Protein AF-U5E401-F1 (afdb_monomer)

pLDDT: mean 85.82, std 10.51, range [38.56, 98.12]

Sequence (930 aa):
MSKPRQPKTVQLGEIGESFCTLFFNQLGWGPVPTGRHDVGTDLFVQMRGHDLTDLGLMLGVQAKHGDSFFSRPGHVDGRRGWWFTEGADHHGEYWTDHHVPHIVILISDDTTTAVWAYLDTEHIQSTGVGIKVFVPDDQRLTKDHRDQWINWVMRSRRRMTHEGARWRFNASHLPADQRARYCLLVPRIVSPHPSRGTDVAFSWPEAISVIIEGTPERWSHFTGKHPDVPSPEDAHAHNDHGWRLAAAIYSWLTGGIHEPLQTLLTAESTPPHLRSAAAVCLALALEDQSRISDAVAALTSQHSETLSNSDKGWLDIHQARLLAEIGDHAGAIEAVNSANIHLGTGPRDDVAVEALRSAAIWLLFTLTDRTDRTDQSMTDVVTALDTTASWWRRYPMSTGLSRALDRVFKQWSQDPAVQIFEADTVHNDLYSAGLIARLSGLSAEWNAAAGTLAKADLSTGRTSDERLVESIDLLRRSGRHKDLQNTVRKVKRHGPAAVLPRLVRDVTPDTMTRTSSRADLTLVSQLGPYFPPDIASTWLGELIASLQPGGSLVNKVSTDGGFPTARLHAIAGLVDFADDDHVEAIVHHIATLPAQHAEVIAPAVDRLLRVLRLTSAQRTALGGRAVEINDDNNRVQWVLAGTCGRNSTTEALFRNALLQGDISAAAEIPLSAIQLDEATAIGDRCRQKLADIETETRRGSFSGYIHDYPAWYARLVTTFEGSADLDYLLSFLRSPQVLGSRKRHALKILSEEFADLDAGTQGKIRDVAETIVDVSNGARDTADPLEGPLGGAALELLFHTYPAASSGAATALARMLSGTKLHRADAADACARVNGYENLLVTLLADHDQDVRERAITGITRRLVTDPELWSIYGPILTTAVATGGELAVAAVLRNTQTDNSVFTGILEELTQHPSISVRATAMKRLHSN

Mean predicted aligned error: 12.96 Å

Solvent-accessible surface area (backbone atoms only — not comparable to full-atom values): 49405 Å² total; per-residue (Å²): 136,84,79,90,75,81,59,70,68,60,57,35,44,54,49,24,49,52,52,52,43,53,51,37,44,77,68,56,28,49,63,43,78,63,71,95,65,89,77,75,51,59,31,39,30,39,40,43,46,100,86,56,45,77,66,89,44,56,38,31,33,32,53,46,46,33,57,74,62,64,71,40,70,46,74,57,98,90,39,52,29,22,48,46,73,45,76,50,49,67,51,54,54,49,36,53,71,38,96,44,52,30,32,41,36,45,28,34,77,85,65,82,48,42,29,38,32,68,39,36,80,88,46,51,40,80,71,90,64,14,34,36,34,72,32,36,66,84,37,52,76,55,79,83,50,52,65,56,51,52,52,48,50,54,54,76,63,54,67,79,69,68,78,66,25,53,75,72,51,59,64,84,78,46,58,78,75,48,36,58,50,36,17,54,46,40,22,69,41,40,21,76,45,86,86,74,64,80,89,66,76,66,51,44,48,30,50,36,5,32,43,54,58,47,40,54,68,57,52,59,59,44,30,77,74,27,89,88,29,64,46,66,73,58,14,60,75,41,92,53,61,58,34,25,51,33,19,22,52,46,37,30,77,80,66,72,43,49,67,56,23,55,52,46,52,71,38,84,88,44,56,69,54,58,26,51,51,27,25,54,54,40,25,52,56,28,47,75,70,54,36,46,70,60,20,40,51,50,38,61,72,67,69,55,91,87,54,53,42,54,58,51,17,52,43,23,34,48,39,12,51,49,30,38,30,71,30,41,54,67,61,14,52,53,26,31,51,50,16,49,55,28,44,69,74,37,69,89,78,38,54,48,53,47,40,38,50,24,16,35,50,44,50,52,59,70,69,47,55,78,90,77,63,47,76,63,59,52,51,52,38,55,57,44,56,71,40,73,41,50,57,58,43,46,47,36,39,54,50,14,50,52,47,39,50,49,53,51,47,38,61,72,70,60,57,83,81,72,74,90,81,66,74,64,58,39,55,24,21,17,47,20,30,15,49,31,23,52,71,34,45,28,60,71,56,18,26,49,26,35,36,50,38,25,49,55,57,63,69,68,81,76,61,52,71,67,59,47,50,52,28,50,50,35,16,28,66,36,34,35,32,69,64,36,49,54,51,50,49,48,32,47,38,54,26,63,48,82,58,52,40,73,70,39,71,81,64,45,75,84,55,50,29,42,61,18,38,66,15,51,33,42,45,36,31,76,43,26,46,35,39,55,68,71,59,45,46,54,42,49,52,54,56,58,54,35,75,44,91,85,21,73,67,44,57,29,42,72,85,49,89,61,46,73,40,41,50,40,35,18,50,47,22,39,49,93,70,56,53,73,67,55,50,51,54,50,51,52,51,64,55,64,56,58,76,92,60,28,74,83,34,26,70,25,52,43,57,29,59,76,69,53,90,74,52,74,67,56,20,46,52,33,26,53,41,23,63,70,63,73,46,96,84,42,56,38,32,56,47,32,37,54,66,24,57,84,47,77,68,50,40,51,54,45,55,53,38,25,55,72,19,35,59,76,56,50,72,62,48,63,75,92,74,59,49,69,67,30,44,27,28,33,25,53,44,25,51,53,50,50,53,50,51,56,52,33,38,76,69,78,43,85,81,91,67,98,64,66,42,50,36,53,39,42,52,39,38,76,71,36,87,84,22,38,62,60,69,58,52,49,50,56,61,48,36,86,72,53,58,46,41,65,37,24,59,23,37,44,51,51,44,71,52,44,86,81,51,55,74,70,58,46,53,54,52,45,56,36,27,52,51,42,52,59,55,52,73,76,46,82,84,72,52,50,96,91,43,58,63,37,61,18,29,46,40,41,30,44,31,72,70,35,59,87,92,33,72,65,22,52,51,29,46,52,55,15,62,74,47,55,69,54,7,33,23,34,39,20,55,46,39,36,77,44,90,92,35,63,71,55,28,58,54,33,56,70,46,93,50,69,68,27,21,38,32,9,50,30,17,52,42,45,42,39,68,78,39,64,81,51,36,86,76,48,41,68,57,50,50,51,51,38,75,62,23,10,52,47,38,46,49,32,44,64,70,62,60,80,60,80,52,80,86,50,48,69,58,36,58,58,34,52,70,42,78,34,50,63,54,16,54,51,27,48,54,50,62,76,70,88

Organism: NCBI:txid1110697

Foldseek 3Di:
DDDDDDDPQVVQQVVQLVVVCVLLVVLLWAWDAPPDDPPQFGIKIQAADPVSHGPVAIETEHGAEECVQVPAWDDDPNFTFGKDWDQDAVSLVCQAFDLHWYKYWYAYNVRPFIWIDTSYPVFWDDPPRTIIGTTTRVRTSDSVCNVVVVVVRVVVPDQDPCVVLLAPPDLVPDDPLCLLLCLQQVLSNHAHDPPPDLPDADDLSNLSSCVLLLNNVVLVVNVVPDVVRDDLVVLCVDPDVSSVLSSQLCCCSVPVDNVSLVVLLPDPPRDLSSNLSSLLSSLVSCLVVLNLVVSLVSLVSSDDPPRQLLSLLLSLLSNLLSCLFQLVLVSNLVSLVSSCVSLVPHDPSDLSSLLLQLLSLVSNQVSDFPVPDDPVSVVVNVVSCPGPSNVSLVVLVVVLVVVLVVLLVCLVVVPPPDPPDDDSSSLSSLSSSLSSCSSSSNLLSNLVSLLVNLCSQPSNVPHDLVSLLVSLVSCLSSLVQVSNLVSLCCCQFWHPLVSLLVNAASQALSSGTLSNLLNSLSSLLRRLLLYDLVRLVRLLVQLLQVLDPPGSSCSRNVNDPCNVQSSLSSNLSNQVNDDPVSLVSVLVSLLPDDQVVQPSNLVSLLSNLVRDDDDLVSLVSLLVSLVVSVDPPRSSSLSSLLSNPDDPVSVVVLVVCLLCLNVSSVVSDDPVVADLSSLLNVQVVLLVVLVVQVVCLVVVHDDDDPDLSLLSNLCSVLPHPPSHDPVSSLVSLLDLSRQLLSCQNSLQSCLVCLVVDDPVSLVSLLVSLVSNVVSPVVDPQPDDPNGGGNALSSLLSQLSSDPPPDPSNVVSLVDLCPDDLSSLLSSLQSLLVDPPCLVVLLVQCPDPDSSSVLSSLLSNLSVCLVPVVCCVPCVVVLLVSLVRTHVSSLCSNLVNLQDPDPSCLVSLVVQCPRSRPVSNVSSVVSNVVD

Radius of gyration: 38.54 Å; Cα contacts (8 Å, |Δi|>4): 1363; chains: 1; bounding box: 106×61×108 Å

Secondary structure (DSSP, 8-state):
-PPP---HHHHHHHHHHHHHHHHHHHTT-EEEE--S--SS-SEEEEEE-TT--EEEEEEEEEEEESGGGGSSEEEETTEEEEEEEES-HHHHHHHHH-SS-EEEEEE-TTSS-EEEEEESTTTEEE-SSSEEEEEETT-B--GGGHHHHHHHHHHHT-----TTHHHH--GGGS-HHHHHHHHHH-HHHHSPPGGG-S-SPPPHHHHHHHHHTT-THHHHHHHTT-TTS--TTGGGG-SSHHHHHHHHHHHHHHH---HHHHHHHH-TTS-HHHHHHHHHHHHHHHHHTT-HHHHHHHHHTT--TTS-HHHHHHHHHHHHHHHHHHT-HHHHHHHHHHHHHHHHTS-TT-HHHHHHHHHHHHHHHHHS-TTT--HHHHHHHHHHH-SHHHHHHHHHHHHHHHHHHHHHHHHHTT-----TT---HHHHHHHHHHHHHHHTT-HHHHHHHHHHHHHHHHTTS---HHHHHHHHHHHHHTT-HHHHHHHHHHHHHHS-GGGHHHHHTT--TTT--TTTHHHHHHHHHHHGGGS-HHHHHHHHHHHHHTTSTT-HHHHHTTT-TTHHHHHHHHHHHSGGG--HHHHHHHHHHHHT--GGGHHHHHHHHHHHHHH----HHHHHHHHHHHHHH--TT-HHHHHHHHHT---HHHHHHHHHHHHTT-HHHHTTS-GGG--HHHHHHHHHHHHHHHHHHHHHHHTT-----SS-HHHHHHHHHHHSTTSS-HHHHHHHHH-TTS-HHHHHHHHHHHHHHGGGS-HHHHHHHHHHHHHHHHHHTTS----BTTB---TTHHHHHHHHHSPTT-HHHHHHHHHHHTS-HHHHHHHHHHHTTSTT-HHHHHHHTT-SSHHHHHHHHHHHHHHHHH-GGGHHHHHHHHHHHHHTS-HHHHHHHHHH--S--GGGHHHHHHHTT-S-HHHHHHHHHHHTT-

InterPro domains:
  IPR016024 Armadillo-type fold [SSF48371] (590-925)
  IPR025375 Domain of unknown function DUF4365 [PF14280] (16-150)

Structure (mmCIF, N/CA/C/O backbone):
data_AF-U5E401-F1
#
_entry.id   AF-U5E401-F1
#
loop_
_atom_site.group_PDB
_atom_site.id
_atom_site.type_symbol
_atom_site.label_atom_id
_atom_site.label_alt_id
_atom_site.label_comp_id
_atom_site.label_asym_id
_atom_site.label_entity_id
_atom_site.label_seq_id
_atom_site.pdbx_PDB_ins_code
_atom_site.Cartn_x
_atom_site.Cartn_y
_atom_site.Cartn_z
_atom_site.occupancy
_atom_site.B_iso_or_equiv
_atom_site.auth_seq_id
_atom_site.auth_comp_id
_atom_site.auth_asym_id
_atom_site.auth_atom_id
_atom_site.pdbx_PDB_model_num
ATOM 1 N N . MET A 1 1 ? 62.898 33.303 -44.269 1.00 42.78 1 MET A N 1
ATOM 2 C CA . MET A 1 1 ? 61.452 33.157 -43.992 1.00 42.78 1 MET A CA 1
ATOM 3 C C . MET A 1 1 ? 60.875 32.135 -44.960 1.00 42.78 1 MET A C 1
ATOM 5 O O . MET A 1 1 ? 60.870 32.392 -46.157 1.00 42.78 1 MET A O 1
ATOM 9 N N . SER A 1 2 ? 60.474 30.963 -44.463 1.00 44.06 2 SER A N 1
ATOM 10 C CA . SER A 1 2 ? 59.729 29.972 -45.252 1.00 44.06 2 SER A CA 1
ATOM 11 C C . SER A 1 2 ? 58.301 30.486 -45.445 1.00 44.06 2 SER A C 1
ATOM 13 O O . SER A 1 2 ? 57.672 30.887 -44.466 1.00 44.06 2 SER A O 1
ATOM 15 N N . LYS A 1 3 ? 57.807 30.541 -46.688 1.00 53.44 3 LYS A N 1
ATOM 16 C CA . LYS A 1 3 ? 56.408 30.904 -46.952 1.00 53.44 3 LYS A CA 1
ATOM 17 C C . LYS A 1 3 ? 55.505 29.768 -46.444 1.00 53.44 3 LYS A C 1
ATOM 19 O O . LYS A 1 3 ? 55.828 28.608 -46.705 1.00 53.44 3 LYS A O 1
ATOM 24 N N . PRO A 1 4 ? 54.392 30.063 -45.754 1.00 50.56 4 PRO A N 1
ATOM 25 C CA . PRO A 1 4 ? 53.440 29.033 -45.356 1.00 50.56 4 PRO A CA 1
ATOM 26 C C . PRO A 1 4 ? 52.884 28.328 -46.602 1.00 50.56 4 PRO A C 1
ATOM 28 O O . PRO A 1 4 ? 52.577 28.973 -47.605 1.00 50.56 4 PRO A O 1
ATOM 31 N N . ARG A 1 5 ? 52.796 26.996 -46.546 1.00 62.72 5 ARG A N 1
ATOM 32 C CA . ARG A 1 5 ? 52.280 26.144 -47.623 1.00 62.72 5 ARG A CA 1
ATOM 33 C C . ARG A 1 5 ? 51.063 25.395 -47.097 1.00 62.72 5 ARG A C 1
ATOM 35 O O . ARG A 1 5 ? 51.191 24.620 -46.155 1.00 62.72 5 ARG A O 1
ATOM 42 N N . GLN A 1 6 ? 49.904 25.628 -47.704 1.00 67.56 6 GLN A N 1
ATOM 43 C CA . GLN A 1 6 ? 48.694 24.870 -47.403 1.00 67.56 6 GLN A CA 1
ATOM 44 C C . GLN A 1 6 ? 48.854 23.430 -47.929 1.00 67.56 6 GLN A C 1
ATOM 46 O O . GLN A 1 6 ? 49.386 23.242 -49.033 1.00 67.56 6 GLN A O 1
ATOM 51 N N . PRO A 1 7 ? 48.463 22.400 -47.158 1.00 76.50 7 PRO A N 1
ATOM 52 C CA . PRO A 1 7 ? 48.497 21.022 -47.632 1.00 76.50 7 PRO A CA 1
ATOM 53 C C . PRO A 1 7 ? 47.606 20.849 -48.868 1.00 76.50 7 PRO A C 1
ATOM 55 O O . PRO A 1 7 ? 46.486 21.354 -48.905 1.00 76.50 7 PRO A O 1
ATOM 58 N N . LYS A 1 8 ? 48.080 20.097 -49.872 1.00 73.12 8 LYS A N 1
ATOM 59 C CA . LYS A 1 8 ? 47.308 19.817 -51.101 1.00 73.12 8 LYS A CA 1
ATOM 60 C C . LYS A 1 8 ? 45.950 19.163 -50.815 1.00 73.12 8 LYS A C 1
ATOM 62 O O . LYS A 1 8 ? 45.008 19.394 -51.555 1.00 73.12 8 LYS A O 1
ATOM 67 N N . THR A 1 9 ? 45.857 18.371 -49.752 1.00 71.69 9 THR A N 1
ATOM 68 C CA . THR A 1 9 ? 44.623 17.702 -49.319 1.00 71.69 9 THR A CA 1
ATOM 69 C C . THR A 1 9 ? 43.536 18.691 -48.905 1.00 71.69 9 THR A C 1
ATOM 71 O O . THR A 1 9 ? 42.387 18.505 -49.279 1.00 71.69 9 THR A O 1
ATOM 74 N N . VAL A 1 10 ? 43.904 19.779 -48.218 1.00 72.44 10 VAL A N 1
ATOM 75 C CA . VAL A 1 10 ? 42.964 20.842 -47.824 1.00 72.44 10 VAL A CA 1
ATOM 76 C C . VAL A 1 10 ? 42.451 21.584 -49.059 1.00 72.44 10 VAL A C 1
ATOM 78 O O . VAL A 1 10 ? 41.258 21.820 -49.183 1.00 72.44 10 VAL A O 1
ATOM 81 N N . GLN A 1 11 ? 43.338 21.870 -50.019 1.00 78.88 11 GLN A N 1
ATOM 82 C CA . GLN A 1 11 ? 42.955 22.518 -51.277 1.00 78.88 11 GLN A CA 1
ATOM 83 C C . GLN A 1 11 ? 41.966 21.673 -52.098 1.00 78.88 11 GLN A C 1
ATOM 85 O O . GLN A 1 11 ? 41.074 22.232 -52.726 1.00 78.88 11 GLN A O 1
ATOM 90 N N . LEU A 1 12 ? 42.129 20.344 -52.118 1.00 79.56 12 LEU A N 1
ATOM 91 C CA . LEU A 1 12 ? 41.216 19.435 -52.821 1.00 79.56 12 LEU A CA 1
ATOM 92 C C . LEU A 1 12 ? 39.842 19.365 -52.136 1.00 79.56 12 LEU A C 1
ATOM 94 O O . LEU A 1 12 ? 38.830 19.374 -52.832 1.00 79.56 12 LEU A O 1
ATOM 98 N N . GLY A 1 13 ? 39.798 19.364 -50.798 1.00 77.69 13 GLY A N 1
ATOM 99 C CA . GLY A 1 13 ? 38.543 19.450 -50.037 1.00 77.69 13 GLY A CA 1
ATOM 100 C C . GLY A 1 13 ? 37.749 20.722 -50.358 1.00 77.69 13 GLY A C 1
ATOM 101 O O . GLY A 1 13 ? 36.592 20.640 -50.763 1.00 77.69 13 GLY A O 1
ATOM 102 N N . GLU A 1 14 ? 38.411 21.886 -50.323 1.00 82.31 14 GLU A N 1
ATOM 103 C CA . GLU A 1 14 ? 37.792 23.186 -50.643 1.00 82.31 14 GLU A CA 1
ATOM 104 C C . GLU A 1 14 ? 37.204 23.239 -52.068 1.00 82.31 14 GLU A C 1
ATOM 106 O O . GLU A 1 14 ? 36.171 23.876 -52.300 1.00 82.31 14 GLU A O 1
ATOM 111 N N . ILE A 1 15 ? 37.841 22.567 -53.038 1.00 85.00 15 ILE A N 1
ATOM 112 C CA . ILE A 1 15 ? 37.335 22.479 -54.418 1.00 85.00 15 ILE A CA 1
ATOM 113 C C . ILE A 1 15 ? 36.044 21.651 -54.467 1.00 85.00 15 ILE A C 1
ATOM 115 O O . ILE A 1 15 ? 35.072 22.082 -55.092 1.00 85.00 15 ILE A O 1
ATOM 119 N N . GLY A 1 16 ? 36.010 20.499 -53.789 1.00 87.06 16 GLY A N 1
ATOM 120 C CA . GLY A 1 16 ? 34.820 19.644 -53.717 1.00 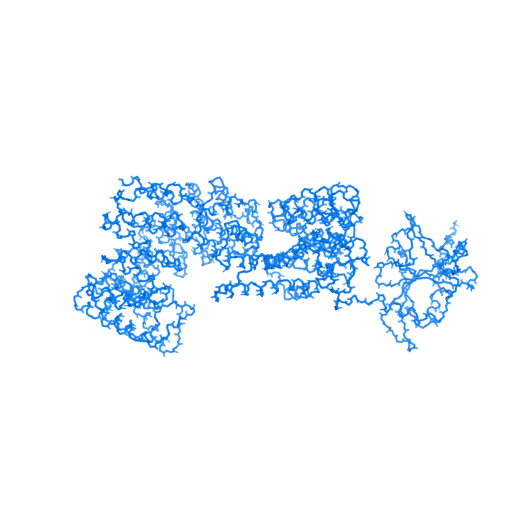87.06 16 GLY A CA 1
ATOM 121 C C . GLY A 1 16 ? 33.620 20.347 -53.075 1.00 87.06 16 GLY A C 1
ATOM 122 O O . GLY A 1 16 ? 32.515 20.322 -53.627 1.00 87.06 16 GLY A O 1
ATOM 123 N N . GLU A 1 17 ? 33.849 21.045 -51.961 1.00 88.31 17 GLU A N 1
ATOM 124 C CA . GLU A 1 17 ? 32.841 21.865 -51.277 1.00 88.31 17 GLU A CA 1
ATOM 125 C C . GLU A 1 17 ? 32.304 22.993 -52.164 1.00 88.31 17 GLU A C 1
ATOM 127 O O . GLU A 1 17 ? 31.088 23.193 -52.276 1.00 88.31 17 GLU A O 1
ATOM 132 N N . SER A 1 18 ? 33.203 23.715 -52.839 1.00 89.50 18 SER A N 1
ATOM 133 C CA . SER A 1 18 ? 32.842 24.818 -53.735 1.00 89.50 18 SER A CA 1
ATOM 134 C C . SER A 1 18 ? 32.007 24.334 -54.923 1.00 89.50 18 SER A C 1
ATOM 136 O O . SER A 1 18 ? 31.024 24.980 -55.297 1.00 89.50 18 SER A O 1
ATOM 138 N N . PHE A 1 19 ? 32.359 23.175 -55.489 1.00 92.94 19 PHE A N 1
ATOM 139 C CA . PHE A 1 19 ? 31.615 22.546 -56.579 1.00 92.94 19 PHE A CA 1
ATOM 140 C C . PHE A 1 19 ? 30.187 22.182 -56.150 1.00 92.94 19 PHE A C 1
ATOM 142 O O . PHE A 1 19 ? 29.221 22.575 -56.810 1.00 92.94 19 PHE A O 1
ATOM 149 N N . CYS A 1 20 ? 30.036 21.498 -55.011 1.00 92.88 20 CYS A N 1
ATOM 150 C CA . CYS A 1 20 ? 28.722 21.124 -54.483 1.00 92.88 20 CYS A CA 1
ATOM 151 C C . CYS A 1 20 ? 27.882 22.360 -54.136 1.00 92.88 20 CYS A C 1
ATOM 153 O O . CYS A 1 20 ? 26.703 22.430 -54.486 1.00 92.88 20 CYS A O 1
ATOM 155 N N . THR A 1 21 ? 28.497 23.376 -53.526 1.00 93.44 21 THR A N 1
ATOM 156 C CA . THR A 1 21 ? 27.846 24.657 -53.214 1.00 93.44 21 THR A CA 1
ATOM 157 C C . THR A 1 21 ? 27.286 25.319 -54.471 1.00 93.44 21 THR A C 1
ATOM 159 O O . THR A 1 21 ? 26.133 25.756 -54.483 1.00 93.44 21 THR A O 1
ATOM 162 N N . LEU A 1 22 ? 28.063 25.378 -55.557 1.00 93.50 22 LEU A N 1
ATOM 163 C CA . LEU A 1 22 ? 27.590 25.919 -56.830 1.00 93.50 22 LEU A CA 1
ATOM 164 C C . LEU A 1 22 ? 26.426 25.093 -57.394 1.00 93.50 22 LEU A C 1
ATOM 166 O O . LEU A 1 22 ? 25.414 25.669 -57.798 1.00 93.50 22 LEU A O 1
ATOM 170 N N . PHE A 1 23 ? 26.546 23.764 -57.389 1.00 94.75 23 PHE A N 1
ATOM 171 C CA . PHE A 1 23 ? 25.507 22.864 -57.890 1.00 94.75 23 PHE A CA 1
ATOM 172 C C . PHE A 1 23 ? 24.172 23.054 -57.154 1.00 94.75 23 PHE A C 1
ATOM 174 O O . PHE A 1 23 ? 23.142 23.284 -57.793 1.00 94.75 23 PHE A O 1
ATOM 181 N N . PHE A 1 24 ? 24.174 23.035 -55.817 1.00 94.88 24 PHE A N 1
ATOM 182 C CA . PHE A 1 24 ? 22.942 23.185 -55.035 1.00 94.88 24 PHE A CA 1
ATOM 183 C C . PHE A 1 24 ? 22.342 24.591 -55.139 1.00 94.88 24 PHE A C 1
ATOM 185 O O . PHE A 1 24 ? 21.120 24.719 -55.239 1.00 94.88 24 PHE A O 1
ATOM 192 N N . ASN A 1 25 ? 23.169 25.638 -55.241 1.00 92.25 25 ASN A N 1
ATOM 193 C CA . ASN A 1 25 ? 22.683 26.984 -55.565 1.00 92.25 25 ASN A CA 1
ATOM 194 C C . ASN A 1 25 ? 21.983 27.021 -56.935 1.00 92.25 25 ASN A C 1
ATOM 196 O O . ASN A 1 25 ? 20.906 27.600 -57.073 1.00 92.25 25 ASN A O 1
ATOM 200 N N . GLN A 1 26 ? 22.545 26.359 -57.953 1.00 91.94 26 GLN A N 1
ATOM 201 C CA . GLN A 1 26 ? 21.931 26.255 -59.283 1.00 91.94 26 GLN A CA 1
ATOM 202 C C . GLN A 1 26 ? 20.656 25.395 -59.308 1.00 91.94 26 GLN A C 1
ATOM 204 O O . GLN A 1 26 ? 19.870 25.504 -60.257 1.00 91.94 26 GLN A O 1
ATOM 209 N N . LEU A 1 27 ? 20.458 24.537 -58.304 1.00 90.12 27 LEU A N 1
ATOM 210 C CA . LEU A 1 27 ? 19.221 23.787 -58.067 1.00 90.12 27 LEU A CA 1
ATOM 211 C C . LEU A 1 27 ? 18.143 24.642 -57.367 1.00 90.12 27 LEU A C 1
ATOM 213 O O . LEU A 1 27 ? 16.992 24.223 -57.263 1.00 90.12 27 LEU A O 1
ATOM 217 N N . GLY A 1 28 ? 18.499 25.851 -56.918 1.00 88.25 28 GLY A N 1
ATOM 218 C CA . GLY A 1 28 ? 17.631 26.748 -56.155 1.00 88.25 28 GLY A CA 1
ATOM 219 C C . GLY A 1 28 ? 17.598 26.446 -54.654 1.00 88.25 28 GLY A C 1
ATOM 220 O O . GLY A 1 28 ? 16.752 26.992 -53.945 1.00 88.25 28 GLY A O 1
ATOM 221 N N . TRP A 1 29 ? 18.485 25.581 -54.160 1.00 94.06 29 TRP A N 1
ATOM 222 C CA . TRP A 1 29 ? 18.588 25.199 -52.750 1.00 94.06 29 TRP A CA 1
ATOM 223 C C . TRP A 1 29 ? 19.605 26.070 -52.006 1.00 94.06 29 TRP A C 1
ATOM 225 O O . TRP A 1 29 ? 20.409 26.759 -52.630 1.00 94.06 29 TRP A O 1
ATOM 235 N N . GLY A 1 30 ? 19.526 26.090 -50.673 1.00 91.94 30 GLY A N 1
ATOM 236 C CA . GLY A 1 30 ? 20.362 26.917 -49.799 1.00 91.94 30 GLY A CA 1
ATOM 237 C C . GLY A 1 30 ? 21.496 26.122 -49.141 1.00 91.94 30 GLY A C 1
ATOM 238 O O . GLY A 1 30 ? 21.269 25.563 -48.071 1.00 91.94 30 GLY A O 1
ATOM 239 N N . PRO A 1 31 ? 22.694 26.038 -49.739 1.00 91.94 31 PRO A N 1
ATOM 240 C CA . PRO A 1 31 ? 23.856 25.402 -49.122 1.00 91.94 31 PRO A CA 1
ATOM 241 C C . PRO A 1 31 ? 24.398 26.223 -47.933 1.00 91.94 31 PRO A C 1
ATOM 243 O O . PRO A 1 31 ? 24.516 27.445 -48.010 1.00 91.94 31 PRO A O 1
ATOM 246 N N . VAL A 1 32 ? 24.744 25.539 -46.843 1.00 88.19 32 VAL A N 1
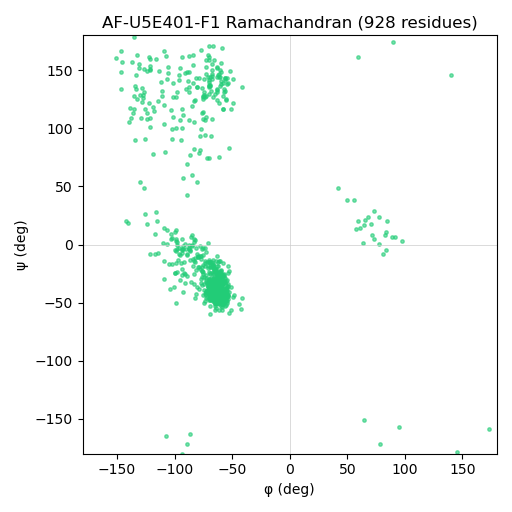ATOM 247 C CA . VAL A 1 32 ? 25.240 26.059 -45.564 1.00 88.19 32 VAL A CA 1
ATOM 248 C C . VAL A 1 32 ? 26.529 25.299 -45.203 1.00 88.19 32 VAL A C 1
ATOM 250 O O . VAL A 1 32 ? 26.459 24.110 -44.881 1.00 88.19 32 VAL A O 1
ATOM 253 N N . PRO A 1 33 ? 27.708 25.942 -45.271 1.00 81.56 33 PRO A N 1
ATOM 254 C CA . PRO A 1 33 ? 28.976 25.303 -44.917 1.00 81.56 33 PRO A CA 1
ATOM 255 C C . PRO A 1 33 ? 29.074 25.050 -43.405 1.00 81.56 33 PRO A C 1
ATOM 257 O O . PRO A 1 33 ? 28.651 25.886 -42.604 1.00 81.56 33 PRO A O 1
ATOM 260 N N . THR A 1 34 ? 29.651 23.912 -43.012 1.00 73.31 34 THR A N 1
ATOM 261 C CA . THR A 1 34 ? 29.756 23.469 -41.604 1.00 73.31 34 THR A CA 1
ATOM 262 C C . THR A 1 34 ? 30.952 24.072 -40.853 1.00 73.31 34 THR A C 1
ATOM 264 O O . THR A 1 34 ? 30.937 24.148 -39.624 1.00 73.31 34 THR A O 1
ATOM 267 N N . GLY A 1 35 ? 31.956 24.598 -41.567 1.00 66.88 35 GLY A N 1
ATOM 268 C CA . GLY A 1 35 ? 33.127 25.270 -40.991 1.00 66.88 35 GLY A CA 1
ATOM 269 C C . GLY A 1 35 ? 34.342 24.347 -40.804 1.00 66.88 35 GLY A C 1
ATOM 270 O O . GLY A 1 35 ? 34.485 23.352 -41.493 1.00 66.88 35 GLY A O 1
ATOM 271 N N . ARG A 1 36 ? 35.269 24.695 -39.891 1.00 55.16 36 ARG A N 1
ATOM 272 C CA . ARG A 1 36 ? 36.572 23.998 -39.706 1.00 55.16 36 ARG A CA 1
ATOM 273 C C . ARG A 1 36 ? 36.534 22.760 -38.793 1.00 55.16 36 ARG A C 1
ATOM 275 O O . ARG A 1 36 ? 37.593 22.261 -38.415 1.00 55.16 36 ARG A O 1
ATOM 282 N N . HIS A 1 37 ? 35.354 22.310 -38.383 1.00 51.59 37 HIS A N 1
ATOM 283 C CA . HIS A 1 37 ? 35.202 21.154 -37.503 1.00 51.59 37 HIS A CA 1
ATOM 284 C C . HIS A 1 37 ? 34.782 19.946 -38.342 1.00 51.59 37 HIS A C 1
ATOM 286 O O . HIS A 1 37 ? 33.618 19.823 -38.707 1.00 51.59 37 HIS A O 1
ATOM 292 N N . ASP A 1 38 ? 35.753 19.095 -38.676 1.00 55.06 38 ASP A N 1
ATOM 293 C CA . ASP A 1 38 ? 35.543 17.885 -39.473 1.00 55.06 38 ASP A CA 1
ATOM 294 C C . ASP A 1 38 ? 34.924 16.786 -38.599 1.00 55.06 38 ASP A C 1
ATOM 296 O O . ASP A 1 38 ? 35.605 16.152 -37.793 1.00 55.06 38 ASP A O 1
ATOM 300 N N . VAL A 1 39 ? 33.606 16.631 -38.713 1.00 62.94 39 VAL A N 1
ATOM 301 C CA . VAL A 1 39 ? 32.824 15.527 -38.126 1.00 62.94 39 VAL A CA 1
ATOM 302 C C . VAL A 1 39 ? 32.192 14.657 -39.219 1.00 62.94 39 VAL A C 1
ATOM 304 O O . VAL A 1 39 ? 31.215 13.961 -38.965 1.00 62.94 39 VAL A O 1
ATOM 307 N N . GLY A 1 40 ? 32.724 14.721 -40.448 1.00 71.50 40 GLY A N 1
ATOM 308 C CA . GLY A 1 40 ? 32.218 13.950 -41.583 1.00 71.50 40 GLY A CA 1
ATOM 309 C C . GLY A 1 40 ? 31.035 14.571 -42.337 1.00 71.50 40 GLY A C 1
ATOM 310 O O . GLY A 1 40 ? 30.351 13.841 -43.040 1.00 71.50 40 GLY A O 1
ATOM 311 N N . THR A 1 41 ? 30.771 15.880 -42.235 1.00 86.38 41 THR A N 1
ATOM 312 C CA . THR A 1 41 ? 29.805 16.569 -43.118 1.00 86.38 41 THR A CA 1
ATOM 313 C C . THR A 1 41 ? 30.372 17.890 -43.605 1.00 86.38 41 THR A C 1
ATOM 315 O O . THR A 1 41 ? 30.571 18.814 -42.815 1.00 86.38 41 THR A O 1
ATOM 318 N N . ASP A 1 42 ? 30.568 18.004 -44.917 1.00 86.44 42 ASP A N 1
ATOM 319 C CA . ASP A 1 42 ? 31.172 19.189 -45.532 1.00 86.44 42 ASP A CA 1
ATOM 320 C C . ASP A 1 42 ? 30.133 20.308 -45.761 1.00 86.44 42 ASP A C 1
ATOM 322 O O . ASP A 1 42 ? 30.424 21.501 -45.644 1.00 86.44 42 ASP A O 1
ATOM 326 N N . LEU A 1 43 ? 28.882 19.940 -46.069 1.00 89.12 43 LEU A N 1
ATOM 327 C CA . LEU A 1 43 ? 27.823 20.898 -46.394 1.00 89.12 43 LEU A CA 1
ATOM 328 C C . LEU A 1 43 ? 26.445 20.421 -45.914 1.00 89.12 43 LEU A C 1
ATOM 330 O O . LEU A 1 43 ? 26.037 19.296 -46.196 1.00 89.12 43 LEU A O 1
ATOM 334 N N . PHE A 1 44 ? 25.677 21.309 -45.279 1.00 92.25 44 PHE A N 1
ATOM 335 C CA . PHE A 1 44 ? 24.229 21.137 -45.129 1.00 92.25 44 PHE A CA 1
ATOM 336 C C . PHE A 1 44 ? 23.491 21.910 -46.218 1.00 92.25 44 PHE A C 1
ATOM 338 O O . PHE A 1 44 ? 23.873 23.018 -46.566 1.00 92.25 44 PHE A O 1
ATOM 345 N N . VAL A 1 45 ? 22.409 21.364 -46.762 1.00 93.12 45 VAL A N 1
ATOM 346 C CA . VAL A 1 45 ? 21.655 21.983 -47.857 1.00 93.12 45 VAL A CA 1
ATOM 347 C C . VAL A 1 45 ? 20.187 22.112 -47.475 1.00 93.12 45 VAL A C 1
ATOM 349 O O . VAL A 1 45 ? 19.496 21.112 -47.298 1.00 93.12 45 VAL A O 1
ATOM 352 N N . GLN A 1 46 ? 19.698 23.348 -47.380 1.00 91.69 46 GLN A N 1
ATOM 353 C CA . GLN A 1 46 ? 18.284 23.672 -47.191 1.00 91.69 46 GLN A CA 1
ATOM 354 C C . GLN A 1 46 ? 17.526 23.469 -48.505 1.00 91.69 46 GLN A C 1
ATOM 356 O O . GLN A 1 46 ? 17.759 24.174 -49.495 1.00 91.69 46 GLN A O 1
ATOM 361 N N . MET A 1 47 ? 16.625 22.491 -48.532 1.00 87.38 47 MET A N 1
ATOM 362 C CA . MET A 1 47 ? 15.925 22.096 -49.752 1.00 87.38 47 MET A CA 1
ATOM 363 C C . MET A 1 47 ? 14.705 22.990 -49.990 1.00 87.38 47 MET A C 1
ATOM 365 O O . MET A 1 47 ? 13.947 23.295 -49.069 1.00 87.38 47 MET A O 1
ATOM 369 N N . ARG A 1 48 ? 14.487 23.378 -51.250 1.00 84.00 48 ARG A N 1
ATOM 370 C CA . ARG A 1 48 ? 13.382 24.260 -51.658 1.00 84.00 48 ARG A CA 1
ATOM 371 C C . ARG A 1 48 ? 12.495 23.637 -52.734 1.00 84.00 48 ARG A C 1
ATOM 373 O O . ARG A 1 48 ? 12.982 22.874 -53.582 1.00 84.00 48 ARG A O 1
ATOM 380 N N . GLY A 1 49 ? 11.213 23.997 -52.725 1.00 72.50 49 GLY A N 1
ATOM 381 C CA . GLY A 1 49 ? 10.208 23.641 -53.733 1.00 72.50 49 GLY A CA 1
ATOM 382 C C . GLY A 1 49 ? 10.428 24.350 -55.073 1.00 72.50 49 GLY A C 1
ATOM 383 O O . GLY A 1 49 ? 11.305 25.209 -55.198 1.00 72.50 49 GLY A O 1
ATOM 384 N N . HIS A 1 50 ? 9.685 23.966 -56.118 1.00 77.38 50 HIS A N 1
ATOM 385 C CA . HIS A 1 50 ? 9.844 24.532 -57.473 1.00 77.38 50 HIS A CA 1
ATOM 386 C C . HIS A 1 50 ? 9.668 26.057 -57.536 1.00 77.38 50 HIS A C 1
ATOM 388 O O . HIS A 1 50 ? 10.264 26.703 -58.392 1.00 77.38 50 HIS A O 1
ATOM 394 N N . ASP A 1 51 ? 8.905 26.613 -56.604 1.00 74.69 51 ASP A N 1
ATOM 395 C CA . ASP A 1 51 ? 8.654 28.037 -56.376 1.00 74.69 51 ASP A CA 1
ATOM 396 C C . ASP A 1 51 ? 9.711 28.721 -55.487 1.00 74.69 51 ASP A C 1
ATOM 398 O O . ASP A 1 51 ? 9.561 29.888 -55.141 1.00 74.69 51 ASP A O 1
ATOM 402 N N . LEU A 1 52 ? 10.784 28.006 -55.135 1.00 77.50 52 LEU A N 1
ATOM 403 C CA . LEU A 1 52 ? 11.825 28.419 -54.190 1.00 77.50 52 LEU A CA 1
ATOM 404 C C . LEU A 1 52 ? 11.325 28.594 -52.746 1.00 77.50 52 LEU A C 1
ATOM 406 O O . LEU A 1 52 ? 12.042 29.168 -51.927 1.00 77.50 52 LEU A O 1
ATOM 410 N N . THR A 1 53 ? 10.152 28.054 -52.403 1.00 65.31 53 THR A N 1
ATOM 411 C CA . THR A 1 53 ? 9.684 27.997 -51.014 1.00 65.31 53 THR A CA 1
ATOM 412 C C . THR A 1 53 ? 10.552 27.035 -50.212 1.00 65.31 53 THR A C 1
ATOM 414 O O . THR A 1 53 ? 10.824 25.913 -50.647 1.00 65.31 53 THR A O 1
ATOM 417 N N . ASP A 1 54 ? 11.002 27.474 -49.039 1.00 76.00 54 ASP A N 1
ATOM 418 C CA . ASP A 1 54 ? 11.708 26.617 -48.089 1.00 76.00 54 ASP A CA 1
ATOM 419 C C . ASP A 1 54 ? 10.780 25.488 -47.611 1.00 76.00 54 ASP A C 1
ATOM 421 O O . ASP A 1 54 ? 9.674 25.741 -47.132 1.00 76.00 54 ASP A O 1
ATOM 425 N N . LEU A 1 55 ? 11.217 24.236 -47.771 1.00 73.88 55 LEU A N 1
ATOM 426 C CA . LEU A 1 55 ? 10.434 23.057 -47.389 1.00 73.88 55 LEU A CA 1
ATOM 427 C C . LEU A 1 55 ? 10.642 22.652 -45.919 1.00 73.88 55 LEU A C 1
ATOM 429 O O . LEU A 1 55 ? 10.036 21.684 -45.459 1.00 73.88 55 LEU A O 1
ATOM 433 N N . GLY A 1 56 ? 11.532 23.330 -45.187 1.00 73.38 56 GLY A N 1
ATOM 434 C CA . GLY A 1 56 ? 11.958 22.938 -43.843 1.00 73.38 56 GLY A CA 1
ATOM 435 C C . GLY A 1 56 ? 12.725 21.610 -43.817 1.00 73.38 56 GLY A C 1
ATOM 436 O O . GLY A 1 56 ? 12.765 20.936 -42.781 1.00 73.38 56 GLY A O 1
ATOM 437 N N . LEU A 1 57 ? 13.285 21.197 -44.961 1.00 82.69 57 LEU A N 1
ATOM 438 C CA . LEU A 1 57 ? 14.066 19.972 -45.139 1.00 82.69 57 LEU A CA 1
ATOM 439 C C . LEU A 1 57 ? 15.550 20.315 -45.288 1.00 82.69 57 LEU A C 1
ATOM 441 O O . LEU A 1 57 ? 15.906 21.288 -45.954 1.00 82.69 57 LEU A O 1
ATOM 445 N N . MET A 1 58 ? 16.408 19.478 -44.709 1.00 90.62 58 MET A N 1
ATOM 446 C CA . MET A 1 58 ? 17.857 19.574 -44.857 1.00 90.62 58 MET A CA 1
ATOM 447 C C . MET A 1 58 ? 18.417 18.278 -45.442 1.00 90.62 58 MET A C 1
ATOM 449 O O . MET A 1 58 ? 17.878 17.199 -45.193 1.00 90.62 58 MET A O 1
ATOM 453 N N . LEU A 1 59 ? 19.511 18.404 -46.185 1.00 92.25 59 LEU A N 1
ATOM 454 C CA . LEU A 1 59 ? 20.317 17.308 -46.715 1.00 92.25 59 LEU A CA 1
ATOM 455 C C . LEU A 1 59 ? 21.777 17.534 -46.310 1.00 92.25 59 LEU A C 1
ATOM 457 O O . LEU A 1 59 ? 22.306 18.621 -46.531 1.00 92.25 59 LEU A O 1
ATOM 461 N N . GLY A 1 60 ? 22.419 16.534 -45.718 1.00 92.56 60 GLY A N 1
ATOM 462 C CA . GLY A 1 60 ? 23.849 16.551 -45.440 1.00 92.56 60 GLY A CA 1
ATOM 463 C C . GLY A 1 60 ? 24.627 16.007 -46.635 1.00 92.56 60 GLY A C 1
ATOM 464 O O . GLY A 1 60 ? 24.189 15.069 -47.304 1.00 92.56 60 GLY A O 1
ATOM 465 N N . VAL A 1 61 ? 25.770 16.608 -46.937 1.00 93.25 61 VAL A N 1
ATOM 466 C CA . VAL A 1 61 ? 26.575 16.269 -48.110 1.00 93.25 61 VAL A CA 1
ATOM 467 C C . VAL A 1 61 ? 28.031 16.123 -47.699 1.00 93.25 61 VAL A C 1
ATOM 469 O O . VAL A 1 61 ? 28.623 17.055 -47.154 1.00 93.25 61 VAL A O 1
ATOM 472 N N . GLN A 1 62 ? 28.605 14.966 -48.024 1.00 92.31 62 GLN A N 1
ATOM 473 C CA . GLN A 1 62 ? 30.043 14.728 -47.994 1.00 92.31 62 GLN A CA 1
ATOM 474 C C . GLN A 1 62 ? 30.585 14.770 -49.428 1.00 92.31 62 GLN A C 1
ATOM 476 O O . GLN A 1 62 ? 30.243 13.927 -50.260 1.00 92.31 62 GLN A O 1
ATOM 481 N N . ALA A 1 63 ? 31.439 15.741 -49.728 1.00 91.50 63 ALA A N 1
ATOM 482 C CA . ALA A 1 63 ? 32.079 15.927 -51.019 1.00 91.50 63 ALA A CA 1
ATOM 483 C C . ALA A 1 63 ? 33.505 15.357 -51.005 1.00 91.50 63 ALA A C 1
ATOM 485 O O . ALA A 1 63 ? 34.345 15.709 -50.178 1.00 91.50 63 ALA A O 1
ATOM 486 N N . LYS A 1 64 ? 33.819 14.484 -51.961 1.00 91.62 64 LYS A N 1
ATOM 487 C CA . LYS A 1 64 ? 35.153 13.896 -52.120 1.00 91.62 64 LYS A CA 1
ATOM 488 C C . LYS A 1 64 ? 35.666 14.177 -53.531 1.00 91.62 64 LYS A C 1
ATOM 490 O O . LYS A 1 64 ? 35.173 13.615 -54.506 1.00 91.62 64 LYS A O 1
ATOM 495 N N . HIS A 1 65 ? 36.650 15.069 -53.634 1.00 91.44 65 HIS A N 1
ATOM 496 C CA . HIS A 1 65 ? 37.250 15.487 -54.902 1.00 91.44 65 HIS A CA 1
ATOM 497 C C . HIS A 1 65 ? 38.604 14.802 -55.143 1.00 91.44 65 HIS A C 1
ATOM 499 O O . HIS A 1 65 ? 39.507 14.893 -54.305 1.00 91.44 65 HIS A O 1
ATOM 505 N N . GLY A 1 66 ? 38.756 14.166 -56.305 1.00 89.94 66 GLY A N 1
ATOM 506 C CA . GLY A 1 66 ? 40.007 13.599 -56.809 1.00 89.94 66 GLY A CA 1
ATOM 507 C C . GLY A 1 66 ? 39.833 12.250 -57.513 1.00 89.94 66 GLY A C 1
ATOM 508 O O . GLY A 1 66 ? 39.040 11.406 -57.089 1.00 89.94 66 GLY A O 1
ATOM 509 N N . ASP A 1 67 ? 40.642 11.993 -58.545 1.00 88.12 67 ASP A N 1
ATOM 510 C CA . ASP A 1 67 ? 40.557 10.757 -59.346 1.00 88.12 67 ASP A CA 1
ATOM 511 C C . ASP A 1 67 ? 40.846 9.479 -58.531 1.00 88.12 67 ASP A C 1
ATOM 513 O O . ASP A 1 67 ? 40.443 8.374 -58.903 1.00 88.12 67 ASP A O 1
ATOM 517 N N . SER A 1 68 ? 41.492 9.611 -57.366 1.00 88.62 68 SER A N 1
ATOM 518 C CA . SER A 1 68 ? 41.728 8.503 -56.436 1.00 88.62 68 SER A CA 1
ATOM 519 C C . SER A 1 68 ? 40.435 7.835 -55.954 1.00 88.62 68 SER A C 1
ATOM 521 O O . SER A 1 68 ? 40.439 6.620 -55.738 1.00 88.62 68 SER A O 1
ATOM 523 N N . PHE A 1 69 ? 39.323 8.570 -55.843 1.00 89.75 69 PHE A N 1
ATOM 524 C CA . PHE A 1 69 ? 38.024 8.010 -55.447 1.00 89.75 69 PHE A CA 1
ATOM 525 C C . PHE A 1 69 ? 37.385 7.138 -56.543 1.00 89.75 69 PHE A C 1
ATOM 527 O O . PHE A 1 69 ? 36.515 6.322 -56.249 1.00 89.75 69 PHE A O 1
ATOM 534 N N . PHE A 1 70 ? 37.882 7.222 -57.781 1.00 90.44 70 PHE A N 1
ATOM 535 C CA . PHE A 1 70 ? 37.443 6.417 -58.926 1.00 90.44 70 PHE A CA 1
ATOM 536 C C . PHE A 1 70 ? 38.370 5.217 -59.203 1.00 90.44 70 PHE A C 1
ATOM 538 O O . PHE A 1 70 ? 38.183 4.475 -60.168 1.00 90.44 70 PHE A O 1
ATOM 545 N N . SER A 1 71 ? 39.370 4.980 -58.347 1.00 88.81 71 SER A N 1
ATOM 546 C CA . SER A 1 71 ? 40.382 3.928 -58.542 1.00 88.81 71 SER A CA 1
ATOM 547 C C . SER A 1 71 ? 39.902 2.504 -58.224 1.00 88.81 71 SER A C 1
ATOM 549 O O . SER A 1 71 ? 40.580 1.535 -58.567 1.00 88.81 71 SER A O 1
ATOM 551 N N . ARG A 1 72 ? 38.736 2.354 -57.578 1.00 89.62 72 ARG A N 1
ATOM 552 C CA . ARG A 1 72 ? 38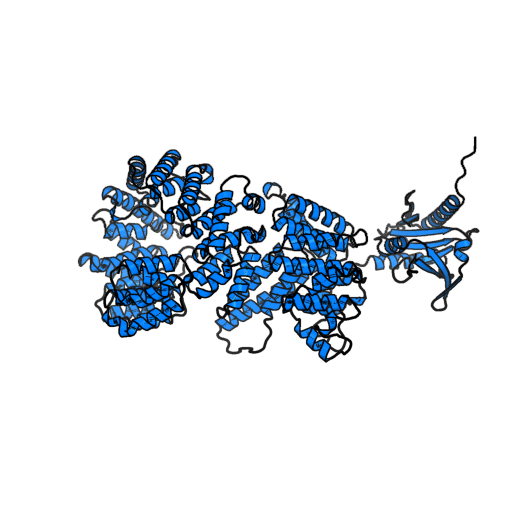.184 1.064 -57.124 1.00 89.62 72 ARG A CA 1
ATOM 553 C C . ARG A 1 72 ? 36.831 0.761 -57.779 1.00 89.62 72 ARG A C 1
ATOM 555 O O . ARG A 1 72 ? 35.800 0.944 -57.132 1.00 89.62 72 ARG A O 1
ATOM 562 N N . PRO A 1 73 ? 36.797 0.315 -59.046 1.00 91.44 73 PRO A N 1
ATOM 563 C CA . PRO A 1 73 ? 35.547 -0.037 -59.710 1.00 91.44 73 PRO A CA 1
ATOM 564 C C . PRO A 1 73 ? 34.900 -1.283 -59.085 1.00 91.44 73 PRO A C 1
ATOM 566 O O . PRO A 1 73 ? 35.587 -2.182 -58.596 1.00 91.44 73 PRO A O 1
ATOM 569 N N . GLY A 1 74 ? 33.573 -1.358 -59.130 1.00 89.88 74 GLY A N 1
ATOM 570 C CA . GLY A 1 74 ? 32.782 -2.466 -58.596 1.00 89.88 74 GLY A CA 1
ATOM 571 C C . GLY A 1 74 ? 31.521 -2.738 -59.413 1.00 89.88 74 GLY A C 1
ATOM 572 O O . GLY A 1 74 ? 31.130 -1.928 -60.255 1.00 89.88 74 GLY A O 1
ATOM 573 N N . HIS A 1 75 ? 30.903 -3.894 -59.167 1.00 90.75 75 HIS A N 1
ATOM 574 C CA . HIS A 1 75 ? 29.581 -4.235 -59.687 1.00 90.75 75 HIS A CA 1
ATOM 575 C C . HIS A 1 75 ? 28.699 -4.740 -58.542 1.00 90.75 75 HIS A C 1
ATOM 577 O O . HIS A 1 75 ? 29.111 -5.644 -57.814 1.00 90.75 75 HIS A O 1
ATOM 583 N N . VAL A 1 76 ? 27.503 -4.173 -58.403 1.00 86.31 76 VAL A N 1
ATOM 584 C CA . VAL A 1 76 ? 26.487 -4.569 -57.414 1.00 86.31 76 VAL A CA 1
ATOM 585 C C . VAL A 1 76 ? 25.145 -4.619 -58.138 1.00 86.31 76 VAL A C 1
ATOM 587 O O . VAL A 1 76 ? 24.813 -3.684 -58.862 1.00 86.31 76 VAL A O 1
ATOM 590 N N . ASP A 1 77 ? 24.418 -5.731 -58.022 1.00 82.94 77 ASP A N 1
ATOM 591 C CA . ASP A 1 77 ? 23.097 -5.940 -58.641 1.00 82.94 77 ASP A CA 1
ATOM 592 C C . ASP A 1 77 ? 23.025 -5.592 -60.142 1.00 82.94 77 ASP A C 1
ATOM 594 O O . ASP A 1 77 ? 22.058 -5.021 -60.641 1.00 82.94 77 ASP A O 1
ATOM 598 N N . GLY A 1 78 ? 24.092 -5.914 -60.882 1.00 86.12 78 GLY A N 1
ATOM 599 C CA . GLY A 1 78 ? 24.199 -5.645 -62.321 1.00 86.12 78 GLY A CA 1
ATOM 600 C C . GLY A 1 78 ? 24.526 -4.192 -62.691 1.00 86.12 78 GLY A C 1
ATOM 601 O O . GLY A 1 78 ? 24.664 -3.895 -63.878 1.00 86.12 78 GLY A O 1
ATOM 602 N N . ARG A 1 79 ? 24.700 -3.296 -61.712 1.00 91.62 79 ARG A N 1
ATOM 603 C CA . ARG A 1 79 ? 25.100 -1.895 -61.915 1.00 91.62 79 ARG A CA 1
ATOM 604 C C . ARG A 1 79 ? 26.602 -1.726 -61.747 1.00 91.62 79 ARG A C 1
ATOM 606 O O . ARG A 1 79 ? 27.227 -2.397 -60.927 1.00 91.62 79 ARG A O 1
ATOM 613 N N . ARG A 1 80 ? 27.174 -0.815 -62.531 1.00 94.75 80 ARG A N 1
ATOM 614 C CA . ARG A 1 80 ? 28.589 -0.433 -62.492 1.00 94.75 80 ARG A CA 1
ATOM 615 C C . ARG A 1 80 ? 28.784 0.801 -61.621 1.00 94.75 80 ARG A C 1
ATOM 617 O O . ARG A 1 80 ? 27.870 1.601 -61.465 1.00 94.75 80 ARG A O 1
ATOM 624 N N . GLY A 1 81 ? 29.965 0.940 -61.032 1.00 94.19 81 GLY A N 1
ATOM 625 C CA . GLY A 1 81 ? 30.271 2.067 -60.154 1.00 94.19 81 GLY A CA 1
ATOM 626 C C . GLY A 1 81 ? 31.619 1.926 -59.466 1.00 94.19 81 GLY A C 1
ATOM 627 O O . GLY A 1 81 ? 32.475 1.153 -59.910 1.00 94.19 81 GLY A O 1
ATOM 628 N N . TRP A 1 82 ? 31.786 2.643 -58.359 1.00 96.50 82 TRP A N 1
ATOM 629 C CA . TRP A 1 82 ? 33.014 2.686 -57.567 1.00 96.50 82 TRP A CA 1
ATOM 630 C C . TRP A 1 82 ? 32.741 2.465 -56.082 1.00 96.50 82 TRP A C 1
ATOM 632 O O . TRP A 1 82 ? 31.672 2.794 -55.579 1.00 96.50 82 TRP A O 1
ATOM 642 N N . TRP A 1 83 ? 33.716 1.914 -55.367 1.00 94.06 83 TRP A N 1
ATOM 643 C CA . TRP A 1 83 ? 33.648 1.759 -53.917 1.00 94.06 83 TRP A CA 1
ATOM 644 C C . TRP A 1 83 ? 34.281 2.958 -53.213 1.00 94.06 83 TRP A C 1
ATOM 646 O O . TRP A 1 83 ? 35.504 3.114 -53.224 1.00 94.06 83 TRP A O 1
ATOM 656 N N . PHE A 1 84 ? 33.449 3.758 -52.550 1.00 92.75 84 PHE A N 1
ATOM 657 C CA . PHE A 1 84 ? 33.896 4.723 -51.552 1.00 92.75 84 PHE A CA 1
ATOM 658 C C . PHE A 1 84 ? 34.235 3.979 -50.256 1.00 92.75 84 PHE A C 1
ATOM 660 O O . PHE A 1 84 ? 33.481 3.100 -49.843 1.00 92.75 84 PHE A O 1
ATOM 667 N N . THR A 1 85 ? 35.367 4.297 -49.625 1.00 88.19 85 THR A N 1
ATOM 668 C CA . THR A 1 85 ? 35.790 3.682 -48.357 1.00 88.19 85 THR A CA 1
ATOM 669 C C . THR A 1 85 ? 36.285 4.743 -47.388 1.00 88.19 85 THR A C 1
ATOM 671 O O . THR A 1 85 ? 37.086 5.583 -47.798 1.00 88.19 85 THR A O 1
ATOM 674 N N . GLU A 1 86 ? 35.886 4.648 -46.123 1.00 81.88 86 GLU A N 1
ATOM 675 C CA . GLU A 1 86 ? 36.307 5.550 -45.045 1.00 81.88 86 GLU A CA 1
ATOM 676 C C . GLU A 1 86 ? 36.834 4.727 -43.863 1.00 81.88 86 GLU A C 1
ATOM 678 O O . GLU A 1 86 ? 36.245 3.710 -43.503 1.00 81.88 86 GLU A O 1
ATOM 683 N N . GLY A 1 87 ? 37.970 5.133 -43.289 1.00 69.12 87 GLY A N 1
ATOM 684 C CA . GLY A 1 87 ? 38.721 4.323 -42.312 1.00 69.12 87 GLY A CA 1
ATOM 685 C C . GLY A 1 87 ? 38.216 4.405 -40.868 1.00 69.12 87 GLY A C 1
ATOM 686 O O . GLY A 1 87 ? 38.834 3.839 -39.974 1.00 69.12 87 GLY A O 1
ATOM 687 N N . ALA A 1 88 ? 37.137 5.146 -40.627 1.00 66.12 88 ALA A N 1
ATOM 688 C CA . ALA A 1 88 ? 36.586 5.410 -39.307 1.00 66.12 88 ALA A CA 1
ATOM 689 C C . ALA A 1 88 ? 35.131 4.924 -39.236 1.00 66.12 88 ALA A C 1
ATOM 691 O O . ALA A 1 88 ? 34.250 5.539 -39.834 1.00 66.12 88 ALA A O 1
ATOM 692 N N . ASP A 1 89 ? 34.870 3.842 -38.493 1.00 61.19 89 ASP A N 1
ATOM 693 C CA . ASP A 1 89 ? 33.514 3.279 -38.343 1.00 61.19 89 ASP A CA 1
ATOM 694 C C . ASP A 1 89 ? 32.516 4.288 -37.736 1.00 61.19 89 ASP A C 1
ATOM 696 O O . ASP A 1 89 ? 31.360 4.334 -38.156 1.00 61.19 89 ASP A O 1
ATOM 700 N N . HIS A 1 90 ? 32.975 5.179 -36.846 1.00 63.75 90 HIS A N 1
ATOM 701 C CA . HIS A 1 90 ? 32.127 6.199 -36.213 1.00 63.75 90 HIS A CA 1
ATOM 702 C C . HIS A 1 90 ? 31.536 7.223 -37.198 1.00 63.75 90 HIS A C 1
ATOM 704 O O . HIS A 1 90 ? 30.505 7.817 -36.898 1.00 63.75 90 HIS A O 1
ATOM 710 N N . HIS A 1 91 ? 32.135 7.432 -38.381 1.00 70.62 91 HIS A N 1
ATOM 711 C CA . HIS A 1 91 ? 31.523 8.269 -39.424 1.00 70.62 91 HIS A CA 1
ATOM 712 C C . HIS A 1 91 ? 30.306 7.584 -40.063 1.00 70.62 91 HIS A C 1
ATOM 714 O O . HIS A 1 91 ? 29.338 8.254 -40.410 1.00 70.62 91 HIS A O 1
ATOM 720 N N . GLY A 1 92 ? 30.326 6.251 -40.180 1.00 69.75 92 GLY A N 1
ATOM 721 C CA . GLY A 1 92 ? 29.181 5.476 -40.656 1.00 69.75 92 GLY A CA 1
ATOM 722 C C . GLY A 1 92 ? 27.989 5.591 -39.712 1.00 69.75 92 GLY A C 1
ATOM 723 O O . GLY A 1 92 ? 26.906 5.953 -40.160 1.00 69.75 92 GLY A O 1
ATOM 724 N N . GLU A 1 93 ? 28.221 5.364 -38.415 1.00 70.00 93 GLU A N 1
ATOM 725 C CA . GLU A 1 93 ? 27.213 5.540 -37.356 1.00 70.00 93 GLU A CA 1
ATOM 726 C C . GLU A 1 93 ? 26.701 6.982 -37.305 1.00 70.00 93 GLU A C 1
ATOM 728 O O . GLU A 1 93 ? 25.495 7.218 -37.270 1.00 70.00 93 GLU A O 1
ATOM 733 N N . TYR A 1 94 ? 27.615 7.958 -37.387 1.00 78.19 94 TYR A N 1
ATOM 734 C CA . TYR A 1 94 ? 27.253 9.368 -37.454 1.00 78.19 94 TYR A CA 1
ATOM 735 C C . TYR A 1 94 ? 26.273 9.634 -38.599 1.00 78.19 94 TYR A C 1
ATOM 737 O O . TYR A 1 94 ? 25.226 10.222 -38.353 1.00 78.19 94 TYR A O 1
ATOM 745 N N . TRP A 1 95 ? 26.548 9.175 -39.825 1.00 83.88 95 TRP A N 1
ATOM 746 C CA . TRP A 1 95 ? 25.660 9.418 -40.966 1.00 83.88 95 TRP A CA 1
ATOM 747 C C . TRP A 1 95 ? 24.313 8.708 -40.867 1.00 83.88 95 TRP A C 1
ATOM 749 O O . TRP A 1 95 ? 23.304 9.318 -41.231 1.00 83.88 95 TRP A O 1
ATOM 759 N N . THR A 1 96 ? 24.282 7.463 -40.381 1.00 73.50 96 THR A N 1
ATOM 760 C CA . THR A 1 96 ? 23.038 6.689 -40.254 1.00 73.50 96 THR A CA 1
ATOM 761 C C . THR A 1 96 ? 22.133 7.203 -39.142 1.00 73.50 96 THR A C 1
ATOM 763 O O . THR A 1 96 ? 20.912 7.167 -39.297 1.00 73.50 96 THR A O 1
ATOM 766 N N . ASP A 1 97 ? 22.716 7.719 -38.060 1.00 65.44 97 ASP A N 1
ATOM 767 C CA . ASP A 1 97 ? 21.974 8.165 -36.877 1.00 65.44 97 ASP A CA 1
ATOM 768 C C . ASP A 1 97 ? 21.670 9.672 -36.905 1.00 65.44 97 ASP A C 1
ATOM 770 O O . ASP A 1 97 ? 20.907 10.186 -36.077 1.00 65.44 97 ASP A O 1
ATOM 774 N N . HIS A 1 98 ? 22.240 10.414 -37.861 1.00 75.88 98 HIS A N 1
ATOM 775 C CA . HIS A 1 98 ? 22.024 11.849 -37.952 1.00 75.88 98 HIS A CA 1
ATOM 776 C C . HIS A 1 98 ? 20.588 12.200 -38.365 1.00 75.88 98 HIS A C 1
ATOM 778 O O . HIS A 1 98 ? 20.026 11.688 -39.329 1.00 75.88 98 HIS A O 1
ATOM 784 N N . HIS A 1 99 ? 20.019 13.207 -37.698 1.00 70.38 99 HIS A N 1
ATOM 785 C CA . HIS A 1 99 ? 18.679 13.745 -37.978 1.00 70.38 99 HIS A CA 1
ATOM 786 C C . HIS A 1 99 ? 18.505 14.360 -39.382 1.00 70.38 99 HIS A C 1
ATOM 788 O O . HIS A 1 99 ? 17.382 14.631 -39.816 1.00 70.38 99 HIS A O 1
ATOM 794 N N . VAL A 1 100 ? 19.616 14.625 -40.065 1.00 84.50 100 VAL A N 1
ATOM 795 C CA . VAL A 1 100 ? 19.664 15.075 -41.456 1.00 84.50 100 VAL A CA 1
ATOM 796 C C . VAL A 1 100 ? 20.203 13.916 -42.286 1.00 84.50 100 VAL A C 1
ATOM 798 O O . VAL A 1 100 ? 21.331 13.510 -42.021 1.00 84.50 100 VAL A O 1
ATOM 801 N N . PRO A 1 101 ? 19.454 13.408 -43.276 1.00 88.44 101 PRO A N 1
ATOM 802 C CA . PRO A 1 101 ? 19.937 12.358 -44.166 1.00 88.44 101 PRO A CA 1
ATOM 803 C C . PRO A 1 101 ? 21.160 12.816 -44.962 1.00 88.44 101 PRO A C 1
ATOM 805 O O . PRO A 1 101 ? 21.214 13.976 -45.380 1.00 88.44 101 PRO A O 1
ATOM 808 N N . HIS A 1 102 ? 22.107 11.909 -45.207 1.00 92.19 102 HIS A N 1
ATOM 809 C CA . HIS A 1 102 ? 23.371 12.228 -45.868 1.00 92.19 102 HIS A CA 1
ATOM 810 C C . HIS A 1 102 ? 23.523 11.566 -47.241 1.00 92.19 102 HIS A C 1
ATOM 812 O O . HIS A 1 102 ? 23.042 10.459 -47.487 1.00 92.19 102 HIS A O 1
ATOM 818 N N . ILE A 1 103 ? 24.246 12.239 -48.132 1.00 94.88 103 ILE A N 1
ATOM 819 C CA . ILE A 1 103 ? 24.766 11.662 -49.374 1.00 94.88 103 ILE A CA 1
ATOM 820 C C . ILE A 1 103 ? 26.273 11.886 -49.471 1.00 94.88 103 ILE A C 1
ATOM 822 O O . ILE A 1 103 ? 26.798 12.887 -48.979 1.00 94.88 103 ILE A O 1
ATOM 826 N N . VAL A 1 104 ? 26.955 10.976 -50.160 1.00 94.81 104 VAL A N 1
ATOM 827 C CA . VAL A 1 104 ? 28.335 11.179 -50.613 1.00 94.81 104 VAL A CA 1
ATOM 828 C C . VAL A 1 104 ? 28.332 11.554 -52.089 1.00 94.81 104 VAL A C 1
ATOM 830 O O . VAL A 1 104 ? 27.575 10.978 -52.873 1.00 94.81 104 VAL A O 1
ATOM 833 N N . ILE A 1 105 ? 29.179 12.508 -52.473 1.00 95.81 105 ILE A N 1
ATOM 834 C CA . ILE A 1 105 ? 29.405 12.921 -53.860 1.00 95.81 105 ILE A CA 1
ATOM 835 C C . ILE A 1 105 ? 30.889 12.743 -54.183 1.00 95.81 105 ILE A C 1
ATOM 837 O O . ILE A 1 105 ? 31.746 13.347 -53.536 1.00 95.81 105 ILE A O 1
ATOM 841 N N . LEU A 1 106 ? 31.193 11.938 -55.201 1.00 95.19 106 LEU A N 1
ATOM 842 C CA . LEU A 1 106 ? 32.544 11.771 -55.741 1.00 95.19 106 LEU A CA 1
ATOM 843 C C . LEU A 1 106 ? 32.710 12.658 -56.975 1.00 95.19 106 LEU A C 1
ATOM 845 O O . LEU A 1 106 ? 31.855 12.623 -57.861 1.00 95.19 106 LEU A O 1
ATOM 849 N N . ILE A 1 107 ? 33.799 13.425 -57.045 1.00 95.00 107 ILE A N 1
ATOM 850 C CA . ILE A 1 107 ? 34.065 14.411 -58.107 1.00 95.00 107 ILE A CA 1
ATOM 851 C C . ILE A 1 107 ? 35.457 14.150 -58.703 1.00 95.00 107 ILE A C 1
ATOM 853 O O . ILE A 1 107 ? 36.431 14.073 -57.952 1.00 95.00 107 ILE A O 1
ATOM 857 N N . SER A 1 108 ? 35.558 13.994 -60.027 1.00 91.75 108 SER A N 1
ATOM 858 C CA . SER A 1 108 ? 36.838 13.820 -60.740 1.00 91.75 108 SER A CA 1
ATOM 859 C C . SER A 1 108 ? 37.672 15.105 -60.754 1.00 91.75 108 SER A C 1
ATOM 861 O O . SER A 1 108 ? 37.124 16.199 -60.616 1.00 91.75 108 SER A O 1
ATOM 863 N N . ASP A 1 109 ? 38.989 14.997 -60.967 1.00 88.50 109 ASP A N 1
ATOM 864 C CA . ASP A 1 109 ? 39.905 16.155 -60.948 1.00 88.50 109 ASP A CA 1
ATOM 865 C C . ASP A 1 109 ? 39.601 17.188 -62.047 1.00 88.50 109 ASP A C 1
ATOM 867 O O . ASP A 1 109 ? 39.836 18.385 -61.881 1.00 88.50 109 ASP A O 1
ATOM 871 N N . ASP A 1 110 ? 39.065 16.736 -63.181 1.00 87.00 110 ASP A N 1
ATOM 872 C CA . ASP A 1 110 ? 38.611 17.598 -64.276 1.00 87.00 110 ASP A CA 1
ATOM 873 C C . ASP A 1 110 ? 37.178 18.124 -64.078 1.00 87.00 110 ASP A C 1
ATOM 875 O O . ASP A 1 110 ? 36.677 18.890 -64.904 1.00 87.00 110 ASP A O 1
ATOM 879 N N . THR A 1 111 ? 36.512 17.726 -62.988 1.00 84.38 111 THR A N 1
ATOM 880 C CA . THR A 1 111 ? 35.119 18.037 -62.630 1.00 84.38 111 THR A CA 1
ATOM 881 C C . THR A 1 111 ? 34.070 17.612 -63.668 1.00 84.38 111 THR A C 1
ATOM 883 O O . THR A 1 111 ? 32.911 18.025 -63.585 1.00 84.38 111 THR A O 1
ATOM 886 N N . THR A 1 112 ? 34.436 16.772 -64.645 1.00 86.31 112 THR A N 1
ATOM 887 C CA . THR A 1 112 ? 33.509 16.299 -65.690 1.00 86.31 112 THR A CA 1
ATOM 888 C C . THR A 1 112 ? 32.638 15.137 -65.223 1.00 86.31 112 THR A C 1
ATOM 890 O O . THR A 1 112 ? 31.555 14.913 -65.772 1.00 86.31 112 THR A O 1
ATOM 893 N N . THR A 1 113 ? 33.085 14.414 -64.195 1.00 90.31 113 THR A N 1
ATOM 894 C CA . THR A 1 113 ? 32.362 13.302 -63.585 1.00 90.31 113 THR A CA 1
ATOM 895 C C . THR A 1 113 ? 32.067 13.631 -62.130 1.00 90.31 113 THR A C 1
ATOM 897 O O . THR A 1 113 ? 32.971 13.729 -61.306 1.00 90.31 113 THR A O 1
ATOM 900 N N . ALA A 1 114 ? 30.782 13.768 -61.811 1.00 94.38 114 ALA A N 1
ATOM 901 C CA . ALA A 1 114 ? 30.289 13.859 -60.445 1.00 94.38 114 ALA A CA 1
ATOM 902 C C . ALA A 1 114 ? 29.174 12.827 -60.260 1.00 94.38 114 ALA A C 1
ATOM 904 O O . ALA A 1 114 ? 28.197 12.844 -61.013 1.00 94.38 114 ALA A O 1
ATOM 905 N N . VAL A 1 115 ? 29.327 11.919 -59.299 1.00 95.88 115 VAL A N 1
ATOM 906 C CA . VAL A 1 115 ? 28.363 10.844 -59.006 1.00 95.88 115 VAL A CA 1
ATOM 907 C C . VAL A 1 115 ? 28.059 10.788 -57.517 1.00 95.88 115 VAL A C 1
ATOM 909 O O . VAL A 1 115 ? 28.873 11.238 -56.711 1.00 95.88 115 VAL A O 1
ATOM 912 N N . TRP A 1 116 ? 26.894 10.263 -57.142 1.00 96.06 116 TRP A N 1
ATOM 913 C CA . TRP A 1 116 ? 26.430 10.298 -55.756 1.00 96.06 116 TRP A CA 1
ATOM 914 C C . TRP A 1 116 ? 25.806 8.979 -55.279 1.00 96.06 116 TRP A C 1
ATOM 916 O O . TRP A 1 116 ? 25.338 8.166 -56.077 1.00 96.06 116 TRP A O 1
ATOM 926 N N . ALA A 1 117 ? 25.795 8.774 -53.960 1.00 94.56 117 ALA A N 1
ATOM 927 C CA . ALA A 1 117 ? 25.100 7.668 -53.297 1.00 94.56 117 ALA A CA 1
ATOM 928 C C . ALA A 1 117 ? 24.549 8.088 -51.928 1.00 94.56 117 ALA A C 1
ATOM 930 O O . ALA A 1 117 ? 25.041 9.041 -51.319 1.00 94.56 117 ALA A O 1
ATOM 931 N N . TYR A 1 118 ? 23.532 7.370 -51.449 1.00 93.12 118 TYR A N 1
ATOM 932 C CA . TYR A 1 118 ? 22.987 7.552 -50.105 1.00 93.12 118 TYR A CA 1
ATOM 933 C C . TYR A 1 118 ? 23.958 7.040 -49.039 1.00 93.12 118 TYR A C 1
ATOM 935 O O . TYR A 1 118 ? 24.644 6.036 -49.236 1.00 93.12 118 TYR A O 1
ATOM 943 N N . LEU A 1 119 ? 23.994 7.737 -47.906 1.00 90.25 119 LEU A N 1
ATOM 944 C CA . LEU A 1 119 ? 24.681 7.315 -46.691 1.00 90.25 119 LEU A CA 1
ATOM 945 C C . LEU A 1 119 ? 23.616 6.923 -45.658 1.00 90.25 119 LEU A C 1
ATOM 947 O O . LEU A 1 119 ? 23.252 7.715 -44.794 1.00 90.25 119 LEU A O 1
ATOM 951 N N . ASP A 1 120 ? 23.071 5.715 -45.808 1.00 81.56 120 ASP A N 1
ATOM 952 C CA . ASP A 1 120 ? 22.067 5.120 -44.920 1.00 81.56 120 ASP A CA 1
ATOM 953 C C . ASP A 1 120 ? 22.408 3.652 -44.595 1.00 81.56 120 ASP A C 1
ATOM 955 O O . ASP A 1 120 ? 23.401 3.101 -45.079 1.00 81.56 120 ASP A O 1
ATOM 959 N N . THR A 1 121 ? 21.582 3.015 -43.762 1.00 76.38 121 THR A N 1
ATOM 960 C CA . THR A 1 121 ? 21.797 1.641 -43.284 1.00 76.38 121 THR A CA 1
ATOM 961 C C . THR A 1 121 ? 21.700 0.571 -44.375 1.00 76.38 121 THR A C 1
ATOM 963 O O . THR A 1 121 ? 22.185 -0.538 -44.163 1.00 76.38 121 THR A O 1
ATOM 966 N N . GLU A 1 122 ? 21.105 0.868 -45.535 1.00 79.31 122 GLU A N 1
ATOM 967 C CA . GLU A 1 122 ? 21.012 -0.075 -46.659 1.00 79.31 122 GLU A CA 1
ATOM 968 C C . GLU A 1 122 ? 22.265 -0.030 -47.545 1.00 79.31 122 GLU A C 1
ATOM 970 O O . GLU A 1 122 ? 22.675 -1.049 -48.107 1.00 79.31 122 GLU A O 1
ATOM 975 N N . HIS A 1 123 ? 22.890 1.144 -47.666 1.00 86.69 123 HIS A N 1
ATOM 976 C CA . HIS A 1 123 ? 24.004 1.372 -48.591 1.00 86.69 123 HIS A CA 1
ATOM 977 C C . HIS A 1 123 ? 25.382 1.326 -47.914 1.00 86.69 123 HIS A C 1
ATOM 979 O O . HIS A 1 123 ? 26.382 1.031 -48.581 1.00 86.69 123 HIS A O 1
ATOM 985 N N . ILE A 1 124 ? 25.453 1.593 -46.607 1.00 87.12 124 ILE A N 1
ATOM 986 C CA . ILE A 1 124 ? 26.690 1.522 -45.826 1.00 87.12 124 ILE A CA 1
ATOM 987 C C . ILE A 1 124 ? 26.971 0.077 -45.405 1.00 87.12 124 ILE A C 1
ATOM 989 O O . ILE A 1 124 ? 26.167 -0.573 -44.744 1.00 87.12 124 ILE A O 1
ATOM 993 N N . GLN A 1 125 ? 28.161 -0.419 -45.750 1.00 87.06 125 GLN A N 1
ATOM 994 C CA . GLN A 1 125 ? 28.644 -1.736 -45.337 1.00 87.06 125 GLN A CA 1
ATOM 995 C C . GLN A 1 125 ? 29.860 -1.582 -44.422 1.00 87.06 125 GLN A C 1
ATOM 997 O O . GLN A 1 125 ? 30.873 -1.011 -44.833 1.00 87.06 125 GLN A O 1
ATOM 1002 N N . SER A 1 126 ? 29.795 -2.134 -43.206 1.00 79.06 126 SER A N 1
ATOM 1003 C CA . SER A 1 126 ? 30.974 -2.214 -42.335 1.00 79.06 126 SER A CA 1
ATOM 1004 C C . SER A 1 126 ? 32.010 -3.183 -42.913 1.00 79.06 126 SER A C 1
ATOM 1006 O O . SER A 1 126 ? 31.681 -4.223 -43.492 1.00 79.06 126 SER A O 1
ATOM 1008 N N . THR A 1 127 ? 33.283 -2.832 -42.758 1.00 80.31 127 THR A N 1
ATOM 1009 C CA . THR A 1 127 ? 34.443 -3.660 -43.116 1.00 80.31 127 THR A CA 1
ATOM 1010 C C . THR A 1 127 ? 35.197 -4.176 -41.884 1.00 80.31 127 THR A C 1
ATOM 1012 O O . THR A 1 127 ? 36.202 -4.867 -42.037 1.00 80.31 127 THR A O 1
ATOM 1015 N N . GLY A 1 128 ? 34.714 -3.857 -40.674 1.00 70.31 128 GLY A N 1
ATOM 1016 C CA . GLY A 1 128 ? 35.340 -4.181 -39.385 1.00 70.31 128 GLY A CA 1
ATOM 1017 C C . GLY A 1 128 ? 36.475 -3.242 -38.949 1.00 70.31 128 GLY A C 1
ATOM 1018 O O . GLY A 1 128 ? 36.967 -3.378 -37.834 1.00 70.31 128 GLY A O 1
ATOM 1019 N N . VAL A 1 129 ? 36.909 -2.325 -39.819 1.00 72.75 129 VAL A N 1
ATOM 1020 C CA . VAL A 1 129 ? 37.945 -1.300 -39.560 1.00 72.75 129 VAL A CA 1
ATOM 1021 C C . VAL A 1 129 ? 37.582 0.050 -40.202 1.00 72.75 129 VAL A C 1
ATOM 1023 O O . VAL A 1 129 ? 38.458 0.864 -40.485 1.00 72.75 129 VAL A O 1
ATOM 1026 N N . GLY A 1 130 ? 36.311 0.255 -40.538 1.00 82.69 130 GLY A N 1
ATOM 1027 C CA . GLY A 1 130 ? 35.829 1.335 -41.395 1.00 82.69 130 GLY A CA 1
ATOM 1028 C C . GLY A 1 130 ? 34.646 0.891 -42.254 1.00 82.69 130 GLY A C 1
ATOM 1029 O O . GLY A 1 130 ? 34.229 -0.273 -42.236 1.00 82.69 130 GLY A O 1
ATOM 1030 N N . ILE A 1 131 ? 34.150 1.788 -43.098 1.00 88.12 131 ILE A N 1
ATOM 1031 C CA . ILE A 1 131 ? 32.976 1.533 -43.936 1.00 88.12 131 ILE A CA 1
ATOM 1032 C C . ILE A 1 131 ? 33.303 1.548 -45.425 1.00 88.12 131 ILE A C 1
ATOM 1034 O O . ILE A 1 131 ? 34.287 2.143 -45.874 1.00 88.12 131 ILE A O 1
ATOM 1038 N N . LYS A 1 132 ? 32.428 0.926 -46.214 1.00 91.75 132 LYS A N 1
ATOM 1039 C CA . LYS A 1 132 ? 32.401 1.066 -47.669 1.00 91.75 132 LYS A CA 1
ATOM 1040 C C . LYS A 1 132 ? 30.982 1.307 -48.183 1.00 91.75 132 LYS A C 1
ATOM 1042 O O . LYS A 1 132 ? 30.025 0.751 -47.651 1.00 91.75 132 LYS A O 1
ATOM 1047 N N . VAL A 1 133 ? 30.874 2.096 -49.247 1.00 93.88 133 VAL A N 1
ATOM 1048 C CA . VAL A 1 133 ? 29.617 2.443 -49.928 1.00 93.88 133 VAL A CA 1
ATOM 1049 C C . VAL A 1 133 ? 29.820 2.288 -51.430 1.00 93.88 133 VAL A C 1
ATOM 1051 O O . VAL A 1 133 ? 30.832 2.735 -51.975 1.00 93.88 133 VAL A O 1
ATOM 1054 N N . PHE A 1 134 ? 28.875 1.640 -52.107 1.00 95.81 134 PHE A N 1
ATOM 1055 C CA . PHE A 1 134 ? 28.894 1.543 -53.564 1.00 95.81 134 PHE A CA 1
ATOM 1056 C C . PHE A 1 134 ? 28.277 2.801 -54.181 1.00 95.81 134 PHE A C 1
ATOM 1058 O O . PHE A 1 134 ? 27.130 3.130 -53.888 1.00 95.81 134 PHE A O 1
ATOM 1065 N N . VAL A 1 135 ? 29.027 3.483 -55.047 1.00 95.69 135 VAL A N 1
ATOM 1066 C CA . VAL A 1 135 ? 28.611 4.698 -55.758 1.00 95.69 135 VAL A CA 1
ATOM 1067 C C . VAL A 1 135 ? 28.409 4.371 -57.242 1.00 95.69 135 VAL A C 1
ATOM 1069 O O . VAL A 1 135 ? 29.399 4.193 -57.958 1.00 95.69 135 VAL A O 1
ATOM 1072 N N . PRO A 1 136 ? 27.156 4.244 -57.717 1.00 94.44 136 PRO A N 1
ATOM 1073 C CA . PRO A 1 136 ? 26.861 3.852 -59.095 1.00 94.44 136 PRO A CA 1
ATOM 1074 C C . PRO A 1 136 ? 27.275 4.907 -60.135 1.00 94.44 136 PRO A C 1
ATOM 1076 O O . PRO A 1 136 ? 27.173 6.108 -59.887 1.00 94.44 136 PRO A O 1
ATOM 1079 N N . ASP A 1 137 ? 27.695 4.472 -61.325 1.00 93.38 137 ASP A N 1
ATOM 1080 C CA . ASP A 1 137 ? 28.117 5.369 -62.415 1.00 93.38 137 ASP A CA 1
ATOM 1081 C C . ASP A 1 137 ? 26.955 6.059 -63.155 1.00 93.38 137 ASP A C 1
ATOM 1083 O O . ASP A 1 137 ? 27.139 7.104 -63.792 1.00 93.38 137 ASP A O 1
ATOM 1087 N N . ASP A 1 138 ? 25.754 5.499 -63.028 1.00 90.00 138 ASP A N 1
ATOM 1088 C CA . ASP A 1 138 ? 24.493 6.019 -63.550 1.00 90.00 138 ASP A CA 1
ATOM 1089 C C . ASP A 1 138 ? 23.858 7.086 -62.636 1.00 90.00 138 ASP A C 1
ATOM 1091 O O . ASP A 1 138 ? 23.019 7.859 -63.099 1.00 90.00 138 ASP A O 1
ATOM 1095 N N . GLN A 1 139 ? 24.303 7.213 -61.379 1.00 93.00 139 GLN A N 1
ATOM 1096 C CA . GLN A 1 139 ? 23.866 8.252 -60.432 1.00 93.00 139 GLN A CA 1
ATOM 1097 C C . GLN A 1 139 ? 24.659 9.548 -60.617 1.00 93.00 139 GLN A C 1
ATOM 1099 O O . GLN A 1 139 ? 25.358 10.017 -59.717 1.00 93.00 139 GLN A O 1
ATOM 1104 N N . ARG A 1 140 ? 24.586 10.132 -61.815 1.00 93.62 140 ARG A N 1
ATOM 1105 C CA . ARG A 1 140 ? 25.282 11.389 -62.120 1.00 93.62 140 ARG A CA 1
ATOM 1106 C C . ARG A 1 140 ? 24.650 12.563 -61.383 1.00 93.62 140 ARG A C 1
ATOM 1108 O O . ARG A 1 140 ? 23.432 12.690 -61.323 1.00 93.62 140 ARG A O 1
ATOM 1115 N N . LEU A 1 141 ? 25.474 13.472 -60.875 1.00 92.69 141 LEU A N 1
ATOM 1116 C CA . LEU A 1 141 ? 25.014 14.675 -60.192 1.00 92.69 141 LEU A CA 1
ATOM 1117 C C . LEU A 1 141 ? 24.333 15.627 -61.191 1.00 92.69 141 LEU A C 1
ATOM 1119 O O . LEU A 1 141 ? 24.975 16.422 -61.875 1.00 92.69 141 LEU A O 1
ATOM 1123 N N . THR A 1 142 ? 23.011 15.515 -61.296 1.00 90.56 142 THR A N 1
ATOM 1124 C CA . THR A 1 142 ? 22.165 16.278 -62.221 1.00 90.56 142 THR A CA 1
ATOM 1125 C C . THR A 1 142 ? 20.950 16.850 -61.497 1.00 90.56 142 THR A C 1
ATOM 1127 O O . THR A 1 142 ? 20.591 16.413 -60.402 1.00 90.56 142 THR A O 1
ATOM 1130 N N . LYS A 1 143 ? 20.290 17.841 -62.108 1.00 86.75 143 LYS A N 1
ATOM 1131 C CA . LYS A 1 143 ? 19.101 18.478 -61.519 1.00 86.75 143 LYS A CA 1
ATOM 1132 C C . LYS A 1 143 ? 17.875 17.554 -61.479 1.00 86.75 143 LYS A C 1
ATOM 1134 O O . LYS A 1 143 ? 16.943 17.840 -60.733 1.00 86.75 143 LYS A O 1
ATOM 1139 N N . ASP A 1 144 ? 17.892 16.449 -62.224 1.00 87.69 144 ASP A N 1
ATOM 1140 C CA . ASP A 1 144 ? 16.757 15.529 -62.366 1.00 87.69 144 ASP A CA 1
ATOM 1141 C C . ASP A 1 144 ? 16.483 14.725 -61.081 1.00 87.69 144 ASP A C 1
ATOM 1143 O O . ASP A 1 144 ? 15.361 14.283 -60.845 1.00 87.69 144 ASP A O 1
ATOM 1147 N N . HIS A 1 145 ? 17.471 14.608 -60.185 1.00 88.31 145 HIS A N 1
ATOM 1148 C CA . HIS A 1 145 ? 17.324 13.920 -58.893 1.00 88.31 145 HIS A CA 1
ATOM 1149 C C . HIS A 1 145 ? 16.601 14.743 -57.818 1.00 88.31 145 HIS A C 1
ATOM 1151 O O . HIS A 1 145 ? 16.390 14.257 -56.706 1.00 88.31 145 HIS A O 1
ATOM 1157 N N . ARG A 1 146 ? 16.196 15.982 -58.122 1.00 87.75 146 ARG A N 1
ATOM 1158 C CA . ARG A 1 146 ? 15.579 16.905 -57.160 1.00 87.75 146 ARG A CA 1
ATOM 1159 C C . ARG A 1 146 ? 14.408 16.280 -56.399 1.00 87.75 146 ARG A C 1
ATOM 1161 O O . ARG A 1 146 ? 14.421 16.247 -55.169 1.00 87.75 146 ARG A O 1
ATOM 1168 N N . ASP A 1 147 ? 13.409 15.783 -57.125 1.00 82.19 147 ASP A N 1
ATOM 1169 C CA . ASP A 1 147 ? 12.194 15.225 -56.522 1.00 82.19 147 ASP A CA 1
ATOM 1170 C C . ASP A 1 147 ? 12.483 13.912 -55.801 1.00 82.19 147 ASP A C 1
ATOM 1172 O O . ASP A 1 147 ? 11.877 13.611 -54.773 1.00 82.19 147 ASP A O 1
ATOM 1176 N N . GLN A 1 148 ? 13.443 13.136 -56.307 1.00 87.50 148 GLN A N 1
ATOM 1177 C CA . GLN A 1 148 ? 13.902 11.909 -55.670 1.00 87.50 148 GLN A CA 1
ATOM 1178 C C . GLN A 1 148 ? 14.510 12.201 -54.293 1.00 87.50 148 GLN A C 1
ATOM 1180 O O . GLN A 1 148 ? 14.125 11.560 -53.315 1.00 87.50 148 GLN A O 1
ATOM 1185 N N . TRP A 1 149 ? 15.411 13.180 -54.193 1.00 89.75 149 TRP A N 1
ATOM 1186 C CA . TRP A 1 149 ? 16.010 13.576 -52.920 1.00 89.75 149 TRP A CA 1
ATOM 1187 C C . TRP A 1 149 ? 14.981 14.176 -51.965 1.00 89.75 149 TRP A C 1
ATOM 1189 O O . TRP A 1 149 ? 14.963 13.781 -50.804 1.00 89.75 149 TRP A O 1
ATOM 1199 N N . ILE A 1 150 ? 14.083 15.059 -52.427 1.00 81.25 150 ILE A N 1
ATOM 1200 C CA . ILE A 1 150 ? 13.014 15.612 -51.572 1.00 81.25 150 ILE A CA 1
ATOM 1201 C C . ILE A 1 150 ? 12.142 14.480 -51.017 1.00 81.25 150 ILE A C 1
ATOM 1203 O O . ILE A 1 150 ? 11.916 14.407 -49.812 1.00 81.25 150 ILE A O 1
ATOM 1207 N N . ASN A 1 151 ? 11.685 13.561 -51.871 1.00 76.81 151 ASN A N 1
ATOM 1208 C CA . ASN A 1 151 ? 10.847 12.442 -51.442 1.00 76.81 151 ASN A CA 1
ATOM 1209 C C . ASN A 1 151 ? 11.574 11.494 -50.485 1.00 76.81 151 ASN A C 1
ATOM 1211 O O . ASN A 1 151 ? 10.958 11.009 -49.536 1.00 76.81 151 ASN A O 1
ATOM 1215 N N . TRP A 1 152 ? 12.858 11.229 -50.718 1.00 83.50 152 TRP A N 1
ATOM 1216 C CA . TRP A 1 152 ? 13.674 10.411 -49.825 1.00 83.50 152 TRP A CA 1
ATOM 1217 C C . TRP A 1 152 ? 13.856 11.084 -48.458 1.00 83.50 152 TRP A C 1
ATOM 1219 O O . TRP A 1 152 ? 13.516 10.466 -47.452 1.00 83.50 152 TRP A O 1
ATOM 1229 N N . VAL A 1 153 ? 14.242 12.366 -48.413 1.00 81.44 153 VAL A N 1
ATOM 1230 C CA . VAL A 1 153 ? 14.381 13.133 -47.159 1.00 81.44 153 VAL A CA 1
ATOM 1231 C C . VAL A 1 153 ? 13.044 13.256 -46.416 1.00 81.44 153 VAL A C 1
ATOM 1233 O O . VAL A 1 153 ? 12.989 13.162 -45.194 1.00 81.44 153 VAL A O 1
ATOM 1236 N N . MET A 1 154 ? 11.921 13.416 -47.120 1.00 70.12 154 MET A N 1
ATOM 1237 C CA . MET A 1 154 ? 10.602 13.394 -46.475 1.00 70.12 154 MET A CA 1
ATOM 1238 C C . MET A 1 154 ? 10.250 12.019 -45.893 1.00 70.12 154 MET A C 1
ATOM 1240 O O . MET A 1 154 ? 9.595 11.949 -44.854 1.00 70.12 154 MET A O 1
ATOM 1244 N N . ARG A 1 155 ? 10.639 10.923 -46.559 1.00 66.88 155 ARG A N 1
ATOM 1245 C CA . ARG A 1 155 ? 10.388 9.552 -46.084 1.00 66.88 155 ARG A CA 1
ATOM 1246 C C . ARG A 1 155 ? 11.248 9.201 -44.881 1.00 66.88 155 ARG A C 1
ATOM 1248 O O . ARG A 1 155 ? 10.710 8.621 -43.947 1.00 66.88 155 ARG A O 1
ATOM 1255 N N . SER A 1 156 ? 12.521 9.584 -44.878 1.00 65.44 156 SER A N 1
ATOM 1256 C CA . SER A 1 156 ? 13.407 9.381 -43.728 1.00 65.44 156 SER A CA 1
ATOM 1257 C C . SER A 1 156 ? 12.977 10.194 -42.501 1.00 65.44 156 SER A C 1
ATOM 1259 O O . SER A 1 156 ? 13.282 9.807 -41.382 1.00 65.44 156 SER A O 1
ATOM 1261 N N . ARG A 1 157 ? 12.188 11.266 -42.685 1.00 58.84 157 ARG A N 1
ATOM 1262 C CA . ARG A 1 157 ? 11.523 12.012 -41.598 1.00 58.84 157 ARG A CA 1
ATOM 1263 C C . ARG A 1 157 ? 10.147 11.479 -41.188 1.00 58.84 157 ARG A C 1
ATOM 1265 O O . ARG A 1 157 ? 9.527 12.058 -40.292 1.00 58.84 157 ARG A O 1
ATOM 1272 N N . ARG A 1 158 ? 9.598 10.443 -41.838 1.00 50.28 158 ARG A N 1
ATOM 1273 C CA . ARG A 1 158 ? 8.298 9.898 -41.420 1.00 50.28 158 ARG A CA 1
ATOM 1274 C C . ARG A 1 158 ? 8.456 9.241 -40.054 1.00 50.28 158 ARG A C 1
ATOM 1276 O O . ARG A 1 158 ? 8.989 8.140 -39.963 1.00 50.28 158 ARG A O 1
ATOM 1283 N N . ARG A 1 159 ? 7.905 9.899 -39.029 1.00 52.34 159 ARG A N 1
ATOM 1284 C CA . ARG A 1 159 ? 7.623 9.302 -37.719 1.00 52.34 159 ARG A CA 1
ATOM 1285 C C . ARG A 1 159 ? 7.058 7.896 -37.906 1.00 52.34 159 ARG A C 1
ATOM 1287 O O . ARG A 1 159 ? 6.157 7.708 -38.735 1.00 52.34 159 ARG A O 1
ATOM 1294 N N . MET A 1 160 ? 7.542 6.930 -37.125 1.00 54.25 160 MET A N 1
ATOM 1295 C CA . MET A 1 160 ? 6.875 5.635 -37.015 1.00 54.25 160 MET A CA 1
ATOM 1296 C C . MET A 1 160 ? 5.398 5.882 -36.690 1.00 54.25 160 MET A C 1
ATOM 1298 O O . MET A 1 160 ? 5.055 6.457 -35.661 1.00 54.25 160 MET A O 1
ATOM 1302 N N . THR A 1 161 ? 4.503 5.482 -37.591 1.00 57.88 161 THR A N 1
ATOM 1303 C CA . THR A 1 161 ? 3.069 5.535 -37.309 1.00 57.88 161 THR A CA 1
ATOM 1304 C C . THR A 1 161 ? 2.750 4.386 -36.362 1.00 57.88 161 THR A C 1
ATOM 1306 O O . THR A 1 161 ? 2.794 3.215 -36.732 1.00 57.88 161 THR A O 1
ATOM 1309 N N . HIS A 1 162 ? 2.480 4.720 -35.101 1.00 68.56 162 HIS A N 1
ATOM 1310 C CA . HIS A 1 162 ? 2.173 3.742 -34.053 1.00 68.56 162 HIS A CA 1
ATOM 1311 C C . HIS A 1 162 ? 0.770 3.126 -34.195 1.00 68.56 162 HIS A C 1
ATOM 1313 O O . HIS A 1 162 ? 0.462 2.091 -33.597 1.00 68.56 162 HIS A O 1
ATOM 1319 N N . GLU A 1 163 ? -0.085 3.729 -35.020 1.00 67.81 163 GLU A N 1
ATOM 1320 C CA . GLU A 1 163 ? -1.402 3.206 -35.372 1.00 67.81 163 GLU A CA 1
ATOM 1321 C C . GLU A 1 163 ? -1.284 1.850 -36.086 1.00 67.81 163 GLU A C 1
ATOM 1323 O O . GLU A 1 163 ? -0.627 1.702 -37.115 1.00 67.81 163 GLU A O 1
ATOM 1328 N N . GLY A 1 164 ? -1.917 0.820 -35.520 1.00 76.12 164 GLY A N 1
ATOM 1329 C CA . GLY A 1 164 ? -1.836 -0.546 -36.047 1.00 76.12 164 GLY A CA 1
ATOM 1330 C C . GLY A 1 164 ? -0.497 -1.258 -35.800 1.00 76.12 164 GLY A C 1
ATOM 1331 O O . GLY A 1 164 ? -0.339 -2.402 -36.238 1.00 76.12 164 GLY A O 1
ATOM 1332 N N . ALA A 1 165 ? 0.443 -0.649 -35.062 1.00 81.19 165 ALA A N 1
ATOM 1333 C CA . ALA A 1 165 ? 1.753 -1.242 -34.776 1.00 81.19 165 ALA A CA 1
ATOM 1334 C C . ALA A 1 165 ? 1.651 -2.596 -34.053 1.00 81.19 165 ALA A C 1
ATOM 1336 O O . ALA A 1 165 ? 2.422 -3.494 -34.361 1.00 81.19 165 ALA A O 1
ATOM 1337 N N . ARG A 1 166 ? 0.630 -2.808 -33.204 1.00 83.62 166 ARG A N 1
ATOM 1338 C CA . ARG A 1 166 ? 0.363 -4.111 -32.548 1.00 83.62 166 ARG A CA 1
ATOM 1339 C C . ARG A 1 166 ? 0.246 -5.283 -33.539 1.00 83.62 166 ARG A C 1
ATOM 1341 O O . ARG A 1 166 ? 0.454 -6.423 -33.142 1.00 83.62 166 ARG A O 1
ATOM 1348 N N . TRP A 1 167 ? -0.110 -5.024 -34.800 1.00 81.69 167 TRP A N 1
ATOM 1349 C CA . TRP A 1 167 ? -0.184 -6.055 -35.839 1.00 81.69 167 TRP A CA 1
ATOM 1350 C C . TRP A 1 167 ? 0.992 -6.017 -36.823 1.00 81.69 167 TRP A C 1
ATOM 1352 O O . TRP A 1 167 ? 1.445 -7.065 -37.277 1.00 81.69 167 TRP A O 1
ATOM 1362 N N . ARG A 1 168 ? 1.459 -4.818 -37.198 1.00 79.94 168 ARG A N 1
ATOM 1363 C CA . ARG A 1 168 ? 2.426 -4.619 -38.296 1.00 79.94 168 ARG A CA 1
ATOM 1364 C C . ARG A 1 168 ? 3.887 -4.561 -37.855 1.00 79.94 168 ARG A C 1
ATOM 1366 O O . ARG A 1 168 ? 4.76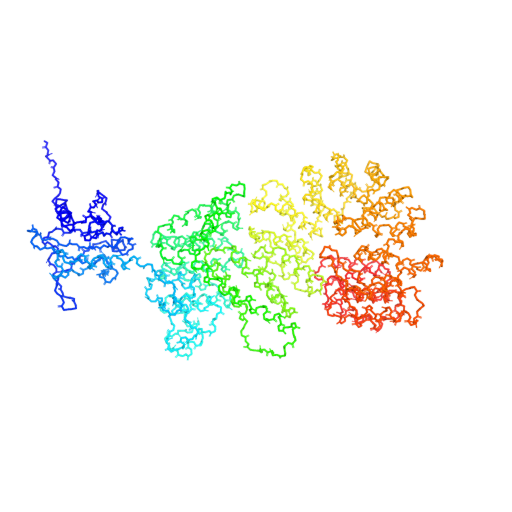4 -4.648 -38.709 1.00 79.94 168 ARG A O 1
ATOM 1373 N N . PHE A 1 169 ? 4.149 -4.365 -36.567 1.00 83.19 169 PHE A N 1
ATOM 1374 C CA . PHE A 1 169 ? 5.506 -4.229 -36.059 1.00 83.19 169 PHE A CA 1
ATOM 1375 C C . PHE A 1 169 ? 6.285 -5.547 -36.175 1.00 83.19 169 PHE A C 1
ATOM 1377 O O . PHE A 1 169 ? 5.724 -6.634 -36.023 1.00 83.19 169 PHE A O 1
ATOM 1384 N N . ASN A 1 170 ? 7.583 -5.434 -36.455 1.00 81.56 170 ASN A N 1
ATOM 1385 C CA . ASN A 1 170 ? 8.518 -6.550 -36.460 1.00 81.56 170 ASN A CA 1
ATOM 1386 C C . ASN A 1 170 ? 9.832 -6.108 -35.803 1.00 81.56 170 ASN A C 1
ATOM 1388 O O . ASN A 1 170 ? 10.512 -5.216 -36.311 1.00 81.56 170 ASN A O 1
ATOM 1392 N N . ALA A 1 171 ? 10.192 -6.753 -34.692 1.00 82.88 171 ALA A N 1
ATOM 1393 C CA . ALA A 1 171 ? 11.397 -6.434 -33.931 1.00 82.88 171 ALA A CA 1
ATOM 1394 C C . ALA A 1 171 ? 12.697 -6.681 -34.718 1.00 82.88 171 ALA A C 1
ATOM 1396 O O . ALA A 1 171 ? 13.720 -6.078 -34.399 1.00 82.88 171 ALA A O 1
ATOM 1397 N N . SER A 1 172 ? 12.676 -7.510 -35.769 1.00 78.62 172 SER A N 1
ATOM 1398 C CA . SER A 1 172 ? 13.854 -7.733 -36.616 1.00 78.62 172 SER A CA 1
ATOM 1399 C C . SER A 1 172 ? 14.275 -6.488 -37.401 1.00 78.62 172 SER A C 1
ATOM 1401 O O . SER A 1 172 ? 15.430 -6.406 -37.810 1.00 78.62 172 SER A O 1
ATOM 1403 N N . HIS A 1 173 ? 13.365 -5.526 -37.602 1.00 79.44 173 HIS A N 1
ATOM 1404 C CA . HIS A 1 173 ? 13.665 -4.250 -38.260 1.00 79.44 173 HIS A CA 1
ATOM 1405 C C . HIS A 1 173 ? 14.347 -3.240 -37.328 1.00 79.44 173 HIS A C 1
ATOM 1407 O O . HIS A 1 173 ? 14.828 -2.215 -37.801 1.00 79.44 173 HIS A O 1
ATOM 1413 N N . LEU A 1 174 ? 14.390 -3.507 -36.019 1.00 80.06 174 LEU A N 1
ATOM 1414 C CA . LEU A 1 174 ? 15.140 -2.675 -35.087 1.00 80.06 174 LEU A CA 1
ATOM 1415 C C . LEU A 1 174 ? 16.640 -3.000 -35.151 1.00 80.06 174 LEU A C 1
ATOM 1417 O O . LEU A 1 174 ? 17.001 -4.191 -35.219 1.00 80.06 174 LEU A O 1
ATOM 1421 N N . PRO A 1 175 ? 17.505 -1.980 -35.009 1.00 81.06 175 PRO A N 1
ATOM 1422 C CA . PRO A 1 175 ? 18.905 -2.159 -34.643 1.00 81.06 175 PRO A CA 1
ATOM 1423 C C . PRO A 1 175 ? 19.058 -3.077 -33.424 1.00 81.06 175 PRO A C 1
ATOM 1425 O O . PRO A 1 175 ? 18.225 -3.073 -32.513 1.00 81.06 175 PRO A O 1
ATOM 1428 N N . ALA A 1 176 ? 20.098 -3.916 -33.420 1.00 80.06 176 ALA A N 1
ATOM 1429 C CA . ALA A 1 176 ? 20.270 -4.965 -32.411 1.00 80.06 176 ALA A CA 1
ATOM 1430 C C . ALA A 1 176 ? 20.340 -4.407 -30.977 1.00 80.06 176 ALA A C 1
ATOM 1432 O O . ALA A 1 176 ? 19.738 -4.973 -30.065 1.00 80.06 176 ALA A O 1
ATOM 1433 N N . ASP A 1 177 ? 20.993 -3.260 -30.810 1.00 80.06 177 ASP A N 1
ATOM 1434 C CA . ASP A 1 177 ? 21.161 -2.528 -29.555 1.00 80.06 177 ASP A CA 1
ATOM 1435 C C . ASP A 1 177 ? 19.856 -1.925 -29.004 1.00 80.06 177 ASP A C 1
ATOM 1437 O O . ASP A 1 177 ? 19.772 -1.626 -27.815 1.00 80.06 177 ASP A O 1
ATOM 1441 N N . GLN A 1 178 ? 18.810 -1.791 -29.825 1.00 86.50 178 GLN A N 1
ATOM 1442 C CA . GLN A 1 178 ? 17.498 -1.286 -29.400 1.00 86.50 178 GLN A CA 1
ATOM 1443 C C . GLN A 1 178 ? 16.544 -2.399 -28.954 1.00 86.50 178 GLN A C 1
ATOM 1445 O O . GLN A 1 178 ? 15.638 -2.162 -28.149 1.00 86.50 178 GLN A O 1
ATOM 1450 N N . ARG A 1 179 ? 16.731 -3.628 -29.453 1.00 91.81 179 ARG A N 1
ATOM 1451 C CA . ARG A 1 179 ? 15.771 -4.736 -29.275 1.00 91.81 179 ARG A CA 1
ATOM 1452 C C . ARG A 1 179 ? 15.481 -5.040 -27.808 1.00 91.81 179 ARG A C 1
ATOM 1454 O O . ARG A 1 179 ? 14.321 -5.257 -27.468 1.00 91.81 179 ARG A O 1
ATOM 1461 N N . ALA A 1 180 ? 16.504 -4.993 -26.951 1.00 94.75 180 ALA A N 1
ATOM 1462 C CA . ALA A 1 180 ? 16.362 -5.260 -25.522 1.00 94.75 180 ALA A CA 1
ATOM 1463 C C . ALA A 1 180 ? 15.485 -4.211 -24.812 1.00 94.75 180 ALA A C 1
ATOM 1465 O O . ALA A 1 180 ? 14.585 -4.566 -24.050 1.00 94.75 180 ALA A O 1
ATOM 1466 N N . ARG A 1 181 ? 15.679 -2.917 -25.112 1.00 94.31 181 ARG A N 1
ATOM 1467 C CA . ARG A 1 181 ? 14.816 -1.843 -24.588 1.00 94.31 181 ARG A CA 1
ATOM 1468 C C . ARG A 1 181 ? 13.386 -1.998 -25.097 1.00 94.31 181 ARG A C 1
ATOM 1470 O O . ARG A 1 181 ? 12.446 -1.914 -24.314 1.00 94.31 181 ARG A O 1
ATOM 1477 N N . TYR A 1 182 ? 13.202 -2.290 -26.383 1.00 94.12 182 TYR A N 1
ATOM 1478 C CA . TYR A 1 182 ? 11.862 -2.455 -26.949 1.00 94.12 182 TYR A CA 1
ATOM 1479 C C . TYR A 1 182 ? 11.093 -3.619 -26.323 1.00 94.12 182 TYR A C 1
ATOM 1481 O O . TYR A 1 182 ? 9.930 -3.444 -25.953 1.00 94.12 182 TYR A O 1
ATOM 1489 N N . CYS A 1 183 ? 11.720 -4.787 -26.159 1.00 95.62 183 CYS A N 1
ATOM 1490 C CA . CYS A 1 183 ? 11.017 -5.949 -25.624 1.00 95.62 183 CYS A CA 1
ATOM 1491 C C . CYS A 1 183 ? 10.656 -5.823 -24.136 1.00 95.62 183 CYS A C 1
ATOM 1493 O O . CYS A 1 183 ? 9.701 -6.468 -23.701 1.00 95.62 183 CYS A O 1
ATOM 1495 N N . LEU A 1 184 ? 11.385 -4.992 -23.378 1.00 97.12 184 LEU A N 1
ATOM 1496 C CA . LEU A 1 184 ? 11.160 -4.744 -21.950 1.00 97.12 184 LEU A CA 1
ATOM 1497 C C . LEU A 1 184 ? 10.237 -3.543 -21.680 1.00 97.12 184 LEU A C 1
ATOM 1499 O O . LEU A 1 184 ? 9.384 -3.614 -20.798 1.00 97.12 184 LEU A O 1
ATOM 1503 N N . LEU A 1 185 ? 10.386 -2.447 -22.431 1.00 95.69 185 LEU A N 1
ATOM 1504 C CA . LEU A 1 185 ? 9.697 -1.175 -22.158 1.00 95.69 185 LEU A CA 1
ATOM 1505 C C . LEU A 1 185 ? 8.403 -1.003 -22.960 1.00 95.69 185 LEU A C 1
ATOM 1507 O O . LEU A 1 185 ? 7.453 -0.382 -22.485 1.00 95.69 185 LEU A O 1
ATOM 1511 N N . VAL A 1 186 ? 8.334 -1.572 -24.166 1.00 93.94 186 VAL A N 1
ATOM 1512 C CA . VAL A 1 186 ? 7.149 -1.513 -25.039 1.00 93.94 186 VAL A CA 1
ATOM 1513 C C . VAL A 1 186 ? 6.759 -2.908 -25.549 1.00 93.94 186 VAL A C 1
ATOM 1515 O O . VAL A 1 186 ? 6.551 -3.103 -26.753 1.00 93.94 186 VAL A O 1
ATOM 1518 N N . PRO A 1 187 ? 6.571 -3.892 -24.644 1.00 94.31 187 PRO A N 1
ATOM 1519 C CA . PRO A 1 187 ? 6.307 -5.281 -25.022 1.00 94.31 187 PRO A CA 1
ATOM 1520 C C . PRO A 1 187 ? 5.037 -5.430 -25.863 1.00 94.31 187 PRO A C 1
ATOM 1522 O O . PRO A 1 187 ? 4.933 -6.361 -26.649 1.00 94.31 187 PRO A O 1
ATOM 1525 N N . ARG A 1 188 ? 4.102 -4.473 -25.796 1.00 91.31 188 ARG A N 1
ATOM 1526 C CA . ARG A 1 188 ? 2.885 -4.463 -26.615 1.00 91.31 188 ARG A CA 1
ATOM 1527 C C . ARG A 1 188 ? 3.157 -4.531 -28.121 1.00 91.31 188 ARG A C 1
ATOM 1529 O O . ARG A 1 188 ? 2.360 -5.115 -28.841 1.00 91.31 188 ARG A O 1
ATOM 1536 N N . ILE A 1 189 ? 4.189 -3.895 -28.656 1.00 90.31 189 ILE A N 1
ATOM 1537 C CA . ILE A 1 189 ? 4.407 -3.941 -30.117 1.00 90.31 189 ILE A CA 1
ATOM 1538 C C . ILE A 1 189 ? 5.328 -5.084 -30.530 1.00 90.31 189 ILE A C 1
ATOM 1540 O O . ILE A 1 189 ? 5.222 -5.555 -31.655 1.00 90.31 189 ILE A O 1
ATOM 1544 N N . VAL A 1 190 ? 6.178 -5.551 -29.614 1.00 92.62 190 VAL A N 1
ATOM 1545 C CA . VAL A 1 190 ? 7.095 -6.671 -29.844 1.00 92.62 190 VAL A CA 1
ATOM 1546 C C . VAL A 1 190 ? 6.374 -8.004 -29.679 1.00 92.62 190 VAL A C 1
ATOM 1548 O O . VAL A 1 190 ? 6.556 -8.895 -30.496 1.00 92.62 190 VAL A O 1
ATOM 1551 N N . SER A 1 191 ? 5.532 -8.135 -28.652 1.00 90.50 191 SER A N 1
ATOM 1552 C CA . SER A 1 191 ? 4.798 -9.360 -28.376 1.00 90.50 191 SER A CA 1
ATOM 1553 C C . SER A 1 191 ? 3.842 -9.688 -29.533 1.00 90.50 191 SER A C 1
ATOM 1555 O O . SER A 1 191 ? 3.056 -8.844 -29.984 1.00 90.50 191 SER A O 1
ATOM 1557 N N . PRO A 1 192 ? 3.868 -10.934 -30.003 1.00 85.94 192 PRO A N 1
ATOM 1558 C CA . PRO A 1 192 ? 3.070 -11.404 -31.118 1.00 85.94 192 PRO A CA 1
ATOM 1559 C C . PRO A 1 192 ? 1.596 -11.470 -30.729 1.00 85.94 192 PRO A C 1
ATOM 1561 O O . PRO A 1 192 ? 1.199 -12.067 -29.717 1.00 85.94 192 PRO A O 1
ATOM 1564 N N . HIS A 1 193 ? 0.764 -10.863 -31.578 1.00 84.94 193 HIS A N 1
ATOM 1565 C CA . HIS A 1 193 ? -0.665 -10.738 -31.332 1.00 84.94 193 HIS A CA 1
ATOM 1566 C C . HIS A 1 193 ? -1.326 -12.116 -31.117 1.00 84.94 193 HIS A C 1
ATOM 1568 O O . HIS A 1 193 ? -1.107 -13.015 -31.931 1.00 84.94 193 HIS A O 1
ATOM 1574 N N . PRO A 1 194 ? -2.190 -12.292 -30.094 1.00 78.75 194 PRO A N 1
ATOM 1575 C CA . PRO A 1 194 ? -2.823 -13.583 -29.797 1.00 78.75 194 PRO A CA 1
ATOM 1576 C C . PRO A 1 194 ? -3.561 -14.211 -30.989 1.00 78.75 194 PRO A C 1
ATOM 1578 O O . PRO A 1 194 ? -3.546 -15.423 -31.168 1.00 78.75 194 PRO A O 1
ATOM 1581 N N . SER A 1 195 ? -4.166 -13.384 -31.846 1.00 81.19 195 SER A N 1
ATOM 1582 C CA . SER A 1 195 ? -4.890 -13.836 -33.046 1.00 81.19 195 SER A CA 1
ATOM 1583 C C . SER A 1 195 ? -4.019 -14.055 -34.291 1.00 81.19 195 SER A C 1
ATOM 1585 O O . SER A 1 195 ? -4.563 -14.413 -35.330 1.00 81.19 195 SER A O 1
ATOM 1587 N N . ARG A 1 196 ? -2.697 -13.827 -34.238 1.00 75.88 196 ARG A N 1
ATOM 1588 C CA . ARG A 1 196 ? -1.788 -14.047 -35.385 1.00 75.88 196 ARG A CA 1
ATOM 1589 C C . ARG A 1 196 ? -1.497 -15.540 -35.630 1.00 75.88 196 ARG A C 1
ATOM 1591 O O . ARG A 1 196 ? -0.835 -15.876 -36.604 1.00 75.88 196 ARG A O 1
ATOM 1598 N N . GLY A 1 197 ? -2.020 -16.424 -34.777 1.00 70.94 197 GLY A N 1
ATOM 1599 C CA . GLY A 1 197 ? -1.740 -17.857 -34.811 1.00 70.94 197 GLY A CA 1
ATOM 1600 C C . GLY A 1 197 ? -0.383 -18.189 -34.189 1.00 70.94 197 GLY A C 1
ATOM 1601 O O . GLY A 1 197 ? 0.259 -17.340 -33.572 1.00 70.94 197 GLY A O 1
ATOM 1602 N N . THR A 1 198 ? 0.046 -19.443 -34.329 1.00 79.38 198 THR A N 1
ATOM 1603 C CA . THR A 1 198 ? 1.321 -19.941 -33.780 1.00 79.38 198 THR A CA 1
ATOM 1604 C C . THR A 1 198 ? 2.182 -20.594 -34.859 1.00 79.38 198 THR A C 1
ATOM 1606 O O . THR A 1 198 ? 2.936 -21.511 -34.558 1.00 79.38 198 THR A O 1
ATOM 1609 N N . ASP A 1 199 ? 2.008 -20.196 -36.119 1.00 78.62 199 ASP A N 1
ATOM 1610 C CA . ASP A 1 199 ? 2.632 -20.857 -37.277 1.00 78.62 199 ASP A CA 1
ATOM 1611 C C . ASP A 1 199 ? 4.039 -20.327 -37.580 1.00 78.62 199 ASP A C 1
ATOM 1613 O O . ASP A 1 199 ? 4.786 -20.943 -38.331 1.00 78.62 199 ASP A O 1
ATOM 1617 N N . VAL A 1 200 ? 4.413 -19.194 -36.983 1.00 81.38 200 VAL A N 1
ATOM 1618 C CA . VAL A 1 200 ? 5.739 -18.578 -37.102 1.00 81.38 200 VAL A CA 1
ATOM 1619 C C . VAL A 1 200 ? 6.452 -18.701 -35.758 1.00 81.38 200 VAL A C 1
ATOM 1621 O O . VAL A 1 200 ? 5.849 -18.403 -34.727 1.00 81.38 200 VAL A O 1
ATOM 1624 N N . ALA A 1 201 ? 7.710 -19.147 -35.770 1.00 83.94 201 ALA A N 1
ATOM 1625 C CA . ALA A 1 201 ? 8.551 -19.250 -34.579 1.00 83.94 201 ALA A CA 1
ATOM 1626 C C . ALA A 1 201 ? 8.773 -17.878 -33.917 1.00 83.94 201 ALA A C 1
ATOM 1628 O O . ALA A 1 201 ? 8.861 -16.864 -34.610 1.00 83.94 201 ALA A O 1
ATOM 1629 N N . PHE A 1 202 ? 8.889 -17.851 -32.586 1.00 84.94 202 PHE A N 1
ATOM 1630 C CA . PHE A 1 202 ? 9.262 -16.632 -31.862 1.00 84.94 202 PHE A CA 1
ATOM 1631 C C . PHE A 1 202 ? 10.764 -16.399 -31.879 1.00 84.94 202 PHE A C 1
ATOM 1633 O O . PHE A 1 202 ? 11.562 -17.321 -31.746 1.00 84.94 202 PHE A O 1
ATOM 1640 N N . SER A 1 203 ? 11.124 -15.128 -31.975 1.00 91.94 203 SER A N 1
ATOM 1641 C CA . SER A 1 203 ? 12.453 -14.594 -31.706 1.00 91.94 203 SER A CA 1
ATOM 1642 C C . SER A 1 203 ? 12.657 -14.326 -30.206 1.00 91.94 203 SER A C 1
ATOM 1644 O O . SER A 1 203 ? 11.694 -14.216 -29.443 1.00 91.94 203 SER A O 1
ATOM 1646 N N . TRP A 1 204 ? 13.909 -14.170 -29.761 1.00 94.06 204 TRP A N 1
ATOM 1647 C CA . TRP A 1 204 ? 14.193 -13.870 -28.351 1.00 94.06 204 TRP A CA 1
ATOM 1648 C C . TRP A 1 204 ? 13.530 -12.571 -27.833 1.00 94.06 204 TRP A C 1
ATOM 1650 O O . TRP A 1 204 ? 13.086 -12.581 -26.682 1.00 94.06 204 TRP A O 1
ATOM 1660 N N . PRO A 1 205 ? 13.366 -11.473 -28.617 1.00 95.94 205 PRO A N 1
ATOM 1661 C CA . PRO A 1 205 ? 12.630 -10.298 -28.143 1.00 95.94 205 PRO A CA 1
ATOM 1662 C C . PRO A 1 205 ? 11.148 -10.607 -27.900 1.00 95.94 205 PRO A C 1
ATOM 1664 O O . PRO A 1 205 ? 10.574 -10.142 -26.918 1.00 95.94 205 PRO A O 1
ATOM 1667 N N . GLU A 1 206 ? 10.529 -11.418 -28.764 1.00 94.00 206 GLU A N 1
ATOM 1668 C CA . GLU A 1 206 ? 9.135 -11.852 -28.608 1.00 94.00 206 GLU A CA 1
ATOM 1669 C C . GLU A 1 206 ? 8.962 -12.734 -27.369 1.00 94.00 206 GLU A C 1
ATOM 1671 O O . GLU A 1 206 ? 7.994 -12.551 -26.629 1.00 94.00 206 GLU A O 1
ATOM 1676 N N . ALA A 1 207 ? 9.920 -13.628 -27.097 1.00 95.00 207 ALA A N 1
ATOM 1677 C CA . ALA A 1 207 ? 9.931 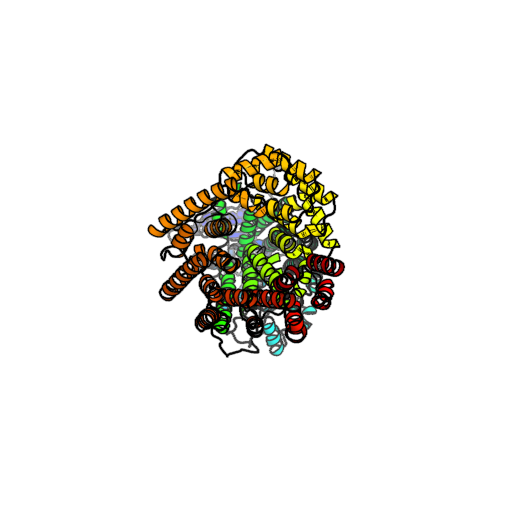-14.438 -25.882 1.00 95.00 207 ALA A CA 1
ATOM 1678 C C . ALA A 1 207 ? 9.982 -13.566 -24.617 1.00 95.00 207 ALA A C 1
ATOM 1680 O O . ALA A 1 207 ? 9.151 -13.745 -23.727 1.00 95.00 207 ALA A O 1
ATOM 1681 N N . ILE A 1 208 ? 10.874 -12.565 -24.566 1.00 96.88 208 ILE A N 1
ATOM 1682 C CA . ILE A 1 208 ? 10.925 -11.609 -23.447 1.00 96.88 208 ILE A CA 1
ATOM 1683 C C . ILE A 1 208 ? 9.589 -10.879 -23.304 1.00 96.88 208 ILE A C 1
ATOM 1685 O O . ILE A 1 208 ? 9.014 -10.859 -22.218 1.00 96.88 208 ILE A O 1
ATOM 1689 N N . SER A 1 209 ? 9.049 -10.313 -24.384 1.00 95.62 209 SER A N 1
ATOM 1690 C CA . SER A 1 209 ? 7.812 -9.529 -24.301 1.00 95.62 209 SER A CA 1
ATOM 1691 C C . SER A 1 209 ? 6.596 -10.341 -23.864 1.00 95.62 209 SER A C 1
ATOM 1693 O O . SER A 1 209 ? 5.745 -9.804 -23.163 1.00 95.62 209 SER A O 1
ATOM 1695 N N . VAL A 1 210 ? 6.521 -11.625 -24.211 1.00 93.50 210 VAL A N 1
ATOM 1696 C CA . VAL A 1 210 ? 5.469 -12.537 -23.734 1.00 93.50 210 VAL A CA 1
ATOM 1697 C C . VAL A 1 210 ? 5.549 -12.769 -22.220 1.00 93.50 210 VAL A C 1
ATOM 1699 O O . VAL A 1 210 ? 4.506 -12.829 -21.560 1.00 93.50 210 VAL A O 1
ATOM 1702 N N . ILE A 1 211 ? 6.764 -12.843 -21.662 1.00 94.94 211 ILE A N 1
ATOM 1703 C CA . ILE A 1 211 ? 6.985 -12.926 -20.210 1.00 94.94 211 ILE A CA 1
ATOM 1704 C C . ILE A 1 211 ? 6.571 -11.609 -19.543 1.00 94.94 211 ILE A C 1
ATOM 1706 O O . ILE A 1 211 ? 5.827 -11.630 -18.565 1.00 94.94 211 ILE A O 1
ATOM 1710 N N . ILE A 1 212 ? 6.989 -10.460 -20.091 1.00 95.94 212 ILE A N 1
ATOM 1711 C CA . ILE A 1 212 ? 6.637 -9.140 -19.541 1.00 95.94 212 ILE A CA 1
ATOM 1712 C C . ILE A 1 212 ? 5.126 -8.866 -19.630 1.00 95.94 212 ILE A C 1
ATOM 1714 O O . ILE A 1 212 ? 4.568 -8.228 -18.738 1.00 95.94 212 ILE A O 1
ATOM 1718 N N . GLU A 1 213 ? 4.433 -9.375 -20.656 1.00 92.31 213 GLU A N 1
ATOM 1719 C CA . GLU A 1 213 ? 2.961 -9.346 -20.769 1.00 92.31 213 GLU A CA 1
ATOM 1720 C C . GLU A 1 213 ? 2.247 -10.296 -19.784 1.00 92.31 213 GLU A C 1
ATOM 1722 O O . GLU A 1 213 ? 1.020 -10.358 -19.783 1.00 92.31 213 GLU A O 1
ATOM 1727 N N . GLY A 1 214 ? 2.980 -11.022 -18.931 1.00 90.31 214 GLY A N 1
ATOM 1728 C CA . GLY A 1 214 ? 2.402 -11.915 -17.926 1.00 90.31 214 GLY A CA 1
ATOM 1729 C C . GLY A 1 214 ? 1.808 -13.192 -18.522 1.00 90.31 214 GLY A C 1
ATOM 1730 O O . GLY A 1 214 ? 0.857 -13.733 -17.968 1.00 90.31 214 GLY A O 1
ATOM 1731 N N . THR A 1 215 ? 2.333 -13.664 -19.658 1.00 89.88 215 THR A N 1
ATOM 1732 C CA . THR A 1 215 ? 1.876 -14.908 -20.315 1.00 89.88 215 THR A CA 1
ATOM 1733 C C . THR A 1 215 ? 3.022 -15.893 -20.597 1.00 89.88 215 THR A C 1
ATOM 1735 O O . THR A 1 215 ? 3.161 -16.370 -21.728 1.00 89.88 215 THR A O 1
ATOM 1738 N N . PRO A 1 216 ? 3.895 -16.193 -19.611 1.00 89.94 216 PRO A N 1
ATOM 1739 C CA . PRO A 1 216 ? 5.083 -17.031 -19.811 1.00 89.94 216 PRO A CA 1
ATOM 1740 C C . PRO A 1 216 ? 4.765 -18.426 -20.377 1.00 89.94 216 PRO A C 1
ATOM 1742 O O . PRO A 1 216 ? 5.564 -18.975 -21.135 1.00 89.94 216 PRO A O 1
ATOM 1745 N N . GLU A 1 217 ? 3.578 -18.973 -20.103 1.00 87.81 217 GLU A N 1
ATOM 1746 C CA . GLU A 1 217 ? 3.094 -20.252 -20.636 1.00 87.81 217 GLU A CA 1
ATOM 1747 C C . GLU A 1 217 ? 3.023 -20.289 -22.171 1.00 87.81 217 GLU A C 1
ATOM 1749 O O . GLU A 1 217 ? 3.149 -21.357 -22.782 1.00 87.81 217 GLU A O 1
ATOM 1754 N N . ARG A 1 218 ? 2.880 -19.126 -22.825 1.00 88.12 218 ARG A N 1
ATOM 1755 C CA . ARG A 1 218 ? 2.927 -19.048 -24.288 1.00 88.12 218 ARG A CA 1
ATOM 1756 C C . ARG A 1 218 ? 4.307 -19.426 -24.818 1.00 88.12 218 ARG A C 1
ATOM 1758 O O . ARG A 1 218 ? 4.354 -20.015 -25.889 1.00 88.12 218 ARG A O 1
ATOM 1765 N N . TRP A 1 219 ? 5.408 -19.163 -24.109 1.00 91.12 219 TRP A N 1
ATOM 1766 C CA . TRP A 1 219 ? 6.733 -19.603 -24.568 1.00 91.12 219 TRP A CA 1
ATOM 1767 C C . TRP A 1 219 ? 6.776 -21.132 -24.672 1.00 91.12 219 TRP A C 1
ATOM 1769 O O . TRP A 1 219 ? 7.043 -21.663 -25.751 1.00 91.12 219 TRP A O 1
ATOM 1779 N N . SER A 1 220 ? 6.378 -21.845 -23.615 1.00 87.00 220 SER A N 1
ATOM 1780 C CA . SER A 1 220 ? 6.336 -23.314 -23.611 1.00 87.00 220 SER A CA 1
ATOM 1781 C C . SER A 1 220 ? 5.465 -23.887 -24.736 1.00 87.00 220 SER A C 1
ATOM 1783 O O . SER A 1 220 ? 5.836 -24.876 -25.370 1.00 87.00 220 SER A O 1
ATOM 1785 N N . HIS A 1 221 ? 4.332 -23.245 -25.039 1.00 86.50 221 HIS A N 1
ATOM 1786 C CA . HIS A 1 221 ? 3.472 -23.643 -26.160 1.00 86.50 221 HIS A CA 1
ATOM 1787 C C . HIS A 1 221 ? 4.160 -23.509 -27.528 1.00 86.50 221 HIS A C 1
ATOM 1789 O O . HIS A 1 221 ? 3.943 -24.344 -28.406 1.00 86.50 221 HIS A O 1
ATOM 1795 N N . PHE A 1 222 ? 4.995 -22.484 -27.724 1.00 88.12 222 PHE A N 1
ATOM 1796 C CA . PHE A 1 222 ? 5.757 -22.303 -28.965 1.00 88.12 222 PHE A CA 1
ATOM 1797 C C . PHE A 1 222 ? 6.932 -23.276 -29.075 1.00 88.12 222 PHE A C 1
ATOM 1799 O O . PHE A 1 222 ? 7.124 -23.836 -30.153 1.00 88.12 222 PHE A O 1
ATOM 1806 N N . THR A 1 223 ? 7.644 -23.552 -27.977 1.00 87.88 223 THR A N 1
ATOM 1807 C CA . THR A 1 223 ? 8.695 -24.587 -27.925 1.00 87.88 223 THR A CA 1
ATOM 1808 C C . THR A 1 223 ? 8.160 -25.948 -28.382 1.00 87.88 223 THR A C 1
ATOM 1810 O O . THR A 1 223 ? 8.803 -26.643 -29.160 1.00 87.88 223 THR A O 1
ATOM 1813 N N . GLY A 1 224 ? 6.941 -26.320 -27.970 1.00 84.31 224 GLY A N 1
ATOM 1814 C CA . GLY A 1 224 ? 6.315 -27.578 -28.395 1.00 84.31 224 GLY A CA 1
ATOM 1815 C C . GLY A 1 224 ? 5.947 -27.652 -29.886 1.00 84.31 224 GLY A C 1
ATOM 1816 O O . GLY A 1 224 ? 5.665 -28.741 -30.384 1.00 84.31 224 GLY A O 1
ATOM 1817 N N . LYS A 1 225 ? 5.926 -26.518 -30.601 1.00 86.38 225 LYS A N 1
ATOM 1818 C CA . LYS A 1 225 ? 5.536 -26.430 -32.021 1.00 86.38 225 LYS A CA 1
ATOM 1819 C C . LYS A 1 225 ? 6.693 -26.137 -32.972 1.00 86.38 225 LYS A C 1
ATOM 1821 O O . LYS A 1 225 ? 6.627 -26.555 -34.124 1.00 86.38 225 LYS A O 1
ATOM 1826 N N . HIS A 1 226 ? 7.716 -25.423 -32.511 1.00 87.88 226 HIS A N 1
ATOM 1827 C CA . HIS A 1 226 ? 8.831 -24.949 -33.329 1.00 87.88 226 HIS A CA 1
ATOM 1828 C C . HIS A 1 226 ? 10.158 -25.435 -32.742 1.00 87.88 226 HIS A C 1
ATOM 1830 O O . HIS A 1 226 ? 10.536 -24.953 -31.677 1.00 87.88 226 HIS A O 1
ATOM 1836 N N . PRO A 1 227 ? 10.894 -26.329 -33.430 1.00 84.25 227 PRO A N 1
ATOM 1837 C CA . PRO A 1 227 ? 12.185 -26.837 -32.953 1.00 84.25 227 PRO A CA 1
ATOM 1838 C C . PRO A 1 227 ? 13.240 -25.743 -32.745 1.00 84.25 227 PRO A C 1
ATOM 1840 O O . PRO A 1 227 ? 14.125 -25.892 -31.910 1.00 84.25 227 PRO A O 1
ATOM 1843 N N . ASP A 1 228 ? 13.132 -24.647 -33.501 1.00 85.75 228 ASP A N 1
ATOM 1844 C CA . ASP A 1 228 ? 14.065 -23.516 -33.457 1.00 85.75 228 ASP A CA 1
ATOM 1845 C C . ASP A 1 228 ? 13.827 -22.583 -32.254 1.00 85.75 228 ASP A C 1
ATOM 1847 O O . ASP A 1 228 ? 14.633 -21.689 -31.997 1.00 85.75 228 ASP A O 1
ATOM 1851 N N . VAL A 1 229 ? 12.724 -22.766 -31.515 1.00 92.62 229 VAL A N 1
ATOM 1852 C CA . VAL A 1 229 ? 12.432 -22.018 -30.287 1.00 92.62 229 VAL A CA 1
ATOM 1853 C C . VAL A 1 229 ? 12.907 -22.855 -29.099 1.00 92.62 229 VAL A C 1
ATOM 1855 O O . VAL A 1 229 ? 12.245 -23.841 -28.762 1.00 92.62 229 VAL A O 1
ATOM 1858 N N . PRO A 1 230 ? 14.015 -22.487 -28.428 1.00 94.94 230 PRO A N 1
ATOM 1859 C CA . PRO A 1 230 ? 14.502 -23.257 -27.291 1.00 94.94 230 PRO A CA 1
ATOM 1860 C C . PRO A 1 230 ? 13.481 -23.241 -26.149 1.00 94.94 230 PRO A C 1
ATOM 1862 O O . PRO A 1 230 ? 12.692 -22.299 -26.004 1.00 94.94 230 PRO A O 1
ATOM 1865 N N . SER A 1 231 ? 13.495 -24.285 -25.321 1.00 94.00 231 SER A N 1
ATOM 1866 C CA . SER A 1 231 ? 12.776 -24.257 -24.047 1.00 94.00 231 SER A CA 1
ATOM 1867 C C . SER A 1 231 ? 13.407 -23.217 -23.107 1.00 94.00 231 SER A C 1
ATOM 1869 O O . SER A 1 231 ? 14.582 -22.881 -23.281 1.00 94.00 231 SER A O 1
ATOM 1871 N N . PRO A 1 232 ? 12.684 -22.713 -22.087 1.00 92.81 232 PRO A N 1
ATOM 1872 C CA . PRO A 1 232 ? 13.287 -21.833 -21.085 1.00 92.81 232 PRO A CA 1
ATOM 1873 C C . PRO A 1 232 ? 14.531 -22.432 -20.407 1.00 92.81 232 PRO A C 1
ATOM 1875 O O . PRO A 1 232 ? 15.434 -21.692 -20.032 1.00 92.81 232 PRO A O 1
ATOM 1878 N N . GLU A 1 233 ? 14.596 -23.760 -20.272 1.00 92.69 233 GLU A N 1
ATOM 1879 C CA . GLU A 1 233 ? 15.740 -24.469 -19.693 1.00 92.69 233 GLU A CA 1
ATOM 1880 C C . GLU A 1 233 ? 16.930 -24.513 -20.667 1.00 92.69 233 GLU A C 1
ATOM 1882 O O . GLU A 1 233 ? 18.028 -24.077 -20.320 1.00 92.69 233 GLU A O 1
ATOM 1887 N N . ASP A 1 234 ? 16.701 -24.930 -21.917 1.00 94.69 234 ASP A N 1
ATOM 1888 C CA . ASP A 1 234 ? 17.749 -25.012 -22.949 1.00 94.69 234 ASP A CA 1
ATOM 1889 C C . ASP A 1 234 ? 18.298 -23.629 -23.337 1.00 94.69 234 ASP A C 1
ATOM 1891 O O . ASP A 1 234 ? 19.466 -23.477 -23.711 1.00 94.69 234 ASP A O 1
ATOM 1895 N N . ALA A 1 235 ? 17.460 -22.595 -23.228 1.00 95.94 235 ALA A N 1
ATOM 1896 C CA . ALA A 1 235 ? 17.802 -21.227 -23.587 1.00 95.94 235 ALA A CA 1
ATOM 1897 C C . ALA A 1 235 ? 18.955 -20.648 -22.741 1.00 95.94 235 ALA A C 1
ATOM 1899 O O . ALA A 1 235 ? 19.691 -19.794 -23.241 1.00 95.94 235 ALA A O 1
ATOM 1900 N N . HIS A 1 236 ? 19.194 -21.153 -21.521 1.00 94.69 236 HIS A N 1
ATOM 1901 C CA . HIS A 1 236 ? 20.336 -20.749 -20.678 1.00 94.69 236 HIS A CA 1
ATOM 1902 C C . HIS A 1 236 ? 21.697 -21.034 -21.328 1.00 94.69 236 HIS A C 1
ATOM 1904 O O . HIS A 1 236 ? 22.646 -20.272 -21.137 1.00 94.69 236 HIS A O 1
ATOM 1910 N N . ALA A 1 237 ? 21.795 -22.099 -22.128 1.00 94.50 237 ALA A N 1
ATOM 1911 C CA . ALA A 1 237 ? 23.026 -22.517 -22.803 1.00 94.50 237 ALA A CA 1
ATOM 1912 C C . ALA A 1 237 ? 23.058 -22.155 -24.301 1.00 94.50 237 ALA A C 1
ATOM 1914 O O . ALA A 1 237 ? 24.005 -22.508 -25.005 1.00 94.50 237 ALA A O 1
ATOM 1915 N N . HIS A 1 238 ? 22.046 -21.442 -24.802 1.00 95.56 238 HIS A N 1
ATOM 1916 C CA . HIS A 1 238 ? 21.887 -21.158 -26.228 1.00 95.56 238 HIS A CA 1
ATOM 1917 C C . HIS A 1 238 ? 23.039 -20.308 -26.799 1.00 95.56 238 HIS A C 1
ATOM 1919 O O . HIS A 1 238 ? 23.651 -19.523 -26.084 1.00 95.56 238 HIS A O 1
ATOM 1925 N N . ASN A 1 239 ? 23.363 -20.427 -28.090 1.00 93.50 239 ASN A N 1
ATOM 1926 C CA . ASN A 1 239 ? 24.496 -19.694 -28.686 1.00 93.50 239 ASN A CA 1
ATOM 1927 C C . ASN A 1 239 ? 24.257 -18.180 -28.814 1.00 93.50 239 ASN A C 1
ATOM 1929 O O . ASN A 1 239 ? 25.196 -17.399 -28.725 1.00 93.50 239 ASN A O 1
ATOM 1933 N N . ASP A 1 240 ? 23.006 -17.775 -29.017 1.00 93.69 240 ASP A N 1
ATOM 1934 C CA . ASP A 1 240 ? 22.584 -16.371 -29.017 1.00 93.69 240 ASP A CA 1
ATOM 1935 C C . ASP A 1 240 ? 22.296 -15.899 -27.581 1.00 93.69 240 ASP A C 1
ATOM 1937 O O . ASP A 1 240 ? 21.405 -16.428 -26.906 1.00 93.69 240 ASP A O 1
ATOM 1941 N N . HIS A 1 241 ? 23.046 -14.890 -27.124 1.00 95.25 241 HIS A N 1
ATOM 1942 C CA . HIS A 1 241 ? 22.914 -14.282 -25.797 1.00 95.25 241 HIS A CA 1
ATOM 1943 C C . HIS A 1 241 ? 21.538 -13.659 -25.535 1.00 95.25 241 HIS A C 1
ATOM 1945 O O . HIS A 1 241 ? 21.151 -13.551 -24.372 1.00 95.25 241 HIS A O 1
ATOM 1951 N N . GLY A 1 242 ? 20.776 -13.289 -26.569 1.00 95.88 242 GLY A N 1
ATOM 1952 C CA . GLY A 1 242 ? 19.401 -12.810 -26.418 1.00 95.88 242 GLY A CA 1
ATOM 1953 C C . GLY A 1 242 ? 18.470 -13.879 -25.836 1.00 95.88 242 GLY A C 1
ATOM 1954 O O . GLY A 1 242 ? 17.663 -13.585 -24.954 1.00 95.88 242 GLY A O 1
ATOM 1955 N N . TRP A 1 243 ? 18.640 -15.142 -26.241 1.00 96.94 243 TRP A N 1
ATOM 1956 C CA . TRP A 1 243 ? 17.905 -16.271 -25.655 1.00 96.94 243 TRP A CA 1
ATOM 1957 C C . TRP A 1 243 ? 18.334 -16.557 -24.216 1.00 96.94 243 TRP A C 1
ATOM 1959 O O . TRP A 1 243 ? 17.481 -16.835 -23.375 1.00 96.94 243 TRP A O 1
ATOM 1969 N N . ARG A 1 244 ? 19.626 -16.401 -23.898 1.00 97.62 244 ARG A N 1
ATOM 1970 C CA . ARG A 1 244 ? 20.107 -16.508 -22.511 1.00 97.62 244 ARG A CA 1
ATOM 1971 C C . ARG A 1 244 ? 19.498 -15.426 -21.620 1.00 97.62 244 ARG A C 1
ATOM 1973 O O . ARG A 1 244 ? 19.104 -15.714 -20.495 1.00 97.62 244 ARG A O 1
ATOM 1980 N N . LEU A 1 245 ? 19.378 -14.194 -22.127 1.00 97.88 245 LEU A N 1
ATOM 1981 C CA . LEU A 1 245 ? 18.694 -13.106 -21.424 1.00 97.88 245 LEU A CA 1
ATOM 1982 C C . LEU A 1 245 ? 17.212 -13.435 -21.195 1.00 97.88 245 LEU A C 1
ATOM 1984 O O . LEU A 1 245 ? 16.721 -13.254 -20.082 1.00 97.88 245 LEU A O 1
ATOM 1988 N N . ALA A 1 246 ? 16.516 -13.964 -22.206 1.00 97.56 246 ALA A N 1
ATOM 1989 C CA . ALA A 1 246 ? 15.127 -14.403 -22.064 1.00 97.56 246 ALA A CA 1
ATOM 1990 C C . ALA A 1 246 ? 14.970 -15.484 -20.980 1.00 97.56 246 ALA A C 1
ATOM 1992 O O . ALA A 1 246 ? 14.081 -15.381 -20.134 1.00 97.56 246 ALA A O 1
ATOM 1993 N N . ALA A 1 247 ? 15.869 -16.473 -20.957 1.00 97.38 247 ALA A N 1
ATOM 1994 C CA . ALA A 1 247 ? 15.891 -17.535 -19.952 1.00 97.38 247 ALA A CA 1
ATOM 1995 C C . ALA A 1 247 ? 16.142 -16.989 -18.539 1.00 97.38 247 ALA A C 1
ATOM 1997 O O . ALA A 1 247 ? 15.452 -17.359 -17.591 1.00 97.38 247 ALA A O 1
ATOM 1998 N N . ALA A 1 248 ? 17.086 -16.054 -18.401 1.00 97.88 248 ALA A N 1
ATOM 1999 C CA . ALA A 1 248 ? 17.401 -15.409 -17.132 1.00 97.88 248 ALA A CA 1
ATOM 2000 C C . ALA A 1 248 ? 16.222 -14.586 -16.583 1.00 97.88 248 ALA A C 1
ATOM 2002 O O . ALA A 1 248 ? 15.910 -14.670 -15.395 1.00 97.88 248 ALA A O 1
ATOM 2003 N N . ILE A 1 249 ? 15.528 -13.835 -17.446 1.00 97.56 249 ILE A N 1
ATOM 2004 C CA . ILE A 1 249 ? 14.324 -13.075 -17.074 1.00 97.56 249 ILE A CA 1
ATOM 2005 C C . ILE A 1 249 ? 13.182 -14.020 -16.680 1.00 97.56 249 ILE A C 1
ATOM 2007 O O . ILE A 1 249 ? 12.491 -13.757 -15.698 1.00 97.56 249 ILE A O 1
ATOM 2011 N N . TYR A 1 250 ? 12.999 -15.127 -17.405 1.00 96.69 250 TYR A N 1
ATOM 2012 C CA . TYR A 1 250 ? 12.018 -16.154 -17.053 1.00 96.69 250 TYR A CA 1
ATOM 2013 C C . TYR A 1 250 ? 12.300 -16.734 -15.663 1.00 96.69 250 TYR A C 1
ATOM 2015 O O . TYR A 1 250 ? 11.432 -16.679 -14.796 1.00 96.69 250 TYR A O 1
ATOM 2023 N N . SER A 1 251 ? 13.530 -17.197 -15.410 1.00 96.19 251 SER A N 1
ATOM 2024 C CA . SER A 1 251 ? 13.945 -17.732 -14.106 1.00 96.19 251 SER A CA 1
ATOM 2025 C C . SER A 1 251 ? 13.713 -16.746 -12.958 1.00 96.19 251 SER A C 1
ATOM 2027 O O . SER A 1 251 ? 13.267 -17.161 -11.885 1.00 96.19 251 SER A O 1
ATOM 2029 N N . TRP A 1 252 ? 13.939 -15.451 -13.189 1.00 95.19 252 TRP A N 1
ATOM 2030 C CA . TRP A 1 252 ? 13.676 -14.417 -12.192 1.00 95.19 252 TRP A CA 1
ATOM 2031 C C . TRP A 1 252 ? 12.177 -14.225 -11.944 1.00 95.19 252 TRP A C 1
ATOM 2033 O O . TRP A 1 252 ? 11.738 -14.308 -10.799 1.00 95.19 252 TRP A O 1
ATOM 2043 N N . LEU A 1 253 ? 11.380 -14.003 -12.991 1.00 93.56 253 LEU A N 1
ATOM 2044 C CA . LEU A 1 253 ? 9.972 -13.621 -12.839 1.00 93.56 253 LEU A CA 1
ATOM 2045 C C . LEU A 1 253 ? 9.056 -14.792 -12.464 1.00 93.56 253 LEU A C 1
ATOM 2047 O O . LEU A 1 253 ? 8.056 -14.575 -11.786 1.00 93.56 253 LEU A O 1
ATOM 2051 N N . THR A 1 254 ? 9.379 -16.024 -12.872 1.00 90.38 254 THR A N 1
ATOM 2052 C CA . THR A 1 254 ? 8.564 -17.208 -12.545 1.00 90.38 254 THR A CA 1
ATOM 2053 C C . THR A 1 254 ? 9.118 -18.017 -11.376 1.00 90.38 254 THR A C 1
ATOM 2055 O O . THR A 1 254 ? 8.366 -18.755 -10.748 1.00 90.38 254 THR A O 1
ATOM 2058 N N . GLY A 1 255 ? 10.427 -17.933 -11.111 1.00 86.81 255 GLY A N 1
ATOM 2059 C CA . GLY A 1 255 ? 11.112 -18.757 -10.108 1.00 86.81 255 GLY A CA 1
ATOM 2060 C C . GLY A 1 255 ? 11.828 -17.980 -9.002 1.00 86.81 255 GLY A C 1
ATOM 2061 O O . GLY A 1 255 ? 12.302 -18.603 -8.057 1.00 86.81 255 GLY A O 1
ATOM 2062 N N . GLY A 1 256 ? 11.940 -16.651 -9.098 1.00 90.06 256 GLY A N 1
ATOM 2063 C CA . GLY A 1 256 ? 12.706 -15.828 -8.151 1.00 90.06 256 GLY A CA 1
ATOM 2064 C C . GLY A 1 256 ? 14.233 -15.975 -8.259 1.00 90.06 256 GLY A C 1
ATOM 2065 O O . GLY A 1 256 ? 14.958 -15.435 -7.424 1.00 90.06 256 GLY A O 1
ATOM 2066 N N . ILE A 1 257 ? 14.734 -16.685 -9.275 1.00 94.62 257 ILE A N 1
ATOM 2067 C CA . ILE A 1 257 ? 16.156 -17.020 -9.460 1.00 94.62 257 ILE A CA 1
ATOM 2068 C C . ILE A 1 257 ? 16.804 -15.965 -10.367 1.00 94.62 257 ILE A C 1
ATOM 2070 O O . ILE A 1 257 ? 16.439 -15.842 -11.535 1.00 94.62 257 ILE A O 1
ATOM 2074 N N . HIS A 1 258 ? 17.771 -15.207 -9.848 1.00 95.38 258 HIS A N 1
ATOM 2075 C CA . HIS A 1 258 ? 18.357 -14.031 -10.519 1.00 95.38 258 HIS A CA 1
ATOM 2076 C C . HIS A 1 258 ? 19.854 -14.187 -10.842 1.00 95.38 258 HIS A C 1
ATOM 2078 O O . HIS A 1 258 ? 20.422 -13.382 -11.581 1.00 95.38 258 HIS A O 1
ATOM 2084 N N . GLU A 1 259 ? 20.494 -15.250 -10.362 1.00 95.94 259 GLU A N 1
ATOM 2085 C CA . GLU A 1 259 ? 21.891 -15.613 -10.613 1.00 95.94 259 GLU A CA 1
ATOM 2086 C C . GLU A 1 259 ? 22.239 -15.703 -12.117 1.00 95.94 259 GLU A C 1
ATOM 2088 O O . GLU A 1 259 ? 23.328 -15.260 -12.509 1.00 95.94 259 GLU A O 1
ATOM 2093 N N . PRO A 1 260 ? 21.340 -16.178 -13.012 1.00 96.44 260 PRO A N 1
ATOM 2094 C CA . PRO A 1 260 ? 21.587 -16.127 -14.453 1.00 96.44 260 PRO A CA 1
ATOM 2095 C C . PRO A 1 260 ? 21.753 -14.699 -15.004 1.00 96.44 260 PRO A C 1
ATOM 2097 O O . PRO A 1 260 ? 22.572 -14.483 -15.899 1.00 96.44 260 PRO A O 1
ATOM 2100 N N . LEU A 1 261 ? 21.052 -13.700 -14.447 1.00 96.94 261 LEU A N 1
ATOM 2101 C CA . LEU A 1 261 ? 21.219 -12.291 -14.842 1.00 96.94 261 LEU A CA 1
ATOM 2102 C C . LEU A 1 261 ? 22.616 -11.781 -14.462 1.00 96.94 261 LEU A C 1
ATOM 2104 O O . LEU A 1 261 ? 23.270 -11.107 -15.258 1.00 96.94 261 LEU A O 1
ATOM 2108 N N . GLN A 1 262 ? 23.110 -12.159 -13.278 1.00 95.38 262 GLN A N 1
ATOM 2109 C CA . GLN A 1 262 ? 24.463 -11.817 -12.826 1.00 95.38 262 GLN A CA 1
ATOM 2110 C C . GLN A 1 262 ? 25.548 -12.484 -13.686 1.00 95.38 262 GLN A C 1
ATOM 2112 O O . GLN A 1 262 ? 26.586 -11.881 -13.963 1.00 95.38 262 GLN A O 1
ATOM 2117 N N . THR A 1 263 ? 25.298 -13.707 -14.155 1.00 95.00 263 THR A N 1
ATOM 2118 C CA . THR A 1 263 ? 26.213 -14.427 -15.055 1.00 95.00 263 THR A CA 1
ATOM 2119 C C . THR A 1 263 ? 26.340 -13.719 -16.407 1.00 95.00 263 THR A C 1
ATOM 2121 O O . THR A 1 263 ? 27.443 -13.563 -16.928 1.00 95.00 263 THR A O 1
ATOM 2124 N N . LEU A 1 264 ? 25.228 -13.229 -16.965 1.00 94.69 264 LEU A N 1
ATOM 2125 C CA . LEU A 1 264 ? 25.245 -12.460 -18.215 1.00 94.69 264 LEU A CA 1
ATOM 2126 C C . LEU A 1 264 ? 25.982 -11.128 -18.077 1.00 94.69 264 LEU A C 1
ATOM 2128 O O . LEU A 1 264 ? 26.671 -10.720 -19.013 1.00 94.69 264 LEU A O 1
ATOM 2132 N N . LEU A 1 265 ? 25.848 -10.486 -16.917 1.00 91.38 265 LEU A N 1
ATOM 2133 C CA . LEU A 1 265 ? 26.468 -9.205 -16.592 1.00 91.38 265 LEU A CA 1
ATOM 2134 C C . LEU A 1 265 ? 28.003 -9.282 -16.523 1.00 91.38 265 LEU A C 1
ATOM 2136 O O . LEU A 1 265 ? 28.680 -8.340 -16.926 1.00 91.38 265 LEU A O 1
ATOM 2140 N N . THR A 1 266 ? 28.560 -10.393 -16.037 1.00 89.38 266 THR A N 1
ATOM 2141 C CA . THR A 1 266 ? 30.017 -10.563 -15.868 1.00 89.38 266 THR A CA 1
ATOM 2142 C C . THR A 1 266 ? 30.709 -11.206 -17.070 1.00 89.38 266 THR A C 1
ATOM 2144 O O . THR A 1 266 ? 31.931 -11.129 -17.191 1.00 89.38 266 THR A O 1
ATOM 2147 N N . ALA A 1 267 ? 29.958 -11.822 -17.984 1.00 90.25 267 ALA A N 1
ATOM 2148 C CA . ALA A 1 267 ? 30.522 -12.468 -19.160 1.00 90.25 267 ALA A CA 1
ATOM 2149 C C . ALA A 1 267 ? 30.944 -11.444 -20.231 1.00 90.25 267 ALA A C 1
ATOM 2151 O O . ALA A 1 267 ? 30.099 -10.834 -20.887 1.00 90.25 267 ALA A O 1
ATOM 2152 N N . GLU A 1 268 ? 32.253 -11.333 -20.493 1.00 83.88 268 GLU A N 1
ATOM 2153 C CA . GLU A 1 268 ? 32.813 -10.440 -21.529 1.00 83.88 268 GLU A CA 1
ATOM 2154 C C . GLU A 1 268 ? 32.222 -10.692 -22.926 1.00 83.88 268 GLU A C 1
ATOM 2156 O O . GLU A 1 268 ? 32.059 -9.763 -23.713 1.00 83.88 268 GLU A O 1
ATOM 2161 N N . SER A 1 269 ? 31.845 -11.944 -23.218 1.00 89.81 269 SER A N 1
ATOM 2162 C CA . SER A 1 269 ? 31.216 -12.332 -24.489 1.00 89.81 269 SER A CA 1
ATOM 2163 C C . SER A 1 269 ? 29.812 -11.753 -24.707 1.00 89.81 269 SER A C 1
ATOM 2165 O O . SER A 1 269 ? 29.342 -11.738 -25.843 1.00 89.81 269 SER A O 1
ATOM 2167 N N . THR A 1 270 ? 29.120 -11.317 -23.648 1.00 93.06 270 THR A N 1
ATOM 2168 C CA . THR A 1 270 ? 27.757 -10.783 -23.747 1.00 93.06 270 THR A CA 1
ATOM 2169 C C . THR A 1 270 ? 27.795 -9.375 -24.341 1.00 93.06 270 THR A C 1
ATOM 2171 O O . THR A 1 270 ? 28.502 -8.531 -23.796 1.00 93.06 270 THR A O 1
ATOM 2174 N N . PRO A 1 271 ? 27.022 -9.062 -25.396 1.00 91.88 271 PRO A N 1
ATOM 2175 C CA . PRO A 1 271 ? 26.961 -7.716 -25.966 1.00 91.88 271 PRO A CA 1
ATOM 2176 C C . PRO A 1 271 ? 26.604 -6.624 -24.935 1.00 91.88 271 PRO A C 1
ATOM 2178 O O . PRO A 1 271 ? 25.739 -6.866 -24.087 1.00 91.88 271 PRO A O 1
ATOM 2181 N N . PRO A 1 272 ? 27.184 -5.405 -25.018 1.00 90.56 272 PRO A N 1
ATOM 2182 C CA . PRO A 1 272 ? 26.971 -4.351 -24.021 1.00 90.56 272 PRO A CA 1
ATOM 2183 C C . PRO A 1 272 ? 25.498 -4.007 -23.750 1.00 90.56 272 PRO A C 1
ATOM 2185 O O . PRO A 1 272 ? 25.097 -3.951 -22.594 1.00 90.56 272 PRO A O 1
ATOM 2188 N N . HIS A 1 273 ? 24.669 -3.876 -24.791 1.00 89.00 273 HIS A N 1
ATOM 2189 C CA . HIS A 1 273 ? 23.236 -3.573 -24.652 1.00 89.00 273 HIS A CA 1
ATOM 2190 C C . HIS A 1 273 ? 22.449 -4.676 -23.913 1.00 89.00 273 HIS A C 1
ATOM 2192 O O . HIS A 1 273 ? 21.520 -4.386 -23.159 1.00 89.00 273 HIS A O 1
ATOM 2198 N N . LEU A 1 274 ? 22.832 -5.952 -24.076 1.00 95.38 274 LEU A N 1
ATOM 2199 C CA . LEU A 1 274 ? 22.229 -7.059 -23.323 1.00 95.38 274 LEU A CA 1
ATOM 2200 C C . LEU A 1 274 ? 22.707 -7.077 -21.869 1.00 95.38 274 LEU A C 1
ATOM 2202 O O . LEU A 1 274 ? 21.915 -7.398 -20.984 1.00 95.38 274 LEU A O 1
ATOM 2206 N N . ARG A 1 275 ? 23.963 -6.685 -21.600 1.00 95.06 275 ARG A N 1
ATOM 2207 C CA . ARG A 1 275 ? 24.446 -6.501 -20.222 1.00 95.06 275 ARG A CA 1
ATOM 2208 C C . ARG A 1 275 ? 23.709 -5.367 -19.515 1.00 95.06 275 ARG A C 1
ATOM 2210 O O . ARG A 1 275 ? 23.356 -5.539 -18.355 1.00 95.06 275 ARG A O 1
ATOM 2217 N N . SER A 1 276 ? 23.398 -4.265 -20.204 1.00 94.81 276 SER A N 1
ATOM 2218 C CA . SER A 1 276 ? 22.566 -3.182 -19.655 1.00 94.81 276 SER A CA 1
ATOM 2219 C C . SER A 1 276 ? 21.166 -3.669 -19.283 1.00 94.81 276 SER A C 1
ATOM 2221 O O . SER A 1 276 ? 20.708 -3.431 -18.167 1.00 94.81 276 SER A O 1
ATOM 2223 N N . ALA A 1 277 ? 20.510 -4.421 -20.172 1.00 96.94 277 ALA A N 1
ATOM 2224 C CA . ALA A 1 277 ? 19.201 -5.008 -19.887 1.00 96.94 277 ALA A CA 1
ATOM 2225 C C . ALA A 1 277 ? 19.247 -6.008 -18.715 1.00 96.94 277 ALA A C 1
ATOM 2227 O O . ALA A 1 277 ? 18.377 -5.975 -17.841 1.00 96.94 277 ALA A O 1
ATOM 2228 N N . ALA A 1 278 ? 20.282 -6.856 -18.659 1.00 97.56 278 ALA A N 1
ATOM 2229 C CA . ALA A 1 278 ? 20.510 -7.771 -17.543 1.00 97.56 278 ALA A CA 1
ATOM 2230 C C . ALA A 1 278 ? 20.758 -7.016 -16.227 1.00 97.56 278 ALA A C 1
ATOM 2232 O O . ALA A 1 278 ? 20.197 -7.403 -15.206 1.00 97.56 278 ALA A O 1
ATOM 2233 N N . ALA A 1 279 ? 21.530 -5.922 -16.251 1.00 97.75 279 ALA A N 1
ATOM 2234 C CA . ALA A 1 279 ? 21.803 -5.076 -15.090 1.00 97.75 279 ALA A CA 1
ATOM 2235 C C . ALA A 1 279 ? 20.528 -4.441 -14.535 1.00 97.75 279 ALA A C 1
ATOM 2237 O O . ALA A 1 279 ? 20.305 -4.478 -13.329 1.00 97.75 279 ALA A O 1
ATOM 2238 N N . VAL A 1 280 ? 19.665 -3.913 -15.409 1.00 98.12 280 VAL A N 1
ATOM 2239 C CA . VAL A 1 280 ? 18.375 -3.341 -15.006 1.00 98.12 280 VAL A CA 1
ATOM 2240 C C . VAL A 1 280 ? 17.479 -4.407 -14.378 1.00 98.12 280 VAL A C 1
ATOM 2242 O O . VAL A 1 280 ? 16.949 -4.187 -13.290 1.00 98.12 280 VAL A O 1
ATOM 2245 N N . CYS A 1 281 ? 17.340 -5.579 -15.006 1.00 98.12 281 CYS A N 1
ATOM 2246 C CA . CYS A 1 281 ? 16.536 -6.673 -14.449 1.00 98.12 281 CYS A CA 1
ATOM 2247 C C . CYS A 1 281 ? 17.105 -7.172 -13.110 1.00 98.12 281 CYS A C 1
ATOM 2249 O O . CYS A 1 281 ? 16.359 -7.354 -12.150 1.00 98.12 281 CYS A O 1
ATOM 2251 N N . LEU A 1 282 ? 18.428 -7.330 -13.015 1.00 98.06 282 LEU A N 1
ATOM 2252 C CA . LEU A 1 282 ? 19.114 -7.729 -11.788 1.00 98.06 282 LEU A CA 1
ATOM 2253 C C . LEU A 1 282 ? 18.924 -6.690 -10.678 1.00 98.06 282 LEU A C 1
ATOM 2255 O O . LEU A 1 282 ? 18.656 -7.059 -9.539 1.00 98.06 282 LEU A O 1
ATOM 2259 N N . ALA A 1 283 ? 19.008 -5.400 -11.000 1.00 98.12 283 ALA A N 1
ATOM 2260 C CA . ALA A 1 283 ? 18.782 -4.327 -10.043 1.00 98.12 283 ALA A CA 1
ATOM 2261 C C . ALA A 1 283 ? 17.352 -4.360 -9.478 1.00 98.12 283 ALA A C 1
ATOM 2263 O O . ALA A 1 283 ? 17.173 -4.176 -8.276 1.00 98.12 283 ALA A O 1
ATOM 2264 N N . LEU A 1 284 ? 16.344 -4.657 -10.308 1.00 96.94 284 LEU A N 1
ATOM 2265 C CA . LEU A 1 284 ? 14.965 -4.865 -9.846 1.00 96.94 284 LEU A CA 1
ATOM 2266 C C . LEU A 1 284 ? 14.827 -6.112 -8.958 1.00 96.94 284 LEU A C 1
ATOM 2268 O O . LEU A 1 284 ? 14.128 -6.057 -7.948 1.00 96.94 284 LEU A O 1
ATOM 2272 N N . ALA A 1 285 ? 15.503 -7.211 -9.303 1.00 96.25 285 ALA A N 1
ATOM 2273 C CA . ALA A 1 285 ? 15.509 -8.437 -8.502 1.00 96.25 285 ALA A CA 1
ATOM 2274 C C . ALA A 1 285 ? 16.167 -8.234 -7.124 1.00 96.25 285 ALA A C 1
ATOM 2276 O O . ALA A 1 285 ? 15.662 -8.705 -6.108 1.00 96.25 285 ALA A O 1
ATOM 2277 N N . LEU A 1 286 ? 17.277 -7.495 -7.076 1.00 95.75 286 LEU A N 1
ATOM 2278 C CA . LEU A 1 286 ? 17.975 -7.143 -5.838 1.00 95.75 286 LEU A CA 1
ATOM 2279 C C . LEU A 1 286 ? 17.166 -6.144 -4.997 1.00 95.75 286 LEU A C 1
ATOM 2281 O O . LEU A 1 286 ? 17.116 -6.272 -3.775 1.00 95.75 286 LEU A O 1
ATOM 2285 N N . GLU A 1 287 ? 16.478 -5.192 -5.636 1.00 93.94 287 GLU A N 1
ATOM 2286 C CA . GLU A 1 287 ? 15.516 -4.290 -4.986 1.00 93.94 287 GLU A CA 1
ATOM 2287 C C . GLU A 1 287 ? 14.357 -5.073 -4.341 1.00 93.94 287 GLU A C 1
ATOM 2289 O O . GLU A 1 287 ? 13.957 -4.747 -3.223 1.00 93.94 287 GLU A O 1
ATOM 2294 N N . ASP A 1 288 ? 13.859 -6.140 -4.984 1.00 90.69 288 ASP A N 1
ATOM 2295 C CA . ASP A 1 288 ? 12.839 -7.035 -4.408 1.00 90.69 288 ASP A CA 1
ATOM 2296 C C . ASP A 1 288 ? 13.315 -7.722 -3.116 1.00 90.69 288 ASP A C 1
ATOM 2298 O O . ASP A 1 288 ? 12.496 -8.026 -2.252 1.00 90.69 288 ASP A O 1
ATOM 2302 N N . GLN A 1 289 ? 14.628 -7.919 -2.967 1.00 90.25 289 GLN A N 1
ATOM 2303 C CA . GLN A 1 289 ? 15.280 -8.526 -1.799 1.00 90.25 289 GLN A CA 1
ATOM 2304 C C . GLN A 1 289 ? 15.857 -7.485 -0.823 1.00 90.25 289 GLN A C 1
ATOM 2306 O O . GLN A 1 289 ? 16.657 -7.834 0.044 1.00 90.25 289 GLN A O 1
ATOM 2311 N N . SER A 1 290 ? 15.512 -6.201 -0.976 1.00 90.81 290 SER A N 1
ATOM 2312 C CA . SER A 1 290 ? 16.051 -5.089 -0.173 1.00 90.81 290 SER A CA 1
ATOM 2313 C C . SER A 1 290 ? 17.582 -4.919 -0.239 1.00 90.81 290 SER A C 1
ATOM 2315 O O . SER A 1 290 ? 18.171 -4.237 0.600 1.00 90.81 290 SER A O 1
ATOM 2317 N N . ARG A 1 291 ? 18.245 -5.459 -1.270 1.00 93.75 291 ARG A N 1
ATOM 2318 C CA . ARG A 1 291 ? 19.698 -5.353 -1.512 1.00 93.75 291 ARG A CA 1
ATOM 2319 C C . ARG A 1 291 ? 20.032 -4.161 -2.413 1.00 93.75 291 ARG A C 1
ATOM 2321 O O . ARG A 1 291 ? 20.618 -4.303 -3.485 1.00 93.75 291 ARG A O 1
ATOM 2328 N N . ILE A 1 292 ? 19.631 -2.962 -1.989 1.00 93.81 292 ILE A N 1
ATOM 2329 C CA . ILE A 1 292 ? 19.666 -1.760 -2.843 1.00 93.81 292 ILE A CA 1
ATOM 2330 C C . ILE A 1 292 ? 21.098 -1.329 -3.188 1.00 93.81 292 ILE A C 1
ATOM 2332 O O . ILE A 1 292 ? 21.364 -0.966 -4.331 1.00 93.81 292 ILE A O 1
ATOM 2336 N N . SER A 1 293 ? 22.041 -1.423 -2.248 1.00 92.94 293 SER A N 1
ATOM 2337 C CA . SER A 1 293 ? 23.449 -1.091 -2.511 1.00 92.94 293 SER A CA 1
ATOM 2338 C C . SER A 1 293 ? 24.075 -2.004 -3.571 1.00 92.94 293 SER A C 1
ATOM 2340 O O . SER A 1 293 ? 24.802 -1.529 -4.442 1.00 92.94 293 SER A O 1
ATOM 2342 N N . ASP A 1 294 ? 23.737 -3.296 -3.552 1.00 95.50 294 ASP A N 1
ATOM 2343 C CA . ASP A 1 294 ? 24.196 -4.258 -4.561 1.00 95.50 294 ASP A CA 1
ATOM 2344 C C . ASP A 1 294 ? 23.573 -3.956 -5.931 1.00 95.50 294 ASP A C 1
ATOM 2346 O O . ASP A 1 294 ? 24.241 -4.070 -6.959 1.00 95.50 294 ASP A O 1
ATOM 2350 N N . ALA A 1 295 ? 22.308 -3.520 -5.951 1.00 97.38 295 ALA A N 1
ATOM 2351 C CA . ALA A 1 295 ? 21.626 -3.088 -7.166 1.00 97.38 295 ALA A CA 1
ATOM 2352 C C . ALA A 1 295 ? 22.297 -1.851 -7.789 1.00 97.38 295 ALA A C 1
ATOM 2354 O O . ALA A 1 295 ? 22.526 -1.823 -8.999 1.00 97.38 295 ALA A O 1
ATOM 2355 N N . VAL A 1 296 ? 22.674 -0.860 -6.970 1.00 97.00 296 VAL A N 1
ATOM 2356 C CA . VAL A 1 296 ? 23.449 0.310 -7.421 1.00 97.00 296 VAL A CA 1
ATOM 2357 C C . VAL A 1 296 ? 24.796 -0.134 -7.992 1.00 97.00 296 VAL A C 1
ATOM 2359 O O . VAL A 1 296 ? 25.136 0.250 -9.108 1.00 97.00 296 VAL A O 1
ATOM 2362 N N . ALA A 1 297 ? 25.534 -0.999 -7.288 1.00 95.50 297 ALA A N 1
ATOM 2363 C CA . ALA A 1 297 ? 26.828 -1.496 -7.756 1.00 95.50 297 ALA A CA 1
ATOM 2364 C C . ALA A 1 297 ? 26.727 -2.250 -9.097 1.00 95.50 297 ALA A C 1
ATOM 2366 O O . ALA A 1 297 ? 27.567 -2.055 -9.982 1.00 95.50 297 ALA A O 1
ATOM 2367 N N . ALA A 1 298 ? 25.681 -3.065 -9.276 1.00 95.88 298 ALA A N 1
ATOM 2368 C CA . ALA A 1 298 ? 25.426 -3.781 -10.522 1.00 95.88 298 ALA A CA 1
ATOM 2369 C C . ALA A 1 298 ? 25.237 -2.820 -11.708 1.00 95.88 298 ALA A C 1
ATOM 2371 O O . ALA A 1 298 ? 25.840 -3.038 -12.758 1.00 95.88 298 ALA A O 1
ATOM 2372 N N . LEU A 1 299 ? 24.480 -1.732 -11.533 1.00 96.88 299 LEU A N 1
ATOM 2373 C CA . LEU A 1 299 ? 24.268 -0.715 -12.572 1.00 96.88 299 LEU A CA 1
ATOM 2374 C C . LEU A 1 299 ? 25.543 0.085 -12.861 1.00 96.88 299 LEU A C 1
ATOM 2376 O O . LEU A 1 299 ? 25.941 0.216 -14.020 1.00 96.88 299 LEU A O 1
ATOM 2380 N N . THR A 1 300 ? 26.226 0.565 -11.817 1.00 93.88 300 THR A N 1
ATOM 2381 C CA . THR A 1 300 ? 27.452 1.364 -11.956 1.00 93.88 300 THR A CA 1
ATOM 2382 C C . THR A 1 300 ? 28.526 0.602 -12.732 1.00 93.88 300 THR A C 1
ATOM 2384 O O . THR A 1 300 ? 29.172 1.177 -13.605 1.00 93.88 300 THR A O 1
ATOM 2387 N N . SER A 1 301 ? 28.662 -0.708 -12.491 1.00 91.31 301 SER A N 1
ATOM 2388 C CA . SER A 1 301 ? 29.664 -1.559 -13.151 1.00 91.31 301 SER A CA 1
ATOM 2389 C C . SER A 1 301 ? 29.522 -1.665 -14.675 1.00 91.31 301 SER A C 1
ATOM 2391 O O . SER A 1 301 ? 30.476 -2.061 -15.341 1.00 91.31 301 SER A O 1
ATOM 2393 N N . GLN A 1 302 ? 28.352 -1.334 -15.232 1.00 92.62 302 GLN A N 1
ATOM 2394 C CA . GLN A 1 302 ? 28.074 -1.461 -16.667 1.00 92.62 302 GLN A CA 1
ATOM 2395 C C . GLN A 1 302 ? 28.240 -0.156 -17.449 1.00 92.62 302 GLN A C 1
ATOM 2397 O O . GLN A 1 302 ? 28.069 -0.151 -18.671 1.00 92.62 302 GLN A O 1
ATOM 2402 N N . HIS A 1 303 ? 28.608 0.940 -16.785 1.00 86.19 303 HIS A N 1
ATOM 2403 C CA . HIS A 1 303 ? 28.940 2.176 -17.480 1.00 86.19 303 HIS A CA 1
ATOM 2404 C C . HIS A 1 303 ? 30.218 1.997 -18.306 1.00 86.19 303 HIS A C 1
ATOM 2406 O O . HIS A 1 303 ? 31.258 1.564 -17.814 1.00 86.19 303 HIS A O 1
ATOM 2412 N N . SER A 1 304 ? 30.138 2.336 -19.591 1.00 79.19 304 SER A N 1
ATOM 2413 C CA . SER A 1 304 ? 31.259 2.276 -20.528 1.00 79.19 304 SER A CA 1
ATOM 2414 C C . SER A 1 304 ? 31.133 3.392 -21.555 1.00 79.19 304 SER A C 1
ATOM 2416 O O . SER A 1 304 ? 30.024 3.747 -21.956 1.00 79.19 304 SER A O 1
ATOM 2418 N N . GLU A 1 305 ? 32.260 3.911 -22.041 1.00 70.31 305 GLU A N 1
ATOM 2419 C CA . GLU A 1 305 ? 32.276 4.897 -23.128 1.00 70.31 305 GLU A CA 1
ATOM 2420 C C . GLU A 1 305 ? 31.594 4.361 -24.396 1.00 70.31 305 GLU A C 1
ATOM 2422 O O . GLU A 1 305 ? 30.889 5.113 -25.065 1.00 70.31 305 GLU A O 1
ATOM 2427 N N . THR A 1 306 ? 31.705 3.050 -24.647 1.00 72.75 306 THR A N 1
ATOM 2428 C CA . THR A 1 306 ? 31.172 2.343 -25.830 1.00 72.75 306 THR A CA 1
ATOM 2429 C C . THR A 1 306 ? 29.657 2.106 -25.822 1.00 72.75 306 THR A C 1
ATOM 2431 O O . THR A 1 306 ? 29.104 1.662 -26.824 1.00 72.75 306 THR A O 1
ATOM 2434 N N . LEU A 1 307 ? 28.966 2.369 -24.706 1.00 80.56 307 LEU A N 1
ATOM 2435 C CA . LEU A 1 307 ? 27.512 2.216 -24.627 1.00 80.56 307 LEU A CA 1
ATOM 2436 C C . LEU A 1 307 ? 26.786 3.330 -25.398 1.00 80.56 307 LEU A C 1
ATOM 2438 O O . LEU A 1 307 ? 27.199 4.495 -25.357 1.00 80.56 307 LEU A O 1
ATOM 2442 N N . SER A 1 308 ? 25.632 2.992 -25.982 1.00 82.25 308 SER A N 1
ATOM 2443 C CA . SER A 1 308 ? 24.717 3.985 -26.550 1.00 82.25 308 SER A CA 1
ATOM 2444 C C . SER A 1 308 ? 24.245 4.969 -25.471 1.00 82.25 308 SER A C 1
ATOM 2446 O O . SER A 1 308 ? 24.076 4.603 -24.304 1.00 82.25 308 SER A O 1
ATOM 2448 N N . ASN A 1 309 ? 23.973 6.222 -25.848 1.00 81.44 309 ASN A N 1
ATOM 2449 C CA . ASN A 1 309 ? 23.431 7.203 -24.899 1.00 81.44 309 ASN A CA 1
ATOM 2450 C C . ASN A 1 309 ? 22.063 6.766 -24.349 1.00 81.44 309 ASN A C 1
ATOM 2452 O O . ASN A 1 309 ? 21.747 7.025 -23.194 1.00 81.44 309 ASN A O 1
ATOM 2456 N N . SER A 1 310 ? 21.269 6.036 -25.133 1.00 85.25 310 SER A N 1
ATOM 2457 C CA . SER A 1 310 ? 19.987 5.505 -24.658 1.00 85.25 310 SER A CA 1
ATOM 2458 C C . SER A 1 310 ? 20.167 4.481 -23.530 1.00 85.25 310 SER A C 1
ATOM 2460 O O . SER A 1 310 ? 19.422 4.523 -22.554 1.00 85.25 310 SER A O 1
ATOM 2462 N N . ASP A 1 311 ? 21.171 3.601 -23.622 1.00 90.06 311 ASP A N 1
ATOM 2463 C CA . ASP A 1 311 ? 21.484 2.629 -22.563 1.00 90.06 311 ASP A CA 1
ATOM 2464 C C . ASP A 1 311 ? 22.118 3.281 -21.335 1.00 90.06 311 ASP A C 1
ATOM 2466 O O . ASP A 1 311 ? 21.744 2.934 -20.216 1.00 90.06 311 ASP A O 1
ATOM 2470 N N . LYS A 1 312 ? 23.026 4.253 -21.521 1.00 90.12 312 LYS A N 1
ATOM 2471 C CA . LYS A 1 312 ? 23.584 5.043 -20.405 1.00 90.12 312 LYS A CA 1
ATOM 2472 C C . LYS A 1 312 ? 22.465 5.729 -19.629 1.00 90.12 312 LYS A C 1
ATOM 2474 O O . LYS A 1 312 ? 22.354 5.555 -18.423 1.00 90.12 312 LYS A O 1
ATOM 2479 N N . GLY A 1 313 ? 21.566 6.407 -20.343 1.00 89.44 313 GLY A N 1
ATOM 2480 C CA . GLY A 1 313 ? 20.406 7.053 -19.741 1.00 89.44 313 GLY A CA 1
ATOM 2481 C C . GLY A 1 313 ? 19.467 6.079 -19.024 1.00 89.44 313 GLY A C 1
ATOM 2482 O O . GLY A 1 313 ? 18.904 6.422 -17.987 1.00 89.44 313 GLY A O 1
ATOM 2483 N N . TRP A 1 314 ? 19.315 4.854 -19.534 1.00 95.56 314 TRP A N 1
ATOM 2484 C CA . TRP A 1 314 ? 18.518 3.824 -18.871 1.00 95.56 314 TRP A CA 1
ATOM 2485 C C . TRP A 1 314 ? 19.143 3.364 -17.546 1.00 95.56 314 TRP A C 1
ATOM 2487 O O . TRP A 1 314 ? 18.441 3.303 -16.535 1.00 95.56 314 TRP A O 1
ATOM 2497 N N . LEU A 1 315 ? 20.454 3.098 -17.530 1.00 97.00 315 LEU A N 1
ATOM 2498 C CA . LEU A 1 315 ? 21.192 2.756 -16.308 1.00 97.00 315 LEU A CA 1
ATOM 2499 C C . LEU A 1 315 ? 21.137 3.902 -15.286 1.00 97.00 315 LEU A C 1
ATOM 2501 O O . LEU A 1 315 ? 20.795 3.663 -14.126 1.00 97.00 315 LEU A O 1
ATOM 2505 N N . ASP A 1 316 ? 21.377 5.137 -15.736 1.00 95.62 316 ASP A N 1
ATOM 2506 C CA . ASP A 1 316 ? 21.365 6.348 -14.910 1.00 95.62 316 ASP A CA 1
ATOM 2507 C C . ASP A 1 316 ? 20.015 6.567 -14.206 1.00 95.62 316 ASP A C 1
ATOM 2509 O O . ASP A 1 316 ? 19.986 6.891 -13.019 1.00 95.62 316 ASP A O 1
ATOM 2513 N N . ILE A 1 317 ? 18.880 6.348 -14.888 1.00 96.56 317 ILE A N 1
ATOM 2514 C CA . ILE A 1 317 ? 17.543 6.466 -14.271 1.00 96.56 317 ILE A CA 1
ATOM 2515 C C . ILE A 1 317 ? 17.386 5.487 -13.108 1.00 96.56 317 ILE A C 1
ATOM 2517 O O . ILE A 1 317 ? 16.885 5.852 -12.040 1.00 96.56 317 ILE A O 1
ATOM 2521 N N . HIS A 1 318 ? 17.778 4.229 -13.314 1.00 97.88 318 HIS A N 1
ATOM 2522 C CA . HIS A 1 318 ? 17.659 3.209 -12.278 1.00 97.88 318 HIS A CA 1
ATOM 2523 C C . HIS A 1 318 ? 18.623 3.474 -11.120 1.00 97.88 318 HIS A C 1
ATOM 2525 O O . HIS A 1 318 ? 18.224 3.334 -9.963 1.00 97.88 318 HIS A O 1
ATOM 2531 N N . GLN A 1 319 ? 19.843 3.927 -11.410 1.00 97.38 319 GLN A N 1
ATOM 2532 C CA . GLN A 1 319 ? 20.804 4.333 -10.390 1.00 97.38 319 GLN A CA 1
ATOM 2533 C C . GLN A 1 319 ? 20.264 5.512 -9.574 1.00 97.38 319 GLN A C 1
ATOM 2535 O O . GLN A 1 319 ? 20.216 5.429 -8.348 1.00 97.38 319 GLN A O 1
ATOM 2540 N N . ALA A 1 320 ? 19.762 6.558 -10.236 1.00 95.81 320 ALA A N 1
ATOM 2541 C CA . ALA A 1 320 ? 19.163 7.720 -9.589 1.00 95.81 320 ALA A CA 1
ATOM 2542 C C . ALA A 1 320 ? 18.006 7.327 -8.661 1.00 95.81 320 ALA A C 1
ATOM 2544 O O . ALA A 1 320 ? 17.925 7.793 -7.522 1.00 95.81 320 ALA A O 1
ATOM 2545 N N . ARG A 1 321 ? 17.126 6.427 -9.119 1.00 95.19 321 ARG A N 1
ATOM 2546 C CA . ARG A 1 321 ? 16.016 5.924 -8.303 1.00 95.19 321 ARG A CA 1
ATOM 2547 C C . ARG A 1 321 ? 16.519 5.197 -7.057 1.00 95.19 321 ARG A C 1
ATOM 2549 O O . ARG A 1 321 ? 16.039 5.484 -5.967 1.00 95.19 321 ARG A O 1
ATOM 2556 N N . LEU A 1 322 ? 17.457 4.264 -7.203 1.00 95.69 322 LEU A N 1
ATOM 2557 C CA . LEU A 1 322 ? 17.946 3.452 -6.085 1.00 95.69 322 LEU A CA 1
ATOM 2558 C C . LEU A 1 322 ? 18.735 4.289 -5.066 1.00 95.69 322 LEU A C 1
ATOM 2560 O O . LEU A 1 322 ? 18.545 4.105 -3.865 1.00 95.69 322 LEU A O 1
ATOM 2564 N N . LEU A 1 323 ? 19.534 5.258 -5.527 1.00 94.38 323 LEU A N 1
ATOM 2565 C CA . LEU A 1 323 ? 20.197 6.246 -4.666 1.00 94.38 323 LEU A CA 1
ATOM 2566 C C . LEU A 1 323 ? 19.168 7.063 -3.869 1.00 94.38 323 LEU A C 1
ATOM 2568 O O . LEU A 1 323 ? 19.302 7.230 -2.655 1.00 94.38 323 LEU A O 1
ATOM 2572 N N . ALA A 1 324 ? 18.074 7.476 -4.517 1.00 91.44 324 ALA A N 1
ATOM 2573 C CA . ALA A 1 324 ? 16.977 8.158 -3.839 1.00 91.44 324 ALA A CA 1
ATOM 2574 C C . ALA A 1 324 ? 16.275 7.277 -2.792 1.00 91.44 324 ALA A C 1
ATOM 2576 O O . ALA A 1 324 ? 15.820 7.798 -1.774 1.00 91.44 324 ALA A O 1
ATOM 2577 N N . GLU A 1 325 ? 16.166 5.963 -3.015 1.00 91.19 325 GLU A N 1
ATOM 2578 C CA . GLU A 1 325 ? 15.545 5.037 -2.058 1.00 91.19 325 GLU A CA 1
ATOM 2579 C C . GLU A 1 325 ? 16.386 4.823 -0.788 1.00 91.19 325 GLU A C 1
ATOM 2581 O O . GLU A 1 325 ? 15.809 4.617 0.284 1.00 91.19 325 GLU A O 1
ATOM 2586 N N . ILE A 1 326 ? 17.719 4.926 -0.874 1.00 90.44 326 ILE A N 1
ATOM 2587 C CA . ILE A 1 326 ? 18.626 4.839 0.288 1.00 90.44 326 ILE A CA 1
ATOM 2588 C C . ILE A 1 326 ? 18.916 6.191 0.954 1.00 90.44 326 ILE A C 1
ATOM 2590 O O . ILE A 1 326 ? 19.564 6.217 1.998 1.00 90.44 326 ILE A O 1
ATOM 2594 N N . GLY A 1 327 ? 18.414 7.296 0.396 1.00 87.44 327 GLY A N 1
ATOM 2595 C CA . GLY A 1 327 ? 18.595 8.644 0.941 1.00 87.44 327 GLY A CA 1
ATOM 2596 C C . GLY A 1 327 ? 19.810 9.409 0.408 1.00 87.44 327 GLY A C 1
ATOM 2597 O O . GLY A 1 327 ? 20.069 10.513 0.885 1.00 87.44 327 GLY A O 1
ATOM 2598 N N . ASP A 1 328 ? 20.533 8.882 -0.588 1.00 90.38 328 ASP A N 1
ATOM 2599 C CA . ASP A 1 328 ? 21.592 9.625 -1.284 1.00 90.38 328 ASP A CA 1
ATOM 2600 C C . ASP A 1 328 ? 20.976 10.585 -2.311 1.00 90.38 328 ASP A C 1
ATOM 2602 O O . ASP A 1 328 ? 20.888 10.323 -3.513 1.00 90.38 328 ASP A O 1
ATOM 2606 N N . HIS A 1 329 ? 20.482 11.709 -1.798 1.00 87.38 329 HIS A N 1
ATOM 2607 C CA . HIS A 1 329 ? 19.769 12.697 -2.595 1.00 87.38 329 HIS A CA 1
ATOM 2608 C C . HIS A 1 329 ? 20.667 13.399 -3.621 1.00 87.38 329 HIS A C 1
ATOM 2610 O O . HIS A 1 329 ? 20.237 13.664 -4.743 1.00 87.38 329 HIS A O 1
ATOM 2616 N N . ALA A 1 330 ? 21.918 13.681 -3.248 1.00 88.56 330 ALA A N 1
ATOM 2617 C CA . ALA A 1 330 ? 22.871 14.352 -4.124 1.00 88.56 330 ALA A CA 1
ATOM 2618 C C . ALA A 1 330 ? 23.269 13.445 -5.296 1.00 88.56 330 ALA A C 1
ATOM 2620 O O . ALA A 1 330 ? 23.162 13.870 -6.448 1.00 88.56 330 ALA A O 1
ATOM 2621 N N . GLY A 1 331 ? 23.620 12.184 -5.013 1.00 92.00 331 GLY A N 1
ATOM 2622 C CA . GLY A 1 331 ? 23.919 11.198 -6.050 1.00 92.00 331 GLY A CA 1
ATOM 2623 C C . GLY A 1 331 ? 22.715 10.917 -6.952 1.00 92.00 331 GLY A C 1
ATOM 2624 O O . GLY A 1 331 ? 22.866 10.780 -8.166 1.00 92.00 331 GLY A O 1
ATOM 2625 N N . ALA A 1 332 ? 21.496 10.911 -6.398 1.00 93.12 332 ALA A N 1
ATOM 2626 C CA . ALA A 1 332 ? 20.277 10.767 -7.192 1.00 93.12 332 ALA A CA 1
ATOM 2627 C C . ALA A 1 332 ? 20.062 11.929 -8.181 1.00 93.12 332 ALA A C 1
ATOM 2629 O O . ALA A 1 332 ? 19.700 11.693 -9.336 1.00 93.12 332 ALA A O 1
ATOM 2630 N N . ILE A 1 333 ? 20.298 13.176 -7.753 1.00 88.69 333 ILE A N 1
ATOM 2631 C CA . ILE A 1 333 ? 20.198 14.361 -8.622 1.00 88.69 333 ILE A CA 1
ATOM 2632 C C . ILE A 1 333 ? 21.285 14.343 -9.707 1.00 88.69 333 ILE A C 1
ATOM 2634 O O . ILE A 1 333 ? 21.013 14.674 -10.862 1.00 88.69 333 ILE A O 1
ATOM 2638 N N . GLU A 1 334 ? 22.511 13.952 -9.368 1.00 89.06 334 GLU A N 1
ATOM 2639 C CA . GLU A 1 334 ? 23.597 13.837 -10.346 1.00 89.06 334 GLU A CA 1
ATOM 2640 C C . GLU A 1 334 ? 23.264 12.803 -11.431 1.00 89.06 334 GLU A C 1
ATOM 2642 O O . GLU A 1 334 ? 23.299 13.120 -12.624 1.00 89.06 334 GLU A O 1
ATOM 2647 N N . ALA A 1 335 ? 22.831 11.607 -11.024 1.00 93.00 335 ALA A N 1
ATOM 2648 C CA . ALA A 1 335 ? 22.460 10.539 -11.945 1.00 93.00 335 ALA A CA 1
ATOM 2649 C C . ALA A 1 335 ? 21.248 10.912 -12.823 1.00 93.00 335 ALA A C 1
ATOM 2651 O O . ALA A 1 335 ? 21.269 10.664 -14.028 1.00 93.00 335 ALA A O 1
ATOM 2652 N N . VAL A 1 336 ? 20.212 11.582 -12.291 1.00 90.75 336 VAL A N 1
ATOM 2653 C CA . VAL A 1 336 ? 19.063 11.994 -13.126 1.00 90.75 336 VAL A CA 1
ATOM 2654 C C . VAL A 1 336 ? 19.435 13.091 -14.133 1.00 90.75 336 VAL A C 1
ATOM 2656 O O . VAL A 1 336 ? 18.909 13.115 -15.247 1.00 90.75 336 VAL A O 1
ATOM 2659 N N . ASN A 1 337 ? 20.371 13.980 -13.788 1.00 81.81 337 ASN A N 1
ATOM 2660 C CA . ASN A 1 337 ? 20.893 14.974 -14.726 1.00 81.81 337 ASN A CA 1
ATOM 2661 C C . ASN A 1 337 ? 21.722 14.316 -15.837 1.00 81.81 337 ASN A C 1
ATOM 2663 O O . ASN A 1 337 ? 21.540 14.664 -17.006 1.00 81.81 337 ASN A O 1
ATOM 2667 N N . SER A 1 338 ? 22.557 13.329 -15.494 1.00 84.12 338 SER A N 1
ATOM 2668 C CA . SER A 1 338 ? 23.264 12.489 -16.471 1.00 84.12 338 SER A CA 1
ATOM 2669 C C . SER A 1 338 ? 22.280 11.796 -17.420 1.00 84.12 338 SER A C 1
ATOM 2671 O O . SER A 1 338 ? 22.395 11.934 -18.642 1.00 84.12 338 SER A O 1
ATOM 2673 N N . ALA A 1 339 ? 21.224 11.177 -16.876 1.00 87.12 339 ALA A N 1
ATOM 2674 C CA . ALA A 1 339 ? 20.172 10.556 -17.676 1.00 87.12 339 ALA A CA 1
ATOM 2675 C C . ALA A 1 339 ? 19.522 11.542 -18.655 1.00 87.12 339 ALA A C 1
ATOM 2677 O O . ALA A 1 339 ? 19.347 11.221 -19.830 1.00 87.12 339 ALA A O 1
ATOM 2678 N N . ASN A 1 340 ? 19.180 12.752 -18.199 1.00 78.62 340 ASN A N 1
ATOM 2679 C CA . ASN A 1 340 ? 18.570 13.777 -19.048 1.00 78.62 340 ASN A CA 1
ATOM 2680 C C . ASN A 1 340 ? 19.488 14.202 -20.204 1.00 78.62 340 ASN A C 1
ATOM 2682 O O . ASN A 1 340 ? 19.007 14.380 -21.326 1.00 78.62 340 ASN A O 1
ATOM 2686 N N . ILE A 1 341 ? 20.796 14.326 -19.960 1.00 75.69 341 ILE A N 1
ATOM 2687 C CA . ILE A 1 341 ? 21.784 14.636 -21.004 1.00 75.69 341 ILE A CA 1
ATOM 2688 C C . ILE A 1 341 ? 21.843 13.492 -22.020 1.00 75.69 341 ILE A C 1
ATOM 2690 O O . ILE A 1 341 ? 21.648 13.713 -23.218 1.00 75.69 341 ILE A O 1
ATOM 2694 N N . HIS A 1 342 ? 22.048 12.263 -21.546 1.00 80.88 342 HIS A N 1
ATOM 2695 C CA . HIS A 1 342 ? 22.146 11.083 -22.397 1.00 80.88 342 HIS A CA 1
ATOM 2696 C C . HIS A 1 342 ? 20.880 10.886 -23.243 1.00 80.88 342 HIS A C 1
ATOM 2698 O O . HIS A 1 342 ? 20.944 10.830 -24.474 1.00 80.88 342 HIS A O 1
ATOM 2704 N N . LEU A 1 343 ? 19.706 10.893 -22.614 1.00 79.25 343 LEU A N 1
ATOM 2705 C CA . LEU A 1 343 ? 18.434 10.694 -23.304 1.00 79.25 343 LEU A CA 1
ATOM 2706 C C . LEU A 1 343 ? 18.064 11.874 -24.198 1.00 79.25 343 LEU A C 1
ATOM 2708 O O . LEU A 1 343 ? 17.413 11.656 -25.215 1.00 79.25 343 LEU A O 1
ATOM 2712 N N . GLY A 1 344 ? 18.469 13.105 -23.875 1.00 63.41 344 GLY A N 1
ATOM 2713 C CA . GLY A 1 344 ? 18.233 14.288 -24.709 1.00 63.41 344 GLY A CA 1
ATOM 2714 C C . GLY A 1 344 ? 18.924 14.220 -26.075 1.00 63.41 344 GLY A C 1
ATOM 2715 O O . GLY A 1 344 ? 18.413 14.774 -27.048 1.00 63.41 344 GLY A O 1
ATOM 2716 N N . THR A 1 345 ? 20.034 13.483 -26.159 1.00 63.88 345 THR A N 1
ATOM 2717 C CA . THR A 1 345 ? 20.781 13.242 -27.408 1.00 63.88 345 THR A CA 1
ATOM 2718 C C . THR A 1 345 ? 20.311 12.010 -28.191 1.00 63.88 345 THR A C 1
ATOM 2720 O O . THR A 1 345 ? 20.732 11.823 -29.327 1.00 63.88 345 THR A O 1
ATOM 2723 N N . GLY A 1 346 ? 19.432 11.181 -27.613 1.00 62.91 346 GLY A N 1
ATOM 2724 C CA . GLY A 1 346 ? 18.900 9.977 -28.259 1.00 62.91 346 GLY A CA 1
ATOM 2725 C C . GLY A 1 346 ? 17.813 10.243 -29.321 1.00 62.91 346 GLY A C 1
ATOM 2726 O O . GLY A 1 346 ? 17.252 11.348 -29.381 1.00 62.91 346 GLY A O 1
ATOM 2727 N N . PRO A 1 347 ? 17.453 9.227 -30.135 1.00 64.69 347 PRO A N 1
ATOM 2728 C CA . PRO A 1 347 ? 16.465 9.355 -31.209 1.00 64.69 347 PRO A CA 1
ATOM 2729 C C . PRO A 1 347 ? 15.112 9.871 -30.698 1.00 64.69 347 PRO A C 1
ATOM 2731 O O . PRO A 1 347 ? 14.589 9.393 -29.693 1.00 64.69 347 PRO A O 1
ATOM 2734 N N . ARG A 1 348 ? 14.530 10.878 -31.367 1.00 59.94 348 ARG A N 1
ATOM 2735 C CA . ARG A 1 348 ? 13.271 11.506 -30.916 1.00 59.94 348 ARG A CA 1
ATOM 2736 C C . ARG A 1 348 ? 12.018 10.671 -31.168 1.00 59.94 348 ARG A C 1
ATOM 2738 O O . ARG A 1 348 ? 11.053 10.885 -30.451 1.00 59.94 348 ARG A O 1
ATOM 2745 N N . ASP A 1 349 ? 12.056 9.758 -32.133 1.00 69.88 349 ASP A N 1
ATOM 2746 C CA . ASP A 1 349 ? 10.915 8.911 -32.510 1.00 69.88 349 ASP A CA 1
ATOM 2747 C C . ASP A 1 349 ? 11.005 7.494 -31.896 1.00 69.88 349 ASP A C 1
ATOM 2749 O O . ASP A 1 349 ? 10.264 6.588 -32.284 1.00 69.88 349 ASP A O 1
ATOM 2753 N N . ASP A 1 350 ? 11.931 7.278 -30.953 1.00 81.81 350 ASP A N 1
ATOM 2754 C CA . ASP A 1 350 ? 12.072 6.016 -30.228 1.00 81.81 350 ASP A CA 1
ATOM 2755 C C . ASP A 1 350 ? 11.168 6.008 -28.984 1.00 81.81 350 ASP A C 1
ATOM 2757 O O . ASP A 1 350 ? 11.458 6.641 -27.967 1.00 81.81 350 ASP A O 1
ATOM 2761 N N . VAL A 1 351 ? 10.084 5.231 -29.052 1.00 88.06 351 VAL A N 1
ATOM 2762 C CA . VAL A 1 351 ? 9.096 5.083 -27.967 1.00 88.06 351 VAL A CA 1
ATOM 2763 C C . VAL A 1 351 ? 9.677 4.517 -26.671 1.00 88.06 351 VAL A C 1
ATOM 2765 O O . VAL A 1 351 ? 9.145 4.789 -25.593 1.00 88.06 351 VAL A O 1
ATOM 2768 N N . ALA A 1 352 ? 10.754 3.731 -26.747 1.00 90.88 352 ALA A N 1
ATOM 2769 C CA . ALA A 1 352 ? 11.435 3.227 -25.563 1.00 90.88 352 ALA A CA 1
ATOM 2770 C C . ALA A 1 352 ? 12.209 4.366 -24.875 1.00 90.88 352 ALA A C 1
ATOM 2772 O O . ALA A 1 352 ? 12.137 4.509 -23.657 1.00 90.88 352 ALA A O 1
ATOM 2773 N N . VAL A 1 353 ? 12.872 5.232 -25.652 1.00 88.62 353 VAL A N 1
ATOM 2774 C CA . VAL A 1 353 ? 13.566 6.431 -25.142 1.00 88.62 353 VAL A CA 1
ATOM 2775 C C . VAL A 1 353 ? 12.575 7.467 -24.608 1.00 88.62 353 VAL A C 1
ATOM 2777 O O . VAL A 1 353 ? 12.846 8.087 -23.580 1.00 88.62 353 VAL A O 1
ATOM 2780 N N . GLU A 1 354 ? 11.409 7.636 -25.240 1.00 86.69 354 GLU A N 1
ATOM 2781 C CA . GLU A 1 354 ? 10.328 8.482 -24.711 1.00 86.69 354 GLU A CA 1
ATOM 2782 C C . GLU A 1 354 ? 9.912 8.047 -23.300 1.00 86.69 354 GLU A C 1
ATOM 2784 O O . GLU A 1 354 ? 9.850 8.887 -22.404 1.00 86.69 354 GLU A O 1
ATOM 2789 N N . ALA A 1 355 ? 9.697 6.742 -23.080 1.00 91.62 355 ALA A N 1
ATOM 2790 C CA . ALA A 1 355 ? 9.336 6.206 -21.766 1.00 91.62 355 ALA A CA 1
ATOM 2791 C C . ALA A 1 355 ? 10.400 6.506 -20.695 1.00 91.62 355 ALA A C 1
ATOM 2793 O O . ALA A 1 355 ? 10.059 6.858 -19.563 1.00 91.62 355 ALA A O 1
ATOM 2794 N N . LEU A 1 356 ? 11.683 6.408 -21.061 1.00 93.88 356 LEU A N 1
ATOM 2795 C CA . LEU A 1 356 ? 12.807 6.726 -20.178 1.00 93.88 356 LEU A CA 1
ATOM 2796 C C . LEU A 1 356 ? 12.882 8.228 -19.868 1.00 93.88 356 LEU A C 1
ATOM 2798 O O . LEU A 1 356 ? 13.041 8.610 -18.711 1.00 93.88 356 LEU A O 1
ATOM 2802 N N . ARG A 1 357 ? 12.686 9.103 -20.863 1.00 88.00 357 ARG A N 1
ATOM 2803 C CA . ARG A 1 357 ? 12.627 10.561 -20.639 1.00 88.00 357 ARG A CA 1
ATOM 2804 C C . ARG A 1 357 ? 11.499 10.935 -19.678 1.00 88.00 357 ARG A C 1
ATOM 2806 O O . ARG A 1 357 ? 11.720 11.735 -18.770 1.00 88.00 357 ARG A O 1
ATOM 2813 N N . SER A 1 358 ? 10.320 10.321 -19.828 1.00 89.44 358 SER A N 1
ATOM 2814 C CA . SER A 1 358 ? 9.210 10.492 -18.883 1.00 89.44 358 SER A CA 1
ATOM 2815 C C . SER A 1 358 ? 9.629 10.142 -17.451 1.00 89.44 358 SER A C 1
ATOM 2817 O O . SER A 1 358 ? 9.284 10.861 -16.513 1.00 89.44 358 SER A O 1
ATOM 2819 N N . ALA A 1 359 ? 10.385 9.054 -17.278 1.00 93.19 359 ALA A N 1
ATOM 2820 C CA . ALA A 1 359 ? 10.870 8.611 -15.975 1.00 93.19 359 ALA A CA 1
ATOM 2821 C C . ALA A 1 359 ? 11.884 9.579 -15.360 1.00 93.19 359 ALA A C 1
ATOM 2823 O O . ALA A 1 359 ? 11.754 9.912 -14.182 1.00 93.19 359 ALA A O 1
ATOM 2824 N N . ALA A 1 360 ? 12.841 10.074 -16.148 1.00 90.62 360 ALA A N 1
ATOM 2825 C CA . ALA A 1 360 ? 13.837 11.039 -15.685 1.00 90.62 360 ALA A CA 1
ATOM 2826 C C . ALA A 1 360 ? 13.190 12.363 -15.234 1.00 90.62 360 ALA A C 1
ATOM 2828 O O . ALA A 1 360 ? 13.487 12.858 -14.146 1.00 90.62 360 ALA A O 1
ATOM 2829 N N . ILE A 1 361 ? 12.244 12.895 -16.019 1.00 87.31 361 ILE A N 1
ATOM 2830 C CA . ILE A 1 361 ? 11.513 14.130 -15.685 1.00 87.31 361 ILE A CA 1
ATOM 2831 C C . ILE A 1 361 ? 10.670 13.940 -14.420 1.00 87.31 361 ILE A C 1
ATOM 2833 O O . ILE A 1 361 ? 10.699 14.782 -13.520 1.00 87.31 361 ILE A O 1
ATOM 2837 N N . TRP A 1 362 ? 9.954 12.815 -14.315 1.00 88.69 362 TRP A N 1
ATOM 2838 C CA . TRP A 1 362 ? 9.188 12.493 -13.112 1.00 88.69 362 TRP A CA 1
ATOM 2839 C C . TRP A 1 362 ? 10.086 12.372 -11.877 1.00 88.69 362 TRP A C 1
ATOM 2841 O O . TRP A 1 362 ? 9.767 12.925 -10.823 1.00 88.69 362 TRP A O 1
ATOM 2851 N N . LEU A 1 363 ? 11.210 11.661 -11.994 1.00 89.50 363 LEU A N 1
ATOM 2852 C CA . LEU A 1 363 ? 12.136 11.458 -10.886 1.00 89.50 363 LEU A CA 1
ATOM 2853 C C . LEU A 1 363 ? 12.705 12.793 -10.401 1.00 89.50 363 LEU A C 1
ATOM 2855 O O . LEU A 1 363 ? 12.621 13.069 -9.204 1.00 89.50 363 LEU A O 1
ATOM 2859 N N . LEU A 1 364 ? 13.175 13.650 -11.314 1.00 87.00 364 LEU A N 1
ATOM 2860 C CA . LEU A 1 364 ? 13.658 14.990 -10.979 1.00 87.00 364 LEU A CA 1
ATOM 2861 C C . LEU A 1 364 ? 12.586 15.795 -10.232 1.00 87.00 364 LEU A C 1
ATOM 2863 O O . LEU A 1 364 ? 12.857 16.298 -9.146 1.00 87.00 364 LEU A O 1
ATOM 2867 N N . PHE A 1 365 ? 11.348 15.817 -10.737 1.00 85.19 365 PHE A N 1
ATOM 2868 C CA . PHE A 1 365 ? 10.232 16.483 -10.059 1.00 85.19 365 PHE A CA 1
ATOM 2869 C C . PHE A 1 365 ? 9.983 15.942 -8.646 1.00 85.19 365 PHE A C 1
ATOM 2871 O O . PHE A 1 365 ? 9.679 16.709 -7.733 1.00 85.19 365 PHE A O 1
ATOM 2878 N N . THR A 1 366 ? 10.094 14.624 -8.440 1.00 85.12 366 THR A N 1
ATOM 2879 C CA . THR A 1 366 ? 9.916 14.032 -7.106 1.00 85.12 366 THR A CA 1
ATOM 2880 C C . THR A 1 366 ? 11.067 14.312 -6.149 1.00 85.12 366 THR A C 1
ATOM 2882 O O . THR A 1 366 ? 10.814 14.368 -4.945 1.00 85.12 366 THR A O 1
ATOM 2885 N N . LEU A 1 367 ? 12.285 14.491 -6.668 1.00 84.50 367 LEU A N 1
ATOM 2886 C CA . LEU A 1 367 ? 13.467 14.849 -5.889 1.00 84.50 367 LEU A CA 1
ATOM 2887 C C . LEU A 1 367 ? 13.463 16.338 -5.516 1.00 84.50 367 LEU A C 1
ATOM 2889 O O . LEU A 1 367 ? 13.891 16.682 -4.423 1.00 84.50 367 LEU A O 1
ATOM 2893 N N . THR A 1 368 ? 12.919 17.218 -6.356 1.00 82.25 368 THR A N 1
ATOM 2894 C CA . THR A 1 368 ? 12.785 18.641 -6.020 1.00 82.25 368 THR A CA 1
ATOM 2895 C C . THR A 1 368 ? 11.858 18.850 -4.818 1.00 82.25 368 THR A C 1
ATOM 2897 O O . THR A 1 368 ? 10.748 18.290 -4.768 1.00 82.25 368 THR A O 1
ATOM 2900 N N . ASP A 1 369 ? 12.298 19.684 -3.867 1.00 75.25 369 ASP A N 1
ATOM 2901 C CA . ASP A 1 369 ? 11.514 20.055 -2.688 1.00 75.25 369 ASP A CA 1
ATOM 2902 C C . ASP A 1 369 ? 10.164 20.648 -3.113 1.00 75.25 369 ASP A C 1
ATOM 2904 O O . ASP A 1 369 ? 10.043 21.347 -4.120 1.00 75.25 369 ASP A O 1
ATOM 2908 N N . ARG A 1 370 ? 9.112 20.350 -2.352 1.00 71.50 370 ARG A N 1
ATOM 2909 C CA . ARG A 1 370 ? 7.749 20.798 -2.647 1.00 71.50 370 ARG A CA 1
ATOM 2910 C C . ARG A 1 370 ? 7.632 22.317 -2.689 1.00 71.50 370 ARG A C 1
ATOM 2912 O O . ARG A 1 370 ? 6.777 22.798 -3.425 1.00 71.50 370 ARG A O 1
ATOM 2919 N N . THR A 1 371 ? 8.441 23.040 -1.916 1.00 73.12 371 THR A N 1
ATOM 2920 C CA . THR A 1 371 ? 8.468 24.513 -1.911 1.00 73.12 371 THR A CA 1
ATOM 2921 C C . THR A 1 371 ? 9.044 25.100 -3.193 1.00 73.12 371 THR A C 1
ATOM 2923 O O . THR A 1 371 ? 8.678 26.212 -3.561 1.00 73.12 371 THR A O 1
ATOM 2926 N N . ASP A 1 372 ? 9.889 24.338 -3.888 1.00 71.94 372 ASP A N 1
ATOM 2927 C CA . ASP A 1 372 ? 10.614 24.782 -5.081 1.00 71.94 372 ASP A CA 1
ATOM 2928 C C . ASP A 1 372 ? 9.920 24.341 -6.381 1.00 71.94 372 ASP A C 1
ATOM 2930 O O . ASP A 1 372 ? 10.339 24.698 -7.485 1.00 71.94 372 ASP A O 1
ATOM 2934 N N . ARG A 1 373 ? 8.829 23.569 -6.276 1.00 80.38 373 ARG A N 1
ATOM 2935 C CA . ARG A 1 373 ? 8.013 23.152 -7.423 1.00 80.38 373 ARG A CA 1
ATOM 2936 C C . ARG A 1 373 ? 7.173 24.318 -7.931 1.00 80.38 373 ARG A C 1
ATOM 2938 O O . ARG A 1 373 ? 6.416 24.933 -7.186 1.00 80.38 373 ARG A O 1
ATOM 2945 N N . THR A 1 374 ? 7.262 24.567 -9.232 1.00 78.38 374 THR A N 1
ATOM 2946 C CA . THR A 1 374 ? 6.519 25.621 -9.938 1.00 78.38 374 THR A CA 1
ATOM 2947 C C . THR A 1 374 ? 5.402 25.039 -10.806 1.00 78.38 374 THR A C 1
ATOM 2949 O O . THR A 1 374 ? 5.448 23.865 -11.186 1.00 78.38 374 THR A O 1
ATOM 2952 N N . ASP A 1 375 ? 4.432 25.864 -11.207 1.00 74.62 375 ASP A N 1
ATOM 2953 C CA . ASP A 1 375 ? 3.401 25.468 -12.183 1.00 74.62 375 ASP A CA 1
ATOM 2954 C C . ASP A 1 375 ? 4.012 24.991 -13.514 1.00 74.62 375 ASP A C 1
ATOM 2956 O O . ASP A 1 375 ? 3.500 24.068 -14.155 1.00 74.62 375 ASP A O 1
ATOM 2960 N N . GLN A 1 376 ? 5.158 25.565 -13.901 1.00 69.50 376 GLN A N 1
ATOM 2961 C CA . GLN A 1 376 ? 5.913 25.121 -15.071 1.00 69.50 376 GLN A CA 1
ATOM 2962 C C . GLN A 1 376 ? 6.450 23.699 -14.879 1.00 69.50 376 GLN A C 1
ATOM 2964 O O . GLN A 1 376 ? 6.232 22.855 -15.741 1.00 69.50 376 GLN A O 1
ATOM 2969 N N . SER A 1 377 ? 7.049 23.394 -13.720 1.00 70.19 377 SER A N 1
ATOM 2970 C CA . SER A 1 377 ? 7.541 22.039 -13.427 1.00 70.19 377 SER A CA 1
ATOM 2971 C C . SER A 1 377 ? 6.425 20.984 -13.461 1.00 70.19 377 SER A C 1
ATOM 2973 O O . SER A 1 377 ? 6.641 19.864 -13.917 1.00 70.19 377 SER A O 1
ATOM 2975 N N . MET A 1 378 ? 5.203 21.349 -13.051 1.00 77.06 378 MET A N 1
ATOM 2976 C CA . MET A 1 378 ? 4.033 20.476 -13.171 1.00 77.06 378 MET A CA 1
ATOM 2977 C C . MET A 1 378 ? 3.618 20.280 -14.635 1.00 77.06 378 MET A C 1
ATOM 2979 O O . MET A 1 378 ? 3.324 19.160 -15.050 1.00 77.06 378 MET A O 1
ATOM 2983 N N . THR A 1 379 ? 3.612 21.356 -15.426 1.00 69.44 379 THR A N 1
ATOM 2984 C CA . THR A 1 379 ? 3.292 21.314 -16.863 1.00 69.44 379 THR A CA 1
ATOM 2985 C C . THR A 1 379 ? 4.271 20.421 -17.625 1.00 69.44 379 THR A C 1
ATOM 2987 O O . THR A 1 379 ? 3.848 19.595 -18.439 1.00 69.44 379 THR A O 1
ATOM 2990 N N . ASP A 1 380 ? 5.563 20.533 -17.316 1.00 71.44 380 ASP A N 1
ATOM 2991 C CA . ASP A 1 380 ? 6.624 19.731 -17.927 1.00 71.44 380 ASP A CA 1
ATOM 2992 C C . ASP A 1 380 ? 6.434 18.241 -17.617 1.00 71.44 380 ASP A C 1
ATOM 2994 O O . ASP A 1 380 ? 6.503 17.405 -18.517 1.00 71.44 380 ASP A O 1
ATOM 2998 N N . VAL A 1 381 ? 6.103 17.902 -16.366 1.00 81.12 381 VAL A N 1
ATOM 2999 C CA . VAL A 1 381 ? 5.812 16.523 -15.949 1.00 81.12 381 VAL A CA 1
ATOM 3000 C C . VAL A 1 381 ? 4.575 15.961 -16.642 1.00 81.12 381 VAL A C 1
ATOM 3002 O O . VAL A 1 381 ? 4.615 14.842 -17.153 1.00 81.12 381 VAL A O 1
ATOM 3005 N N . VAL A 1 382 ? 3.472 16.715 -16.675 1.00 76.69 382 VAL A N 1
ATOM 3006 C CA . VAL A 1 382 ? 2.229 16.268 -17.324 1.00 76.69 382 VAL A CA 1
ATOM 3007 C C . VAL A 1 382 ? 2.465 16.013 -18.811 1.00 76.69 382 VAL A C 1
ATOM 3009 O O . VAL A 1 382 ? 2.056 14.972 -19.319 1.00 76.69 382 VAL A O 1
ATOM 3012 N N . THR A 1 383 ? 3.184 16.916 -19.481 1.00 74.38 383 THR A N 1
ATOM 3013 C CA . THR A 1 383 ? 3.546 16.772 -20.897 1.00 74.38 383 THR A CA 1
ATOM 3014 C C . THR A 1 383 ? 4.454 15.563 -21.114 1.00 74.38 383 THR A C 1
ATOM 3016 O O . THR A 1 383 ? 4.232 14.775 -22.029 1.00 74.38 383 THR A O 1
ATOM 3019 N N . ALA A 1 384 ? 5.452 15.371 -20.250 1.00 77.06 384 ALA A N 1
ATOM 3020 C CA . ALA A 1 384 ? 6.389 14.260 -20.352 1.00 77.06 384 ALA A CA 1
ATOM 3021 C C . ALA A 1 384 ? 5.740 12.890 -20.120 1.00 77.06 384 ALA A C 1
ATOM 3023 O O . ALA A 1 384 ? 6.229 11.900 -20.655 1.00 77.06 384 ALA A O 1
ATOM 3024 N N . LEU A 1 385 ? 4.668 12.799 -19.328 1.00 83.81 385 LEU A N 1
ATOM 3025 C CA . LEU A 1 385 ? 3.952 11.543 -19.070 1.00 83.81 385 LEU A CA 1
ATOM 3026 C C . LEU A 1 385 ? 2.940 11.171 -20.167 1.00 83.81 385 LEU A C 1
ATOM 3028 O O . LEU A 1 385 ? 2.433 10.039 -20.164 1.00 83.81 385 LEU A O 1
ATOM 3032 N N . ASP A 1 386 ? 2.637 12.092 -21.083 1.00 84.12 386 ASP A N 1
ATOM 3033 C CA . ASP A 1 386 ? 1.681 11.896 -22.172 1.00 84.12 386 ASP A CA 1
ATOM 3034 C C . ASP A 1 386 ? 2.359 11.311 -23.421 1.00 84.12 386 ASP A C 1
ATOM 3036 O O . ASP A 1 386 ? 2.548 11.972 -24.439 1.00 84.12 386 ASP A O 1
ATOM 3040 N N . THR A 1 387 ? 2.782 10.049 -23.314 1.00 85.19 387 THR A N 1
ATOM 3041 C CA . THR A 1 387 ? 3.537 9.344 -24.361 1.00 85.19 387 THR A CA 1
ATOM 3042 C C . THR A 1 387 ? 2.838 8.077 -24.839 1.00 85.19 387 THR A C 1
ATOM 3044 O O . THR A 1 387 ? 2.035 7.464 -24.125 1.00 85.19 387 THR A O 1
ATOM 3047 N N . THR A 1 388 ? 3.212 7.614 -26.035 1.00 88.44 388 THR A N 1
ATOM 3048 C CA . THR A 1 388 ? 2.699 6.368 -26.624 1.00 88.44 388 THR A CA 1
ATOM 3049 C C . THR A 1 388 ? 2.911 5.169 -25.690 1.00 88.44 388 THR A C 1
ATOM 3051 O O . THR A 1 388 ? 1.991 4.376 -25.467 1.00 88.44 388 THR A O 1
ATOM 3054 N N . ALA A 1 389 ? 4.098 5.058 -25.083 1.00 87.81 389 ALA A N 1
ATOM 3055 C CA . ALA A 1 389 ? 4.417 3.997 -24.128 1.00 87.81 389 ALA A CA 1
ATOM 3056 C C . ALA A 1 389 ? 3.517 4.047 -22.876 1.00 87.81 389 ALA A C 1
ATOM 3058 O O . ALA A 1 389 ? 3.031 3.010 -22.415 1.00 87.81 389 ALA A O 1
ATOM 3059 N N . SER A 1 390 ? 3.230 5.250 -22.364 1.00 86.50 390 SER A N 1
ATOM 3060 C CA . SER A 1 390 ? 2.311 5.469 -21.239 1.00 86.50 390 SER A CA 1
ATOM 3061 C C . SER A 1 390 ? 0.888 5.003 -21.574 1.00 86.50 390 SER A C 1
ATOM 3063 O O . SER A 1 390 ? 0.281 4.242 -20.813 1.00 86.50 390 SER A O 1
ATOM 3065 N N . TRP A 1 391 ? 0.370 5.361 -22.753 1.00 88.81 391 TRP A N 1
ATOM 3066 C CA . TRP A 1 391 ? -0.957 4.928 -23.207 1.00 88.81 391 TRP A CA 1
ATOM 3067 C C . TRP A 1 391 ? -1.051 3.411 -23.387 1.00 88.81 391 TRP A C 1
ATOM 3069 O O . TRP A 1 391 ? -2.034 2.793 -22.975 1.00 88.81 391 TRP A O 1
ATOM 3079 N N . TRP A 1 392 ? -0.020 2.785 -23.957 1.00 90.31 392 TRP A N 1
ATOM 3080 C CA . TRP A 1 392 ? 0.023 1.333 -24.118 1.00 90.31 392 TRP A CA 1
ATOM 3081 C C . TRP A 1 392 ? 0.087 0.586 -22.791 1.00 90.31 392 TRP A C 1
ATOM 3083 O O . TRP A 1 392 ? -0.578 -0.441 -22.665 1.00 90.31 392 TRP A O 1
ATOM 3093 N N . ARG A 1 393 ? 0.809 1.109 -21.794 1.00 89.88 393 ARG A N 1
ATOM 3094 C CA . ARG A 1 393 ? 0.843 0.545 -20.436 1.00 89.88 393 ARG A CA 1
ATOM 3095 C C . ARG A 1 393 ? -0.500 0.671 -19.709 1.00 89.88 393 ARG A C 1
ATOM 3097 O O . ARG A 1 393 ? -0.856 -0.210 -18.930 1.00 89.88 393 ARG A O 1
ATOM 3104 N N . ARG A 1 394 ? -1.288 1.721 -19.973 1.00 87.56 394 ARG A N 1
ATOM 3105 C CA . ARG A 1 394 ? -2.638 1.871 -19.388 1.00 87.56 394 ARG A CA 1
ATOM 3106 C C . ARG A 1 394 ? -3.623 0.798 -19.864 1.00 87.56 394 ARG A C 1
ATOM 3108 O O . ARG A 1 394 ? -4.585 0.512 -19.154 1.00 87.56 394 ARG A O 1
ATOM 3115 N N . TYR A 1 395 ? -3.388 0.173 -21.019 1.00 87.69 395 TYR A N 1
ATOM 3116 C CA . TYR A 1 395 ? -4.256 -0.882 -21.551 1.00 87.69 395 TYR A CA 1
ATOM 3117 C C . TYR A 1 395 ? -4.349 -2.130 -20.645 1.00 87.69 395 TYR A C 1
ATOM 3119 O O . TYR A 1 395 ? -5.471 -2.471 -20.257 1.00 87.69 395 TYR A O 1
ATOM 3127 N N . PRO A 1 396 ? -3.241 -2.810 -20.268 1.00 87.31 396 PRO A N 1
ATOM 3128 C CA . PRO A 1 396 ? -3.314 -3.927 -19.328 1.00 87.31 396 PRO A CA 1
ATOM 3129 C C . PRO A 1 396 ? -3.868 -3.481 -17.968 1.00 87.31 396 PRO A C 1
ATOM 3131 O O . PRO A 1 396 ? -4.732 -4.160 -17.430 1.00 87.31 396 PRO A O 1
ATOM 3134 N N . MET A 1 397 ? -3.528 -2.285 -17.467 1.00 89.06 397 MET A N 1
ATOM 3135 C CA . MET A 1 397 ? -4.118 -1.773 -16.220 1.00 89.06 397 MET A CA 1
ATOM 3136 C C . MET A 1 397 ? -5.654 -1.666 -16.282 1.00 89.06 397 MET A C 1
ATOM 3138 O O . MET A 1 397 ? -6.346 -2.122 -15.372 1.00 89.06 397 MET A O 1
ATOM 3142 N N . SER A 1 398 ? -6.200 -1.095 -17.361 1.00 89.62 398 SER A N 1
ATOM 3143 C CA . SER A 1 398 ? -7.651 -0.979 -17.560 1.00 89.62 398 SER A CA 1
ATOM 3144 C C . SER A 1 398 ? -8.322 -2.342 -17.738 1.00 89.62 398 SER A C 1
ATOM 3146 O O . SER A 1 398 ? -9.425 -2.551 -17.233 1.00 89.62 398 SER A O 1
ATOM 3148 N N . THR A 1 399 ? -7.674 -3.262 -18.454 1.00 88.69 399 THR A N 1
ATOM 3149 C CA . THR A 1 399 ? -8.204 -4.612 -18.697 1.00 88.69 399 THR A CA 1
ATOM 3150 C C . THR A 1 399 ? -8.241 -5.413 -17.397 1.00 88.69 399 THR A C 1
ATOM 3152 O O . THR A 1 399 ? -9.284 -5.969 -17.049 1.00 88.69 399 THR A O 1
ATOM 3155 N N . GLY A 1 400 ? -7.152 -5.376 -16.626 1.00 88.50 400 GLY A N 1
ATOM 3156 C CA . GLY A 1 400 ? -7.053 -6.015 -15.320 1.00 88.50 400 GLY A CA 1
ATOM 3157 C C . GLY A 1 400 ? -8.082 -5.472 -14.331 1.00 88.50 400 GLY A C 1
ATOM 3158 O O . GLY A 1 400 ? -8.732 -6.252 -13.640 1.00 88.50 400 GLY A O 1
ATOM 3159 N N . LEU A 1 401 ? -8.319 -4.153 -14.311 1.00 90.00 401 LEU A N 1
ATOM 3160 C CA . LEU A 1 401 ? -9.358 -3.552 -13.468 1.00 90.00 401 LEU A CA 1
ATOM 3161 C C . LEU A 1 401 ? -10.772 -3.993 -13.875 1.00 90.00 401 LEU A C 1
ATOM 3163 O O . LEU A 1 401 ? -11.577 -4.316 -13.003 1.00 90.00 401 LEU A O 1
ATOM 3167 N N . SER A 1 402 ? -11.070 -4.038 -15.178 1.00 89.44 402 SER A N 1
ATOM 3168 C CA . SER A 1 402 ? -12.361 -4.534 -15.672 1.00 89.44 402 SER A CA 1
ATOM 3169 C C . SER A 1 402 ? -12.588 -5.984 -15.243 1.00 89.44 402 SER A C 1
ATOM 3171 O O . SER A 1 402 ? -13.631 -6.308 -14.686 1.00 89.44 402 SER A O 1
ATOM 3173 N N . ARG A 1 403 ? -11.576 -6.844 -15.410 1.00 88.06 403 ARG A N 1
ATOM 3174 C CA . ARG A 1 403 ? -11.641 -8.252 -14.997 1.00 88.06 403 ARG A CA 1
ATOM 3175 C C . ARG A 1 403 ? -11.736 -8.415 -13.476 1.00 88.06 403 ARG A C 1
ATOM 3177 O O . ARG A 1 403 ? -12.416 -9.322 -13.001 1.00 88.06 403 ARG A O 1
ATOM 3184 N N . ALA A 1 404 ? -11.084 -7.546 -12.699 1.00 87.69 404 ALA A N 1
ATOM 3185 C CA . ALA A 1 404 ? -11.201 -7.533 -11.241 1.00 87.69 404 ALA A CA 1
ATOM 3186 C C . ALA A 1 404 ? -12.627 -7.172 -10.803 1.00 87.69 404 ALA A C 1
ATOM 3188 O O . ALA A 1 404 ? -13.182 -7.823 -9.917 1.00 87.69 404 ALA A O 1
ATOM 3189 N N . LEU A 1 405 ? -13.238 -6.175 -11.452 1.00 87.81 405 LEU A N 1
ATOM 3190 C CA . LEU A 1 405 ? -14.635 -5.815 -11.227 1.00 87.81 405 LEU A CA 1
ATOM 3191 C C . LEU A 1 405 ? -15.570 -6.974 -11.589 1.00 87.81 405 LEU A C 1
ATOM 3193 O O . LEU A 1 405 ? -16.435 -7.312 -10.784 1.00 87.81 405 LEU A O 1
ATOM 3197 N N . ASP A 1 406 ? -15.355 -7.628 -12.733 1.00 87.12 406 ASP A N 1
ATOM 3198 C CA . ASP A 1 406 ? -16.136 -8.800 -13.143 1.00 87.12 406 ASP A CA 1
ATOM 3199 C C . ASP A 1 406 ? -16.015 -9.940 -12.124 1.00 87.12 406 ASP A C 1
ATOM 3201 O O . ASP A 1 406 ? -17.011 -10.573 -11.779 1.00 87.12 406 ASP A O 1
ATOM 3205 N N . ARG A 1 407 ? -14.810 -10.183 -11.591 1.00 84.00 407 ARG A N 1
ATOM 3206 C CA . ARG A 1 407 ? -14.564 -11.188 -10.545 1.00 84.00 407 ARG A CA 1
ATOM 3207 C C . ARG A 1 407 ? -15.352 -10.880 -9.273 1.00 84.00 407 ARG A C 1
ATOM 3209 O O . ARG A 1 407 ? -16.028 -11.763 -8.747 1.00 84.00 407 ARG A O 1
ATOM 3216 N N . VAL A 1 408 ? -15.286 -9.637 -8.794 1.00 83.81 408 VAL A N 1
ATOM 3217 C CA . VAL A 1 408 ? -16.036 -9.190 -7.609 1.00 83.81 408 VAL A CA 1
ATOM 3218 C C . VAL A 1 408 ? -17.543 -9.275 -7.859 1.00 83.81 408 VAL A C 1
ATOM 3220 O O . VAL A 1 408 ? -18.277 -9.753 -6.994 1.00 83.81 408 VAL A O 1
ATOM 3223 N N . PHE A 1 409 ? -18.011 -8.872 -9.042 1.00 85.12 409 PHE A N 1
ATOM 3224 C CA . PHE A 1 409 ? -19.423 -8.936 -9.405 1.00 85.12 409 PHE A CA 1
ATOM 3225 C C . PHE A 1 409 ? -19.931 -10.376 -9.478 1.00 85.12 409 PHE A C 1
ATOM 3227 O O . PHE A 1 409 ? -20.966 -10.656 -8.887 1.00 85.12 409 PHE A O 1
ATOM 3234 N N . LYS A 1 410 ? -19.191 -11.297 -10.112 1.00 83.31 410 LYS A N 1
ATOM 3235 C CA . LYS A 1 410 ? -19.524 -12.733 -10.153 1.00 83.31 410 LYS A CA 1
ATOM 3236 C C . LYS A 1 410 ? -19.611 -13.343 -8.756 1.00 83.31 410 LYS A C 1
ATOM 3238 O O . LYS A 1 410 ? -20.517 -14.120 -8.470 1.00 83.31 410 LYS A O 1
ATOM 3243 N N . GLN A 1 411 ? -18.691 -12.974 -7.863 1.00 79.12 411 GLN A N 1
ATOM 3244 C CA . GLN A 1 411 ? -18.740 -13.422 -6.472 1.00 79.12 411 GLN A CA 1
ATOM 3245 C C . GLN A 1 411 ? -19.971 -12.870 -5.745 1.00 79.12 411 GLN A C 1
ATOM 3247 O O . GLN A 1 411 ? -20.646 -13.608 -5.028 1.00 79.12 411 GLN A O 1
ATOM 3252 N N . TRP A 1 412 ? -20.265 -11.584 -5.929 1.00 81.88 412 TRP A N 1
ATOM 3253 C CA . TRP A 1 412 ? -21.427 -10.934 -5.331 1.00 81.88 412 TRP A CA 1
ATOM 3254 C C . TRP A 1 412 ? -22.753 -11.491 -5.873 1.00 81.88 412 TRP A C 1
ATOM 3256 O O . TRP A 1 412 ? -23.672 -11.729 -5.091 1.00 81.88 412 TRP A O 1
ATOM 3266 N N . SER A 1 413 ? -22.842 -11.757 -7.179 1.00 84.31 413 SER A N 1
ATOM 3267 C CA . SER A 1 413 ? -24.019 -12.337 -7.837 1.00 84.31 413 SER A CA 1
ATOM 3268 C C . SER A 1 413 ? -24.167 -13.842 -7.603 1.00 84.31 413 SER A C 1
ATOM 3270 O O . SER A 1 413 ? -25.165 -14.418 -8.033 1.00 84.31 413 SER A O 1
ATOM 3272 N N . GLN A 1 414 ? -23.203 -14.466 -6.913 1.00 80.25 414 GLN A N 1
ATOM 3273 C CA . GLN A 1 414 ? -23.140 -15.908 -6.671 1.00 80.25 414 GLN A CA 1
ATOM 3274 C C . GLN A 1 414 ? -23.181 -16.720 -7.973 1.00 80.25 414 GLN A C 1
ATOM 3276 O O . GLN A 1 414 ? -23.808 -17.778 -8.031 1.00 80.25 414 GLN A O 1
ATOM 3281 N N . ASP A 1 415 ? -22.519 -16.218 -9.020 1.00 77.94 415 ASP A N 1
ATOM 3282 C CA . ASP A 1 415 ? -22.428 -16.902 -10.307 1.00 77.94 415 ASP A CA 1
ATOM 3283 C C . ASP A 1 415 ? -21.791 -18.297 -10.114 1.00 77.94 415 ASP A C 1
ATOM 3285 O O . ASP A 1 415 ? -20.637 -18.393 -9.677 1.00 77.94 415 ASP A O 1
ATOM 3289 N N . PRO A 1 416 ? -22.519 -19.394 -10.405 1.00 64.25 416 PRO A N 1
ATOM 3290 C CA . PRO A 1 416 ? -22.018 -20.752 -10.223 1.00 64.25 416 PRO A CA 1
ATOM 3291 C C . PRO A 1 416 ? -20.967 -21.150 -11.269 1.00 64.25 416 PRO A C 1
ATOM 3293 O O . PRO A 1 416 ? -20.387 -22.232 -11.151 1.00 64.25 416 PRO A O 1
ATOM 3296 N N . ALA A 1 417 ? -20.710 -20.319 -12.288 1.00 65.31 417 ALA A N 1
ATOM 3297 C CA . ALA A 1 417 ? -19.677 -20.547 -13.291 1.00 65.31 417 ALA A CA 1
ATOM 3298 C C . ALA A 1 417 ? -18.268 -20.377 -12.690 1.00 65.31 417 ALA A C 1
ATOM 3300 O O . ALA A 1 417 ? -17.561 -19.398 -12.933 1.00 65.31 417 ALA A O 1
ATOM 3301 N N . VAL A 1 418 ? -17.832 -21.359 -11.900 1.00 52.88 418 VAL A N 1
ATOM 3302 C CA . VAL A 1 418 ? -16.438 -21.469 -11.468 1.00 52.88 418 VAL A CA 1
ATOM 3303 C C . VAL A 1 418 ? -15.614 -21.938 -12.668 1.00 52.88 418 VAL A C 1
ATOM 3305 O O . VAL A 1 418 ? -15.683 -23.099 -13.070 1.00 52.88 418 VAL A O 1
ATOM 3308 N N . GLN A 1 419 ? -14.822 -21.046 -13.260 1.00 52.25 419 GLN A N 1
ATOM 3309 C CA . GLN A 1 419 ? -13.793 -21.439 -14.224 1.00 52.25 419 GLN A CA 1
ATOM 3310 C C . GLN A 1 419 ? -12.595 -22.002 -13.445 1.00 52.25 419 GLN A C 1
ATOM 3312 O O . GLN A 1 419 ? -11.741 -21.262 -12.974 1.00 52.25 419 GLN A O 1
ATOM 3317 N N . ILE A 1 420 ? -12.566 -23.325 -13.259 1.00 38.75 420 ILE A N 1
ATOM 3318 C CA . ILE A 1 420 ? -11.615 -24.037 -12.376 1.00 38.75 420 ILE A CA 1
ATOM 3319 C C . ILE A 1 420 ? -10.176 -24.107 -12.946 1.00 38.75 420 ILE A C 1
ATOM 3321 O O . ILE A 1 420 ? -9.270 -24.565 -12.263 1.00 38.75 420 ILE A O 1
ATOM 3325 N N . PHE A 1 421 ? -9.910 -23.608 -14.158 1.00 38.56 421 PHE A N 1
ATOM 3326 C CA . PHE A 1 421 ? -8.607 -23.789 -14.825 1.00 38.56 421 PHE A CA 1
ATOM 3327 C C . PHE A 1 421 ? -8.114 -22.573 -15.625 1.00 38.56 421 PHE A C 1
ATOM 3329 O O . PHE A 1 421 ? -7.285 -22.723 -16.520 1.00 38.56 421 PHE A O 1
ATOM 3336 N N . GLU A 1 422 ? -8.627 -21.373 -15.353 1.00 48.69 422 GLU A N 1
ATOM 3337 C CA . GLU A 1 422 ? -8.170 -20.170 -16.056 1.00 48.69 422 GLU A CA 1
ATOM 3338 C C . GLU A 1 422 ? -7.001 -19.520 -15.303 1.00 48.69 422 GLU A C 1
ATOM 3340 O O . GLU A 1 422 ? -7.051 -19.380 -14.080 1.00 48.69 422 GLU A O 1
ATOM 3345 N N . ALA A 1 423 ? -5.942 -19.140 -16.029 1.00 59.72 423 ALA A N 1
ATOM 3346 C CA . ALA A 1 423 ? -4.846 -18.342 -15.482 1.00 59.72 423 ALA A CA 1
ATOM 3347 C C . ALA A 1 423 ? -5.398 -17.083 -14.787 1.00 59.72 423 ALA A C 1
ATOM 3349 O O . ALA A 1 423 ? -6.431 -16.548 -15.200 1.00 59.72 423 ALA A O 1
ATOM 3350 N N . ASP A 1 424 ? -4.715 -16.586 -13.750 1.00 76.38 424 ASP A N 1
ATOM 3351 C CA . ASP A 1 424 ? -5.127 -15.363 -13.052 1.00 76.38 424 ASP A CA 1
ATOM 3352 C C . ASP A 1 424 ? -4.863 -14.124 -13.926 1.00 76.38 424 ASP A C 1
ATOM 3354 O O . ASP A 1 424 ? -3.931 -13.351 -13.719 1.00 76.38 424 ASP A O 1
ATOM 3358 N N . THR A 1 425 ? -5.706 -13.935 -14.940 1.00 82.25 425 THR A N 1
ATOM 3359 C CA . THR A 1 425 ? -5.574 -12.872 -15.942 1.00 82.25 425 THR A CA 1
ATOM 3360 C C . THR A 1 425 ? -5.678 -11.473 -15.334 1.00 82.25 425 THR A C 1
ATOM 3362 O O . THR A 1 425 ? -5.084 -10.541 -15.867 1.00 82.25 425 THR A O 1
ATOM 3365 N N . VAL A 1 426 ? -6.372 -11.319 -14.196 1.00 84.56 426 VAL A N 1
ATOM 3366 C CA . VAL A 1 426 ? -6.390 -10.067 -13.418 1.00 84.56 426 VAL A CA 1
ATOM 3367 C C . VAL A 1 426 ? -5.004 -9.774 -12.862 1.00 84.56 426 VAL A C 1
ATOM 3369 O O . VAL A 1 426 ? -4.507 -8.657 -13.023 1.00 84.56 426 VAL A O 1
ATOM 3372 N N . HIS A 1 427 ? -4.391 -10.771 -12.214 1.00 87.50 427 HIS A N 1
ATOM 3373 C CA . HIS A 1 427 ? -3.048 -10.629 -11.673 1.00 87.50 427 HIS A CA 1
ATOM 3374 C C . HIS A 1 427 ? -2.050 -10.314 -12.781 1.00 87.50 427 HIS A C 1
ATOM 3376 O O . HIS A 1 427 ? -1.335 -9.322 -12.681 1.00 87.50 427 HIS A O 1
ATOM 3382 N N . ASN A 1 428 ? -2.057 -11.100 -13.859 1.00 89.50 428 ASN A N 1
ATOM 3383 C CA . ASN A 1 428 ? -1.087 -10.981 -14.946 1.00 89.50 428 ASN A CA 1
ATOM 3384 C C . ASN A 1 428 ? -1.134 -9.598 -15.612 1.00 89.50 428 ASN A C 1
ATOM 3386 O O . ASN A 1 428 ? -0.088 -8.983 -15.811 1.00 89.50 428 ASN A O 1
ATOM 3390 N N . ASP A 1 429 ? -2.328 -9.063 -15.883 1.00 91.12 429 ASP A N 1
ATOM 3391 C CA . ASP A 1 429 ? -2.494 -7.735 -16.481 1.00 91.12 429 ASP A CA 1
ATOM 3392 C C . ASP A 1 429 ? -1.953 -6.612 -15.573 1.00 91.12 429 ASP A C 1
ATOM 3394 O O . ASP A 1 429 ? -1.201 -5.738 -16.016 1.00 91.12 429 ASP A O 1
ATOM 3398 N N . LEU A 1 430 ? -2.337 -6.611 -14.290 1.00 92.69 430 LEU A N 1
ATOM 3399 C CA . LEU A 1 430 ? -1.922 -5.568 -13.344 1.00 92.69 430 LEU A CA 1
ATOM 3400 C C . LEU A 1 430 ? -0.433 -5.690 -12.992 1.00 92.69 430 LEU A C 1
ATOM 3402 O O . LEU A 1 430 ? 0.257 -4.673 -12.877 1.00 92.69 430 LEU A O 1
ATOM 3406 N N . TYR A 1 431 ? 0.069 -6.921 -12.875 1.00 92.62 431 TYR A N 1
ATOM 3407 C CA . TYR A 1 431 ? 1.485 -7.219 -12.693 1.00 92.62 431 TYR A CA 1
ATOM 3408 C C . TYR A 1 431 ? 2.301 -6.743 -13.895 1.00 92.62 431 TYR A C 1
ATOM 3410 O O . TYR A 1 431 ? 3.274 -6.017 -13.707 1.00 92.62 431 TYR A O 1
ATOM 3418 N N . SER A 1 432 ? 1.866 -7.047 -15.123 1.00 94.50 432 SER A N 1
ATOM 3419 C CA . SER A 1 432 ? 2.511 -6.590 -16.360 1.00 94.50 432 SER A CA 1
ATOM 3420 C C . SER A 1 432 ? 2.574 -5.063 -16.437 1.00 94.50 432 SER A C 1
ATOM 3422 O O . SER A 1 432 ? 3.643 -4.493 -16.668 1.00 94.50 432 SER A O 1
ATOM 3424 N N . ALA A 1 433 ? 1.461 -4.374 -16.158 1.00 94.75 433 ALA A N 1
ATOM 3425 C CA . ALA A 1 433 ? 1.433 -2.913 -16.119 1.00 94.75 433 ALA A CA 1
ATOM 3426 C C . ALA A 1 433 ? 2.450 -2.347 -15.109 1.00 94.75 433 ALA A C 1
ATOM 3428 O O . ALA A 1 433 ? 3.168 -1.391 -15.416 1.00 94.75 433 ALA A O 1
ATOM 3429 N N . GLY A 1 434 ? 2.542 -2.959 -13.923 1.00 95.12 434 GLY A N 1
ATOM 3430 C CA . GLY A 1 434 ? 3.520 -2.597 -12.900 1.00 95.12 434 GLY A CA 1
ATOM 3431 C C . GLY A 1 434 ? 4.960 -2.884 -13.319 1.00 95.12 434 GLY A C 1
ATOM 3432 O O . GLY A 1 434 ? 5.819 -2.020 -13.153 1.00 95.12 434 GLY A O 1
ATOM 3433 N N . LEU A 1 435 ? 5.229 -4.053 -13.898 1.00 95.62 435 LEU A N 1
ATOM 3434 C CA . LEU A 1 435 ? 6.558 -4.475 -14.335 1.00 95.62 435 LEU A CA 1
ATOM 3435 C C . LEU A 1 435 ? 7.103 -3.568 -15.446 1.00 95.62 435 LEU A C 1
ATOM 3437 O O . LEU A 1 435 ? 8.238 -3.107 -15.346 1.00 95.62 435 LEU A O 1
ATOM 3441 N N . ILE A 1 436 ? 6.280 -3.218 -16.439 1.00 96.31 436 ILE A N 1
ATOM 3442 C CA . ILE A 1 436 ? 6.650 -2.267 -17.501 1.00 96.31 436 ILE A CA 1
ATOM 3443 C C . ILE A 1 436 ? 7.004 -0.897 -16.902 1.00 96.31 436 ILE A C 1
ATOM 3445 O O . ILE A 1 436 ? 7.998 -0.283 -17.295 1.00 96.31 436 ILE A O 1
ATOM 3449 N N . ALA A 1 437 ? 6.228 -0.414 -15.921 1.00 95.56 437 ALA A N 1
ATOM 3450 C CA . ALA A 1 437 ? 6.550 0.830 -15.220 1.00 95.56 437 ALA A CA 1
ATOM 3451 C C . ALA A 1 437 ? 7.887 0.738 -14.464 1.00 95.56 437 ALA A C 1
ATOM 3453 O O . ALA A 1 437 ? 8.694 1.663 -14.562 1.00 95.56 437 ALA A O 1
ATOM 3454 N N . ARG A 1 438 ? 8.155 -0.377 -13.764 1.00 94.94 438 ARG A N 1
ATOM 3455 C CA . ARG A 1 438 ? 9.427 -0.600 -13.050 1.00 94.94 438 ARG A CA 1
ATOM 3456 C C . ARG A 1 438 ? 10.625 -0.615 -13.988 1.00 94.94 438 ARG A C 1
ATOM 3458 O O . ARG A 1 438 ? 11.614 0.048 -13.681 1.00 94.94 438 ARG A O 1
ATOM 3465 N N . LEU A 1 439 ? 10.524 -1.346 -15.101 1.00 97.00 439 LEU A N 1
ATOM 3466 C CA . LEU A 1 439 ? 11.563 -1.450 -16.131 1.00 97.00 439 LEU A CA 1
ATOM 3467 C C . LEU A 1 439 ? 11.838 -0.102 -16.804 1.00 97.00 439 LEU A C 1
ATOM 3469 O O . LEU A 1 439 ? 12.967 0.164 -17.194 1.00 97.00 439 LEU A O 1
ATOM 3473 N N . SER A 1 440 ? 10.822 0.761 -16.902 1.00 95.25 440 SER A N 1
ATOM 3474 C CA . SER A 1 440 ? 10.969 2.123 -17.434 1.00 95.25 440 SER A CA 1
ATOM 3475 C C . SER A 1 440 ? 11.540 3.118 -16.418 1.00 95.25 440 SER A C 1
ATOM 3477 O O . SER A 1 440 ? 11.819 4.252 -16.784 1.00 95.25 440 SER A O 1
ATOM 3479 N N . GLY A 1 441 ? 11.649 2.753 -15.136 1.00 94.62 441 GLY A N 1
ATOM 3480 C CA . GLY A 1 441 ? 12.035 3.681 -14.070 1.00 94.62 441 GLY A CA 1
ATOM 3481 C C . GLY A 1 441 ? 10.899 4.547 -13.502 1.00 94.62 441 GLY A C 1
ATOM 3482 O O . GLY A 1 441 ? 11.154 5.435 -12.692 1.00 94.62 441 GLY A O 1
ATOM 3483 N N . LEU A 1 442 ? 9.638 4.297 -13.873 1.00 92.88 442 LEU A N 1
ATOM 3484 C CA . LEU A 1 442 ? 8.470 5.085 -13.453 1.00 92.88 442 LEU A CA 1
ATOM 3485 C C . LEU A 1 442 ? 7.891 4.592 -12.114 1.00 92.88 442 LEU A C 1
ATOM 3487 O O . LEU A 1 442 ? 6.844 3.938 -12.070 1.00 92.88 442 LEU A O 1
ATOM 3491 N N . SER A 1 443 ? 8.542 4.941 -11.000 1.00 90.00 443 SER A N 1
ATOM 3492 C CA . SER A 1 443 ? 8.171 4.456 -9.657 1.00 90.00 443 SER A CA 1
ATOM 3493 C C . SER A 1 443 ? 6.726 4.758 -9.261 1.00 90.00 443 SER A C 1
ATOM 3495 O O . SER A 1 443 ? 6.069 3.916 -8.660 1.00 90.00 443 SER A O 1
ATOM 3497 N N . ALA A 1 444 ? 6.195 5.940 -9.592 1.00 89.00 444 ALA A N 1
ATOM 3498 C CA . ALA A 1 444 ? 4.828 6.306 -9.206 1.00 89.00 444 ALA A CA 1
ATOM 3499 C C . ALA A 1 444 ? 3.760 5.454 -9.910 1.00 89.00 444 ALA A C 1
ATOM 3501 O O . ALA A 1 444 ? 2.760 5.072 -9.299 1.00 89.00 444 ALA A O 1
ATOM 3502 N N . GLU A 1 445 ? 4.003 5.120 -11.175 1.00 92.00 445 GLU A N 1
ATOM 3503 C CA . GLU A 1 445 ? 3.125 4.277 -11.986 1.00 92.00 445 GLU A CA 1
ATOM 3504 C C . GLU A 1 445 ? 3.199 2.820 -11.521 1.00 92.00 445 GLU A C 1
ATOM 3506 O O . GLU A 1 445 ? 2.163 2.171 -11.364 1.00 92.00 445 GLU A O 1
ATOM 3511 N N . TRP A 1 446 ? 4.400 2.335 -11.180 1.00 94.38 446 TRP A N 1
ATOM 3512 C CA . TRP A 1 446 ? 4.556 1.049 -10.501 1.00 94.38 446 TRP A CA 1
ATOM 3513 C C . TRP A 1 446 ? 3.794 1.029 -9.172 1.00 94.38 446 TRP A C 1
ATOM 3515 O O . TRP A 1 446 ? 2.983 0.131 -8.957 1.00 94.38 446 TRP A O 1
ATOM 3525 N N . ASN A 1 447 ? 3.956 2.047 -8.321 1.00 93.44 447 ASN A N 1
ATOM 3526 C CA . ASN A 1 447 ? 3.260 2.143 -7.035 1.00 93.44 447 ASN A CA 1
ATOM 3527 C C . ASN A 1 447 ? 1.729 2.120 -7.194 1.00 93.44 447 ASN A C 1
ATOM 3529 O O . ASN A 1 447 ? 1.000 1.661 -6.310 1.00 93.44 447 ASN A O 1
ATOM 3533 N N . ALA A 1 448 ? 1.199 2.673 -8.289 1.00 92.31 448 ALA A N 1
ATOM 3534 C CA . ALA A 1 448 ? -0.226 2.638 -8.627 1.00 92.31 448 ALA A CA 1
ATOM 3535 C C . ALA A 1 448 ? -0.693 1.261 -9.098 1.00 92.31 448 ALA A C 1
ATOM 3537 O O . ALA A 1 448 ? -1.694 0.756 -8.577 1.00 92.31 448 ALA A O 1
ATOM 3538 N N . ALA A 1 449 ? 0.034 0.640 -10.023 1.00 93.81 449 ALA A N 1
ATOM 3539 C CA . ALA A 1 449 ? -0.282 -0.696 -10.514 1.00 93.81 449 ALA A CA 1
ATOM 3540 C C . ALA A 1 449 ? -0.165 -1.750 -9.400 1.00 93.81 449 ALA A C 1
ATOM 3542 O O . ALA A 1 449 ? -1.121 -2.481 -9.159 1.00 93.81 449 ALA A O 1
ATOM 3543 N N . ALA A 1 450 ? 0.935 -1.746 -8.642 1.00 94.19 450 ALA A N 1
ATOM 3544 C CA . ALA A 1 450 ? 1.184 -2.637 -7.507 1.00 94.19 450 ALA A CA 1
ATOM 3545 C C . ALA A 1 450 ? 0.108 -2.513 -6.417 1.00 94.19 450 ALA A C 1
ATOM 3547 O O . ALA A 1 450 ? -0.457 -3.510 -5.974 1.00 94.19 450 ALA A O 1
ATOM 3548 N N . GLY A 1 451 ? -0.248 -1.282 -6.032 1.00 94.62 451 GLY A N 1
ATOM 3549 C CA . GLY A 1 451 ? -1.324 -1.057 -5.068 1.00 94.62 451 GLY A CA 1
ATOM 3550 C C . GLY A 1 451 ? -2.692 -1.523 -5.577 1.00 94.62 451 GLY A C 1
ATOM 3551 O O . GLY A 1 451 ? -3.511 -2.015 -4.804 1.00 94.62 451 GLY A O 1
ATOM 3552 N N . THR A 1 452 ? -2.956 -1.383 -6.877 1.00 93.56 452 THR A N 1
ATOM 3553 C CA . THR A 1 452 ? -4.202 -1.864 -7.498 1.00 93.56 452 THR A CA 1
ATOM 3554 C C . THR A 1 452 ? -4.241 -3.386 -7.557 1.00 93.56 452 THR A C 1
ATOM 3556 O O . THR A 1 452 ? -5.275 -3.963 -7.230 1.00 93.56 452 THR A O 1
ATOM 3559 N N . LEU A 1 453 ? -3.116 -4.021 -7.889 1.00 92.81 453 LEU A N 1
ATOM 3560 C CA . LEU A 1 453 ? -2.967 -5.470 -7.883 1.00 92.81 453 LEU A CA 1
ATOM 3561 C C . LEU A 1 453 ? -3.251 -6.054 -6.498 1.00 92.81 453 LEU A C 1
ATOM 3563 O O . LEU A 1 453 ? -4.155 -6.872 -6.355 1.00 92.81 453 LEU A O 1
ATOM 3567 N N . ALA A 1 454 ? -2.574 -5.542 -5.467 1.00 93.69 454 ALA A N 1
ATOM 3568 C CA . ALA A 1 454 ? -2.800 -5.986 -4.096 1.00 93.69 454 ALA A CA 1
ATOM 3569 C C . ALA A 1 454 ? -4.269 -5.825 -3.671 1.00 93.69 454 ALA A C 1
ATOM 3571 O O . ALA A 1 454 ? -4.847 -6.716 -3.056 1.00 93.69 454 ALA A O 1
ATOM 3572 N N . LYS A 1 455 ? -4.922 -4.712 -4.034 1.00 91.75 455 LYS A N 1
ATOM 3573 C CA . LYS A 1 455 ? -6.353 -4.523 -3.747 1.00 91.75 455 LYS A CA 1
ATOM 3574 C C . LYS A 1 455 ? -7.234 -5.531 -4.481 1.00 91.75 455 LYS A C 1
ATOM 3576 O O . LYS A 1 455 ? -8.176 -6.034 -3.873 1.00 91.75 455 LYS A O 1
ATOM 3581 N N . ALA A 1 456 ? -6.955 -5.828 -5.750 1.00 89.06 456 ALA A N 1
ATOM 3582 C CA . ALA A 1 456 ? -7.705 -6.830 -6.506 1.00 89.06 456 ALA A CA 1
ATOM 3583 C C . ALA A 1 456 ? -7.595 -8.217 -5.848 1.00 89.06 456 ALA A C 1
ATOM 3585 O O . ALA A 1 456 ? -8.613 -8.887 -5.659 1.00 89.06 456 ALA A O 1
ATOM 3586 N N . ASP A 1 457 ? -6.393 -8.588 -5.404 1.00 86.81 457 ASP A N 1
ATOM 3587 C CA . ASP A 1 457 ? -6.123 -9.857 -4.721 1.00 86.81 457 ASP A CA 1
ATOM 3588 C C . ASP A 1 457 ? -6.826 -9.964 -3.360 1.00 86.81 457 ASP A C 1
ATOM 3590 O O . ASP A 1 457 ? -7.390 -11.008 -3.019 1.00 86.81 457 ASP A O 1
ATOM 3594 N N . LEU A 1 458 ? -6.855 -8.867 -2.598 1.00 87.88 458 LEU A N 1
ATOM 3595 C CA . LEU A 1 458 ? -7.464 -8.798 -1.265 1.00 87.88 458 LEU A CA 1
ATOM 3596 C C . LEU A 1 458 ? -8.999 -8.671 -1.289 1.00 87.88 458 LEU A C 1
ATOM 3598 O O . LEU A 1 458 ? -9.658 -8.948 -0.284 1.00 87.88 458 LEU A O 1
ATOM 3602 N N . SER A 1 459 ? -9.593 -8.246 -2.410 1.00 83.50 459 SER A N 1
ATOM 3603 C CA . SER A 1 459 ? -11.028 -7.919 -2.482 1.00 83.50 459 SER A CA 1
ATOM 3604 C C . SER A 1 459 ? -11.954 -9.138 -2.510 1.00 83.50 459 SER A C 1
ATOM 3606 O O . SER A 1 459 ? -13.140 -9.001 -2.225 1.00 83.50 459 SER A O 1
ATOM 3608 N N . THR A 1 460 ? -11.443 -10.331 -2.822 1.00 69.75 460 THR A N 1
ATOM 3609 C CA . THR A 1 460 ? -12.279 -11.527 -3.052 1.00 69.75 460 THR A CA 1
ATOM 3610 C C . THR A 1 460 ? -12.480 -12.407 -1.812 1.00 69.75 460 THR A C 1
ATOM 3612 O O . THR A 1 460 ? -13.225 -13.386 -1.850 1.00 69.75 460 THR A O 1
ATOM 3615 N N . GLY A 1 461 ? -11.851 -12.081 -0.676 1.00 60.22 461 GLY A N 1
ATOM 3616 C CA . GLY A 1 461 ? -12.074 -12.748 0.618 1.00 60.22 461 GLY A CA 1
ATOM 3617 C C . GLY A 1 461 ? -11.699 -14.239 0.700 1.00 60.22 461 GLY A C 1
ATOM 3618 O O . GLY A 1 461 ? -11.891 -14.836 1.754 1.00 60.22 461 GLY A O 1
ATOM 3619 N N . ARG A 1 462 ? -11.173 -14.842 -0.377 1.00 61.81 462 ARG A N 1
ATOM 3620 C CA . ARG A 1 462 ? -10.725 -16.249 -0.475 1.00 61.81 462 ARG A CA 1
ATOM 3621 C C . ARG A 1 462 ? -9.217 -16.366 -0.728 1.00 61.81 462 ARG A C 1
ATOM 3623 O O . ARG A 1 462 ? -8.754 -17.298 -1.377 1.00 61.81 462 ARG A O 1
ATOM 3630 N N . THR A 1 463 ? -8.456 -15.384 -0.269 1.00 72.62 463 THR A N 1
ATOM 3631 C CA . THR A 1 463 ? -7.014 -15.298 -0.496 1.00 72.62 463 THR A CA 1
ATOM 3632 C C . THR A 1 463 ? -6.286 -16.297 0.409 1.00 72.62 463 THR A C 1
ATOM 3634 O O . THR A 1 463 ? -6.510 -16.290 1.616 1.00 72.62 463 THR A O 1
ATOM 3637 N N . SER A 1 464 ? -5.428 -17.153 -0.155 1.00 86.44 464 SER A N 1
ATOM 3638 C CA . SER A 1 464 ? -4.518 -18.015 0.621 1.00 86.44 464 SER A CA 1
ATOM 3639 C C . SER A 1 464 ? -3.572 -17.180 1.489 1.00 86.44 464 SER A C 1
ATOM 3641 O O . SER A 1 464 ? -3.249 -16.053 1.108 1.00 86.44 464 SER A O 1
ATOM 3643 N N . ASP A 1 465 ? -3.041 -17.751 2.569 1.00 89.12 465 ASP A N 1
ATOM 3644 C CA . ASP A 1 465 ? -2.090 -17.072 3.459 1.00 89.12 465 ASP A CA 1
ATOM 3645 C C . ASP A 1 465 ? -0.855 -16.532 2.714 1.00 89.12 465 ASP A C 1
ATOM 3647 O O . ASP A 1 465 ? -0.441 -15.401 2.967 1.00 89.12 465 ASP A O 1
ATOM 3651 N N . GLU A 1 466 ? -0.304 -17.281 1.750 1.00 89.81 466 GLU A N 1
ATOM 3652 C CA . GLU A 1 466 ? 0.818 -16.835 0.904 1.00 89.81 466 GLU A CA 1
ATOM 3653 C C . GLU A 1 466 ? 0.455 -15.562 0.140 1.00 89.81 466 GLU A C 1
ATOM 3655 O O . GLU A 1 466 ? 1.092 -14.522 0.300 1.00 89.81 466 GLU A O 1
ATOM 3660 N N . ARG A 1 467 ? -0.635 -15.616 -0.629 1.00 87.88 467 ARG A N 1
ATOM 3661 C CA . ARG A 1 467 ? -1.115 -14.478 -1.414 1.00 87.88 467 ARG A CA 1
ATOM 3662 C C . ARG A 1 467 ? -1.511 -13.273 -0.556 1.00 87.88 467 ARG A C 1
ATOM 3664 O O . ARG A 1 467 ? -1.360 -12.131 -0.996 1.00 87.88 467 ARG A O 1
ATOM 3671 N N . LEU A 1 468 ? -2.004 -13.501 0.662 1.00 91.50 468 LEU A N 1
ATOM 3672 C CA . LEU A 1 468 ? -2.293 -12.445 1.632 1.00 91.50 468 LEU A CA 1
ATOM 3673 C C . LEU A 1 468 ? -0.999 -11.743 2.061 1.00 91.50 468 LEU A C 1
ATOM 3675 O O . LEU A 1 468 ? -0.942 -10.513 2.036 1.00 91.50 468 LEU A O 1
ATOM 3679 N N . VAL A 1 469 ? 0.039 -12.512 2.403 1.00 93.94 469 VAL A N 1
ATOM 3680 C CA . VAL A 1 469 ? 1.365 -11.988 2.764 1.00 93.94 469 VAL A CA 1
ATOM 3681 C C . VAL A 1 469 ? 1.982 -11.209 1.600 1.00 93.94 469 VAL A C 1
ATOM 3683 O O . VAL A 1 469 ? 2.375 -10.059 1.791 1.00 93.94 469 VAL A O 1
ATOM 3686 N N . GLU A 1 470 ? 1.978 -11.775 0.392 1.00 92.19 470 GLU A N 1
ATOM 3687 C CA . GLU A 1 470 ? 2.487 -11.124 -0.825 1.00 92.19 470 GLU A CA 1
ATOM 3688 C C . GLU A 1 470 ? 1.764 -9.807 -1.128 1.00 92.19 470 GLU A C 1
ATOM 3690 O O . GLU A 1 470 ? 2.400 -8.797 -1.414 1.00 92.19 470 GLU A O 1
ATOM 3695 N N . SER A 1 471 ? 0.431 -9.784 -1.027 1.00 94.06 471 SER A N 1
ATOM 3696 C CA . SER A 1 471 ? -0.361 -8.580 -1.316 1.00 94.06 471 SER A CA 1
ATOM 3697 C C . SER A 1 471 ? -0.116 -7.476 -0.286 1.00 94.06 471 SER A C 1
ATOM 3699 O O . SER A 1 471 ? -0.062 -6.296 -0.635 1.00 94.06 471 SER A O 1
ATOM 3701 N N . ILE A 1 472 ? 0.047 -7.839 0.990 1.00 95.44 472 ILE A N 1
ATOM 3702 C CA . ILE A 1 472 ? 0.371 -6.883 2.055 1.00 95.44 472 ILE A CA 1
ATOM 3703 C C . ILE A 1 472 ? 1.793 -6.336 1.871 1.00 95.44 472 ILE A C 1
ATOM 3705 O O . ILE A 1 472 ? 1.982 -5.120 1.968 1.00 95.44 472 ILE A O 1
ATOM 3709 N N . ASP A 1 473 ? 2.774 -7.185 1.553 1.00 95.12 473 ASP A N 1
ATOM 3710 C CA . ASP A 1 473 ? 4.133 -6.731 1.236 1.00 95.12 473 ASP A CA 1
ATOM 3711 C C . ASP A 1 473 ? 4.155 -5.850 -0.026 1.00 95.12 473 ASP A C 1
ATOM 3713 O O . ASP A 1 473 ? 4.821 -4.816 -0.058 1.00 95.12 473 ASP A O 1
ATOM 3717 N N . LEU A 1 474 ? 3.325 -6.149 -1.028 1.00 94.88 474 LEU A N 1
ATOM 3718 C CA . LEU A 1 474 ? 3.185 -5.312 -2.217 1.00 94.88 474 LEU A CA 1
ATOM 3719 C C . LEU A 1 474 ? 2.612 -3.922 -1.887 1.00 94.88 474 LEU A C 1
ATOM 3721 O O . LEU A 1 474 ? 3.105 -2.916 -2.409 1.00 94.88 474 LEU A O 1
ATOM 3725 N N . LEU A 1 475 ? 1.621 -3.819 -0.988 1.00 96.69 475 LEU A N 1
ATOM 3726 C CA . LEU A 1 475 ? 1.142 -2.525 -0.466 1.00 96.69 475 LEU A CA 1
ATOM 3727 C C . LEU A 1 475 ? 2.243 -1.775 0.296 1.00 96.69 475 LEU A C 1
ATOM 3729 O O . LEU A 1 475 ? 2.328 -0.547 0.198 1.00 96.69 475 LEU A O 1
ATOM 3733 N N . ARG A 1 476 ? 3.083 -2.500 1.042 1.00 96.00 476 ARG A N 1
ATOM 3734 C CA . ARG A 1 476 ? 4.207 -1.932 1.790 1.00 96.00 476 ARG A CA 1
ATOM 3735 C C . ARG A 1 476 ? 5.257 -1.340 0.855 1.00 96.00 476 ARG A C 1
ATOM 3737 O O . ARG A 1 476 ? 5.537 -0.143 0.925 1.00 96.00 476 ARG A O 1
ATOM 3744 N N . ARG A 1 477 ? 5.770 -2.148 -0.071 1.00 93.31 477 ARG A N 1
ATOM 3745 C CA . ARG A 1 477 ? 6.818 -1.773 -1.032 1.00 93.31 477 ARG A CA 1
ATOM 3746 C C . ARG A 1 477 ? 6.383 -0.656 -1.980 1.00 93.31 477 ARG A C 1
ATOM 3748 O O . ARG A 1 477 ? 7.197 0.184 -2.336 1.00 93.31 477 ARG A O 1
ATOM 3755 N N . SER A 1 478 ? 5.094 -0.595 -2.321 1.00 94.56 478 SER A N 1
ATOM 3756 C CA . SER A 1 478 ? 4.519 0.484 -3.140 1.00 94.56 478 SER A CA 1
ATOM 3757 C C . SER A 1 478 ? 4.165 1.768 -2.367 1.00 94.56 478 SER A C 1
ATOM 3759 O O . SER A 1 478 ? 3.578 2.694 -2.937 1.00 94.56 478 SER A O 1
ATOM 3761 N N . GLY A 1 479 ? 4.462 1.841 -1.063 1.00 93.62 479 GLY A N 1
ATOM 3762 C CA . GLY A 1 479 ? 4.211 3.024 -0.228 1.00 93.62 479 GLY A CA 1
ATOM 3763 C C . GLY A 1 479 ? 2.728 3.301 0.071 1.00 93.62 479 GLY A C 1
ATOM 3764 O O . GLY A 1 479 ? 2.357 4.408 0.489 1.00 93.62 479 GLY A O 1
ATOM 3765 N N . ARG A 1 480 ? 1.836 2.316 -0.114 1.00 95.38 480 ARG A N 1
ATOM 3766 C CA . ARG A 1 480 ? 0.371 2.439 0.042 1.00 95.38 480 ARG A CA 1
ATOM 3767 C C . ARG A 1 480 ? -0.071 2.349 1.506 1.00 95.38 480 ARG A C 1
ATOM 3769 O O . ARG A 1 480 ? -0.954 1.577 1.866 1.00 95.38 480 ARG A O 1
ATOM 3776 N N . HIS A 1 481 ? 0.513 3.184 2.364 1.00 94.75 481 HIS A N 1
ATOM 3777 C CA . HIS A 1 481 ? 0.368 3.108 3.824 1.00 94.75 481 HIS A CA 1
ATOM 3778 C C . HIS A 1 481 ? -1.085 3.140 4.343 1.00 94.75 481 HIS A C 1
ATOM 3780 O O . HIS A 1 481 ? -1.383 2.467 5.324 1.00 94.75 481 HIS A O 1
ATOM 3786 N N . LYS A 1 482 ? -2.012 3.874 3.705 1.00 95.00 482 LYS A N 1
ATOM 3787 C CA . LYS A 1 482 ? -3.434 3.891 4.114 1.00 95.00 482 LYS A CA 1
ATOM 3788 C C . LYS A 1 482 ? -4.140 2.563 3.819 1.00 95.00 482 LYS A C 1
ATOM 3790 O O . LYS A 1 482 ? -4.819 2.021 4.688 1.00 95.00 482 LYS A O 1
ATOM 3795 N N . ASP A 1 483 ? -3.943 2.030 2.615 1.00 95.81 483 ASP A N 1
ATOM 3796 C CA . ASP A 1 483 ? -4.502 0.736 2.207 1.00 95.81 483 ASP A CA 1
ATOM 3797 C C . ASP A 1 483 ? -3.887 -0.399 3.044 1.00 95.81 483 ASP A C 1
ATOM 3799 O O . ASP A 1 483 ? -4.595 -1.288 3.525 1.00 95.81 483 ASP A O 1
ATOM 3803 N N . LEU A 1 484 ? -2.578 -0.311 3.308 1.00 96.81 484 LEU A N 1
ATOM 3804 C CA . LEU A 1 484 ? -1.849 -1.207 4.201 1.00 96.81 484 LEU A CA 1
ATOM 3805 C C . LEU A 1 484 ? -2.411 -1.167 5.624 1.00 96.81 484 LEU A C 1
ATOM 3807 O O . LEU A 1 484 ? -2.710 -2.213 6.193 1.00 96.81 484 LEU A O 1
ATOM 3811 N N . GLN A 1 485 ? -2.612 0.031 6.184 1.00 96.00 485 GLN A N 1
ATOM 3812 C CA . GLN A 1 485 ? -3.172 0.209 7.523 1.00 96.00 485 GLN A CA 1
ATOM 3813 C C . GLN A 1 485 ? -4.543 -0.459 7.648 1.00 96.00 485 GLN A C 1
ATOM 3815 O O . GLN A 1 485 ? -4.789 -1.164 8.626 1.00 96.00 485 GLN A O 1
ATOM 3820 N N . ASN A 1 486 ? -5.428 -0.261 6.669 1.00 94.25 486 ASN A N 1
ATOM 3821 C CA . ASN A 1 486 ? -6.761 -0.862 6.672 1.00 94.25 486 ASN A CA 1
ATOM 3822 C C . ASN A 1 486 ? -6.694 -2.392 6.586 1.00 94.25 486 ASN A C 1
ATOM 3824 O O . ASN A 1 486 ? -7.368 -3.082 7.352 1.00 94.25 486 ASN A O 1
ATOM 3828 N N . THR A 1 487 ? -5.842 -2.914 5.702 1.00 93.75 487 THR A N 1
ATOM 3829 C CA . THR A 1 487 ? -5.670 -4.359 5.497 1.00 93.75 487 THR A CA 1
ATOM 3830 C C . THR A 1 487 ? -5.103 -5.029 6.744 1.00 93.75 487 THR A C 1
ATOM 3832 O O . THR A 1 487 ? -5.695 -5.968 7.271 1.00 93.75 487 THR A O 1
ATOM 3835 N N . VAL A 1 488 ? -4.006 -4.499 7.282 1.00 95.19 488 VAL A N 1
ATOM 3836 C CA . VAL A 1 488 ? -3.340 -5.040 8.472 1.00 95.19 488 VAL A CA 1
ATOM 3837 C C . VAL A 1 488 ? -4.238 -4.940 9.698 1.00 95.19 488 VAL A C 1
ATOM 3839 O O . VAL A 1 488 ? -4.313 -5.893 10.466 1.00 95.19 488 VAL A O 1
ATOM 3842 N N . ARG A 1 489 ? -4.984 -3.839 9.874 1.00 93.31 489 ARG A N 1
ATOM 3843 C CA . ARG A 1 489 ? -5.982 -3.740 10.951 1.00 93.31 489 ARG A CA 1
ATOM 3844 C C . ARG A 1 489 ? -7.051 -4.812 10.827 1.00 93.31 489 ARG A C 1
ATOM 3846 O O . ARG A 1 489 ? -7.399 -5.397 11.845 1.00 93.31 489 ARG A O 1
ATOM 3853 N N . LYS A 1 490 ? -7.552 -5.078 9.619 1.00 89.75 490 LYS A N 1
ATOM 3854 C CA . LYS A 1 490 ? -8.550 -6.127 9.382 1.00 89.75 490 LYS A CA 1
ATOM 3855 C C . LYS A 1 490 ? -7.995 -7.511 9.735 1.00 89.75 490 LYS A C 1
ATOM 3857 O O . LYS A 1 490 ? -8.621 -8.214 10.523 1.00 89.75 490 LYS A O 1
ATOM 3862 N N . VAL A 1 491 ? -6.810 -7.868 9.232 1.00 91.38 491 VAL A N 1
ATOM 3863 C CA . VAL A 1 491 ? -6.170 -9.169 9.518 1.00 91.38 491 VAL A CA 1
ATOM 3864 C C . VAL A 1 491 ? -5.825 -9.303 11.002 1.00 91.38 491 VAL A C 1
ATOM 3866 O O . VAL A 1 491 ? -6.145 -10.310 11.619 1.00 91.38 491 VAL A O 1
ATOM 3869 N N . LYS A 1 492 ? -5.255 -8.265 11.625 1.00 92.50 492 LYS A N 1
ATOM 3870 C CA . LYS A 1 492 ? -4.958 -8.245 13.065 1.00 92.50 492 LYS A CA 1
ATOM 3871 C C . LYS A 1 492 ? -6.209 -8.437 13.916 1.00 92.50 492 LYS A C 1
ATOM 3873 O O . LYS A 1 492 ? -6.196 -9.200 14.877 1.00 92.50 492 LYS A O 1
ATOM 3878 N N . ARG A 1 493 ? -7.295 -7.749 13.565 1.00 88.94 493 ARG A N 1
ATOM 3879 C CA . ARG A 1 493 ? -8.559 -7.803 14.303 1.00 88.94 493 ARG A CA 1
ATOM 3880 C C . ARG A 1 493 ? -9.263 -9.145 14.167 1.00 88.94 493 ARG A C 1
ATOM 3882 O O . ARG A 1 493 ? -9.736 -9.666 15.173 1.00 88.94 493 ARG A O 1
ATOM 3889 N N . HIS A 1 494 ? -9.326 -9.694 12.958 1.00 84.25 494 HIS A N 1
ATOM 3890 C CA . HIS A 1 494 ? -10.218 -10.816 12.654 1.00 84.25 494 HIS A CA 1
ATOM 3891 C C . HIS A 1 494 ? -9.511 -12.125 12.290 1.00 84.25 494 HIS A C 1
ATOM 3893 O O . HIS A 1 494 ? -10.179 -13.149 12.192 1.00 84.25 494 HIS A O 1
ATOM 3899 N N . GLY A 1 495 ? -8.189 -12.106 12.139 1.00 84.31 495 GLY A N 1
ATOM 3900 C CA . GLY A 1 495 ? -7.376 -13.256 11.771 1.00 84.31 495 GLY A CA 1
ATOM 3901 C C . GLY A 1 495 ? -7.198 -13.416 10.252 1.00 84.31 495 GLY A C 1
ATOM 3902 O O . GLY A 1 495 ? -7.795 -12.665 9.472 1.00 84.31 495 GLY A O 1
ATOM 3903 N N . PRO A 1 496 ? -6.369 -14.386 9.829 1.00 86.88 496 PRO A N 1
ATOM 3904 C CA . PRO A 1 496 ? -5.603 -15.303 10.685 1.00 86.88 496 PRO A CA 1
ATOM 3905 C C . PRO A 1 496 ? -4.407 -14.608 11.363 1.00 86.88 496 PRO A C 1
ATOM 3907 O O . PRO A 1 496 ? -3.575 -14.006 10.694 1.00 86.88 496 PRO A O 1
ATOM 3910 N N . ALA A 1 497 ? -4.274 -14.692 12.693 1.00 87.75 497 ALA A N 1
ATOM 3911 C CA . ALA A 1 497 ? -3.175 -14.025 13.414 1.00 87.75 497 ALA A CA 1
ATOM 3912 C C . ALA A 1 497 ? -1.785 -14.618 13.091 1.00 87.75 497 ALA A C 1
ATOM 3914 O O . ALA A 1 497 ? -0.770 -13.927 13.197 1.00 87.75 497 ALA A O 1
ATOM 3915 N N . ALA A 1 498 ? -1.739 -15.881 12.652 1.00 87.88 498 ALA A N 1
ATOM 3916 C CA . ALA A 1 498 ? -0.512 -16.612 12.332 1.00 87.88 498 ALA A CA 1
ATOM 3917 C C . ALA A 1 498 ? 0.286 -16.021 11.153 1.00 87.88 498 ALA A C 1
ATOM 3919 O O . ALA A 1 498 ? 1.493 -16.238 11.066 1.00 87.88 498 ALA A O 1
ATOM 3920 N N . VAL A 1 499 ? -0.350 -15.247 10.265 1.00 92.00 499 VAL A N 1
ATOM 3921 C CA . VAL A 1 499 ? 0.350 -14.614 9.131 1.00 92.00 499 VAL A CA 1
ATOM 3922 C C . VAL A 1 499 ? 1.102 -13.347 9.539 1.00 92.00 499 VAL A C 1
ATOM 3924 O O . VAL A 1 499 ? 2.015 -12.923 8.837 1.00 92.00 499 VAL A O 1
ATOM 3927 N N . LEU A 1 500 ? 0.758 -12.737 10.678 1.00 94.56 500 LEU A N 1
ATOM 3928 C CA . LEU A 1 500 ? 1.283 -11.429 11.079 1.00 94.56 500 LEU A CA 1
ATOM 3929 C C . LEU A 1 500 ? 2.797 -11.426 11.356 1.00 94.56 500 LEU A C 1
ATOM 3931 O O . LEU A 1 500 ? 3.453 -10.497 10.889 1.00 94.56 500 LEU A O 1
ATOM 3935 N N . PRO A 1 501 ? 3.396 -12.447 12.008 1.00 94.75 501 PRO A N 1
ATOM 3936 C CA . PRO A 1 501 ? 4.852 -12.529 12.145 1.00 94.75 501 PRO A CA 1
ATOM 3937 C C . PRO A 1 501 ? 5.591 -12.608 10.800 1.00 94.75 501 PRO A C 1
ATOM 3939 O O . PRO A 1 501 ? 6.669 -12.035 10.661 1.00 94.75 501 PRO A O 1
ATOM 3942 N N . ARG A 1 502 ? 5.003 -13.265 9.782 1.00 94.81 502 ARG A N 1
ATOM 3943 C CA . ARG A 1 502 ? 5.599 -13.367 8.433 1.00 94.81 502 ARG A CA 1
ATOM 3944 C C . ARG A 1 502 ? 5.740 -11.991 7.770 1.00 94.81 502 ARG A C 1
ATOM 3946 O O . ARG A 1 502 ? 6.671 -11.795 7.005 1.00 94.81 502 ARG A O 1
ATOM 3953 N N . LEU A 1 503 ? 4.844 -11.049 8.081 1.00 94.56 503 LEU A N 1
ATOM 3954 C CA . LEU A 1 503 ? 4.831 -9.699 7.503 1.00 94.56 503 LEU A CA 1
ATOM 3955 C C . LEU A 1 503 ? 5.917 -8.774 8.058 1.00 94.56 503 LEU A C 1
ATOM 3957 O O . LEU A 1 503 ? 6.269 -7.795 7.407 1.00 94.56 5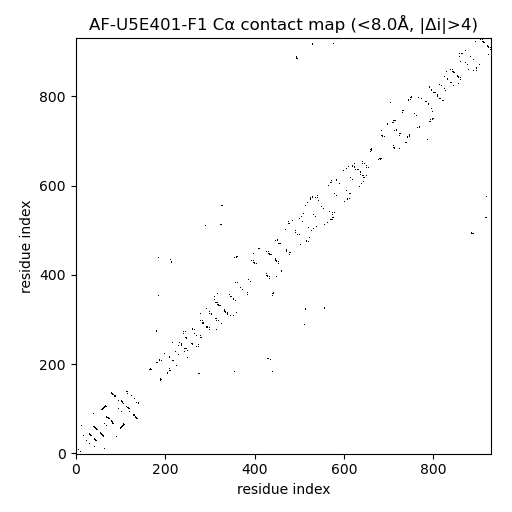03 LEU A O 1
ATOM 3961 N N . VAL A 1 504 ? 6.384 -9.032 9.280 1.00 94.75 504 VAL A N 1
ATOM 3962 C CA . VAL A 1 504 ? 7.291 -8.127 10.006 1.00 94.75 504 VAL A CA 1
ATOM 3963 C C . VAL A 1 504 ? 8.711 -8.666 10.123 1.00 94.75 504 VAL A C 1
ATOM 3965 O O . VAL A 1 504 ? 9.617 -7.901 10.434 1.00 94.75 504 VAL A O 1
ATOM 3968 N N . ARG A 1 505 ? 8.917 -9.963 9.849 1.00 92.38 505 ARG A N 1
ATOM 3969 C CA . ARG A 1 505 ? 10.209 -10.648 10.002 1.00 92.38 505 ARG A CA 1
ATOM 3970 C C . ARG A 1 505 ? 11.347 -9.968 9.242 1.00 92.38 505 ARG A C 1
ATOM 3972 O O . ARG A 1 505 ? 12.442 -9.878 9.770 1.00 92.38 505 ARG A O 1
ATOM 3979 N N . ASP A 1 506 ? 11.074 -9.485 8.036 1.00 88.69 506 ASP A N 1
ATOM 3980 C CA . ASP A 1 506 ? 12.106 -8.947 7.144 1.00 88.69 506 ASP A CA 1
ATOM 3981 C C . ASP A 1 506 ? 12.042 -7.403 7.062 1.00 88.69 506 ASP A C 1
ATOM 3983 O O . ASP A 1 506 ? 12.658 -6.788 6.196 1.00 88.69 506 ASP A O 1
ATOM 3987 N N . VAL A 1 507 ? 11.287 -6.760 7.966 1.00 93.50 507 VAL A N 1
ATOM 3988 C CA . VAL A 1 507 ? 11.113 -5.300 8.017 1.00 93.50 507 VAL A CA 1
ATOM 3989 C C . VAL A 1 507 ? 12.047 -4.719 9.076 1.00 93.50 507 VAL A C 1
ATOM 3991 O O . VAL A 1 507 ? 11.738 -4.738 10.265 1.00 93.50 507 VAL A O 1
ATOM 3994 N N . THR A 1 508 ? 13.179 -4.161 8.652 1.00 93.81 508 THR A N 1
ATOM 3995 C CA . THR A 1 508 ? 14.188 -3.523 9.523 1.00 93.81 508 THR A CA 1
ATOM 3996 C C . THR A 1 508 ? 14.434 -2.059 9.124 1.00 93.81 508 THR A C 1
ATOM 3998 O O . THR A 1 508 ? 14.131 -1.689 7.982 1.00 93.81 508 THR A O 1
ATOM 4001 N N . PRO A 1 509 ? 15.019 -1.216 10.002 1.00 91.94 509 PRO A N 1
ATOM 4002 C CA . PRO A 1 509 ? 15.390 0.158 9.643 1.00 91.94 509 PRO A CA 1
ATOM 4003 C C . PRO A 1 509 ? 16.279 0.251 8.390 1.00 91.94 509 PRO A C 1
ATOM 4005 O O . PRO A 1 509 ? 16.105 1.152 7.566 1.00 91.94 509 PRO A O 1
ATOM 4008 N N . ASP A 1 510 ? 17.179 -0.718 8.199 1.00 89.62 510 ASP A N 1
ATOM 4009 C CA . ASP A 1 510 ? 18.093 -0.763 7.053 1.00 89.62 510 ASP A CA 1
ATOM 4010 C C . ASP A 1 510 ? 17.355 -1.024 5.735 1.00 89.62 510 ASP A C 1
ATOM 4012 O O . ASP A 1 510 ? 17.606 -0.350 4.732 1.00 89.62 510 ASP A O 1
ATOM 4016 N N . THR A 1 511 ? 16.391 -1.950 5.756 1.00 90.44 511 THR A N 1
ATOM 4017 C CA . THR A 1 511 ? 15.569 -2.311 4.585 1.00 90.44 511 THR A CA 1
ATOM 4018 C C . THR A 1 511 ? 14.524 -1.255 4.215 1.00 90.44 511 THR A C 1
ATOM 4020 O O . THR A 1 511 ? 13.984 -1.294 3.108 1.00 90.44 511 THR A O 1
ATOM 4023 N N . MET A 1 512 ? 14.226 -0.313 5.120 1.00 91.31 512 MET A N 1
ATOM 4024 C CA . MET A 1 512 ? 13.264 0.762 4.875 1.00 91.31 512 MET A CA 1
ATOM 4025 C C . MET A 1 512 ? 13.751 1.655 3.738 1.00 91.31 512 MET A C 1
ATOM 4027 O O . MET A 1 512 ? 14.886 2.105 3.754 1.00 91.31 512 MET A O 1
ATOM 4031 N N . THR A 1 513 ? 12.894 1.983 2.782 1.00 90.88 513 THR A N 1
ATOM 4032 C CA . THR A 1 513 ? 13.231 2.866 1.654 1.00 90.88 513 THR A CA 1
ATOM 4033 C C . THR A 1 513 ? 12.522 4.207 1.781 1.00 90.88 513 THR A C 1
ATOM 4035 O O . THR A 1 513 ? 11.568 4.343 2.555 1.00 90.88 513 THR A O 1
ATOM 4038 N N . ARG A 1 514 ? 12.934 5.212 1.003 1.00 89.00 514 ARG A N 1
ATOM 4039 C CA . ARG A 1 514 ? 12.208 6.489 0.924 1.00 89.00 514 ARG A CA 1
ATOM 4040 C C . ARG A 1 514 ? 10.732 6.263 0.564 1.00 89.00 514 ARG A C 1
ATOM 4042 O O . ARG A 1 514 ? 9.855 6.841 1.209 1.00 89.00 514 ARG A O 1
ATOM 4049 N N . THR A 1 515 ? 10.446 5.388 -0.402 1.00 89.69 515 THR A N 1
ATOM 4050 C CA . THR A 1 515 ? 9.085 5.053 -0.855 1.00 89.69 515 THR A CA 1
ATOM 4051 C C . THR A 1 515 ? 8.295 4.234 0.174 1.00 89.69 515 THR A C 1
ATOM 4053 O O . THR A 1 515 ? 7.115 4.520 0.398 1.00 89.69 515 THR A O 1
ATOM 4056 N N . SER A 1 516 ? 8.913 3.244 0.826 1.00 92.19 516 SER A N 1
ATOM 4057 C CA . SER A 1 516 ? 8.232 2.373 1.799 1.00 92.19 516 SER A CA 1
ATOM 4058 C C . SER A 1 516 ? 8.141 2.965 3.208 1.00 92.19 516 SER A C 1
ATOM 4060 O O . SER A 1 516 ? 7.321 2.501 3.992 1.00 92.19 516 SER A O 1
ATOM 4062 N N . SER A 1 517 ? 8.894 4.019 3.530 1.00 92.19 517 SER A N 1
ATOM 4063 C CA . SER A 1 517 ? 9.016 4.605 4.876 1.00 92.19 517 SER A CA 1
ATOM 4064 C C . SER A 1 517 ? 7.703 4.735 5.661 1.00 92.19 517 SER A C 1
ATOM 4066 O O . SER A 1 517 ? 7.562 4.181 6.752 1.00 92.19 517 SER A O 1
ATOM 4068 N N . ARG A 1 518 ? 6.682 5.399 5.102 1.00 92.31 518 ARG A N 1
ATOM 4069 C CA . ARG A 1 518 ? 5.365 5.536 5.760 1.00 92.31 518 ARG A CA 1
ATOM 4070 C C . ARG A 1 518 ? 4.665 4.203 5.976 1.00 92.31 518 ARG A C 1
ATOM 4072 O O . ARG A 1 518 ? 3.925 4.050 6.949 1.00 92.31 518 ARG A O 1
ATOM 4079 N N . ALA A 1 519 ? 4.828 3.277 5.041 1.00 95.12 519 ALA A N 1
ATOM 4080 C CA . ALA A 1 519 ? 4.241 1.952 5.118 1.00 95.12 519 ALA A CA 1
ATOM 4081 C C . ALA A 1 519 ? 4.959 1.079 6.158 1.00 95.12 519 ALA A C 1
ATOM 4083 O O . ALA A 1 519 ? 4.281 0.453 6.972 1.00 95.12 519 ALA A O 1
ATOM 4084 N N . ASP A 1 520 ? 6.290 1.118 6.212 1.00 95.75 520 ASP A N 1
ATOM 4085 C CA . ASP A 1 520 ? 7.093 0.401 7.207 1.00 95.75 520 ASP A CA 1
ATOM 4086 C C . ASP A 1 520 ? 6.781 0.910 8.623 1.00 95.75 520 ASP A C 1
ATOM 4088 O O . ASP A 1 520 ? 6.409 0.124 9.494 1.00 95.75 520 ASP A O 1
ATOM 4092 N N . LEU A 1 521 ? 6.757 2.232 8.841 1.00 95.94 521 LEU A N 1
ATOM 4093 C CA . LEU A 1 521 ? 6.344 2.821 10.127 1.00 95.94 521 LEU A CA 1
ATOM 4094 C C . LEU A 1 521 ? 4.890 2.489 10.494 1.00 95.94 521 LEU A C 1
ATOM 4096 O O . LEU A 1 521 ? 4.552 2.338 11.671 1.00 95.94 521 LEU A O 1
ATOM 4100 N N . THR A 1 522 ? 4.013 2.352 9.495 1.00 96.19 522 THR A N 1
ATOM 4101 C CA . THR A 1 522 ? 2.636 1.893 9.716 1.00 96.19 522 THR A CA 1
ATOM 4102 C C . THR A 1 522 ? 2.619 0.444 10.200 1.00 96.19 522 THR A C 1
ATOM 4104 O O . THR A 1 522 ? 1.888 0.151 11.148 1.00 96.19 522 THR A O 1
ATOM 4107 N N . LEU A 1 523 ? 3.424 -0.448 9.612 1.00 96.75 523 LEU A N 1
ATOM 4108 C CA . LEU A 1 523 ? 3.555 -1.830 10.083 1.00 96.75 523 LEU A CA 1
ATOM 4109 C C . LEU A 1 523 ? 4.108 -1.887 11.499 1.00 96.75 523 LEU A C 1
ATOM 4111 O O . LEU A 1 523 ? 3.474 -2.512 12.343 1.00 96.75 523 LEU A O 1
ATOM 4115 N N . VAL A 1 524 ? 5.195 -1.172 11.790 1.00 97.38 524 VAL A N 1
ATOM 4116 C CA . VAL A 1 524 ? 5.762 -1.087 13.146 1.00 97.38 524 VAL A CA 1
ATOM 4117 C C . VAL A 1 524 ? 4.699 -0.609 14.145 1.00 97.38 524 VAL A C 1
ATOM 4119 O O . VAL A 1 524 ? 4.468 -1.230 15.180 1.00 97.38 524 VAL A O 1
ATOM 4122 N N . SER A 1 525 ? 3.944 0.436 13.796 1.00 96.00 525 SER A N 1
ATOM 4123 C CA . SER A 1 525 ? 2.885 0.973 14.655 1.00 96.00 525 SER A CA 1
ATOM 4124 C C . SER A 1 525 ? 1.701 0.022 14.883 1.00 96.00 525 SER A C 1
ATOM 4126 O O . SER A 1 525 ? 1.055 0.079 15.936 1.00 96.00 525 SER A O 1
ATOM 4128 N N . GLN A 1 526 ? 1.321 -0.777 13.881 1.00 95.44 526 GLN A N 1
ATOM 4129 C CA . GLN A 1 526 ? 0.157 -1.667 13.976 1.00 95.44 526 GLN A CA 1
ATOM 4130 C C . GLN A 1 526 ? 0.523 -3.061 14.499 1.00 95.44 526 GLN A C 1
ATOM 4132 O O . GLN A 1 526 ? -0.291 -3.665 15.199 1.00 95.44 526 GLN A O 1
ATOM 4137 N N . LEU A 1 527 ? 1.714 -3.561 14.179 1.00 96.44 527 LEU A N 1
ATOM 4138 C CA . LEU A 1 527 ? 2.155 -4.934 14.420 1.00 96.44 527 LEU A CA 1
ATOM 4139 C C . LEU A 1 527 ? 3.348 -5.044 15.367 1.00 96.44 527 LEU A C 1
ATOM 4141 O O . LEU A 1 527 ? 3.843 -6.150 15.522 1.00 96.44 527 LEU A O 1
ATOM 4145 N N . GLY A 1 528 ? 3.775 -3.969 16.035 1.00 95.88 528 GLY A N 1
ATOM 4146 C CA . GLY A 1 528 ? 4.892 -3.998 16.988 1.00 95.88 528 GLY A CA 1
ATOM 4147 C C . GLY A 1 528 ? 4.925 -5.224 17.920 1.00 95.88 528 GLY A C 1
ATOM 4148 O O . GLY A 1 528 ? 5.951 -5.894 17.957 1.00 95.88 528 GLY A O 1
ATOM 4149 N N . PRO A 1 529 ? 3.806 -5.649 18.545 1.00 94.94 529 PRO A N 1
ATOM 4150 C CA . PRO A 1 529 ? 3.769 -6.863 19.371 1.00 94.94 529 PRO A CA 1
ATOM 4151 C C . PRO A 1 529 ? 4.093 -8.199 18.678 1.00 94.94 529 PRO A C 1
ATOM 4153 O O . PRO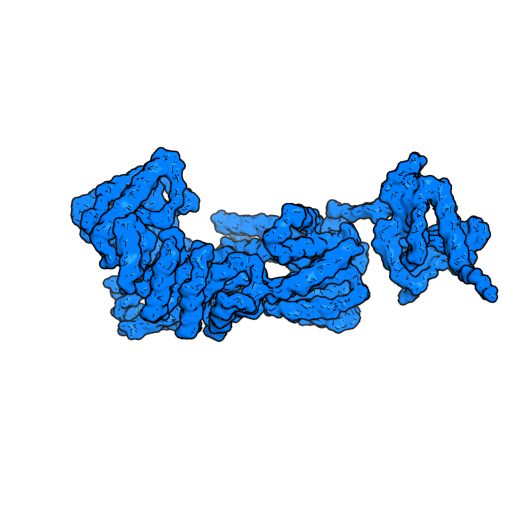 A 1 529 ? 4.272 -9.207 19.359 1.00 94.94 529 PRO A O 1
ATOM 4156 N N . TYR A 1 530 ? 4.104 -8.237 17.346 1.00 96.38 530 TYR A N 1
ATOM 4157 C CA . TYR A 1 530 ? 4.406 -9.415 16.525 1.00 96.38 530 TYR A CA 1
ATOM 4158 C C . TYR A 1 530 ? 5.852 -9.431 16.017 1.00 96.38 530 TYR A C 1
ATOM 4160 O O . TYR A 1 530 ? 6.245 -10.407 15.377 1.00 96.38 530 TYR A O 1
ATOM 4168 N N . PHE A 1 531 ? 6.630 -8.371 16.257 1.00 96.62 531 PHE A N 1
ATOM 4169 C CA . PHE A 1 531 ? 8.030 -8.331 15.847 1.00 96.62 531 PHE A CA 1
ATOM 4170 C C . PHE A 1 531 ? 8.878 -9.318 16.665 1.00 96.62 531 PHE A C 1
ATOM 4172 O O . PHE A 1 531 ? 8.654 -9.471 17.872 1.00 96.62 531 PHE A O 1
ATOM 4179 N N . PRO A 1 532 ? 9.885 -9.957 16.039 1.00 94.75 532 PRO A N 1
ATOM 4180 C CA . PRO A 1 532 ? 10.979 -10.585 16.771 1.00 94.75 532 PRO A CA 1
ATOM 4181 C C . PRO A 1 532 ? 11.658 -9.570 17.715 1.00 94.75 532 PRO A C 1
ATOM 4183 O O . PRO A 1 532 ? 11.840 -8.417 17.309 1.00 94.75 532 PRO A O 1
ATOM 4186 N N . PRO A 1 533 ? 12.018 -9.946 18.960 1.00 93.62 533 PRO A N 1
ATOM 4187 C CA . PRO A 1 533 ? 12.543 -8.998 19.947 1.00 93.62 533 PRO A CA 1
ATOM 4188 C C . PRO A 1 533 ? 13.801 -8.246 19.508 1.00 93.62 533 PRO A C 1
ATOM 4190 O O . PRO A 1 533 ? 13.917 -7.053 19.760 1.00 93.62 533 PRO A O 1
ATOM 4193 N N . ASP A 1 534 ? 14.715 -8.924 18.820 1.00 94.31 534 ASP A N 1
ATOM 4194 C CA . ASP A 1 534 ? 15.938 -8.345 18.264 1.00 94.31 534 ASP A CA 1
ATOM 4195 C C . ASP A 1 534 ? 15.628 -7.234 17.251 1.00 94.31 534 ASP A C 1
ATOM 4197 O O . ASP A 1 534 ? 16.132 -6.118 17.378 1.00 94.31 534 ASP A O 1
ATOM 4201 N N . ILE A 1 535 ? 14.716 -7.497 16.312 1.00 95.88 535 ILE A N 1
ATOM 4202 C CA . ILE A 1 535 ? 14.301 -6.522 15.294 1.00 95.88 535 ILE A CA 1
ATOM 4203 C C . ILE A 1 535 ? 13.531 -5.355 15.929 1.00 95.88 535 ILE A C 1
ATOM 4205 O O . ILE A 1 535 ? 13.730 -4.198 15.548 1.00 95.88 535 ILE A O 1
ATOM 4209 N N . ALA A 1 536 ? 12.667 -5.634 16.910 1.00 95.94 536 ALA A N 1
ATOM 4210 C CA . ALA A 1 536 ? 11.929 -4.612 17.650 1.00 95.94 536 ALA A CA 1
ATOM 4211 C C . ALA A 1 536 ? 12.870 -3.653 18.397 1.00 95.94 536 ALA A C 1
ATOM 4213 O O . ALA A 1 536 ? 12.681 -2.436 18.321 1.00 95.94 536 ALA A O 1
ATOM 4214 N N . SER A 1 537 ? 13.901 -4.180 19.064 1.00 94.56 537 SER A N 1
ATOM 4215 C CA . SER A 1 537 ? 14.917 -3.374 19.747 1.00 94.56 537 SER A CA 1
ATOM 4216 C C . SER A 1 537 ? 15.720 -2.510 18.771 1.00 94.56 537 SER A C 1
ATOM 4218 O O . SER A 1 537 ? 15.916 -1.325 19.043 1.00 94.56 537 SER A O 1
ATOM 4220 N N . THR A 1 538 ? 16.120 -3.045 17.610 1.00 95.06 538 THR A N 1
ATOM 4221 C CA . THR A 1 538 ? 16.797 -2.254 16.565 1.00 95.06 538 THR A CA 1
ATOM 4222 C C . THR A 1 538 ? 15.918 -1.105 16.069 1.00 95.06 538 THR A C 1
ATOM 4224 O O . THR A 1 538 ? 16.381 0.033 15.988 1.00 95.06 538 THR A O 1
ATOM 4227 N N . TRP A 1 539 ? 14.634 -1.362 15.791 1.00 95.81 539 TRP A N 1
ATOM 4228 C CA . TRP A 1 539 ? 13.694 -0.301 15.419 1.00 95.81 539 TRP A CA 1
ATOM 4229 C C . TRP A 1 539 ? 13.546 0.756 16.506 1.00 95.81 539 TRP A C 1
ATOM 4231 O O . TRP A 1 539 ? 13.573 1.947 16.200 1.00 95.81 539 TRP A O 1
ATOM 4241 N N . LEU A 1 540 ? 13.359 0.342 17.759 1.00 95.06 540 LEU A N 1
ATOM 4242 C CA . LEU A 1 540 ? 13.137 1.267 18.863 1.00 95.06 540 LEU A CA 1
ATOM 4243 C C . LEU A 1 540 ? 14.334 2.214 19.047 1.00 95.06 540 LEU A C 1
ATOM 4245 O O . LEU A 1 540 ? 14.131 3.426 19.147 1.00 95.06 540 LEU A O 1
ATOM 4249 N N . GLY A 1 541 ? 15.558 1.676 18.997 1.00 93.12 541 GLY A N 1
ATOM 4250 C CA . GLY A 1 541 ? 16.793 2.458 19.073 1.00 93.12 541 GLY A CA 1
ATOM 4251 C C . GLY A 1 541 ? 16.908 3.498 17.955 1.00 93.12 541 GLY A C 1
ATOM 4252 O O . GLY A 1 541 ? 17.085 4.684 18.235 1.00 93.12 541 GLY A O 1
ATOM 4253 N N . GLU A 1 542 ? 16.724 3.092 16.694 1.00 93.44 542 GLU A N 1
ATOM 4254 C CA . GLU A 1 542 ? 16.784 4.001 15.536 1.00 93.44 542 GLU A CA 1
ATOM 4255 C C . GLU A 1 542 ? 15.674 5.070 15.570 1.00 93.44 542 GLU A C 1
ATOM 4257 O O . GLU A 1 542 ? 15.911 6.250 15.289 1.00 93.44 542 GLU A O 1
ATOM 4262 N N . LEU A 1 543 ? 14.449 4.695 15.962 1.00 94.00 543 LEU A N 1
ATOM 4263 C CA . LEU A 1 543 ? 13.331 5.636 16.073 1.00 94.00 543 LEU A CA 1
ATOM 4264 C C . LEU A 1 543 ? 13.583 6.689 17.156 1.00 94.00 543 LEU A C 1
ATOM 4266 O O . LEU A 1 543 ? 13.312 7.868 16.910 1.00 94.00 543 LEU A O 1
ATOM 4270 N N . ILE A 1 544 ? 14.123 6.294 18.311 1.00 92.12 544 ILE A N 1
ATOM 4271 C CA . ILE A 1 544 ? 14.463 7.215 19.404 1.00 92.12 544 ILE A CA 1
ATOM 4272 C C . ILE A 1 544 ? 15.651 8.099 19.026 1.00 92.12 544 ILE A C 1
ATOM 4274 O O . ILE A 1 544 ? 15.573 9.314 19.208 1.00 92.12 544 ILE A O 1
ATOM 4278 N N . ALA A 1 545 ? 16.701 7.540 18.416 1.00 89.94 545 ALA A N 1
ATOM 4279 C CA . ALA A 1 545 ? 17.834 8.318 17.913 1.00 89.94 545 ALA A CA 1
ATOM 4280 C C . ALA A 1 545 ? 17.381 9.391 16.909 1.00 89.94 545 ALA A C 1
ATOM 4282 O O . ALA A 1 545 ? 17.848 10.530 16.945 1.00 89.94 545 ALA A O 1
ATOM 4283 N N . SER A 1 546 ? 16.397 9.066 16.064 1.00 89.69 546 SER A N 1
ATOM 4284 C CA . SER A 1 546 ? 15.848 10.005 15.084 1.00 89.69 546 SER A CA 1
ATOM 4285 C C . SER A 1 546 ? 15.026 11.153 15.692 1.00 89.69 546 SER A C 1
ATOM 4287 O O . SER A 1 546 ? 14.727 12.114 14.980 1.00 89.69 546 SER A O 1
ATOM 4289 N N . LEU A 1 547 ? 14.639 11.098 16.977 1.00 86.62 547 LEU A N 1
ATOM 4290 C CA . LEU A 1 547 ? 13.948 12.208 17.657 1.00 86.62 547 LEU A CA 1
ATOM 4291 C C . LEU A 1 547 ? 14.815 13.475 17.712 1.00 86.62 547 LEU A C 1
ATOM 4293 O O . LEU A 1 547 ? 14.263 14.575 17.770 1.00 86.62 547 LEU A O 1
ATOM 4297 N N . GLN A 1 548 ? 16.140 13.318 17.651 1.00 80.50 548 GLN A N 1
ATOM 4298 C CA . GLN A 1 548 ? 17.101 14.412 17.542 1.00 80.50 548 GLN A CA 1
ATOM 4299 C C . GLN A 1 548 ? 17.351 14.799 16.069 1.00 80.50 548 GLN A C 1
ATOM 4301 O O . GLN A 1 548 ? 17.290 13.940 15.182 1.00 80.50 548 GLN A O 1
ATOM 4306 N N . PRO A 1 549 ? 17.649 16.079 15.769 1.00 73.94 549 PRO A N 1
ATOM 4307 C CA . PRO A 1 549 ? 17.998 16.504 14.414 1.00 73.94 549 PRO A CA 1
ATOM 4308 C C . PRO A 1 549 ? 19.215 15.743 13.858 1.00 73.94 549 PRO A C 1
ATOM 4310 O O . PRO A 1 549 ? 20.202 15.553 14.562 1.00 73.94 549 PRO A O 1
ATOM 4313 N N . GLY A 1 550 ? 19.165 15.354 12.578 1.00 70.88 550 GLY A N 1
ATOM 4314 C CA . GLY A 1 550 ? 20.310 14.777 11.855 1.00 70.88 550 GLY A CA 1
ATOM 4315 C C . GLY A 1 550 ? 20.482 13.254 11.937 1.00 70.88 550 GLY A C 1
ATOM 4316 O O . GLY A 1 550 ? 21.480 12.743 11.431 1.00 70.88 550 GLY A O 1
ATOM 4317 N N . GLY A 1 551 ? 19.533 12.519 12.530 1.00 73.81 551 GLY A N 1
ATOM 4318 C CA . GLY A 1 551 ? 19.564 11.051 12.550 1.00 73.81 551 GLY A CA 1
ATOM 4319 C C . GLY A 1 551 ? 19.530 10.409 11.151 1.00 73.81 551 GLY A C 1
ATOM 4320 O O . GLY A 1 551 ? 18.920 10.946 10.224 1.00 73.81 551 GLY A O 1
ATOM 4321 N N . SER A 1 552 ? 20.138 9.226 11.018 1.00 74.62 552 SER A N 1
ATOM 4322 C CA . SER A 1 552 ? 20.176 8.383 9.802 1.00 74.62 552 SER A CA 1
ATOM 4323 C C . SER A 1 552 ? 18.805 8.275 9.116 1.00 74.62 552 SER A C 1
ATOM 4325 O O . SER A 1 552 ? 18.667 8.586 7.931 1.00 74.62 552 SER A O 1
ATOM 4327 N N . LEU A 1 553 ? 17.772 7.919 9.887 1.00 82.38 553 LEU A N 1
ATOM 4328 C CA . LEU A 1 553 ? 16.395 7.799 9.412 1.00 82.38 553 LEU A CA 1
ATOM 4329 C C . LEU A 1 553 ? 15.830 9.124 8.898 1.00 82.38 553 LEU A C 1
ATOM 4331 O O . LEU A 1 553 ? 15.143 9.129 7.881 1.00 82.38 553 LEU A O 1
ATOM 4335 N N . VAL A 1 554 ? 16.127 10.240 9.575 1.00 78.81 554 VAL A N 1
ATOM 4336 C CA . VAL A 1 554 ? 15.651 11.579 9.186 1.00 78.81 554 VAL A CA 1
ATOM 4337 C C . VAL A 1 554 ? 16.243 11.974 7.839 1.00 78.81 554 VAL A C 1
ATOM 4339 O O . VAL A 1 554 ? 15.519 12.457 6.973 1.00 78.81 554 VAL A O 1
ATOM 4342 N N . ASN A 1 555 ? 17.535 11.713 7.633 1.00 72.94 555 ASN A N 1
ATOM 4343 C CA . ASN A 1 555 ? 18.208 12.018 6.371 1.00 72.94 555 ASN A CA 1
ATOM 4344 C C . ASN A 1 555 ? 17.647 11.171 5.216 1.00 72.94 555 ASN A C 1
ATOM 4346 O O . ASN A 1 555 ? 17.455 11.688 4.118 1.00 72.94 555 ASN A O 1
ATOM 4350 N N . LYS A 1 556 ? 17.296 9.905 5.483 1.00 78.19 556 LYS A N 1
ATOM 4351 C CA . LYS A 1 556 ? 16.722 8.972 4.496 1.00 78.19 556 LYS A CA 1
ATOM 4352 C C . LYS A 1 556 ? 15.327 9.379 3.998 1.00 78.19 556 LYS A C 1
ATOM 4354 O O . LYS A 1 556 ? 14.956 9.057 2.872 1.00 78.19 556 LYS A O 1
ATOM 4359 N N . VAL A 1 557 ? 14.550 10.087 4.821 1.00 77.31 557 VAL A N 1
ATOM 4360 C CA . VAL A 1 557 ? 13.128 10.417 4.569 1.00 77.31 557 VAL A CA 1
ATOM 4361 C C . VAL A 1 557 ? 12.833 11.920 4.607 1.00 77.31 557 VAL A C 1
ATOM 4363 O O . VAL A 1 557 ? 11.676 12.315 4.742 1.00 77.31 557 VAL A O 1
ATOM 4366 N N . SER A 1 558 ? 13.864 12.760 4.485 1.00 62.53 558 SER A N 1
ATOM 4367 C CA . SER A 1 558 ? 13.855 14.206 4.780 1.00 62.53 558 SER A CA 1
ATOM 4368 C C . SER A 1 558 ? 12.761 15.033 4.084 1.00 62.53 558 SER A C 1
ATOM 4370 O O . SER A 1 558 ? 12.429 16.118 4.552 1.00 62.53 558 SER A O 1
ATOM 4372 N N . THR A 1 559 ? 12.149 14.512 3.015 1.00 64.00 559 THR A N 1
ATOM 4373 C CA . THR A 1 559 ? 11.068 15.156 2.246 1.00 64.00 559 THR A CA 1
ATOM 4374 C C . THR A 1 559 ? 9.642 14.730 2.648 1.00 64.00 559 THR A C 1
ATOM 4376 O O . THR A 1 559 ? 8.667 15.263 2.107 1.00 64.00 559 THR A O 1
ATOM 4379 N N . ASP A 1 560 ? 9.461 13.793 3.592 1.00 71.00 560 ASP A N 1
ATOM 4380 C CA . ASP A 1 560 ? 8.133 13.356 4.055 1.00 71.00 560 ASP A CA 1
ATOM 4381 C C . ASP A 1 560 ? 7.654 14.126 5.295 1.00 71.00 560 ASP A C 1
ATOM 4383 O O . ASP A 1 560 ? 7.957 13.784 6.439 1.00 71.00 560 ASP A O 1
ATOM 4387 N N . GLY A 1 561 ? 6.786 15.116 5.074 1.00 72.81 561 GLY A N 1
ATOM 4388 C CA . GLY A 1 561 ? 6.162 15.891 6.153 1.00 72.81 561 GLY A CA 1
ATOM 4389 C C . GLY A 1 561 ? 5.304 15.078 7.138 1.00 72.81 561 GLY A C 1
ATOM 4390 O O . GLY A 1 561 ? 4.966 15.587 8.203 1.00 72.81 561 GLY A O 1
ATOM 4391 N N . GLY A 1 562 ? 4.939 13.825 6.828 1.00 80.81 562 GLY A N 1
ATOM 4392 C CA . GLY A 1 562 ? 4.223 12.946 7.763 1.00 80.81 562 GLY A CA 1
ATOM 4393 C C . GLY A 1 562 ? 5.117 12.097 8.667 1.00 80.81 562 GLY A C 1
ATOM 4394 O O . GLY A 1 562 ? 4.596 11.454 9.586 1.00 80.81 562 GLY A O 1
ATOM 4395 N N . PHE A 1 563 ? 6.432 12.089 8.434 1.00 85.50 563 PHE A N 1
ATOM 4396 C CA . PHE A 1 563 ? 7.378 11.275 9.191 1.00 85.50 563 PHE A CA 1
ATOM 4397 C C . PHE A 1 563 ? 7.340 11.537 10.710 1.00 85.50 563 PHE A C 1
ATOM 4399 O O . PHE A 1 563 ? 7.264 10.556 11.454 1.00 85.50 563 PHE A O 1
ATOM 4406 N N . PRO A 1 564 ? 7.287 12.792 11.217 1.00 86.06 564 PRO A N 1
ATOM 4407 C CA . PRO A 1 564 ? 7.274 13.044 12.662 1.00 86.06 564 PRO A CA 1
ATOM 4408 C C . PRO A 1 564 ? 6.120 12.347 13.398 1.00 86.06 564 PRO A C 1
ATOM 4410 O O . PRO A 1 564 ? 6.318 11.751 14.456 1.00 86.06 564 PRO A O 1
ATOM 4413 N N . THR A 1 565 ? 4.917 12.363 12.817 1.00 88.56 565 THR A N 1
ATOM 4414 C CA . THR A 1 565 ? 3.728 11.709 13.386 1.00 88.56 565 THR A CA 1
ATOM 4415 C C . THR A 1 565 ? 3.818 10.188 13.282 1.00 88.56 565 THR A C 1
ATOM 4417 O O . THR A 1 565 ? 3.538 9.479 14.250 1.00 88.56 565 THR A O 1
ATOM 4420 N N . ALA A 1 566 ? 4.227 9.672 12.117 1.00 91.56 566 ALA A N 1
ATOM 4421 C CA . ALA A 1 566 ? 4.358 8.235 11.882 1.00 91.56 566 ALA A CA 1
ATOM 4422 C C . ALA A 1 566 ? 5.405 7.596 12.809 1.00 91.56 566 ALA A C 1
ATOM 4424 O O . ALA A 1 566 ? 5.162 6.519 13.354 1.00 91.56 566 ALA A O 1
ATOM 4425 N N . ARG A 1 567 ? 6.517 8.295 13.060 1.00 92.50 567 ARG A N 1
ATOM 4426 C CA . ARG A 1 567 ? 7.569 7.888 13.996 1.00 92.50 567 ARG A CA 1
ATOM 4427 C C . ARG A 1 567 ? 7.045 7.698 15.419 1.00 92.50 567 ARG A C 1
ATOM 4429 O O . ARG A 1 567 ? 7.256 6.640 15.999 1.00 92.50 567 ARG A O 1
ATOM 4436 N N . LEU A 1 568 ? 6.333 8.681 15.975 1.00 92.81 568 LEU A N 1
ATOM 4437 C CA . LEU A 1 568 ? 5.776 8.575 17.334 1.00 92.81 568 LEU A CA 1
ATOM 4438 C C . LEU A 1 568 ? 4.761 7.427 17.445 1.00 92.81 568 LEU A C 1
ATOM 4440 O O . LEU A 1 568 ? 4.745 6.686 18.427 1.00 92.81 568 LEU A O 1
ATOM 4444 N N . HIS A 1 569 ? 3.947 7.223 16.407 1.00 94.81 569 HIS A N 1
ATOM 4445 C CA . HIS A 1 569 ? 3.045 6.077 16.331 1.00 94.81 569 HIS A CA 1
ATOM 4446 C C . HIS A 1 569 ? 3.768 4.727 16.240 1.00 94.81 569 HIS A C 1
ATOM 4448 O O . HIS A 1 569 ? 3.226 3.736 16.739 1.00 94.81 569 HIS A O 1
ATOM 4454 N N . ALA A 1 570 ? 4.932 4.667 15.591 1.00 96.12 570 ALA A N 1
ATOM 4455 C CA . ALA A 1 570 ? 5.770 3.474 15.522 1.00 96.12 570 ALA A CA 1
ATOM 4456 C C . ALA A 1 570 ? 6.397 3.160 16.889 1.00 96.12 570 ALA A C 1
ATOM 4458 O O . ALA A 1 570 ? 6.259 2.033 17.356 1.00 96.12 570 ALA A O 1
ATOM 4459 N N . ILE A 1 571 ? 6.945 4.168 17.585 1.00 96.56 571 ILE A N 1
ATOM 4460 C CA . ILE A 1 571 ? 7.444 4.032 18.967 1.00 96.56 571 ILE A CA 1
ATOM 4461 C C . ILE A 1 571 ? 6.339 3.490 19.885 1.00 96.56 571 ILE A C 1
ATOM 4463 O O . ILE A 1 571 ? 6.554 2.519 20.604 1.00 96.56 571 ILE A O 1
ATOM 4467 N N 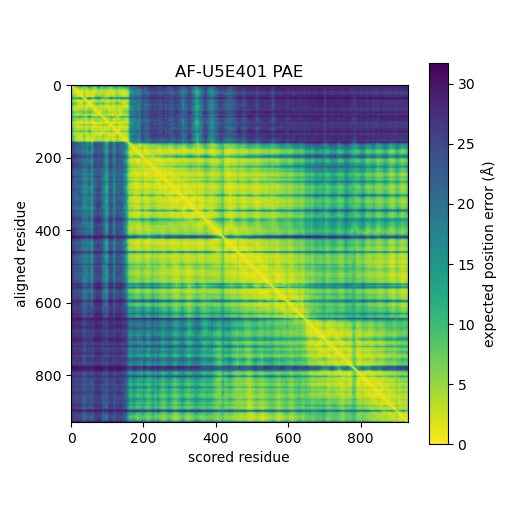. ALA A 1 572 ? 5.123 4.040 19.797 1.00 95.06 572 ALA A N 1
ATOM 4468 C CA . ALA A 1 572 ? 3.984 3.551 20.579 1.00 95.06 572 ALA A CA 1
ATOM 4469 C C . ALA A 1 572 ? 3.619 2.083 20.277 1.00 95.06 572 ALA A C 1
ATOM 4471 O O . ALA A 1 572 ? 3.054 1.403 21.128 1.00 95.06 572 ALA A O 1
ATOM 4472 N N . GLY A 1 573 ? 3.911 1.589 19.069 1.00 95.12 573 GLY A N 1
ATOM 4473 C CA . GLY A 1 573 ? 3.717 0.183 18.708 1.00 95.12 573 GLY A CA 1
ATOM 4474 C C . GLY A 1 573 ? 4.742 -0.759 19.346 1.00 95.12 573 GLY A C 1
ATOM 4475 O O . GLY A 1 573 ? 4.421 -1.923 19.565 1.00 95.12 573 GLY A O 1
ATOM 4476 N N . LEU A 1 574 ? 5.938 -0.260 19.667 1.00 96.19 574 LEU A N 1
ATOM 4477 C CA . LEU A 1 574 ? 7.073 -1.034 20.187 1.00 96.19 574 LEU A CA 1
ATOM 4478 C C . LEU A 1 574 ? 7.297 -0.867 21.695 1.00 96.19 574 LEU A C 1
ATOM 4480 O O . LEU A 1 574 ? 8.299 -1.343 22.217 1.00 96.19 574 LEU A O 1
ATOM 4484 N N . VAL A 1 575 ? 6.378 -0.215 22.410 1.00 92.19 575 VAL A N 1
ATOM 4485 C CA . VAL A 1 575 ? 6.552 0.107 23.836 1.00 92.19 575 VAL A CA 1
ATOM 4486 C C . VAL A 1 575 ? 6.783 -1.123 24.723 1.00 92.19 575 VAL A C 1
ATOM 4488 O O . VAL A 1 575 ? 7.459 -1.016 25.739 1.00 92.19 575 VAL A O 1
ATOM 4491 N N . ASP A 1 576 ? 6.278 -2.297 24.327 1.00 91.06 576 ASP A N 1
ATOM 4492 C CA . ASP A 1 576 ? 6.491 -3.559 25.053 1.00 91.06 576 ASP A CA 1
ATOM 4493 C C . ASP A 1 576 ? 7.970 -3.999 25.077 1.00 91.06 576 ASP A C 1
ATOM 4495 O O . ASP A 1 576 ? 8.333 -4.867 25.869 1.00 91.06 576 ASP A O 1
ATOM 4499 N N . PHE A 1 577 ? 8.816 -3.400 24.232 1.00 93.56 577 PHE A N 1
ATOM 4500 C CA . PHE A 1 577 ? 10.259 -3.644 24.141 1.00 93.56 577 PHE A CA 1
ATOM 4501 C C . PHE A 1 577 ? 11.105 -2.498 24.721 1.00 93.56 577 PHE A C 1
ATOM 4503 O O . PHE A 1 577 ? 12.331 -2.568 24.667 1.00 93.56 577 PHE A O 1
ATOM 4510 N N . ALA A 1 578 ? 10.476 -1.439 25.241 1.00 93.19 578 ALA A N 1
ATOM 4511 C CA . ALA A 1 578 ? 11.177 -0.295 25.813 1.00 93.19 578 ALA A CA 1
ATOM 4512 C C . ALA A 1 578 ? 11.643 -0.574 27.249 1.00 93.19 578 ALA A C 1
ATOM 4514 O O . ALA A 1 578 ? 10.880 -1.082 28.071 1.00 93.19 578 ALA A O 1
ATOM 4515 N N . ASP A 1 579 ? 12.883 -0.193 27.547 1.00 92.44 579 ASP A N 1
ATOM 4516 C CA . ASP A 1 579 ? 13.416 -0.099 28.910 1.00 92.44 579 ASP A CA 1
ATOM 4517 C C . ASP A 1 579 ? 13.264 1.329 29.474 1.00 92.44 579 ASP A C 1
ATOM 4519 O O . ASP A 1 579 ? 12.735 2.230 28.814 1.00 92.44 579 ASP A O 1
ATOM 4523 N N . ASP A 1 580 ? 13.718 1.533 30.711 1.00 91.00 580 ASP A N 1
ATOM 4524 C CA . ASP A 1 580 ? 13.591 2.813 31.413 1.00 91.00 580 ASP A CA 1
ATOM 4525 C C . ASP A 1 580 ? 14.341 3.961 30.708 1.00 91.00 580 ASP A C 1
ATOM 4527 O O . ASP A 1 580 ? 13.840 5.088 30.686 1.00 91.00 580 ASP A O 1
ATOM 4531 N N . ASP A 1 581 ? 15.484 3.684 30.068 1.00 91.38 581 ASP A N 1
ATOM 4532 C CA . ASP A 1 581 ? 16.276 4.688 29.342 1.00 91.38 581 ASP A CA 1
ATOM 4533 C C . ASP A 1 581 ? 15.546 5.151 28.073 1.00 91.38 581 ASP A C 1
ATOM 4535 O O . ASP A 1 581 ? 15.467 6.352 27.782 1.00 91.38 581 ASP A O 1
ATOM 4539 N N . HIS A 1 582 ? 14.942 4.212 27.334 1.00 93.38 582 HIS A N 1
ATOM 4540 C CA . HIS A 1 582 ? 14.092 4.539 26.191 1.00 93.38 582 HIS A CA 1
ATOM 4541 C C . HIS A 1 582 ? 12.891 5.397 26.614 1.00 93.38 582 HIS A C 1
ATOM 4543 O O . HIS A 1 582 ? 12.572 6.387 25.947 1.00 93.38 582 HIS A O 1
ATOM 4549 N N . VAL A 1 583 ? 12.226 5.043 27.722 1.00 92.38 583 VAL A N 1
ATOM 4550 C CA . VAL A 1 583 ? 11.092 5.813 28.258 1.00 92.38 583 VAL A CA 1
ATOM 4551 C C . VAL A 1 583 ? 11.529 7.229 28.637 1.00 92.38 583 VAL A C 1
ATOM 4553 O O . VAL A 1 583 ? 10.835 8.184 28.283 1.00 92.38 583 VAL A O 1
ATOM 4556 N N . GLU A 1 584 ? 12.683 7.390 29.285 1.00 92.06 584 GLU A N 1
ATOM 4557 C CA . GLU A 1 584 ? 13.209 8.705 29.668 1.00 92.06 584 GLU A CA 1
ATOM 4558 C C . GLU A 1 584 ? 13.496 9.587 28.443 1.00 92.06 584 GLU A C 1
ATOM 4560 O O . GLU A 1 584 ? 13.085 10.751 28.403 1.00 92.06 584 GLU A O 1
ATOM 4565 N N . ALA A 1 585 ? 14.107 9.028 27.393 1.00 91.81 585 ALA A N 1
ATOM 4566 C CA . ALA A 1 585 ? 14.359 9.749 26.143 1.00 91.81 585 ALA A CA 1
ATOM 4567 C C . ALA A 1 585 ? 13.058 10.211 25.458 1.00 91.81 585 ALA A C 1
ATOM 4569 O O . ALA A 1 585 ? 12.967 11.346 24.973 1.00 91.81 585 ALA A O 1
ATOM 4570 N N . ILE A 1 586 ? 12.031 9.355 25.448 1.00 92.12 586 ILE A N 1
ATOM 4571 C CA . ILE A 1 586 ? 10.708 9.679 24.902 1.00 92.12 586 ILE A CA 1
ATOM 4572 C C . ILE A 1 586 ? 10.046 10.801 25.711 1.00 92.12 586 ILE A C 1
ATOM 4574 O O . ILE A 1 586 ? 9.551 11.771 25.129 1.00 92.12 586 ILE A O 1
ATOM 4578 N N . VAL A 1 587 ? 10.041 10.689 27.042 1.00 90.44 587 VAL A N 1
ATOM 4579 C CA . VAL A 1 587 ? 9.458 11.694 27.942 1.00 90.44 587 VAL A CA 1
ATOM 4580 C C . VAL A 1 587 ? 10.159 13.038 27.768 1.00 90.44 587 VAL A C 1
ATOM 4582 O O . VAL A 1 587 ? 9.481 14.057 27.629 1.00 90.44 587 VAL A O 1
ATOM 4585 N N . HIS A 1 588 ? 11.492 13.047 27.696 1.00 90.25 588 HIS A N 1
ATOM 4586 C CA . HIS A 1 588 ? 12.270 14.259 27.458 1.00 90.25 588 HIS A CA 1
ATOM 4587 C C . HIS A 1 588 ? 11.913 14.921 26.120 1.00 90.25 588 HIS A C 1
ATOM 4589 O O . HIS A 1 588 ? 11.701 16.135 26.066 1.00 90.25 588 HIS A O 1
ATOM 4595 N N . HIS A 1 589 ? 11.786 14.137 25.044 1.00 89.19 589 HIS A N 1
ATOM 4596 C CA . HIS A 1 589 ? 11.361 14.662 23.746 1.00 89.19 589 HIS A CA 1
ATOM 4597 C C . HIS A 1 589 ? 9.971 15.304 23.824 1.00 89.19 589 HIS A C 1
ATOM 4599 O O . HIS A 1 589 ? 9.799 16.438 23.389 1.00 89.19 589 HIS A O 1
ATOM 4605 N N . ILE A 1 590 ? 8.992 14.618 24.425 1.00 87.75 590 ILE A N 1
ATOM 4606 C CA . ILE A 1 590 ? 7.623 15.135 24.570 1.00 87.75 590 ILE A CA 1
ATOM 4607 C C . ILE A 1 590 ? 7.604 16.422 25.409 1.00 87.75 590 ILE A C 1
ATOM 4609 O O . ILE A 1 590 ? 6.951 17.393 25.028 1.00 87.75 590 ILE A O 1
ATOM 4613 N N . ALA A 1 591 ? 8.346 16.456 26.519 1.00 84.62 591 ALA A N 1
ATOM 4614 C CA . ALA A 1 591 ? 8.433 17.619 27.399 1.00 84.62 591 ALA A CA 1
ATOM 4615 C C . ALA A 1 591 ? 9.057 18.846 26.709 1.00 84.62 591 ALA A C 1
ATOM 4617 O O . ALA A 1 591 ? 8.742 19.980 27.061 1.00 84.62 591 ALA A O 1
ATOM 4618 N N . THR A 1 592 ? 9.912 18.634 25.707 1.00 85.56 592 THR A N 1
ATOM 4619 C CA . THR A 1 592 ? 10.619 19.700 24.978 1.00 85.56 592 THR A CA 1
ATOM 4620 C C . THR A 1 592 ? 9.969 20.068 23.641 1.00 85.56 592 THR A C 1
ATOM 4622 O O . THR A 1 592 ? 10.470 20.952 22.942 1.00 85.56 592 THR A O 1
ATOM 4625 N N . LEU A 1 593 ? 8.828 19.458 23.286 1.00 79.69 593 LEU A N 1
ATOM 4626 C CA . LEU A 1 593 ? 8.116 19.766 22.045 1.00 79.69 593 LEU A CA 1
ATOM 4627 C C . LEU A 1 593 ? 7.754 21.264 21.968 1.00 79.69 593 LEU A C 1
ATOM 4629 O O . LEU A 1 593 ? 7.189 21.817 22.926 1.00 79.69 593 LEU A O 1
ATOM 4633 N N . PRO A 1 594 ? 8.033 21.947 20.839 1.00 74.25 594 PRO A N 1
ATOM 4634 C CA . PRO A 1 594 ? 7.655 23.344 20.691 1.00 74.25 594 PRO A CA 1
ATOM 4635 C C . PRO A 1 594 ? 6.131 23.485 20.566 1.00 74.25 594 PRO A C 1
ATOM 4637 O O . PRO A 1 594 ? 5.497 22.761 19.797 1.00 74.25 594 PRO A O 1
ATOM 4640 N N . ALA A 1 595 ? 5.548 24.460 21.274 1.00 67.06 595 ALA A N 1
ATOM 4641 C CA . ALA A 1 595 ? 4.094 24.651 21.369 1.00 67.06 595 ALA A CA 1
ATOM 4642 C C . ALA A 1 595 ? 3.399 24.809 19.999 1.00 67.06 595 ALA A C 1
ATOM 4644 O O . ALA A 1 595 ? 2.292 24.315 19.807 1.00 67.06 595 ALA A O 1
ATOM 4645 N N . GLN A 1 596 ? 4.087 25.413 19.024 1.00 65.12 596 GLN A N 1
ATOM 4646 C CA . GLN A 1 596 ? 3.595 25.653 17.659 1.00 65.12 596 GLN A CA 1
ATOM 4647 C C . GLN A 1 596 ? 3.445 24.383 16.788 1.00 65.12 596 GLN A C 1
ATOM 4649 O O . GLN A 1 596 ? 2.793 24.436 15.751 1.00 65.12 596 GLN A O 1
ATOM 4654 N N . HIS A 1 597 ? 4.031 23.241 17.180 1.00 62.59 597 HIS A N 1
ATOM 4655 C CA . HIS A 1 597 ? 3.948 21.973 16.426 1.00 62.59 597 HIS A CA 1
ATOM 4656 C C . HIS A 1 597 ? 2.873 21.015 16.970 1.00 62.59 597 HIS A C 1
ATOM 4658 O O . HIS A 1 597 ? 2.730 19.898 16.470 1.00 62.59 597 HIS A O 1
ATOM 4664 N N . ALA A 1 598 ? 2.124 21.438 17.992 1.00 60.62 598 ALA A N 1
ATOM 4665 C CA . ALA A 1 598 ? 1.318 20.566 18.834 1.00 60.62 598 ALA A CA 1
ATOM 4666 C C . ALA A 1 598 ? 0.139 19.889 18.115 1.00 60.62 598 ALA A C 1
ATOM 4668 O O . ALA A 1 598 ? -0.088 18.700 18.320 1.00 60.62 598 ALA A O 1
ATOM 4669 N N . GLU A 1 599 ? -0.600 20.591 17.253 1.00 67.94 599 GLU A N 1
ATOM 4670 C CA . GLU A 1 599 ? -1.885 20.073 16.759 1.00 67.94 599 GLU A CA 1
ATOM 4671 C C . GLU A 1 599 ? -1.735 18.832 15.859 1.00 67.94 599 GLU A C 1
ATOM 4673 O O . GLU A 1 599 ? -2.471 17.856 16.011 1.00 67.94 599 GLU A O 1
ATOM 4678 N N . VAL A 1 600 ? -0.729 18.824 14.976 1.00 74.50 600 VAL A N 1
ATOM 4679 C CA . VAL A 1 600 ? -0.488 17.721 14.026 1.00 74.50 600 VAL A CA 1
ATOM 4680 C C . VAL A 1 600 ? -0.010 16.451 14.738 1.00 74.50 600 VAL A C 1
ATOM 4682 O O . VAL A 1 600 ? -0.358 15.341 14.335 1.00 74.50 600 VAL A O 1
ATOM 4685 N N . ILE A 1 601 ? 0.783 16.595 15.804 1.00 81.69 601 ILE A N 1
ATOM 4686 C CA . ILE A 1 601 ? 1.387 15.462 16.525 1.00 81.69 601 ILE A CA 1
ATOM 4687 C C . ILE A 1 601 ? 0.603 15.042 17.771 1.00 81.69 601 ILE A C 1
ATOM 4689 O O . ILE A 1 601 ? 0.849 13.945 18.273 1.00 81.69 601 ILE A O 1
ATOM 4693 N N . ALA A 1 602 ? -0.352 15.849 18.251 1.00 82.25 602 ALA A N 1
ATOM 4694 C CA . ALA A 1 602 ? -1.135 15.562 19.456 1.00 82.25 602 ALA A CA 1
ATOM 4695 C C . ALA A 1 602 ? -1.742 14.147 19.475 1.00 82.25 602 ALA A C 1
ATOM 4697 O O . ALA A 1 602 ? -1.576 13.465 20.486 1.00 82.25 602 ALA A O 1
ATOM 4698 N N . PRO A 1 603 ? -2.357 13.633 18.385 1.00 85.19 603 PRO A N 1
ATOM 4699 C CA . PRO A 1 603 ? -2.896 12.270 18.387 1.00 85.19 603 PRO A CA 1
ATOM 4700 C C . PRO A 1 603 ? -1.821 11.187 18.561 1.00 85.19 603 PRO A C 1
ATOM 4702 O O . PRO A 1 603 ? -2.093 10.108 19.088 1.00 85.19 603 PRO A O 1
ATOM 4705 N N . ALA A 1 604 ? -0.594 11.448 18.102 1.00 88.94 604 ALA A N 1
ATOM 4706 C CA . ALA A 1 604 ? 0.516 10.518 18.255 1.00 88.94 604 ALA A CA 1
ATOM 4707 C C . ALA A 1 604 ? 1.116 10.560 19.663 1.00 88.94 604 ALA A C 1
ATOM 4709 O O . ALA A 1 604 ? 1.420 9.499 20.207 1.00 88.94 604 ALA A O 1
ATOM 4710 N N . VAL A 1 605 ? 1.210 11.751 20.262 1.00 88.75 605 VAL A N 1
ATOM 4711 C CA . VAL A 1 605 ? 1.609 11.928 21.667 1.00 88.75 605 VAL A CA 1
ATOM 4712 C C . VAL A 1 605 ? 0.600 11.258 22.602 1.00 88.75 605 VAL A C 1
ATOM 4714 O O . VAL A 1 605 ? 1.008 10.477 23.454 1.00 88.75 605 VAL A O 1
ATOM 4717 N N . ASP A 1 606 ? -0.702 11.474 22.396 1.00 86.25 606 ASP A N 1
ATOM 4718 C CA . ASP A 1 606 ? -1.768 10.850 23.194 1.00 86.25 606 ASP A CA 1
ATOM 4719 C C . ASP A 1 606 ? -1.660 9.325 23.189 1.00 86.25 606 ASP A C 1
ATOM 4721 O O . ASP A 1 606 ? -1.562 8.682 24.236 1.00 86.25 606 ASP A O 1
ATOM 4725 N N . ARG A 1 607 ? -1.575 8.735 21.990 1.00 89.31 607 ARG A N 1
ATOM 4726 C CA . ARG A 1 607 ? -1.433 7.286 21.848 1.00 89.31 607 ARG A CA 1
ATOM 4727 C C . ARG A 1 607 ? -0.193 6.752 22.565 1.00 89.31 607 ARG A C 1
ATOM 4729 O O . ARG A 1 607 ? -0.263 5.668 23.135 1.00 89.31 607 ARG A O 1
ATOM 4736 N N . LEU A 1 608 ? 0.923 7.476 22.509 1.00 90.81 608 LEU A N 1
ATOM 4737 C CA . LEU A 1 608 ? 2.179 7.081 23.142 1.00 90.81 608 LEU A CA 1
ATOM 4738 C C . LEU A 1 608 ? 2.082 7.148 24.674 1.00 90.81 608 LEU A C 1
ATOM 4740 O O . LEU A 1 608 ? 2.418 6.182 25.352 1.00 90.81 608 LEU A O 1
ATOM 4744 N N . LEU A 1 609 ? 1.539 8.233 25.228 1.00 87.94 609 LEU A N 1
ATOM 4745 C CA . LEU A 1 609 ? 1.367 8.391 26.675 1.00 87.94 609 LEU A CA 1
ATOM 4746 C C . LEU A 1 609 ? 0.398 7.365 27.280 1.00 87.94 609 LEU A C 1
ATOM 4748 O O . LEU A 1 609 ? 0.638 6.893 28.390 1.00 87.94 609 LEU A O 1
ATOM 4752 N N . ARG A 1 610 ? -0.648 6.955 26.546 1.00 86.69 610 ARG A N 1
ATOM 4753 C CA . ARG A 1 610 ? -1.592 5.914 27.001 1.00 86.69 610 ARG A CA 1
ATOM 4754 C C . ARG A 1 610 ? -0.961 4.530 27.153 1.00 86.69 610 ARG A C 1
ATOM 4756 O O . ARG A 1 610 ? -1.509 3.705 27.882 1.00 86.69 610 ARG A O 1
ATOM 4763 N N . VAL A 1 611 ? 0.144 4.257 26.459 1.00 88.19 611 VAL A N 1
ATOM 4764 C CA . VAL A 1 611 ? 0.805 2.942 26.490 1.00 88.19 611 VAL A CA 1
ATOM 4765 C C . VAL A 1 611 ? 2.090 2.927 27.326 1.00 88.19 611 VAL A C 1
ATOM 4767 O O . VAL A 1 611 ? 2.538 1.856 27.728 1.00 88.19 611 VAL A O 1
ATOM 4770 N N . LEU A 1 612 ? 2.662 4.094 27.639 1.00 89.25 612 LEU A N 1
ATOM 4771 C CA . LEU A 1 612 ? 3.855 4.217 28.478 1.00 89.25 612 LEU A CA 1
ATOM 4772 C C . LEU A 1 612 ? 3.554 3.985 29.964 1.00 89.25 612 LEU A C 1
ATOM 4774 O O . LEU A 1 612 ? 2.558 4.454 30.519 1.00 89.25 612 LEU A O 1
ATOM 4778 N N . ARG A 1 613 ? 4.486 3.321 30.653 1.00 86.50 613 ARG A N 1
ATOM 4779 C CA . ARG A 1 613 ? 4.465 3.172 32.113 1.00 86.50 613 ARG A CA 1
ATOM 4780 C C . ARG A 1 613 ? 5.308 4.267 32.759 1.00 86.50 613 ARG A C 1
ATOM 4782 O O . ARG A 1 613 ? 6.498 4.095 32.970 1.00 86.50 613 ARG A O 1
ATOM 4789 N N . LEU A 1 614 ? 4.674 5.395 33.065 1.00 86.69 614 LEU A N 1
ATOM 4790 C CA . LEU A 1 614 ? 5.363 6.576 33.595 1.00 86.69 614 LEU A CA 1
ATOM 4791 C C . LEU A 1 614 ? 5.504 6.558 35.121 1.00 86.69 614 LEU A C 1
ATOM 4793 O O . LEU A 1 614 ? 4.520 6.326 35.841 1.00 86.69 614 LEU A O 1
ATOM 4797 N N . THR A 1 615 ? 6.698 6.913 35.601 1.00 88.56 615 THR A N 1
ATOM 4798 C CA . THR A 1 615 ? 6.980 7.169 37.021 1.00 88.56 615 THR A CA 1
ATOM 4799 C C . THR A 1 615 ? 6.325 8.467 37.503 1.00 88.56 615 THR A C 1
ATOM 4801 O O . THR A 1 615 ? 5.959 9.341 36.712 1.00 88.56 615 THR A O 1
ATOM 4804 N N . SER A 1 616 ? 6.207 8.642 38.822 1.00 83.62 616 SER A N 1
ATOM 4805 C CA . SER A 1 616 ? 5.673 9.878 39.416 1.00 83.62 616 SER A CA 1
ATOM 4806 C C . SER A 1 616 ? 6.497 11.125 39.058 1.00 83.62 616 SER A C 1
ATOM 4808 O O . SER A 1 616 ? 5.936 12.210 38.906 1.00 83.62 616 SER A O 1
ATOM 4810 N N . ALA A 1 617 ? 7.818 10.984 38.891 1.00 84.56 617 ALA A N 1
ATOM 4811 C CA . ALA A 1 617 ? 8.702 12.088 38.513 1.00 84.56 617 ALA A CA 1
ATOM 4812 C C . ALA A 1 617 ? 8.466 12.531 37.060 1.00 84.56 617 ALA A C 1
ATOM 4814 O O . ALA A 1 617 ? 8.246 13.714 36.807 1.00 84.56 617 ALA A O 1
ATOM 4815 N N . GLN A 1 618 ? 8.408 11.578 36.124 1.00 88.00 618 GLN A N 1
ATOM 4816 C CA . GLN A 1 618 ? 8.123 11.839 34.705 1.00 88.00 618 GLN A CA 1
ATOM 4817 C C . GLN A 1 618 ? 6.743 12.476 34.517 1.00 88.00 618 GLN A C 1
ATOM 4819 O O . GLN A 1 618 ? 6.590 13.467 33.805 1.00 88.00 618 GLN A O 1
ATOM 4824 N N . ARG A 1 619 ? 5.743 11.955 35.232 1.00 85.38 619 ARG A N 1
ATOM 4825 C CA . ARG A 1 619 ? 4.406 12.548 35.314 1.00 85.38 619 ARG A CA 1
ATOM 4826 C C . ARG A 1 619 ? 4.439 13.997 35.807 1.00 85.38 619 ARG A C 1
ATOM 4828 O O . ARG A 1 619 ? 3.785 14.855 35.232 1.00 85.38 619 ARG A O 1
ATOM 4835 N N . THR A 1 620 ? 5.238 14.299 36.827 1.00 81.44 620 THR A N 1
ATOM 4836 C CA . THR A 1 620 ? 5.375 15.676 37.330 1.00 81.44 620 THR A CA 1
ATOM 4837 C C . THR A 1 620 ? 6.003 16.604 36.286 1.00 81.44 620 THR A C 1
ATOM 4839 O O . THR A 1 620 ? 5.505 17.712 36.089 1.00 81.44 620 THR A O 1
ATOM 4842 N N . ALA A 1 621 ? 7.048 16.152 35.586 1.00 83.44 621 ALA A N 1
ATOM 4843 C CA . ALA A 1 621 ? 7.727 16.932 34.549 1.00 83.44 621 ALA A CA 1
ATOM 4844 C C . ALA A 1 621 ? 6.799 17.270 33.367 1.00 83.44 621 ALA A C 1
ATOM 4846 O O . ALA A 1 621 ? 6.685 18.434 32.979 1.00 83.44 621 ALA A O 1
ATOM 4847 N N . LEU A 1 622 ? 6.074 16.274 32.845 1.00 86.12 622 LEU A N 1
ATOM 4848 C CA . LEU A 1 622 ? 5.078 16.478 31.786 1.00 86.12 622 LEU A CA 1
ATOM 4849 C C . LEU A 1 622 ? 3.943 17.414 32.243 1.00 86.12 622 LEU A C 1
ATOM 4851 O O . LEU A 1 622 ? 3.434 18.204 31.448 1.00 86.12 622 LEU A O 1
ATOM 4855 N N . GLY A 1 623 ? 3.585 17.375 33.530 1.00 80.94 623 GLY A N 1
ATOM 4856 C CA . GLY A 1 623 ? 2.529 18.210 34.102 1.00 80.94 623 GLY A CA 1
ATOM 4857 C C . GLY A 1 623 ? 2.949 19.670 34.207 1.00 80.94 623 GLY A C 1
ATOM 4858 O O . GLY A 1 623 ? 2.164 20.557 33.880 1.00 80.94 623 GLY A O 1
ATOM 4859 N N . GLY A 1 624 ? 4.205 19.921 34.591 1.00 80.94 624 GLY A N 1
ATOM 4860 C CA . GLY A 1 624 ? 4.803 21.256 34.525 1.00 80.94 624 GLY A CA 1
ATOM 4861 C C . GLY A 1 624 ? 4.749 21.819 33.106 1.00 80.94 624 GLY A C 1
ATOM 4862 O O . GLY A 1 624 ? 4.294 22.944 32.907 1.00 80.94 624 GLY A O 1
ATOM 4863 N N . ARG A 1 625 ? 5.088 20.996 32.106 1.00 83.88 625 ARG A N 1
ATOM 4864 C CA . ARG A 1 625 ? 5.025 21.400 30.698 1.00 83.88 625 ARG A CA 1
ATOM 4865 C C . ARG A 1 625 ? 3.609 21.739 30.225 1.00 83.88 625 ARG A C 1
ATOM 4867 O O . ARG A 1 625 ? 3.440 22.703 29.485 1.00 83.88 625 ARG A O 1
ATOM 4874 N N . ALA A 1 626 ? 2.596 20.982 30.649 1.00 81.69 626 ALA A N 1
ATOM 4875 C CA . ALA A 1 626 ? 1.202 21.283 30.318 1.00 81.69 626 ALA A CA 1
ATOM 4876 C C . ALA A 1 626 ? 0.796 22.691 30.791 1.00 81.69 626 ALA A C 1
ATOM 4878 O O . ALA A 1 626 ? 0.166 23.434 30.046 1.00 81.69 626 ALA A O 1
ATOM 4879 N N . VAL A 1 627 ? 1.209 23.074 32.004 1.00 80.88 627 VAL A N 1
ATOM 4880 C CA . VAL A 1 627 ? 0.935 24.401 32.578 1.00 80.88 627 VAL A CA 1
ATOM 4881 C C . VAL A 1 627 ? 1.703 25.508 31.844 1.00 80.88 627 VAL A C 1
ATOM 4883 O O . VAL A 1 627 ? 1.165 26.594 31.666 1.00 80.88 627 VAL A O 1
ATOM 4886 N N . GLU A 1 628 ? 2.935 25.249 31.393 1.00 81.88 628 GLU A N 1
ATOM 4887 C CA . GLU A 1 628 ? 3.740 26.224 30.638 1.00 81.88 628 GLU A CA 1
ATOM 4888 C C . GLU A 1 628 ? 3.151 26.597 29.275 1.00 81.88 628 GLU A C 1
ATOM 4890 O O . GLU A 1 628 ? 3.329 27.732 28.835 1.00 81.88 628 GLU A O 1
ATOM 4895 N N . ILE A 1 629 ? 2.498 25.652 28.587 1.00 79.56 629 ILE A N 1
ATOM 4896 C CA . ILE A 1 629 ? 1.908 25.899 27.262 1.00 79.56 629 ILE A CA 1
ATOM 4897 C C . ILE A 1 629 ? 0.842 26.999 27.350 1.00 79.56 629 ILE A C 1
ATOM 4899 O O . ILE A 1 629 ? 0.828 27.874 26.486 1.00 79.56 629 ILE A O 1
ATOM 4903 N N . ASN A 1 630 ? 0.022 26.974 28.410 1.00 75.44 630 ASN A N 1
ATOM 4904 C CA . ASN A 1 630 ? -0.974 27.993 28.760 1.00 75.44 630 ASN A CA 1
ATOM 4905 C C . ASN A 1 630 ? -1.771 28.524 27.549 1.00 75.44 630 ASN A C 1
ATOM 4907 O O . ASN A 1 630 ? -1.886 29.735 27.343 1.00 75.44 630 ASN A O 1
ATOM 4911 N N . ASP A 1 631 ? -2.285 27.605 26.733 1.00 74.88 631 ASP A N 1
ATOM 4912 C CA . ASP A 1 631 ? -3.098 27.883 25.550 1.00 74.88 631 ASP A CA 1
ATOM 4913 C C . ASP A 1 631 ? -4.264 26.893 25.515 1.00 74.88 631 ASP A C 1
ATOM 4915 O O . ASP A 1 631 ? -4.086 25.703 25.249 1.00 74.88 631 ASP A O 1
ATOM 4919 N N . ASP A 1 632 ? -5.470 27.399 25.774 1.00 66.00 632 ASP A N 1
ATOM 4920 C CA . ASP A 1 632 ? -6.693 26.596 25.867 1.00 66.00 632 ASP A CA 1
ATOM 4921 C C . ASP A 1 632 ? -7.012 25.839 24.563 1.00 66.00 632 ASP A C 1
ATOM 4923 O O . ASP A 1 632 ? -7.663 24.792 24.598 1.00 66.00 632 ASP A O 1
ATOM 4927 N N . ASN A 1 633 ? -6.502 26.308 23.414 1.00 68.44 633 ASN A N 1
ATOM 4928 C CA . ASN A 1 633 ? -6.668 25.638 22.120 1.00 68.44 633 ASN A CA 1
ATOM 4929 C C . ASN A 1 633 ? -5.590 24.576 21.845 1.00 68.44 633 ASN A C 1
ATOM 4931 O O . ASN A 1 633 ? -5.661 23.857 20.842 1.00 68.44 633 ASN A O 1
ATOM 4935 N N . ASN A 1 634 ? -4.583 24.441 22.711 1.00 73.06 634 ASN A N 1
ATOM 4936 C CA . ASN A 1 634 ? -3.478 23.525 22.486 1.00 73.06 634 ASN A CA 1
ATOM 4937 C C . ASN A 1 634 ? -3.830 22.100 22.927 1.00 73.06 634 ASN A C 1
ATOM 4939 O O . ASN A 1 634 ? -3.810 21.736 24.100 1.00 73.06 634 ASN A O 1
ATOM 4943 N N . ARG A 1 635 ? -4.087 21.228 21.955 1.00 74.75 635 ARG A N 1
ATOM 4944 C CA . ARG A 1 635 ? -4.477 19.838 22.222 1.00 74.75 635 ARG A CA 1
ATOM 4945 C C . ARG A 1 635 ? -3.399 19.011 22.945 1.00 74.75 635 ARG A C 1
ATOM 4947 O O . ARG A 1 635 ? -3.743 18.061 23.643 1.00 74.75 635 ARG A O 1
ATOM 4954 N N . VAL A 1 636 ? -2.114 19.364 22.816 1.00 78.62 636 VAL A N 1
ATOM 4955 C CA . VAL A 1 636 ? -1.025 18.692 23.551 1.00 78.62 636 VAL A CA 1
ATOM 4956 C C . VAL A 1 636 ? -1.075 19.036 25.038 1.00 78.62 636 VAL A C 1
ATOM 4958 O O . VAL A 1 636 ? -0.830 18.146 25.846 1.00 78.62 636 VAL A O 1
ATOM 4961 N N . GLN A 1 637 ? -1.456 20.261 25.422 1.00 79.75 637 GLN A N 1
ATOM 4962 C CA . GLN A 1 637 ? -1.622 20.638 26.833 1.00 79.75 637 GLN A CA 1
ATOM 4963 C C . GLN A 1 637 ? -2.576 19.682 27.558 1.00 79.75 637 GLN A C 1
ATOM 4965 O O . GLN A 1 637 ? -2.225 19.157 28.612 1.00 79.75 637 GLN A O 1
ATOM 4970 N N . TRP A 1 638 ? -3.741 19.398 26.973 1.00 76.19 638 TRP A N 1
ATOM 4971 C CA . TRP A 1 638 ? -4.746 18.523 27.586 1.00 76.19 638 TRP A CA 1
ATOM 4972 C C . TRP A 1 638 ? -4.301 17.063 27.665 1.00 76.19 638 TRP A C 1
ATOM 4974 O O . TRP A 1 638 ? -4.477 16.413 28.695 1.00 76.19 638 TRP A O 1
ATOM 4984 N N . VAL A 1 639 ? -3.643 16.573 26.613 1.00 78.25 639 VAL A N 1
ATOM 4985 C CA . VAL A 1 639 ? -3.053 15.227 26.576 1.00 78.25 639 VAL A CA 1
ATOM 4986 C C . VAL A 1 639 ? -1.977 15.061 27.658 1.00 78.25 639 VAL A C 1
ATOM 4988 O O . VAL A 1 639 ? -1.955 14.059 28.380 1.00 78.25 639 VAL A O 1
ATOM 4991 N N . LEU A 1 640 ? -1.100 16.059 27.812 1.00 80.56 640 LEU A N 1
ATOM 4992 C CA . LEU A 1 640 ? -0.090 16.073 28.866 1.00 80.56 640 LEU A CA 1
ATOM 4993 C C . LEU A 1 640 ? -0.758 16.119 30.236 1.00 80.56 640 LEU A C 1
ATOM 4995 O O . LEU A 1 640 ? -0.523 15.225 31.045 1.00 80.56 640 LEU A O 1
ATOM 4999 N N . ALA A 1 641 ? -1.639 17.092 30.475 1.00 77.06 641 ALA A N 1
ATOM 5000 C CA . ALA A 1 641 ? -2.317 17.261 31.753 1.00 77.06 641 ALA A CA 1
ATOM 5001 C C . ALA A 1 641 ? -3.019 15.964 32.197 1.00 77.06 641 ALA A C 1
ATOM 5003 O O . ALA A 1 641 ? -2.836 15.543 33.341 1.00 77.06 641 ALA A O 1
ATOM 5004 N N . GLY A 1 642 ? -3.769 15.302 31.305 1.00 73.25 642 GLY A N 1
ATOM 5005 C CA . GLY A 1 642 ? -4.503 14.067 31.623 1.00 73.25 642 GLY A CA 1
ATOM 5006 C C . GLY A 1 642 ? -3.594 12.909 32.037 1.00 73.25 642 GLY A C 1
ATOM 5007 O O . GLY A 1 642 ? -3.932 12.110 32.911 1.00 73.25 642 GLY A O 1
ATOM 5008 N N . THR A 1 643 ? -2.382 12.855 31.485 1.00 72.12 643 THR A N 1
ATOM 5009 C CA . THR A 1 643 ? -1.411 11.788 31.762 1.00 72.12 643 THR A CA 1
ATOM 5010 C C . THR A 1 643 ? -0.728 11.938 33.132 1.00 72.12 643 THR A C 1
ATOM 5012 O O . THR A 1 643 ? -0.305 10.952 33.751 1.00 72.12 643 THR A O 1
ATOM 5015 N N . CYS A 1 644 ? -0.604 13.163 33.640 1.00 65.31 644 CYS A N 1
ATOM 5016 C CA . CYS A 1 644 ? 0.332 13.487 34.719 1.00 65.31 644 CYS A CA 1
ATOM 5017 C C . CYS A 1 644 ? -0.116 13.060 36.115 1.00 65.31 644 CYS A C 1
ATOM 5019 O O . CYS A 1 644 ? 0.687 13.068 37.044 1.00 65.31 644 CYS A O 1
ATOM 5021 N N . GLY A 1 645 ? -1.361 12.627 36.302 1.00 60.31 645 GLY A N 1
ATOM 5022 C CA . GLY A 1 645 ? -1.861 12.419 37.656 1.00 60.31 645 GLY A CA 1
ATOM 5023 C C . GLY A 1 645 ? -1.807 13.716 38.482 1.00 60.31 645 GLY A C 1
ATOM 5024 O O . GLY A 1 645 ? -1.172 14.713 38.147 1.00 60.31 645 GLY A O 1
ATOM 5025 N N . ARG A 1 646 ? -2.570 13.744 39.563 1.00 57.44 646 ARG A N 1
ATOM 5026 C CA . ARG A 1 646 ? -3.009 14.986 40.204 1.00 57.44 646 ARG A CA 1
ATOM 5027 C C . ARG A 1 646 ? -1.913 15.634 41.051 1.00 57.44 646 ARG A C 1
ATOM 5029 O O . ARG A 1 646 ? -1.915 15.488 42.271 1.00 57.44 646 ARG A O 1
ATOM 5036 N N . ASN A 1 647 ? -0.984 16.369 40.440 1.00 62.69 647 ASN A N 1
ATOM 5037 C CA . ASN A 1 647 ? -0.345 17.459 41.174 1.00 62.69 647 ASN A CA 1
ATOM 5038 C C . ASN A 1 647 ? -1.368 18.605 41.328 1.00 62.69 647 ASN A C 1
ATOM 5040 O O . ASN A 1 647 ? -2.301 18.725 40.531 1.00 62.69 647 ASN A O 1
ATOM 5044 N N . SER A 1 648 ? -1.244 19.420 42.378 1.00 65.38 648 SER A N 1
ATOM 5045 C CA . SER A 1 648 ? -2.246 20.447 42.714 1.00 65.38 648 SER A CA 1
ATOM 5046 C C . SER A 1 648 ? -2.507 21.445 41.581 1.00 65.38 648 SER A C 1
ATOM 5048 O O . SER A 1 648 ? -3.601 21.995 41.486 1.00 65.38 648 SER A O 1
ATOM 5050 N N . THR A 1 649 ? -1.517 21.673 40.717 1.00 69.25 649 THR A N 1
ATOM 5051 C CA . THR A 1 649 ? -1.567 22.672 39.646 1.00 69.25 649 THR A CA 1
ATOM 5052 C C . THR A 1 649 ? -2.301 22.147 38.413 1.00 69.25 649 THR A C 1
ATOM 5054 O O . THR A 1 649 ? -3.183 22.828 37.896 1.00 69.25 649 THR A O 1
ATOM 5057 N N . THR A 1 650 ? -2.009 20.920 37.967 1.00 72.81 650 THR A N 1
ATOM 5058 C CA . THR A 1 650 ? -2.754 20.270 36.875 1.00 72.81 650 THR A CA 1
ATOM 5059 C C . THR A 1 650 ? -4.174 19.914 37.306 1.00 72.81 650 THR A C 1
ATOM 5061 O O . THR A 1 650 ? -5.093 20.014 36.499 1.00 72.81 650 THR A O 1
ATOM 5064 N N . GLU A 1 651 ? -4.380 19.554 38.579 1.00 75.00 651 GLU A N 1
ATOM 5065 C CA . GLU A 1 651 ? -5.725 19.340 39.123 1.00 75.00 651 GLU A CA 1
ATOM 5066 C C . GLU A 1 651 ? -6.543 20.636 39.057 1.00 75.00 651 GLU A C 1
ATOM 5068 O O . GLU A 1 651 ? -7.654 20.614 38.546 1.00 75.00 651 GLU A O 1
ATOM 5073 N N . ALA A 1 652 ? -5.992 21.780 39.477 1.00 78.06 652 ALA A N 1
ATOM 5074 C CA . ALA A 1 652 ? -6.690 23.064 39.377 1.00 78.06 652 ALA A CA 1
ATOM 5075 C C . ALA A 1 652 ? -7.064 23.430 37.926 1.00 78.06 652 ALA A C 1
ATOM 5077 O O . ALA A 1 652 ? -8.157 23.948 37.689 1.00 78.06 652 ALA A O 1
ATOM 5078 N N . LEU A 1 653 ? -6.189 23.121 36.962 1.00 78.38 653 LEU A N 1
ATOM 5079 C CA . LEU A 1 653 ? -6.447 23.309 35.532 1.00 78.38 653 LEU A CA 1
ATOM 5080 C C . LEU A 1 653 ? -7.633 22.453 35.044 1.00 78.38 653 LEU A C 1
ATOM 5082 O O . LEU A 1 653 ? -8.548 22.992 34.423 1.00 78.38 653 LEU A O 1
ATOM 5086 N N . PHE A 1 654 ? -7.679 21.158 35.392 1.00 76.69 654 PHE A N 1
ATOM 5087 C CA . PHE A 1 654 ? -8.827 20.290 35.082 1.00 76.69 654 PHE A CA 1
ATOM 5088 C C . PHE A 1 654 ? -10.107 20.751 35.769 1.00 76.69 654 PHE A C 1
ATOM 5090 O O . PHE A 1 654 ? -11.133 20.867 35.110 1.00 76.69 654 PHE A O 1
ATOM 5097 N N . ARG A 1 655 ? -10.056 21.037 37.075 1.00 84.06 655 ARG A N 1
ATOM 5098 C CA . ARG A 1 655 ? -11.232 21.462 37.850 1.00 84.06 655 ARG A CA 1
ATOM 5099 C C . ARG A 1 655 ? -11.858 22.723 37.255 1.00 84.06 655 ARG A C 1
ATOM 5101 O O . ARG A 1 655 ? -13.069 22.778 37.086 1.00 84.06 655 ARG A O 1
ATOM 5108 N N . ASN A 1 656 ? -11.042 23.697 36.849 1.00 85.56 656 ASN A N 1
ATOM 5109 C CA . ASN A 1 656 ? -11.540 24.896 36.173 1.00 85.56 656 ASN A CA 1
ATOM 5110 C C . ASN A 1 656 ? -12.184 24.567 34.810 1.00 85.56 656 ASN A C 1
ATOM 5112 O O . ASN A 1 656 ? -13.293 25.016 34.540 1.00 85.56 656 ASN A O 1
ATOM 5116 N N . ALA A 1 657 ? -11.548 23.730 33.982 1.00 84.75 657 ALA A N 1
ATOM 5117 C CA . ALA A 1 657 ? -12.108 23.323 32.688 1.00 84.75 657 ALA A CA 1
ATOM 5118 C C . ALA A 1 657 ? -13.433 22.541 32.823 1.00 84.75 657 ALA A C 1
ATOM 5120 O O . ALA A 1 657 ? -14.384 22.791 32.081 1.00 84.75 657 ALA A O 1
ATOM 5121 N N . LEU A 1 658 ? -13.534 21.641 33.807 1.00 88.62 658 LEU A N 1
ATOM 5122 C CA . LEU A 1 658 ? -14.757 20.889 34.110 1.00 88.62 658 LEU A CA 1
ATOM 5123 C C . LEU A 1 658 ? -15.889 21.814 34.576 1.00 88.62 658 LEU A C 1
ATOM 5125 O O . LEU A 1 658 ? -17.013 21.680 34.099 1.00 88.62 658 LEU A O 1
ATOM 5129 N N . LEU A 1 659 ? -15.590 22.801 35.429 1.00 91.12 659 LEU A N 1
ATOM 5130 C CA . LEU A 1 659 ? -16.550 23.831 35.854 1.00 91.12 659 LEU A CA 1
ATOM 5131 C C . LEU A 1 659 ? -17.003 24.748 34.705 1.00 91.12 659 LEU A C 1
ATOM 5133 O O . LEU A 1 659 ? -18.070 25.351 34.786 1.00 91.12 659 LEU A O 1
ATOM 5137 N N . GLN A 1 660 ? -16.226 24.839 33.624 1.00 88.50 660 GLN A N 1
ATOM 5138 C CA . GLN A 1 660 ? -16.622 25.511 32.380 1.00 88.50 660 GLN A CA 1
ATOM 5139 C C . GLN A 1 660 ? -17.380 24.585 31.407 1.00 88.50 660 GLN A C 1
ATOM 5141 O O . GLN A 1 660 ? -17.793 25.021 30.329 1.00 88.50 660 GLN A O 1
ATOM 5146 N N . GLY A 1 661 ? -17.583 23.316 31.774 1.00 88.25 661 GLY A N 1
ATOM 5147 C CA . GLY A 1 661 ? -18.281 22.318 30.968 1.00 88.25 661 GLY A CA 1
ATOM 5148 C C . GLY A 1 661 ? -17.447 21.731 29.825 1.00 88.25 661 GLY A C 1
ATOM 5149 O O . GLY A 1 661 ? -18.020 21.267 28.836 1.00 88.25 661 GLY A O 1
ATOM 5150 N N . ASP A 1 662 ? -16.111 21.754 29.902 1.00 86.19 662 ASP A N 1
ATOM 5151 C CA . ASP A 1 662 ? -15.258 21.175 28.859 1.00 86.19 662 ASP A CA 1
ATOM 5152 C C . ASP A 1 662 ? -15.286 19.636 28.882 1.00 86.19 662 ASP A C 1
ATOM 5154 O O . ASP A 1 662 ? -14.729 18.970 29.758 1.00 86.19 662 ASP A O 1
ATOM 5158 N N . ILE A 1 663 ? -15.910 19.055 27.858 1.00 86.38 663 ILE A N 1
ATOM 5159 C CA . ILE A 1 663 ? -16.014 17.601 27.686 1.00 86.38 663 ILE A CA 1
ATOM 5160 C C . ILE A 1 663 ? -14.663 16.959 27.369 1.00 86.38 663 ILE A C 1
ATOM 5162 O O . ILE A 1 663 ? -14.440 15.802 27.715 1.00 86.38 663 ILE A O 1
ATOM 5166 N N . SER A 1 664 ? -13.748 17.687 26.733 1.00 77.75 664 SER A N 1
ATOM 5167 C CA . SER A 1 664 ? -12.408 17.177 26.432 1.00 77.75 664 SER A CA 1
ATOM 5168 C C . SER A 1 664 ? -11.640 16.919 27.726 1.00 77.75 664 SER A C 1
ATOM 5170 O O . SER A 1 664 ? -10.967 15.902 27.839 1.00 77.75 664 SER A O 1
ATOM 5172 N N . ALA A 1 665 ? -11.813 17.789 28.725 1.00 80.06 665 ALA A N 1
ATOM 5173 C CA . ALA A 1 665 ? -11.283 17.578 30.066 1.00 80.06 665 ALA A CA 1
ATOM 5174 C C . ALA A 1 665 ? -12.001 16.420 30.787 1.00 80.06 665 ALA A C 1
ATOM 5176 O O . ALA A 1 665 ? -11.348 15.570 31.393 1.00 80.06 665 ALA A O 1
ATOM 5177 N N . ALA A 1 666 ? -13.334 16.338 30.676 1.00 83.50 666 ALA A N 1
ATOM 5178 C CA . ALA A 1 666 ? -14.127 15.264 31.284 1.00 83.50 666 ALA A CA 1
ATOM 5179 C C . ALA A 1 666 ? -13.782 13.869 30.737 1.00 83.50 666 ALA A C 1
ATOM 5181 O O . ALA A 1 666 ? -13.775 12.896 31.489 1.00 83.50 666 ALA A O 1
ATOM 5182 N N . ALA A 1 667 ? -13.466 13.763 29.445 1.00 80.50 667 ALA A N 1
ATOM 5183 C CA . ALA A 1 667 ? -13.142 12.502 28.783 1.00 80.50 667 ALA A CA 1
ATOM 5184 C C . ALA A 1 667 ? -11.834 11.856 29.267 1.00 80.50 667 ALA A C 1
ATOM 5186 O O . ALA A 1 667 ? -11.659 10.650 29.093 1.00 80.50 667 ALA A O 1
ATOM 5187 N N . GLU A 1 668 ? -10.940 12.624 29.894 1.00 78.06 668 GLU A N 1
ATOM 5188 C CA . GLU A 1 668 ? -9.648 12.126 30.376 1.00 78.06 668 GLU A CA 1
ATOM 5189 C C . GLU A 1 668 ? -9.672 11.654 31.840 1.00 78.06 668 GLU A C 1
ATOM 5191 O O . GLU A 1 668 ? -8.672 11.119 32.326 1.00 78.06 668 GLU A O 1
ATOM 5196 N N . ILE A 1 669 ? -10.797 11.795 32.556 1.00 76.88 669 ILE A N 1
ATOM 5197 C CA . ILE A 1 669 ? -10.932 11.335 33.946 1.00 76.88 669 ILE A CA 1
ATOM 5198 C C . ILE A 1 669 ? -12.064 10.309 34.121 1.00 76.88 669 ILE A C 1
ATOM 5200 O O . ILE A 1 669 ? -13.055 10.332 33.392 1.00 76.88 669 ILE A O 1
ATOM 5204 N N . PRO A 1 670 ? -11.957 9.388 35.101 1.00 82.31 670 PRO A N 1
ATOM 5205 C CA . PRO A 1 670 ? -13.053 8.482 35.425 1.00 82.31 670 PRO A CA 1
ATOM 5206 C C . PRO A 1 670 ? -14.304 9.257 35.836 1.00 82.31 670 PRO A C 1
ATOM 5208 O O . PRO A 1 670 ? -14.209 10.206 36.613 1.00 82.31 670 PRO A O 1
ATOM 5211 N N . LEU A 1 671 ? -15.476 8.790 35.396 1.00 84.75 671 LEU A N 1
ATOM 5212 C CA . LEU A 1 671 ? -16.758 9.419 35.726 1.00 84.75 671 LEU A CA 1
ATOM 5213 C C . LEU A 1 671 ? -16.943 9.556 37.248 1.00 84.75 671 LEU A C 1
ATOM 5215 O O . LEU A 1 671 ? -17.361 10.596 37.729 1.00 84.75 671 LEU A O 1
ATOM 5219 N N . SER A 1 672 ? -16.502 8.559 38.022 1.00 84.06 672 SER A N 1
ATOM 5220 C CA . SER A 1 672 ? -16.543 8.559 39.492 1.00 84.06 672 SER A CA 1
ATOM 5221 C C . SER A 1 672 ? -15.696 9.647 40.173 1.00 84.06 672 SER A C 1
ATOM 5223 O O . SER A 1 672 ? -15.755 9.784 41.391 1.00 84.06 672 SER A O 1
ATOM 5225 N N . ALA A 1 673 ? -14.851 10.369 39.431 1.00 84.88 673 ALA A N 1
ATOM 5226 C CA . ALA A 1 673 ? -14.020 11.455 39.949 1.00 84.88 673 ALA A CA 1
ATOM 5227 C C . ALA A 1 673 ? -14.580 12.864 39.676 1.00 84.88 673 ALA A C 1
ATOM 5229 O O . ALA A 1 673 ? -13.977 13.846 40.131 1.00 84.88 673 ALA A O 1
ATOM 5230 N N . ILE A 1 674 ? -15.683 12.951 38.930 1.00 89.06 674 ILE A N 1
ATOM 5231 C CA . ILE A 1 674 ? -16.394 14.192 38.616 1.00 89.06 674 ILE A CA 1
ATOM 5232 C C . ILE A 1 674 ? -17.275 14.576 39.816 1.00 89.06 674 ILE A C 1
ATOM 5234 O O . ILE A 1 674 ? -17.929 13.718 40.414 1.00 89.06 674 ILE A O 1
ATOM 5238 N N . GLN A 1 675 ? -17.260 15.854 40.192 1.00 91.44 675 GLN A N 1
ATOM 5239 C CA . GLN A 1 675 ? -18.103 16.421 41.250 1.00 91.44 675 GLN A CA 1
ATOM 5240 C C . GLN A 1 675 ? -19.463 16.867 40.696 1.00 91.44 675 GLN A C 1
ATOM 5242 O O . GLN A 1 675 ? -19.641 17.011 39.491 1.00 91.44 675 GLN A O 1
ATOM 5247 N N . LEU A 1 676 ? -20.460 17.061 41.563 1.00 91.12 676 LEU A N 1
ATOM 5248 C CA . LEU A 1 676 ? -21.828 17.345 41.113 1.00 91.12 676 LEU A CA 1
ATOM 5249 C C . LEU A 1 676 ? -21.953 18.690 40.372 1.00 91.12 676 LEU A C 1
ATOM 5251 O O . LEU A 1 676 ? -22.690 18.787 39.394 1.00 91.12 676 LEU A O 1
ATOM 5255 N N . ASP A 1 677 ? -21.239 19.719 40.817 1.00 93.56 677 ASP A N 1
ATOM 5256 C CA . ASP A 1 677 ? -21.182 21.033 40.167 1.00 93.56 677 ASP A CA 1
ATOM 5257 C C . ASP A 1 677 ? -20.513 20.964 38.785 1.00 93.56 677 ASP A C 1
ATOM 5259 O O . ASP A 1 677 ? -21.035 21.515 37.818 1.00 93.56 677 ASP A O 1
ATOM 5263 N N . GLU A 1 678 ? -19.424 20.205 38.664 1.00 94.12 678 GLU A N 1
ATOM 5264 C CA . GLU A 1 678 ? -18.772 19.888 37.388 1.00 94.12 678 GLU A CA 1
ATOM 5265 C C . GLU A 1 678 ? -19.696 19.097 36.453 1.00 94.12 678 GLU A C 1
ATOM 5267 O O . GLU A 1 678 ? -19.855 19.449 35.286 1.00 94.12 678 GLU A O 1
ATOM 5272 N N . ALA A 1 679 ? -20.346 18.049 36.966 1.00 93.62 679 ALA A N 1
ATOM 5273 C CA . ALA A 1 679 ? -21.319 17.251 36.223 1.00 93.62 679 ALA A CA 1
ATOM 5274 C C . ALA A 1 679 ? -22.472 18.124 35.711 1.00 93.62 679 ALA A C 1
ATOM 5276 O O . ALA A 1 679 ? -22.896 17.962 34.569 1.00 93.62 679 ALA A O 1
ATOM 5277 N N . THR A 1 680 ? -22.930 19.080 36.524 1.00 94.75 680 THR A N 1
ATOM 5278 C CA . THR A 1 680 ? -23.964 20.053 36.143 1.00 94.75 680 THR A CA 1
ATOM 5279 C C . THR A 1 680 ? -23.472 20.974 35.026 1.00 94.75 680 THR A C 1
ATOM 5281 O O . THR A 1 680 ? -24.161 21.128 34.022 1.00 94.75 680 THR A O 1
ATOM 5284 N N . ALA A 1 681 ? -22.255 21.521 35.127 1.00 94.94 681 ALA A N 1
ATOM 5285 C CA . ALA A 1 681 ? -21.675 22.371 34.083 1.00 94.94 681 ALA A CA 1
ATOM 5286 C C . ALA A 1 681 ? -21.495 21.624 32.745 1.00 94.94 681 ALA A C 1
ATOM 5288 O O . ALA A 1 681 ? -21.812 22.150 31.672 1.00 94.94 681 ALA A O 1
ATOM 5289 N N . ILE A 1 682 ? -21.034 20.369 32.794 1.00 94.31 682 ILE A N 1
ATOM 5290 C CA . ILE A 1 682 ? -20.932 19.500 31.613 1.00 94.31 682 ILE A CA 1
ATOM 5291 C C . ILE A 1 682 ? -22.331 19.178 31.065 1.00 94.31 682 ILE A C 1
ATOM 5293 O O . ILE A 1 682 ? -22.535 19.189 29.847 1.00 94.31 682 ILE A O 1
ATOM 5297 N N . GLY A 1 683 ? -23.302 18.928 31.947 1.00 94.88 683 GLY A N 1
ATOM 5298 C CA . GLY A 1 683 ? -24.708 18.722 31.611 1.00 94.88 683 GLY A CA 1
ATOM 5299 C C . GLY A 1 683 ? -25.292 19.913 30.853 1.00 94.88 683 GLY A C 1
ATOM 5300 O O . GLY A 1 683 ? -25.838 19.737 29.762 1.00 94.88 683 GLY A O 1
ATOM 5301 N N . ASP A 1 684 ? -25.094 21.131 31.351 1.00 95.00 684 ASP A N 1
ATOM 5302 C CA . ASP A 1 684 ? -25.530 22.371 30.701 1.00 95.00 684 ASP A CA 1
ATOM 5303 C C . ASP A 1 684 ? -24.889 22.551 29.320 1.00 95.00 684 ASP A C 1
ATOM 5305 O O . ASP A 1 684 ? -25.574 22.885 28.342 1.00 95.00 684 ASP A O 1
ATOM 5309 N N . ARG A 1 685 ? -23.590 22.251 29.194 1.00 94.31 685 ARG A N 1
ATOM 5310 C CA . ARG A 1 685 ? -22.888 22.293 27.906 1.00 94.31 685 ARG A CA 1
ATOM 5311 C C . ARG A 1 685 ? -23.441 21.271 26.916 1.00 94.31 685 ARG A C 1
ATOM 5313 O O . ARG A 1 685 ? -23.661 21.603 25.748 1.00 94.31 685 ARG A O 1
ATOM 5320 N N . CYS A 1 686 ? -23.681 20.042 27.367 1.00 95.31 686 CYS A N 1
ATOM 5321 C CA . CYS A 1 686 ? -24.310 19.005 26.555 1.00 95.31 686 CYS A CA 1
ATOM 5322 C C . CYS A 1 686 ? -25.711 19.434 26.120 1.00 95.31 686 CYS A C 1
ATOM 5324 O O . CYS A 1 686 ? -26.035 19.339 24.939 1.00 95.31 686 CYS A O 1
ATOM 5326 N N . ARG A 1 687 ? -26.515 19.993 27.029 1.00 95.50 687 ARG A N 1
ATOM 5327 C CA . ARG A 1 687 ? -27.862 20.485 26.728 1.00 95.50 687 ARG A CA 1
ATOM 5328 C C . ARG A 1 687 ? -27.852 21.573 25.658 1.00 95.50 687 ARG A C 1
ATOM 5330 O O . ARG A 1 687 ? -28.643 21.500 24.717 1.00 95.50 687 ARG A O 1
ATOM 5337 N N . GLN A 1 688 ? -26.931 22.535 25.758 1.00 94.44 688 GLN A N 1
ATOM 5338 C CA . GLN A 1 688 ? -26.731 23.560 24.731 1.00 94.44 688 GLN A CA 1
ATOM 5339 C C . GLN A 1 688 ? -26.441 22.920 23.366 1.00 94.44 688 GLN A C 1
ATOM 5341 O O . GLN A 1 688 ? -27.038 23.298 22.362 1.00 94.44 688 GLN A O 1
ATOM 5346 N N . LYS A 1 689 ? -25.573 21.907 23.334 1.00 94.00 689 LYS A N 1
ATOM 5347 C CA . LYS A 1 689 ? -25.190 21.215 22.098 1.00 94.00 689 LYS A CA 1
ATOM 5348 C C . LYS A 1 689 ? -26.307 20.346 21.523 1.00 94.00 689 LYS A C 1
ATOM 5350 O O . LYS A 1 689 ? -26.474 20.313 20.311 1.00 94.00 689 LYS A O 1
ATOM 5355 N N . LEU A 1 690 ? -27.123 19.711 22.361 1.00 94.50 690 LEU A N 1
ATOM 5356 C CA . LEU A 1 690 ? -28.339 19.024 21.918 1.00 94.50 690 LEU A CA 1
ATOM 5357 C C . LEU A 1 690 ? -29.328 20.014 21.277 1.00 94.50 690 LEU A C 1
ATOM 5359 O O . LEU A 1 690 ? -29.884 19.716 20.224 1.00 94.50 690 LEU A O 1
ATOM 5363 N N . ALA A 1 691 ? -29.500 21.209 21.855 1.00 94.31 691 ALA A N 1
ATOM 5364 C CA . ALA A 1 691 ? -30.344 22.258 21.274 1.00 94.31 691 ALA A CA 1
ATOM 5365 C C . ALA A 1 691 ? -29.794 22.800 19.936 1.00 94.31 691 ALA A C 1
ATOM 5367 O O . ALA A 1 691 ? -30.573 23.082 19.015 1.00 94.31 691 ALA A O 1
ATOM 5368 N N . ASP A 1 692 ? -28.465 22.915 19.806 1.00 92.75 692 ASP A N 1
ATOM 5369 C CA . ASP A 1 692 ? -27.798 23.232 18.536 1.00 92.75 692 ASP A CA 1
ATOM 5370 C C . ASP A 1 692 ? -28.145 22.164 17.484 1.00 92.75 692 ASP A C 1
ATOM 5372 O O . ASP A 1 692 ? -28.670 22.506 16.422 1.00 92.75 692 ASP A O 1
ATOM 5376 N N . ILE A 1 693 ? -27.974 20.875 17.817 1.00 90.31 693 ILE A N 1
ATOM 5377 C CA . ILE A 1 693 ? -28.300 19.738 16.936 1.00 90.31 693 ILE A CA 1
ATOM 5378 C C . ILE A 1 693 ? -29.766 19.795 16.483 1.00 90.31 693 ILE A C 1
ATOM 5380 O O . ILE A 1 693 ? -30.050 19.673 15.291 1.00 90.31 693 ILE A O 1
ATOM 5384 N N . GLU A 1 694 ? -30.719 20.016 17.391 1.00 90.69 694 GLU A N 1
ATOM 5385 C CA . GLU A 1 694 ? -32.144 20.131 17.042 1.00 90.69 694 GLU A CA 1
ATOM 5386 C C . GLU A 1 694 ? -32.442 21.328 16.128 1.00 90.69 694 GLU A C 1
ATOM 5388 O O . GLU A 1 694 ? -33.361 21.292 15.303 1.00 90.69 694 GLU A O 1
ATOM 5393 N N . THR A 1 695 ? -31.700 22.422 16.283 1.00 90.88 695 THR A N 1
ATOM 5394 C CA . THR A 1 695 ? -31.852 23.626 15.457 1.00 90.88 695 THR A CA 1
ATOM 5395 C C . THR A 1 695 ? -31.264 23.426 14.064 1.00 90.88 695 THR A C 1
ATOM 5397 O O . THR A 1 695 ? -31.900 23.802 13.078 1.00 90.88 695 THR A O 1
ATOM 5400 N N . GLU A 1 696 ? -30.085 22.816 13.971 1.00 87.44 696 GLU A N 1
ATOM 5401 C CA . GLU A 1 696 ? -29.436 22.440 12.712 1.00 87.44 696 GLU A CA 1
ATOM 5402 C C . GLU A 1 696 ? -30.310 21.471 11.918 1.00 87.44 696 GLU A C 1
ATOM 5404 O O . GLU A 1 696 ? -30.631 21.725 10.755 1.00 87.44 696 GLU A O 1
ATOM 5409 N N . THR A 1 697 ? -30.799 20.434 12.594 1.00 82.75 697 THR A N 1
ATOM 5410 C CA . THR A 1 697 ? -31.661 19.409 12.010 1.00 82.75 697 THR A CA 1
ATOM 5411 C C . THR A 1 697 ? -32.944 20.018 11.434 1.00 82.75 697 THR A C 1
ATOM 5413 O O . THR A 1 697 ? -33.319 19.721 10.300 1.00 82.75 697 THR A O 1
ATOM 5416 N N . ARG A 1 698 ? -33.592 20.946 12.158 1.00 83.44 698 ARG A N 1
ATOM 5417 C CA . ARG A 1 698 ? -34.771 21.686 11.661 1.00 83.44 698 ARG A CA 1
ATOM 5418 C C . ARG A 1 698 ? -34.491 22.503 10.397 1.00 83.44 698 ARG A C 1
ATOM 5420 O O . ARG A 1 698 ? -35.417 22.786 9.640 1.00 83.44 698 ARG A O 1
ATOM 5427 N N . ARG A 1 699 ? -33.236 22.899 10.177 1.00 85.06 699 ARG A N 1
ATOM 5428 C CA . ARG A 1 699 ? -32.776 23.641 8.993 1.00 85.06 699 ARG A CA 1
ATOM 5429 C C . ARG A 1 699 ? -32.258 22.726 7.878 1.00 85.06 699 ARG A C 1
ATOM 5431 O O . ARG A 1 699 ? -31.859 23.240 6.839 1.00 85.06 699 ARG A O 1
ATOM 5438 N N . GLY A 1 700 ? -32.249 21.406 8.082 1.00 79.25 700 GLY A N 1
ATOM 5439 C CA . GLY A 1 700 ? -31.642 20.448 7.154 1.00 79.25 700 GLY A CA 1
ATOM 5440 C C . GLY A 1 700 ? -30.113 20.549 7.081 1.00 79.25 700 GLY A C 1
ATOM 5441 O O . GLY A 1 700 ? -29.534 20.190 6.060 1.00 79.25 700 GLY A O 1
ATOM 5442 N N . SER A 1 701 ? -29.471 21.077 8.127 1.00 78.75 701 SER A N 1
ATOM 5443 C CA . SER A 1 701 ? -28.014 21.171 8.260 1.00 78.75 701 SER A CA 1
ATOM 5444 C C . SER A 1 701 ? -27.519 20.138 9.267 1.00 78.75 701 SER A C 1
ATOM 5446 O O . SER A 1 701 ? -28.201 19.868 10.252 1.00 78.75 701 SER A O 1
ATOM 5448 N N . PHE A 1 702 ? -26.315 19.611 9.053 1.00 75.44 702 PHE A N 1
ATOM 5449 C CA . PHE A 1 702 ? -25.687 18.641 9.947 1.00 75.44 702 PHE A CA 1
ATOM 5450 C C . PHE A 1 702 ? -24.218 19.016 10.139 1.00 75.44 702 PHE A C 1
ATOM 5452 O O . PHE A 1 702 ? -23.437 18.994 9.187 1.00 75.44 702 PHE A O 1
ATOM 5459 N N . SER A 1 703 ? -23.853 19.415 11.357 1.00 79.44 703 SER A N 1
ATOM 5460 C CA . SER A 1 703 ? -22.468 19.733 11.707 1.00 79.44 703 SER A CA 1
ATOM 5461 C C . SER A 1 703 ? -21.743 18.503 12.248 1.00 79.44 703 SER A C 1
ATOM 5463 O O . SER A 1 703 ? -22.335 17.666 12.924 1.00 79.44 703 SER A O 1
ATOM 5465 N N . GLY A 1 704 ? -20.435 18.408 12.002 1.00 72.75 704 GLY A N 1
ATOM 5466 C CA . GLY A 1 704 ? -19.583 17.449 12.703 1.00 72.75 704 GLY A CA 1
ATOM 5467 C C . GLY A 1 704 ? -19.323 17.921 14.134 1.00 72.75 704 GLY A C 1
ATOM 5468 O O . GLY A 1 704 ? -18.937 19.070 14.344 1.00 72.75 704 GLY A O 1
ATOM 5469 N N . TYR A 1 705 ? -19.506 17.038 15.113 1.00 79.56 705 TYR A N 1
ATOM 5470 C CA . TYR A 1 705 ? -19.216 17.318 16.522 1.00 79.56 705 TYR A CA 1
ATOM 5471 C C . TYR A 1 705 ? -18.025 16.479 16.978 1.00 79.56 705 TYR A C 1
ATOM 5473 O O . TYR A 1 705 ? -17.910 15.310 16.621 1.00 79.56 705 TYR A O 1
ATOM 5481 N N . ILE A 1 706 ? -17.140 17.084 17.773 1.00 74.50 706 ILE A N 1
ATOM 5482 C CA . ILE A 1 706 ? -15.932 16.422 18.294 1.00 74.50 706 ILE A CA 1
ATOM 5483 C C . ILE A 1 706 ? -16.297 15.313 19.293 1.00 74.50 706 ILE A C 1
ATOM 5485 O O . ILE A 1 706 ? -15.630 14.282 19.338 1.00 74.50 706 ILE A O 1
ATOM 5489 N N . HIS A 1 707 ? -17.368 15.521 20.064 1.00 85.19 707 HIS A N 1
ATOM 5490 C CA . HIS A 1 707 ? -17.816 14.636 21.139 1.00 85.19 707 HIS A CA 1
ATOM 5491 C C . HIS A 1 707 ? -19.244 14.138 20.903 1.00 85.19 707 HIS A C 1
ATOM 5493 O O . HIS A 1 707 ? -20.057 14.818 20.274 1.00 85.19 707 HIS A O 1
ATOM 5499 N N . ASP A 1 708 ? -19.570 12.972 21.462 1.00 88.88 708 ASP A N 1
ATOM 5500 C CA . ASP A 1 708 ? -20.936 12.437 21.491 1.00 88.88 708 ASP A CA 1
ATOM 5501 C C . ASP A 1 708 ? -21.717 13.038 22.672 1.00 88.88 708 ASP A C 1
ATOM 5503 O O . ASP A 1 708 ? -21.797 12.467 23.762 1.00 88.88 708 ASP A O 1
ATOM 5507 N N . TYR A 1 709 ? -22.240 14.249 22.465 1.00 92.56 709 TYR A N 1
ATOM 5508 C CA . TYR A 1 709 ? -22.978 14.993 23.490 1.00 92.56 709 TYR A CA 1
ATOM 5509 C C . TYR A 1 709 ? -24.206 14.235 24.028 1.00 92.56 709 TYR A C 1
ATOM 5511 O O . TYR A 1 709 ? -24.381 14.221 25.247 1.00 92.56 709 TYR A O 1
ATOM 5519 N N . PRO A 1 710 ? -25.037 13.566 23.198 1.00 93.75 710 PRO A N 1
ATOM 5520 C CA . PRO A 1 710 ? -26.148 12.760 23.706 1.00 93.75 710 PRO A CA 1
ATOM 5521 C C . PRO A 1 710 ? -25.699 11.613 24.617 1.00 93.75 710 PRO A C 1
ATOM 5523 O O . PRO A 1 710 ? -26.332 11.377 25.646 1.00 93.75 710 PRO A O 1
ATOM 5526 N N . ALA A 1 711 ? -24.604 10.920 24.285 1.00 93.62 711 ALA A N 1
ATOM 5527 C CA . ALA A 1 711 ? -24.067 9.860 25.138 1.00 93.62 711 ALA A CA 1
ATOM 5528 C C . ALA A 1 711 ? -23.558 10.396 26.483 1.00 93.62 711 ALA A C 1
ATOM 5530 O O . ALA A 1 711 ? -23.831 9.800 27.524 1.00 93.62 711 ALA A O 1
ATOM 5531 N N . TRP A 1 712 ? -22.848 11.528 26.481 1.00 93.38 712 TRP A N 1
ATOM 5532 C CA . TRP A 1 712 ? -22.417 12.185 27.719 1.00 93.38 712 TRP A CA 1
ATOM 5533 C C . TRP A 1 712 ? -23.602 12.609 28.580 1.00 93.38 712 TRP A C 1
ATOM 5535 O O . TRP A 1 712 ? -23.621 12.318 29.774 1.00 93.38 712 TRP A O 1
ATOM 5545 N N . TYR A 1 713 ? -24.620 13.217 27.972 1.00 95.50 713 TYR A N 1
ATOM 5546 C CA . TYR A 1 713 ? -25.830 13.622 28.680 1.00 95.50 713 TYR A CA 1
ATOM 5547 C C . TYR A 1 713 ? -26.565 12.423 29.297 1.00 95.50 713 TYR A C 1
ATOM 5549 O O . TYR A 1 713 ? -26.996 12.494 30.445 1.00 95.50 713 TYR A O 1
ATOM 5557 N N . ALA A 1 714 ? -26.635 11.298 28.572 1.00 94.25 714 ALA A N 1
ATOM 5558 C CA . ALA A 1 714 ? -27.202 10.048 29.076 1.00 94.25 714 ALA A CA 1
ATOM 5559 C C . ALA A 1 714 ? -26.427 9.493 30.281 1.00 94.25 714 ALA A C 1
ATOM 5561 O O . ALA A 1 714 ? -27.049 9.111 31.263 1.00 94.25 714 ALA A O 1
ATOM 5562 N N . ARG A 1 715 ? -25.087 9.500 30.254 1.00 93.00 715 ARG A N 1
ATOM 5563 C CA . ARG A 1 715 ? -24.270 9.068 31.407 1.00 93.00 715 ARG A CA 1
ATOM 5564 C C . ARG A 1 715 ? -24.465 9.965 32.623 1.00 93.00 715 ARG A C 1
ATOM 5566 O O . ARG A 1 715 ? -24.568 9.474 33.739 1.00 93.00 715 ARG A O 1
ATOM 5573 N N . LEU A 1 716 ? -24.497 11.280 32.417 1.00 92.69 716 LEU A N 1
ATOM 5574 C CA . LEU A 1 716 ? -24.652 12.232 33.515 1.00 92.69 716 LEU A CA 1
ATOM 5575 C C . LEU A 1 716 ? -26.008 12.066 34.197 1.00 92.69 716 LEU A C 1
ATOM 5577 O O . LEU A 1 716 ? -26.059 11.984 35.421 1.00 92.69 716 LEU A O 1
ATOM 5581 N N . VAL A 1 717 ? -27.085 11.933 33.416 1.00 90.94 717 VAL A N 1
ATOM 5582 C CA . VAL A 1 717 ? -28.433 11.805 33.978 1.00 90.94 717 VAL A CA 1
ATOM 5583 C C . VAL A 1 717 ? -28.666 10.475 34.696 1.00 90.94 717 VAL A C 1
ATOM 5585 O O . VAL A 1 717 ? -29.430 10.443 35.656 1.00 90.94 717 VAL A O 1
ATOM 5588 N N . THR A 1 718 ? -28.008 9.389 34.275 1.00 88.12 718 THR A N 1
ATOM 5589 C CA . THR A 1 718 ? -28.118 8.088 34.956 1.00 88.12 718 THR A CA 1
ATOM 5590 C C . THR A 1 718 ? -27.193 7.969 36.167 1.00 88.12 718 THR A C 1
ATOM 5592 O O . THR A 1 718 ? -27.488 7.194 37.068 1.00 88.12 718 THR A O 1
ATOM 5595 N N . THR A 1 719 ? -26.082 8.713 36.216 1.00 89.06 719 THR A N 1
ATOM 5596 C CA . THR A 1 719 ? -25.089 8.596 37.301 1.00 89.06 719 THR A CA 1
ATOM 5597 C C . THR A 1 719 ? -25.199 9.685 38.375 1.00 89.06 719 THR A C 1
ATOM 5599 O O . THR A 1 719 ? -24.974 9.394 39.548 1.00 89.06 719 THR A O 1
ATOM 5602 N N . PHE A 1 720 ? -25.523 10.930 38.014 1.00 89.06 720 PHE A N 1
ATOM 5603 C CA . PHE A 1 720 ? -25.535 12.074 38.934 1.00 89.06 720 PHE A CA 1
ATOM 5604 C C . PHE A 1 720 ? -26.921 12.713 38.996 1.00 89.06 720 PHE A C 1
ATOM 5606 O O . PHE A 1 720 ? -27.294 13.516 38.133 1.00 89.06 720 PHE A O 1
ATOM 5613 N N . GLU A 1 721 ? -27.666 12.394 40.053 1.00 84.19 721 GLU A N 1
ATOM 5614 C CA . GLU A 1 721 ? -28.996 12.953 40.288 1.00 84.19 721 GLU A CA 1
ATOM 5615 C C . GLU A 1 721 ? -28.957 14.493 40.300 1.00 84.19 721 GLU A C 1
ATOM 5617 O O . GLU A 1 721 ? -28.170 15.111 41.017 1.00 84.19 721 GLU A O 1
ATOM 5622 N N . GLY A 1 722 ? -29.790 15.122 39.465 1.00 81.62 722 GLY A N 1
ATOM 5623 C CA . GLY A 1 722 ? -29.898 16.581 39.355 1.00 81.62 722 GLY A CA 1
ATOM 5624 C C . GLY A 1 722 ? -28.868 17.274 38.451 1.00 81.62 722 GLY A C 1
ATOM 5625 O O . GLY A 1 722 ? -29.006 18.473 38.224 1.00 81.62 722 GLY A O 1
ATOM 5626 N N . SER A 1 723 ? -27.883 16.558 37.895 1.00 86.38 723 SER A N 1
ATOM 5627 C CA . SER A 1 723 ? -26.871 17.141 36.986 1.00 86.38 723 SER A CA 1
ATOM 5628 C C . SER A 1 723 ? -27.364 17.378 35.550 1.00 86.38 723 SER A C 1
ATOM 5630 O O . SER A 1 723 ? -26.786 18.166 34.802 1.00 86.38 723 SER A O 1
ATOM 5632 N N . ALA A 1 724 ? -28.421 16.673 35.145 1.00 89.12 724 ALA A N 1
ATOM 5633 C CA . ALA A 1 724 ? -28.994 16.700 33.806 1.00 89.12 724 ALA A CA 1
ATOM 5634 C C . ALA A 1 724 ? -30.500 16.389 33.862 1.00 89.12 724 ALA A C 1
ATOM 5636 O O . ALA A 1 724 ? -30.998 15.829 34.839 1.00 89.12 724 ALA A O 1
ATOM 5637 N N . ASP A 1 725 ? -31.230 16.757 32.808 1.00 92.62 725 ASP A N 1
ATOM 5638 C CA . ASP A 1 725 ? -32.685 16.612 32.711 1.00 92.62 725 ASP A CA 1
ATOM 5639 C C . ASP A 1 725 ? -33.046 15.396 31.843 1.00 92.62 725 ASP A C 1
ATOM 5641 O O . ASP A 1 725 ? -32.868 15.397 30.619 1.00 92.62 725 ASP A O 1
ATOM 5645 N N . LEU A 1 726 ? -33.573 14.348 32.483 1.00 90.69 726 LEU A N 1
ATOM 5646 C CA . LEU A 1 726 ? -33.957 13.114 31.798 1.00 90.69 726 LEU A CA 1
ATOM 5647 C C . LEU A 1 726 ? -35.108 13.336 30.820 1.00 90.69 726 LEU A C 1
ATOM 5649 O O . LEU A 1 726 ? -35.091 12.784 29.722 1.00 90.69 726 LEU A O 1
ATOM 5653 N N . ASP A 1 727 ? -36.091 14.156 31.185 1.00 92.44 727 ASP A N 1
ATOM 5654 C CA . ASP A 1 727 ? -37.244 14.412 30.326 1.00 92.44 727 ASP A CA 1
ATOM 5655 C C . ASP A 1 727 ? -36.812 15.176 29.062 1.00 92.44 727 ASP A C 1
ATOM 5657 O O . ASP A 1 727 ? -37.304 14.889 27.964 1.00 92.44 727 ASP A O 1
ATOM 5661 N N . TYR A 1 728 ? -35.817 16.065 29.175 1.00 95.44 728 TYR A N 1
ATOM 5662 C CA . TYR A 1 728 ? -35.197 16.704 28.011 1.00 95.44 728 TYR A CA 1
ATOM 5663 C C . TYR A 1 728 ? -34.475 15.696 27.105 1.00 95.44 728 TYR A C 1
ATOM 5665 O O . TYR A 1 728 ? -34.691 15.707 25.890 1.00 95.44 728 TYR A O 1
ATOM 5673 N N . LEU A 1 729 ? -33.663 14.793 27.672 1.00 95.38 729 LEU A N 1
ATOM 5674 C CA . LEU A 1 729 ? -32.994 13.743 26.892 1.00 95.38 729 LEU A CA 1
ATOM 5675 C C . LEU A 1 729 ? -34.010 12.863 26.156 1.00 95.38 729 LEU A C 1
ATOM 5677 O O . LEU A 1 729 ? -33.862 12.596 24.965 1.00 95.38 729 LEU A O 1
ATOM 5681 N N . LEU A 1 730 ? -35.060 12.428 26.850 1.00 94.00 730 LEU A N 1
ATOM 5682 C CA . LEU A 1 730 ? -36.112 11.594 26.278 1.00 94.00 730 LEU A CA 1
ATOM 5683 C C . LEU A 1 730 ? -36.867 12.315 25.153 1.00 94.00 730 LEU A C 1
ATOM 5685 O O . LEU A 1 730 ? -37.130 11.707 24.114 1.00 94.00 730 LEU A O 1
ATOM 5689 N N . SER A 1 731 ? -37.142 13.614 25.305 1.00 93.81 731 SER A N 1
ATOM 5690 C CA . SER A 1 731 ? -37.705 14.452 24.238 1.00 93.81 731 SER A CA 1
ATOM 5691 C C . SER A 1 731 ? -36.783 14.520 23.014 1.00 93.81 731 SER A C 1
ATOM 5693 O O . SER A 1 731 ? -37.235 14.294 21.887 1.00 93.81 731 SER A O 1
ATOM 5695 N N . PHE A 1 732 ? -35.486 14.761 23.230 1.00 94.38 732 PHE A N 1
ATOM 5696 C CA . PHE A 1 732 ? -34.477 14.794 22.169 1.00 94.38 732 PHE A CA 1
ATOM 5697 C C . PHE A 1 732 ? -34.417 13.460 21.405 1.00 94.38 732 PHE A C 1
ATOM 5699 O O . PHE A 1 732 ? -34.476 13.429 20.173 1.00 94.38 732 PHE A O 1
ATOM 5706 N N . LEU A 1 733 ? -34.372 12.333 22.125 1.00 92.94 733 LEU A N 1
ATOM 5707 C CA . LEU A 1 733 ? -34.337 10.993 21.529 1.00 92.94 733 LEU A CA 1
ATOM 5708 C C . LEU A 1 733 ? -35.626 10.672 20.751 1.00 92.94 733 LEU A C 1
ATOM 5710 O O . LEU A 1 733 ? -35.564 10.062 19.677 1.00 92.94 733 LEU A O 1
ATOM 5714 N N . ARG A 1 734 ? -36.787 11.127 21.241 1.00 90.88 734 ARG A N 1
ATOM 5715 C CA . ARG A 1 734 ? -38.093 10.941 20.585 1.00 90.88 734 ARG A CA 1
ATOM 5716 C C . ARG A 1 734 ? -38.233 11.746 19.290 1.00 90.88 734 ARG A C 1
ATOM 5718 O O . ARG A 1 734 ? -39.016 11.356 18.426 1.00 90.88 734 ARG A O 1
ATOM 5725 N N . SER A 1 735 ? -37.488 12.841 19.129 1.00 87.94 735 SER A N 1
ATOM 5726 C CA . SER A 1 735 ? -37.611 13.734 17.972 1.00 87.94 735 SER A CA 1
ATOM 5727 C C . SER A 1 735 ? -37.366 12.993 16.649 1.00 87.94 735 SER A C 1
ATOM 5729 O O . SER A 1 735 ? -36.249 12.530 16.415 1.00 87.94 735 SER A O 1
ATOM 5731 N N . PRO A 1 736 ? -38.350 12.889 15.735 1.00 81.19 736 PRO A N 1
ATOM 5732 C CA . PRO A 1 736 ? -38.187 12.155 14.477 1.00 81.19 736 PRO A CA 1
ATOM 5733 C C . PRO A 1 736 ? -37.221 12.845 13.507 1.00 81.19 736 PRO A C 1
ATOM 5735 O O . PRO A 1 736 ? -36.782 12.230 12.542 1.00 81.19 736 PRO A O 1
ATOM 5738 N N . GLN A 1 737 ? -36.905 14.120 13.747 1.00 79.81 737 GLN A N 1
ATOM 5739 C CA . GLN A 1 737 ? -36.001 14.885 12.898 1.00 79.81 737 GLN A CA 1
ATOM 5740 C C . GLN A 1 737 ? -34.537 14.567 13.213 1.00 79.81 737 GLN A C 1
ATOM 5742 O O . GLN A 1 737 ? -33.721 14.517 12.299 1.00 79.81 737 GLN A O 1
ATOM 5747 N N . VAL A 1 738 ? -34.198 14.347 14.490 1.00 85.12 738 VAL A N 1
ATOM 5748 C CA . VAL A 1 738 ? -32.818 14.072 14.911 1.00 85.12 738 VAL A CA 1
ATOM 5749 C C . VAL A 1 738 ? -32.355 12.747 14.309 1.00 85.12 738 VAL A C 1
ATOM 5751 O O . VAL A 1 738 ? -33.033 11.724 14.451 1.00 85.12 738 VAL A O 1
ATOM 5754 N N . LEU A 1 739 ? -31.181 12.766 13.674 1.00 79.81 739 LEU A N 1
ATOM 5755 C CA . LEU A 1 739 ? -30.582 11.588 13.049 1.00 79.81 739 LEU A CA 1
ATOM 5756 C C . LEU A 1 739 ? -30.424 10.435 14.045 1.00 79.81 739 LEU A C 1
ATOM 5758 O O . LEU A 1 739 ? -30.041 10.625 15.201 1.00 79.81 739 LEU A O 1
ATOM 5762 N N . GLY A 1 740 ? -30.669 9.214 13.571 1.00 81.06 740 GLY A N 1
ATOM 5763 C CA . GLY A 1 740 ? -30.529 8.000 14.374 1.00 81.06 740 GLY A CA 1
ATOM 5764 C C . GLY A 1 740 ? -29.116 7.797 14.936 1.00 81.06 740 GLY A C 1
ATOM 5765 O O . GLY A 1 740 ? -28.963 7.382 16.086 1.00 81.06 740 GLY A O 1
ATOM 5766 N N . SER A 1 741 ? -28.095 8.188 14.167 1.00 79.81 741 SER A N 1
ATOM 5767 C CA . SER A 1 741 ? -26.678 8.199 14.557 1.00 79.81 741 SER A CA 1
ATOM 5768 C C . SER A 1 741 ? -26.440 8.866 15.919 1.00 79.81 741 SER A C 1
ATOM 5770 O O . SER A 1 741 ? -25.735 8.325 16.768 1.00 79.81 741 SER A O 1
ATOM 5772 N N . ARG A 1 742 ? -27.104 10.004 16.161 1.00 86.50 742 ARG A N 1
ATOM 5773 C CA . ARG A 1 742 ? -26.994 10.827 17.377 1.00 86.50 742 ARG A CA 1
ATOM 5774 C C . ARG A 1 742 ? -27.678 10.228 18.591 1.00 86.50 742 ARG A C 1
ATOM 5776 O O . ARG A 1 742 ? -27.419 10.641 19.712 1.00 86.50 742 ARG A O 1
ATOM 5783 N N . LYS A 1 743 ? -28.587 9.284 18.377 1.00 89.81 743 LYS A N 1
ATOM 5784 C CA . LYS A 1 743 ? -29.374 8.663 19.448 1.00 89.81 743 LYS A CA 1
ATOM 5785 C C . LYS A 1 743 ? -28.727 7.382 19.949 1.00 89.81 743 LYS A C 1
ATOM 5787 O O . LYS A 1 743 ? -28.941 6.990 21.091 1.00 89.81 743 LYS A O 1
ATOM 5792 N N . ARG A 1 744 ? -27.949 6.721 19.089 1.00 90.88 744 ARG A N 1
ATOM 5793 C CA . ARG A 1 744 ? -27.490 5.344 19.273 1.00 90.88 744 ARG A CA 1
ATOM 5794 C C . ARG A 1 744 ? -26.816 5.098 20.622 1.00 90.88 744 ARG A C 1
ATOM 5796 O O . ARG A 1 744 ? -27.272 4.239 21.368 1.00 90.88 744 ARG A O 1
ATOM 5803 N N . HIS A 1 745 ? -25.738 5.815 20.938 1.00 92.06 745 HIS A N 1
ATOM 5804 C CA . HIS A 1 745 ? -24.979 5.543 22.162 1.00 92.06 745 HIS A CA 1
ATOM 5805 C C . HIS A 1 745 ? -25.754 5.928 23.427 1.00 92.06 745 HIS A C 1
ATOM 5807 O O . HIS A 1 745 ? -25.702 5.184 24.402 1.00 92.06 745 HIS A O 1
ATOM 5813 N N . ALA A 1 746 ? -26.538 7.012 23.395 1.00 94.44 746 ALA A N 1
ATOM 5814 C CA . ALA A 1 746 ? -27.442 7.370 24.488 1.00 94.44 746 ALA A CA 1
ATOM 5815 C C . ALA A 1 746 ? -28.472 6.258 24.768 1.00 94.44 746 ALA A C 1
ATOM 5817 O O . ALA A 1 746 ? -28.662 5.873 25.917 1.00 94.44 746 ALA A O 1
ATOM 5818 N N . LEU A 1 747 ? -29.078 5.676 23.725 1.00 94.31 747 LEU A N 1
ATOM 5819 C CA . LEU A 1 747 ? -30.001 4.540 23.860 1.00 94.31 747 LEU A CA 1
ATOM 5820 C C . LEU A 1 747 ? -29.313 3.289 24.423 1.00 94.31 747 LEU A C 1
ATOM 5822 O O . LEU A 1 747 ? -29.908 2.585 25.237 1.00 94.31 747 LEU A O 1
ATOM 5826 N N . LYS A 1 748 ? -28.063 3.019 24.020 1.00 93.06 748 LYS A N 1
ATOM 5827 C CA . LYS A 1 748 ? -27.266 1.906 24.562 1.00 93.06 748 LYS A CA 1
ATOM 5828 C C . LYS A 1 748 ? -27.001 2.085 26.059 1.00 93.06 748 LYS A C 1
ATOM 5830 O O . LYS A 1 748 ? -27.243 1.148 26.807 1.00 93.06 748 LYS A O 1
ATOM 5835 N N . ILE A 1 749 ? -26.607 3.286 26.490 1.00 92.75 749 ILE A N 1
ATOM 5836 C CA . ILE A 1 749 ? -26.402 3.618 27.911 1.00 92.75 749 ILE A CA 1
ATOM 5837 C C . ILE A 1 749 ? -27.706 3.449 28.700 1.00 92.75 749 ILE A C 1
ATOM 5839 O O . ILE A 1 749 ? -27.729 2.747 29.704 1.00 92.75 749 ILE A O 1
ATOM 5843 N N . LEU A 1 750 ? -28.821 4.003 28.207 1.00 92.88 750 LEU A N 1
ATOM 5844 C CA . LEU A 1 750 ? -30.127 3.829 28.855 1.00 92.88 750 LEU A CA 1
ATOM 5845 C C . LEU A 1 750 ? -30.551 2.355 28.931 1.00 92.88 750 LEU A C 1
ATOM 5847 O O . LEU A 1 750 ? -31.222 1.963 29.878 1.00 92.88 750 LEU A O 1
ATOM 5851 N N . SER A 1 751 ? -30.168 1.532 27.951 1.00 92.31 751 SER A N 1
ATOM 5852 C CA . SER A 1 751 ? -30.431 0.091 27.970 1.00 92.31 751 SER A CA 1
ATOM 5853 C C . SER A 1 751 ? -29.559 -0.660 28.972 1.00 92.31 751 SER A C 1
ATOM 5855 O O . SER A 1 751 ? -29.994 -1.700 29.459 1.00 92.31 751 SER A O 1
ATOM 5857 N N . GLU A 1 752 ? -28.330 -0.212 29.218 1.00 89.31 752 GLU A N 1
ATOM 5858 C CA . GLU A 1 752 ? -27.409 -0.796 30.202 1.00 89.31 752 GLU A CA 1
ATOM 5859 C C . GLU A 1 752 ? -27.897 -0.545 31.629 1.00 89.31 752 GLU A C 1
ATOM 5861 O O . GLU A 1 752 ? -27.992 -1.495 32.400 1.00 89.31 752 GLU A O 1
ATOM 5866 N N . GLU A 1 753 ? -28.328 0.680 31.921 1.00 87.69 753 GLU A N 1
ATOM 5867 C CA . GLU A 1 753 ? -28.765 1.105 33.258 1.00 87.69 753 GLU A CA 1
ATOM 5868 C C . GLU A 1 753 ? -30.257 0.823 33.537 1.00 87.69 753 GLU A C 1
ATOM 5870 O O . GLU A 1 753 ? -30.740 1.046 34.642 1.00 87.69 753 GLU A O 1
ATOM 5875 N N . PHE A 1 754 ? -31.025 0.335 32.550 1.00 87.12 754 PHE A N 1
ATOM 5876 C CA . PHE A 1 754 ? -32.495 0.253 32.619 1.00 87.12 754 PHE A CA 1
ATOM 5877 C C . PHE A 1 754 ? -33.032 -0.460 33.871 1.00 87.12 754 PHE A C 1
ATOM 5879 O O . PHE A 1 754 ? -34.039 -0.035 34.444 1.00 87.12 754 PHE A O 1
ATOM 5886 N N . ALA A 1 755 ? -32.382 -1.556 34.277 1.00 84.62 755 ALA A N 1
ATOM 5887 C CA . ALA A 1 755 ? -32.814 -2.377 35.408 1.00 84.62 755 ALA A CA 1
ATOM 5888 C C . ALA A 1 755 ? -32.714 -1.645 36.757 1.00 84.62 755 ALA A C 1
ATOM 5890 O O . ALA A 1 755 ? -33.490 -1.958 37.661 1.00 84.62 755 ALA A O 1
ATOM 5891 N N . ASP A 1 756 ? -31.822 -0.658 36.860 1.00 85.00 756 ASP A N 1
ATOM 5892 C CA . ASP A 1 756 ? -31.532 0.084 38.089 1.00 85.00 756 ASP A CA 1
ATOM 5893 C C . ASP A 1 756 ? -32.364 1.378 38.221 1.00 85.00 756 ASP A C 1
ATOM 5895 O O . ASP A 1 756 ? -32.331 2.045 39.255 1.00 85.00 756 ASP A O 1
ATOM 5899 N N . LEU A 1 757 ? -33.157 1.725 37.199 1.00 84.06 757 LEU A N 1
ATOM 5900 C CA . LEU A 1 757 ? -34.037 2.901 37.189 1.00 84.06 757 LEU A CA 1
ATOM 5901 C C . LEU A 1 757 ? -35.390 2.632 37.871 1.00 84.06 757 LEU A C 1
ATOM 5903 O O . LEU A 1 757 ? -35.892 1.508 37.888 1.00 84.06 757 LEU A O 1
ATOM 5907 N N . ASP A 1 758 ? -36.039 3.683 38.384 1.00 86.94 758 ASP A N 1
ATOM 5908 C CA . ASP A 1 758 ? -37.367 3.568 38.995 1.00 86.94 758 ASP A CA 1
ATOM 5909 C C . ASP A 1 758 ? -38.466 3.217 37.971 1.00 86.94 758 ASP A C 1
ATOM 5911 O O . ASP A 1 758 ? -38.378 3.527 36.781 1.00 86.94 758 ASP A O 1
ATOM 5915 N N . ALA A 1 759 ? -39.556 2.603 38.443 1.00 84.38 759 ALA A N 1
ATOM 5916 C CA . ALA A 1 759 ? -40.632 2.103 37.582 1.00 84.38 759 ALA A CA 1
ATOM 5917 C C . ALA A 1 759 ? -41.326 3.195 36.738 1.00 84.38 759 ALA A C 1
ATOM 5919 O O . ALA A 1 759 ? -41.795 2.914 35.630 1.00 84.38 759 ALA A O 1
ATOM 5920 N N . GLY A 1 760 ? -41.403 4.433 37.241 1.00 83.50 760 GLY A N 1
ATOM 5921 C CA . GLY A 1 760 ? -41.974 5.559 36.500 1.00 83.50 760 GLY A CA 1
ATOM 5922 C C . GLY A 1 760 ? -41.082 5.955 35.326 1.00 83.50 760 GLY A C 1
ATOM 5923 O O . GLY A 1 760 ? -41.560 6.111 34.198 1.00 83.50 760 GLY A O 1
ATOM 5924 N N . THR A 1 761 ? -39.777 6.033 35.573 1.00 86.06 761 THR A N 1
ATOM 5925 C CA . THR A 1 761 ? -38.752 6.284 34.555 1.00 86.06 761 THR A CA 1
ATOM 5926 C C . THR A 1 761 ? -38.672 5.161 33.520 1.00 86.06 761 THR A C 1
ATOM 5928 O O . THR A 1 761 ? -38.672 5.434 32.316 1.00 86.06 761 THR A O 1
ATOM 5931 N N . GLN A 1 762 ? -38.707 3.898 33.954 1.00 89.12 762 GLN A N 1
ATOM 5932 C CA . GLN A 1 762 ? -38.741 2.733 33.062 1.00 89.12 762 GLN A CA 1
ATOM 5933 C C . GLN A 1 762 ? -39.921 2.790 32.077 1.00 89.12 762 GLN A C 1
ATOM 5935 O O . GLN A 1 762 ? -39.761 2.485 30.892 1.00 89.12 762 GLN A O 1
ATOM 5940 N N . GLY A 1 763 ? -41.098 3.227 32.542 1.00 88.00 763 GLY A N 1
ATOM 5941 C CA . GLY A 1 763 ? -42.280 3.417 31.698 1.00 88.00 763 GLY A CA 1
ATOM 5942 C C . GLY A 1 763 ? -42.088 4.487 30.617 1.00 88.00 763 GLY A C 1
ATOM 5943 O O . GLY A 1 763 ? -42.408 4.242 29.453 1.00 88.00 763 GLY A O 1
ATOM 5944 N N . LYS A 1 764 ? -41.515 5.647 30.975 1.00 89.94 764 LYS A N 1
ATOM 5945 C CA . LYS A 1 764 ? -41.215 6.732 30.019 1.00 89.94 764 LYS A CA 1
ATOM 5946 C C . LYS A 1 764 ? -40.200 6.298 28.956 1.00 89.94 764 LYS A C 1
ATOM 5948 O O . LYS A 1 764 ? -40.387 6.574 27.774 1.00 89.94 764 LYS A O 1
ATOM 5953 N N . ILE A 1 765 ? -39.141 5.599 29.370 1.00 91.56 765 ILE A N 1
ATOM 5954 C CA . ILE A 1 765 ? -38.099 5.097 28.463 1.00 91.56 765 ILE A CA 1
ATOM 5955 C C . ILE A 1 765 ? -38.688 4.102 27.456 1.00 91.56 765 ILE A C 1
ATOM 5957 O O . ILE A 1 765 ? -38.371 4.182 26.267 1.00 91.56 765 ILE A O 1
ATOM 5961 N N . ARG A 1 766 ? -39.581 3.208 27.907 1.00 90.56 766 ARG A N 1
ATOM 5962 C CA . ARG A 1 766 ? -40.280 2.267 27.021 1.00 90.56 766 ARG A CA 1
ATOM 5963 C C . ARG A 1 766 ? -41.104 2.995 25.953 1.00 90.56 766 ARG A C 1
ATOM 5965 O O . ARG A 1 766 ? -40.928 2.692 24.779 1.00 90.56 766 ARG A O 1
ATOM 5972 N N . ASP A 1 767 ? -41.922 3.982 26.332 1.00 90.94 767 ASP A N 1
ATOM 5973 C CA . ASP A 1 767 ? -42.741 4.773 25.386 1.00 90.94 767 ASP A CA 1
ATOM 5974 C C . ASP A 1 767 ? -41.888 5.459 24.301 1.00 90.94 767 ASP A C 1
ATOM 5976 O O . ASP A 1 767 ? -42.222 5.453 23.110 1.00 90.94 767 ASP A O 1
ATOM 5980 N N . VAL A 1 768 ? -40.740 6.020 24.695 1.00 91.56 768 VAL A N 1
ATOM 5981 C CA . VAL A 1 768 ? -39.799 6.645 23.755 1.00 91.56 768 VAL A CA 1
ATOM 5982 C C . VAL A 1 768 ? -39.199 5.610 22.808 1.00 91.56 768 VAL A C 1
ATOM 5984 O O . VAL A 1 768 ? -39.152 5.849 21.601 1.00 91.56 768 VAL A O 1
ATOM 5987 N N . ALA A 1 769 ? -38.768 4.460 23.325 1.00 90.94 769 ALA A N 1
ATOM 5988 C CA . ALA A 1 769 ? -38.189 3.400 22.511 1.00 90.94 769 ALA A CA 1
ATOM 5989 C C . ALA A 1 769 ? -39.208 2.818 21.510 1.00 90.94 769 ALA A C 1
ATOM 5991 O O . ALA A 1 769 ? -38.858 2.635 20.343 1.00 90.94 769 ALA A O 1
ATOM 5992 N N . GLU A 1 770 ? -40.469 2.619 21.917 1.00 90.31 770 GLU A N 1
ATOM 5993 C CA . GLU A 1 770 ? -41.567 2.186 21.034 1.00 90.31 770 GLU A CA 1
ATOM 5994 C C . GLU A 1 770 ? -41.798 3.222 19.926 1.00 90.31 770 GLU A C 1
ATOM 5996 O O . GLU A 1 770 ? -41.775 2.882 18.741 1.00 90.31 770 GLU A O 1
ATOM 6001 N N . THR A 1 771 ? -41.870 4.508 20.293 1.00 88.69 771 THR A N 1
ATOM 6002 C CA . THR A 1 771 ? -42.025 5.606 19.326 1.00 88.69 771 THR A CA 1
ATOM 6003 C C . THR A 1 771 ? -40.887 5.628 18.298 1.00 88.69 771 THR A C 1
ATOM 6005 O O . THR A 1 771 ? -41.135 5.753 17.098 1.00 88.69 771 THR A O 1
ATOM 6008 N N . ILE A 1 772 ? -39.629 5.509 18.738 1.00 88.12 772 ILE A N 1
ATOM 6009 C CA . ILE A 1 772 ? -38.465 5.519 17.837 1.00 88.12 772 ILE A CA 1
ATOM 6010 C C . ILE A 1 772 ? -38.541 4.345 16.859 1.00 88.12 772 ILE A C 1
ATOM 6012 O O . ILE A 1 772 ? -38.293 4.512 15.663 1.00 88.12 772 ILE A O 1
ATOM 6016 N N . VAL A 1 773 ? -38.890 3.164 17.361 1.00 85.19 773 VAL A N 1
ATOM 6017 C CA . VAL A 1 773 ? -38.975 1.928 16.582 1.00 85.19 773 VAL A CA 1
ATOM 6018 C C . VAL A 1 773 ? -40.106 1.970 15.547 1.00 85.19 773 VAL A C 1
ATOM 6020 O O . VAL A 1 773 ? -39.926 1.445 14.442 1.00 85.19 773 VAL A O 1
ATOM 6023 N N . ASP A 1 774 ? -41.223 2.621 15.864 1.00 79.88 774 ASP A N 1
ATOM 6024 C CA . ASP A 1 774 ? -42.348 2.825 14.947 1.00 79.88 774 ASP A CA 1
ATOM 6025 C C . ASP A 1 774 ? -42.032 3.853 13.856 1.00 79.88 774 ASP A C 1
ATOM 6027 O O . ASP A 1 774 ? -42.301 3.610 12.678 1.00 79.88 774 ASP A O 1
ATOM 6031 N N . VAL A 1 775 ? -41.382 4.966 14.210 1.00 71.94 775 VAL A N 1
ATOM 6032 C CA . VAL A 1 775 ? -40.940 5.986 13.242 1.00 71.94 775 VAL A CA 1
ATOM 6033 C C . VAL A 1 775 ? -39.880 5.419 12.287 1.00 71.94 775 VAL A C 1
ATOM 6035 O O . VAL A 1 775 ? -39.933 5.657 11.078 1.00 71.94 775 VAL A O 1
ATOM 6038 N N . SER A 1 776 ? -38.949 4.614 12.806 1.00 65.50 776 SER A N 1
ATOM 6039 C CA . SER A 1 776 ? -37.858 4.015 12.020 1.00 65.50 776 SER A CA 1
ATOM 6040 C C . SER A 1 776 ? -38.339 2.941 11.035 1.00 65.50 776 SER A C 1
ATOM 6042 O O . SER A 1 776 ? -37.651 2.651 10.063 1.00 65.50 776 SER A O 1
ATOM 6044 N N . ASN A 1 777 ? -39.533 2.370 11.231 1.00 57.19 777 ASN A N 1
ATOM 6045 C CA . ASN A 1 777 ? -40.144 1.442 10.272 1.00 57.19 777 ASN A CA 1
ATOM 6046 C C . ASN A 1 777 ? -40.634 2.128 8.981 1.00 57.19 777 ASN A C 1
ATOM 6048 O O . ASN A 1 777 ? -40.860 1.443 7.984 1.00 57.19 777 ASN A O 1
ATOM 6052 N N . GLY A 1 778 ? -40.814 3.456 8.990 1.00 47.50 778 GLY A N 1
ATOM 6053 C CA . GLY A 1 778 ? -41.335 4.224 7.851 1.00 47.50 778 GLY A CA 1
ATOM 6054 C C . GLY A 1 778 ? -40.271 4.909 6.986 1.00 47.50 778 GLY A C 1
ATOM 6055 O O . GLY A 1 778 ? -40.516 5.162 5.806 1.00 47.50 778 GLY A O 1
ATOM 6056 N N . ALA A 1 779 ? -39.088 5.188 7.535 1.00 46.22 779 ALA A N 1
ATOM 6057 C CA . ALA A 1 779 ? -37.980 5.823 6.827 1.00 46.22 779 ALA A CA 1
ATOM 6058 C C . ALA A 1 779 ? -36.850 4.808 6.638 1.00 46.22 779 ALA A C 1
ATOM 6060 O O . ALA A 1 779 ? -36.398 4.196 7.601 1.00 46.22 779 ALA A O 1
ATOM 6061 N N . ARG A 1 780 ? -36.362 4.620 5.403 1.00 43.94 780 ARG A N 1
ATOM 6062 C CA . ARG A 1 780 ? -35.079 3.928 5.210 1.00 43.94 780 ARG A CA 1
ATOM 6063 C C . ARG A 1 780 ? -34.054 4.686 6.049 1.00 43.94 780 ARG A C 1
ATOM 6065 O O . ARG A 1 780 ? -33.939 5.892 5.866 1.00 43.94 780 ARG A O 1
ATOM 6072 N N . ASP A 1 781 ? -33.364 3.987 6.949 1.00 48.72 781 ASP A N 1
ATOM 6073 C CA . ASP A 1 781 ? -32.231 4.483 7.741 1.00 48.72 781 ASP A CA 1
ATOM 6074 C C . ASP A 1 781 ? -31.117 4.884 6.754 1.00 48.72 781 ASP A C 1
ATOM 6076 O O . ASP A 1 781 ? -30.200 4.117 6.450 1.00 48.72 781 ASP A O 1
ATOM 6080 N N . THR A 1 782 ? -31.289 6.031 6.091 1.00 46.88 782 THR A N 1
ATOM 6081 C CA . THR A 1 782 ? -30.319 6.595 5.163 1.00 46.88 782 THR A CA 1
ATOM 6082 C C . THR A 1 782 ? -29.202 7.119 6.032 1.00 46.88 782 THR A C 1
ATOM 6084 O O . THR A 1 782 ? -29.301 8.217 6.573 1.00 46.88 782 THR A O 1
ATOM 6087 N N . ALA A 1 783 ? -28.181 6.285 6.215 1.00 48.16 783 ALA A N 1
ATOM 6088 C CA . ALA A 1 783 ? -26.945 6.692 6.851 1.00 48.16 783 ALA A CA 1
ATOM 6089 C C . ALA A 1 783 ? -26.467 7.992 6.194 1.00 48.16 783 ALA A C 1
ATOM 6091 O O . ALA A 1 783 ? -26.265 8.039 4.976 1.00 48.16 783 ALA A O 1
ATOM 6092 N N . ASP A 1 784 ? -26.301 9.037 6.999 1.00 51.34 784 ASP A N 1
ATOM 6093 C CA . ASP A 1 784 ? -25.423 10.132 6.624 1.00 51.34 784 ASP A CA 1
ATOM 6094 C C . ASP A 1 784 ? -24.032 9.504 6.397 1.00 51.34 784 ASP A C 1
ATOM 6096 O O . ASP A 1 784 ? -23.560 8.757 7.262 1.00 51.34 784 ASP A O 1
ATOM 6100 N N . PRO A 1 785 ? -23.362 9.730 5.251 1.00 46.22 785 PRO A N 1
ATOM 6101 C CA . PRO A 1 785 ? -22.009 9.225 5.018 1.00 46.22 785 PRO A CA 1
ATOM 6102 C C . PRO A 1 785 ? -21.010 9.594 6.127 1.00 46.22 785 PRO A C 1
ATOM 6104 O O . PRO A 1 785 ? -19.990 8.916 6.271 1.00 46.22 785 PRO A O 1
ATOM 6107 N N . LEU A 1 786 ? -21.288 10.656 6.891 1.00 46.12 786 LEU A N 1
ATOM 6108 C CA . LEU A 1 786 ? -20.458 11.145 7.986 1.00 46.12 786 LEU A CA 1
ATOM 6109 C C . LEU A 1 786 ? -20.864 10.574 9.357 1.00 46.12 786 LEU A C 1
ATOM 6111 O O . LEU A 1 786 ? -20.027 10.553 10.258 1.00 46.12 786 LEU A O 1
ATOM 6115 N N . GLU A 1 787 ? -22.096 10.073 9.528 1.00 54.06 787 GLU A N 1
ATOM 6116 C CA . GLU A 1 787 ? -22.648 9.669 10.830 1.00 54.06 787 GLU A CA 1
ATOM 6117 C C . GLU A 1 787 ? -23.460 8.369 10.718 1.00 54.06 787 GLU A C 1
ATOM 6119 O O . GLU A 1 787 ? -24.568 8.340 10.187 1.00 54.06 787 GLU A O 1
ATOM 6124 N N . GLY A 1 788 ? -22.880 7.262 11.197 1.00 63.41 788 GLY A N 1
ATOM 6125 C CA . GLY A 1 788 ? -23.386 5.895 10.997 1.00 63.41 788 GLY A CA 1
ATOM 6126 C C . GLY A 1 788 ? -24.811 5.606 11.518 1.00 63.41 788 GLY A C 1
ATOM 6127 O O . GLY A 1 788 ? -25.381 6.393 12.257 1.00 63.41 788 GLY A O 1
ATOM 6128 N N . PRO A 1 789 ? -25.411 4.454 11.166 1.00 78.31 789 PRO A N 1
ATOM 6129 C CA . PRO A 1 789 ? -26.846 4.197 11.359 1.00 78.31 789 PRO A CA 1
ATOM 6130 C C . PRO A 1 789 ? -27.274 4.033 12.830 1.00 78.31 789 PRO A C 1
ATOM 6132 O O . PRO A 1 789 ? -26.455 3.693 13.689 1.00 78.31 789 PRO A O 1
ATOM 6135 N N . LEU A 1 790 ? -28.582 4.179 13.109 1.00 84.81 790 LEU A N 1
ATOM 6136 C CA . LEU A 1 790 ? -29.166 3.899 14.436 1.00 84.81 790 LEU A CA 1
ATOM 6137 C C . LEU A 1 790 ? -28.899 2.449 14.864 1.00 84.81 790 LEU A C 1
ATOM 6139 O O . LEU A 1 790 ? -28.589 2.179 16.028 1.00 84.81 790 LEU A O 1
ATOM 6143 N N . GLY A 1 791 ? -28.990 1.519 13.908 1.00 85.81 791 GLY A N 1
ATOM 6144 C CA . GLY A 1 791 ? -28.867 0.085 14.153 1.00 85.81 791 GLY A CA 1
ATOM 6145 C C . GLY A 1 791 ? -29.996 -0.462 15.029 1.00 85.81 791 GLY A C 1
ATOM 6146 O O . GLY A 1 791 ? -31.103 0.068 15.048 1.00 85.81 791 GLY A O 1
ATOM 6147 N N . GLY A 1 792 ? -29.701 -1.520 15.783 1.00 89.94 792 GLY A N 1
ATOM 6148 C CA . GLY A 1 792 ? -30.648 -2.170 16.687 1.00 89.94 792 GLY A CA 1
ATOM 6149 C C . GLY A 1 792 ? -30.783 -1.509 18.060 1.00 89.94 792 GLY A C 1
ATOM 6150 O O . GLY A 1 792 ? -31.514 -2.043 18.880 1.00 89.94 792 GLY A O 1
ATOM 6151 N N . ALA A 1 793 ? -30.146 -0.365 18.337 1.00 92.12 793 ALA A N 1
ATOM 6152 C CA . ALA A 1 793 ? -30.061 0.197 19.694 1.00 92.12 793 ALA A CA 1
ATOM 6153 C C . ALA A 1 793 ? -31.427 0.453 20.362 1.00 92.12 793 ALA A C 1
ATOM 6155 O O . ALA A 1 793 ? -31.606 0.160 21.542 1.00 92.12 793 ALA A O 1
ATOM 6156 N N . ALA A 1 794 ? -32.417 0.957 19.615 1.00 91.94 794 ALA A N 1
ATOM 6157 C CA . ALA A 1 794 ? -33.768 1.152 20.149 1.00 91.94 794 ALA A CA 1
ATOM 6158 C C . ALA A 1 794 ? -34.506 -0.184 20.380 1.00 91.94 794 ALA A C 1
ATOM 6160 O O . ALA A 1 794 ? -35.239 -0.326 21.355 1.00 91.94 794 ALA A O 1
ATOM 6161 N N . LEU A 1 795 ? -34.283 -1.180 19.513 1.00 92.81 795 LEU A N 1
ATOM 6162 C CA . LEU A 1 795 ? -34.841 -2.529 19.666 1.00 92.81 795 LEU A CA 1
ATOM 6163 C C . LEU A 1 795 ? -34.202 -3.278 20.840 1.00 92.81 795 LEU A C 1
ATOM 6165 O O . LEU A 1 795 ? -34.893 -4.002 21.546 1.00 92.81 795 LEU A O 1
ATOM 6169 N N . GLU A 1 796 ? -32.907 -3.086 21.069 1.00 93.44 796 GLU A N 1
ATOM 6170 C CA . GLU A 1 796 ? -32.184 -3.617 22.220 1.00 93.44 796 GLU A CA 1
ATOM 6171 C C . GLU A 1 796 ? -32.704 -3.010 23.524 1.00 93.44 796 GLU A C 1
ATOM 6173 O O . GLU A 1 796 ? -32.952 -3.743 24.481 1.00 93.44 796 GLU A O 1
ATOM 6178 N N . LEU A 1 797 ? -32.934 -1.694 23.559 1.00 92.81 797 LEU A N 1
ATOM 6179 C CA . LEU A 1 797 ? -33.576 -1.047 24.700 1.00 92.81 797 LEU A CA 1
ATOM 6180 C C . LEU A 1 797 ? -34.963 -1.655 24.958 1.00 92.81 797 LEU A C 1
ATOM 6182 O O . LEU A 1 797 ? -35.231 -2.097 26.074 1.00 92.81 797 LEU A O 1
ATOM 6186 N N . LEU A 1 798 ? -35.806 -1.776 23.923 1.00 92.50 798 LEU A N 1
ATOM 6187 C CA . LEU A 1 798 ? -37.123 -2.417 24.038 1.00 92.50 798 LEU A CA 1
ATOM 6188 C C . LEU A 1 798 ? -37.046 -3.853 24.545 1.00 92.50 798 LEU A C 1
ATOM 6190 O O . LEU A 1 798 ? -37.819 -4.221 25.430 1.00 92.50 798 LEU A O 1
ATOM 6194 N N . PHE A 1 799 ? -36.118 -4.647 24.011 1.00 92.75 799 PHE A N 1
ATOM 6195 C CA . PHE A 1 799 ? -35.919 -6.039 24.400 1.00 92.75 799 PHE A CA 1
ATOM 6196 C C . PHE A 1 799 ? -35.715 -6.180 25.912 1.00 92.75 799 PHE A C 1
ATOM 6198 O O . PHE A 1 799 ? -36.356 -7.033 26.521 1.00 92.75 799 PHE A O 1
ATOM 6205 N N . HIS A 1 800 ? -34.912 -5.304 26.523 1.00 89.50 800 HIS A N 1
ATOM 6206 C CA . HIS A 1 800 ? -34.694 -5.301 27.973 1.00 89.50 800 HIS A CA 1
ATOM 6207 C C . HIS A 1 800 ? -35.859 -4.703 28.768 1.00 89.50 800 HIS A C 1
ATOM 6209 O O . HIS A 1 800 ? -36.022 -5.022 29.943 1.00 89.50 800 HIS A O 1
ATOM 6215 N N . THR A 1 801 ? -36.695 -3.863 28.148 1.00 89.12 801 THR A N 1
ATOM 6216 C CA . THR A 1 801 ? -37.888 -3.333 28.825 1.00 89.12 801 THR A CA 1
ATOM 6217 C C . THR A 1 801 ? -39.025 -4.349 28.930 1.00 89.12 801 THR A C 1
ATOM 6219 O O . THR A 1 801 ? -39.903 -4.181 29.781 1.00 89.12 801 THR A O 1
ATOM 6222 N N . TYR A 1 802 ? -39.057 -5.366 28.064 1.00 88.25 802 TYR A N 1
ATOM 6223 C CA . TYR A 1 802 ? -40.107 -6.379 28.052 1.00 88.25 802 TYR A CA 1
ATOM 6224 C C . TYR A 1 802 ? -39.771 -7.560 28.978 1.00 88.25 802 TYR A C 1
ATOM 6226 O O . TYR A 1 802 ? -38.609 -7.942 29.097 1.00 88.25 802 TYR A O 1
ATOM 6234 N N . PRO A 1 803 ? -40.778 -8.213 29.594 1.00 83.56 803 PRO A N 1
ATOM 6235 C CA . PRO A 1 803 ? -40.551 -9.456 30.322 1.00 83.56 803 PRO A CA 1
ATOM 6236 C C . PRO A 1 803 ? -39.898 -10.519 29.431 1.00 83.56 803 PRO A C 1
ATOM 6238 O O . PRO A 1 803 ? -40.248 -10.650 28.249 1.00 83.56 803 PRO A O 1
ATOM 6241 N N . ALA A 1 804 ? -38.994 -11.310 30.014 1.00 77.69 804 ALA A N 1
ATOM 6242 C CA . ALA A 1 804 ? -38.358 -12.428 29.325 1.00 77.69 804 ALA A CA 1
ATOM 6243 C C . ALA A 1 804 ? -39.415 -13.379 28.729 1.00 77.69 804 ALA A C 1
ATOM 6245 O O . ALA A 1 804 ? -40.441 -13.650 29.352 1.00 77.69 804 ALA A O 1
ATOM 6246 N N . ALA A 1 805 ? -39.168 -13.866 27.509 1.00 77.75 805 ALA A N 1
ATOM 6247 C CA . ALA A 1 805 ? -40.072 -14.735 26.741 1.00 77.75 805 ALA A CA 1
ATOM 6248 C C . ALA A 1 805 ? -41.458 -14.141 26.390 1.00 77.75 805 ALA A C 1
ATOM 6250 O O . ALA A 1 805 ? -42.348 -14.868 25.948 1.00 77.75 805 ALA A O 1
ATOM 6251 N N . SER A 1 806 ? -41.657 -12.826 26.527 1.00 87.88 806 SER A N 1
ATOM 6252 C CA . SER A 1 806 ? -42.857 -12.154 26.012 1.00 87.88 806 SER A CA 1
ATOM 6253 C C . SER A 1 806 ? -42.846 -12.033 24.481 1.00 87.88 806 SER A C 1
ATOM 6255 O O . SER A 1 806 ? -41.792 -12.035 23.838 1.00 87.88 806 SER A O 1
ATOM 6257 N N . SER A 1 807 ? -44.027 -11.857 23.881 1.00 87.81 807 SER A N 1
ATOM 6258 C CA . SER A 1 807 ? -44.161 -11.593 22.440 1.00 87.81 807 SER A CA 1
ATOM 6259 C C . SER A 1 807 ? -43.444 -10.308 22.006 1.00 87.81 807 SER A C 1
ATOM 6261 O O . SER A 1 807 ? -42.888 -10.265 20.909 1.00 87.81 807 SER A O 1
ATOM 6263 N N . GLY A 1 808 ? -43.407 -9.286 22.870 1.00 88.31 808 GLY A N 1
ATOM 6264 C CA . GLY A 1 808 ? -42.678 -8.036 22.640 1.00 88.31 808 GLY A CA 1
ATOM 6265 C C . GLY A 1 808 ? -41.168 -8.256 22.548 1.00 88.31 808 GLY A C 1
ATOM 6266 O O . GLY A 1 808 ? -40.552 -7.872 21.552 1.00 88.31 808 GLY A O 1
ATOM 6267 N N . ALA A 1 809 ? -40.585 -8.965 23.522 1.00 89.19 809 ALA A N 1
ATOM 6268 C CA . ALA A 1 809 ? -39.165 -9.325 23.507 1.00 89.19 809 ALA A CA 1
ATOM 6269 C C . ALA A 1 809 ? -38.808 -10.178 22.276 1.00 89.19 809 ALA A C 1
ATOM 6271 O O . ALA A 1 809 ? -37.832 -9.891 21.582 1.00 89.19 809 ALA A O 1
ATOM 6272 N N . ALA A 1 810 ? -39.637 -11.176 21.947 1.00 90.31 810 ALA A N 1
ATOM 6273 C CA . ALA A 1 810 ? -39.431 -12.022 20.771 1.00 90.31 810 ALA A CA 1
ATOM 6274 C C . ALA A 1 810 ? -39.482 -11.217 19.459 1.00 90.31 810 ALA A C 1
ATOM 6276 O O . ALA A 1 810 ? -38.660 -11.430 18.569 1.00 90.31 810 ALA A O 1
ATOM 6277 N N . THR A 1 811 ? -40.407 -10.258 19.352 1.00 91.25 811 THR A N 1
ATOM 6278 C CA . THR A 1 811 ? -40.542 -9.389 18.172 1.00 91.25 811 THR A CA 1
ATOM 6279 C C . THR A 1 811 ? -39.347 -8.450 18.027 1.00 91.25 811 THR A C 1
ATOM 6281 O O . THR A 1 811 ? -38.811 -8.311 16.926 1.00 91.25 811 THR A O 1
ATOM 6284 N N . ALA A 1 812 ? -38.902 -7.827 19.123 1.00 91.69 812 ALA A N 1
ATOM 6285 C CA . ALA A 1 812 ? -37.727 -6.959 19.117 1.00 91.69 812 ALA A CA 1
ATOM 6286 C C . ALA A 1 812 ? -36.473 -7.729 18.676 1.00 91.69 812 ALA A C 1
ATOM 6288 O O . ALA A 1 812 ? -35.759 -7.290 17.772 1.00 91.69 812 ALA A O 1
ATOM 6289 N N . LEU A 1 813 ? -36.262 -8.923 19.239 1.00 92.81 813 LEU A N 1
ATOM 6290 C CA . LEU A 1 813 ? -35.138 -9.787 18.893 1.00 92.81 813 LEU A CA 1
ATOM 6291 C C . LEU A 1 813 ? -35.189 -10.259 17.434 1.00 92.81 813 LEU A C 1
ATOM 6293 O O . LEU A 1 813 ? -34.190 -10.151 16.725 1.00 92.81 813 LEU A O 1
ATOM 6297 N N . ALA A 1 814 ? -36.348 -10.720 16.955 1.00 91.69 814 ALA A N 1
ATOM 6298 C CA . ALA A 1 814 ? -36.515 -11.150 15.567 1.00 91.69 814 ALA A CA 1
ATOM 6299 C C . ALA A 1 814 ? -36.174 -10.024 14.577 1.00 91.69 814 ALA A C 1
ATOM 6301 O O . ALA A 1 814 ? -35.456 -10.258 13.605 1.00 91.69 814 ALA A O 1
ATOM 6302 N N . ARG A 1 815 ? -36.616 -8.791 14.863 1.00 91.00 815 ARG A N 1
ATOM 6303 C CA . ARG A 1 815 ? -36.302 -7.611 14.042 1.00 91.00 815 ARG A CA 1
ATOM 6304 C C . ARG A 1 815 ? -34.815 -7.273 14.044 1.00 91.00 815 ARG A C 1
ATOM 6306 O O . ARG A 1 815 ? -34.292 -6.900 12.994 1.00 91.00 815 ARG A O 1
ATOM 6313 N N . MET A 1 816 ? -34.132 -7.420 15.182 1.00 93.12 816 MET A N 1
ATOM 6314 C CA . MET A 1 816 ? -32.682 -7.230 15.236 1.00 93.12 816 MET A CA 1
ATOM 6315 C C . MET A 1 816 ? -31.944 -8.289 14.399 1.00 93.12 816 MET A C 1
ATOM 6317 O O . MET A 1 816 ? -31.076 -7.950 13.596 1.00 93.12 816 MET A O 1
ATOM 6321 N N . LEU A 1 817 ? -32.331 -9.563 14.519 1.00 93.06 817 LEU A N 1
ATOM 6322 C CA . LEU A 1 817 ? -31.710 -10.674 13.788 1.00 93.06 817 LEU A CA 1
ATOM 6323 C C . LEU A 1 817 ? -31.925 -10.600 12.270 1.00 93.06 817 LEU A C 1
ATOM 6325 O O . LEU A 1 817 ? -31.025 -10.949 11.509 1.00 93.06 817 LEU A O 1
ATOM 6329 N N . SER A 1 818 ? -33.083 -10.118 11.812 1.00 89.44 818 SER A N 1
ATOM 6330 C CA . SER A 1 818 ? -33.363 -9.925 10.381 1.00 89.44 818 SER A CA 1
ATOM 6331 C C . SER A 1 818 ? -32.782 -8.628 9.801 1.00 89.44 818 SER A C 1
ATOM 6333 O O . SER A 1 818 ? -32.965 -8.351 8.616 1.00 89.44 818 SER A O 1
ATOM 6335 N N . GLY A 1 819 ? -32.151 -7.794 10.632 1.00 87.00 819 GLY A N 1
ATOM 6336 C CA . GLY A 1 819 ? -31.689 -6.461 10.260 1.00 87.00 819 GLY A CA 1
ATOM 6337 C C . GLY A 1 819 ? -30.293 -6.419 9.629 1.00 87.00 819 GLY A C 1
ATOM 6338 O O . GLY A 1 819 ? -29.724 -7.414 9.171 1.00 87.00 819 GLY A O 1
ATOM 6339 N N . THR A 1 820 ? -29.716 -5.214 9.613 1.00 87.81 820 THR A N 1
ATOM 6340 C CA . THR A 1 820 ? -28.339 -4.984 9.143 1.00 87.81 820 THR A CA 1
ATOM 6341 C C . THR A 1 820 ? -27.314 -5.637 10.075 1.00 87.81 820 THR A C 1
ATOM 6343 O O . THR A 1 820 ? -27.643 -6.052 11.185 1.00 87.81 820 THR A O 1
ATOM 6346 N N . LYS A 1 821 ? -26.035 -5.668 9.677 1.00 89.50 821 LYS A N 1
ATOM 6347 C CA . LYS A 1 821 ? -24.954 -6.153 10.554 1.00 89.50 821 LYS A CA 1
ATOM 6348 C C . LYS A 1 821 ? -24.960 -5.504 11.944 1.00 89.50 821 LYS A C 1
ATOM 6350 O O . LYS A 1 821 ? -24.725 -6.176 12.936 1.00 89.50 821 LYS A O 1
ATOM 6355 N N . LEU A 1 822 ? -25.302 -4.214 12.022 1.00 88.56 822 LEU A N 1
ATOM 6356 C CA . LEU A 1 822 ? -25.336 -3.485 13.286 1.00 88.56 822 LEU A CA 1
ATOM 6357 C C . LEU A 1 822 ? -26.500 -3.950 14.168 1.00 88.56 822 LEU A C 1
ATOM 6359 O O . LEU A 1 822 ? -26.324 -4.103 15.367 1.00 88.56 822 LEU A O 1
ATOM 6363 N N . HIS A 1 823 ? -27.654 -4.259 13.568 1.00 91.88 823 HIS A N 1
ATOM 6364 C CA . HIS A 1 823 ? -28.785 -4.841 14.289 1.00 91.88 823 HIS A CA 1
ATOM 6365 C C . HIS A 1 823 ? -28.447 -6.222 14.857 1.00 91.88 823 HIS A C 1
ATOM 6367 O O . HIS A 1 823 ? -28.763 -6.504 16.007 1.00 91.88 823 HIS A O 1
ATOM 6373 N N . ARG A 1 824 ? -27.768 -7.075 14.082 1.00 94.69 824 ARG A N 1
ATOM 6374 C CA . ARG A 1 824 ? -27.371 -8.413 14.548 1.00 94.69 824 ARG A CA 1
ATOM 6375 C C . ARG A 1 824 ? -26.274 -8.362 15.614 1.00 94.69 824 ARG A C 1
ATOM 6377 O O . ARG A 1 824 ? -26.296 -9.166 16.540 1.00 94.69 824 ARG A O 1
ATOM 6384 N N . ALA A 1 825 ? -25.365 -7.390 15.533 1.00 93.44 825 ALA A N 1
ATOM 6385 C CA . ALA A 1 825 ? -24.397 -7.116 16.595 1.00 93.44 825 ALA A CA 1
ATOM 6386 C C . ALA A 1 825 ? -25.092 -6.657 17.892 1.00 93.44 825 ALA A C 1
ATOM 6388 O O . ALA A 1 825 ? -24.768 -7.159 18.966 1.00 93.44 825 ALA A O 1
ATOM 6389 N N . ASP A 1 826 ? -26.093 -5.777 17.790 1.00 93.75 826 ASP A N 1
ATOM 6390 C CA . ASP A 1 826 ? -26.912 -5.351 18.935 1.00 93.75 826 ASP A CA 1
ATOM 6391 C C . ASP A 1 826 ? -27.750 -6.516 19.502 1.00 93.75 826 ASP A C 1
ATOM 6393 O O . ASP A 1 826 ? -27.897 -6.638 20.717 1.00 93.75 826 ASP A O 1
ATOM 6397 N N . ALA A 1 827 ? -28.220 -7.445 18.656 1.00 95.19 827 ALA A N 1
ATOM 6398 C CA . ALA A 1 827 ? -28.870 -8.677 19.111 1.00 95.19 827 ALA A CA 1
ATOM 6399 C C . ALA A 1 827 ? -27.930 -9.539 19.967 1.00 95.19 827 ALA A C 1
ATOM 6401 O O . ALA A 1 827 ? -28.360 -10.076 20.987 1.0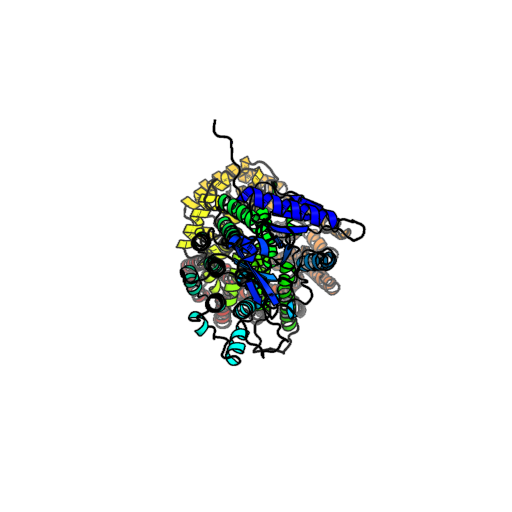0 95.19 827 ALA A O 1
ATOM 6402 N N . ALA A 1 828 ? -26.656 -9.664 19.576 1.00 95.12 828 ALA A N 1
ATOM 6403 C CA . ALA A 1 828 ? -25.661 -10.387 20.362 1.00 95.12 828 ALA A CA 1
ATOM 6404 C C . ALA A 1 828 ? -25.417 -9.717 21.725 1.00 95.12 828 ALA A C 1
ATOM 6406 O O . ALA A 1 828 ? -25.411 -10.404 22.746 1.00 95.12 828 ALA A O 1
ATOM 6407 N N . ASP A 1 829 ? -25.285 -8.386 21.761 1.00 92.50 829 ASP A N 1
ATOM 6408 C CA . ASP A 1 829 ? -25.150 -7.628 23.015 1.00 92.50 829 ASP A CA 1
ATOM 6409 C C . ASP A 1 829 ? -26.370 -7.809 23.935 1.00 92.50 829 ASP A C 1
ATOM 6411 O O . ASP A 1 829 ? -26.217 -7.954 25.150 1.00 92.50 829 ASP A O 1
ATOM 6415 N N . ALA A 1 830 ? -27.578 -7.823 23.364 1.00 92.19 830 ALA A N 1
ATOM 6416 C CA . ALA A 1 830 ? -28.819 -8.032 24.103 1.00 92.19 830 ALA A CA 1
ATOM 6417 C C . ALA A 1 830 ? -28.906 -9.452 24.684 1.00 92.19 830 ALA A C 1
ATOM 6419 O O . ALA A 1 830 ? -29.149 -9.642 25.875 1.00 92.19 830 ALA A O 1
ATOM 6420 N N . CYS A 1 831 ? -28.629 -10.463 23.856 1.00 92.75 831 CYS A N 1
ATOM 6421 C CA . CYS A 1 831 ? -28.654 -11.868 24.266 1.00 92.75 831 CYS A CA 1
ATOM 6422 C C . CYS A 1 831 ? -27.580 -12.191 25.312 1.00 92.75 831 CYS A C 1
ATOM 6424 O O . CYS A 1 831 ? -27.791 -13.052 26.158 1.00 92.75 831 CYS A O 1
ATOM 6426 N N . ALA A 1 832 ? -26.447 -11.484 25.300 1.00 91.19 832 ALA A N 1
ATOM 6427 C CA . ALA A 1 832 ? -25.390 -11.646 26.296 1.00 91.19 832 ALA A CA 1
ATOM 6428 C C . ALA A 1 832 ? -25.841 -11.332 27.733 1.00 91.19 832 ALA A C 1
ATOM 6430 O O . ALA A 1 832 ? -25.224 -11.821 28.680 1.00 91.19 832 ALA A O 1
ATOM 6431 N N . ARG A 1 833 ? -26.881 -10.503 27.899 1.00 88.06 833 ARG A N 1
ATOM 6432 C CA . ARG A 1 833 ? -27.366 -10.019 29.201 1.00 88.06 833 ARG A CA 1
ATOM 6433 C C . ARG A 1 833 ? -28.539 -10.824 29.764 1.00 88.06 833 ARG A C 1
ATOM 6435 O O . ARG A 1 833 ? -28.913 -10.610 30.912 1.00 88.06 833 ARG A O 1
ATOM 6442 N N . VAL A 1 834 ? -29.106 -11.753 28.991 1.00 86.56 834 VAL A N 1
ATOM 6443 C CA . VAL A 1 834 ? -30.308 -12.510 29.372 1.00 86.56 834 VAL A CA 1
ATOM 6444 C C . VAL A 1 834 ? -30.058 -14.014 29.254 1.00 86.56 834 VAL A C 1
ATOM 6446 O O . VAL A 1 834 ? -29.588 -14.496 28.227 1.00 86.56 834 VAL A O 1
ATOM 6449 N N . ASN A 1 835 ? -30.403 -14.772 30.298 1.00 86.31 835 ASN A N 1
ATOM 6450 C CA . ASN A 1 835 ? -30.273 -16.234 30.306 1.00 86.31 835 ASN A CA 1
ATOM 6451 C C . ASN A 1 835 ? -31.168 -16.887 29.230 1.00 86.31 835 ASN A C 1
ATOM 6453 O O . ASN A 1 835 ? -32.303 -16.451 29.022 1.00 86.31 835 ASN A O 1
ATOM 6457 N N . GLY A 1 836 ? -30.695 -17.972 28.603 1.00 87.62 836 GLY A N 1
ATOM 6458 C CA . GLY A 1 836 ? -31.490 -18.811 27.691 1.00 87.62 836 GLY A CA 1
ATOM 6459 C C . GLY A 1 836 ? -31.317 -18.518 26.195 1.00 87.62 836 GLY A C 1
ATOM 6460 O O . GLY A 1 836 ? -31.975 -19.157 25.373 1.00 87.62 836 GLY A O 1
ATOM 6461 N N . TYR A 1 837 ? -30.437 -17.582 25.825 1.00 92.06 837 TYR A N 1
ATOM 6462 C CA . TYR A 1 837 ? -30.144 -17.215 24.430 1.00 92.06 837 TYR A CA 1
ATOM 6463 C C . TYR A 1 837 ? -28.753 -17.666 23.948 1.00 92.06 837 TYR A C 1
ATOM 6465 O O . TYR A 1 837 ? -28.279 -17.234 22.897 1.00 92.06 837 TYR A O 1
ATOM 6473 N N . GLU A 1 838 ? -28.085 -18.563 24.670 1.00 93.44 838 GLU A N 1
ATOM 6474 C CA . GLU A 1 838 ? -26.719 -19.005 24.368 1.00 93.44 838 GLU A CA 1
ATOM 6475 C C . GLU A 1 838 ? -26.614 -19.689 22.994 1.00 93.44 838 GLU A C 1
ATOM 6477 O O . GLU A 1 838 ? -25.701 -19.396 22.224 1.00 93.44 838 GLU A O 1
ATOM 6482 N N . ASN A 1 839 ? -27.599 -20.511 22.618 1.00 93.19 839 ASN A N 1
ATOM 6483 C CA . ASN A 1 839 ? -27.659 -21.133 21.287 1.00 93.19 839 ASN A CA 1
ATOM 6484 C C . ASN A 1 839 ? -27.754 -20.102 20.149 1.00 93.19 839 ASN A C 1
ATOM 6486 O O . ASN A 1 839 ? -27.233 -20.319 19.051 1.00 93.19 839 ASN A O 1
ATOM 6490 N N . LEU A 1 840 ? -28.404 -18.963 20.400 1.00 93.88 840 LEU A N 1
ATOM 6491 C CA . LEU A 1 840 ? -28.479 -17.880 19.427 1.00 93.88 840 LEU A CA 1
ATOM 6492 C C . LEU A 1 840 ? -27.129 -17.167 19.303 1.00 93.88 840 LEU A C 1
ATOM 6494 O O . LEU A 1 840 ? -26.696 -16.895 18.186 1.00 93.88 840 LEU A O 1
ATOM 6498 N N . LEU A 1 841 ? -26.429 -16.937 20.418 1.00 94.69 841 LEU A N 1
ATOM 6499 C CA . LEU A 1 841 ? -25.060 -16.416 20.386 1.00 94.69 841 LEU A CA 1
ATOM 6500 C C . LEU A 1 841 ? -24.128 -17.353 19.603 1.00 94.69 841 LEU A C 1
ATOM 6502 O O . LEU A 1 841 ? -23.371 -16.882 18.760 1.00 94.69 841 LEU A O 1
ATOM 6506 N N . VAL A 1 842 ? -24.237 -18.673 19.793 1.00 93.50 842 VAL A N 1
ATOM 6507 C CA . VAL A 1 842 ? -23.496 -19.662 18.986 1.00 93.50 842 VAL A CA 1
ATOM 6508 C C . VAL A 1 842 ? -23.850 -19.554 17.504 1.00 93.50 842 VAL A C 1
ATOM 6510 O O . VAL A 1 842 ? -22.963 -19.588 16.659 1.00 93.50 842 VAL A O 1
ATOM 6513 N N . THR A 1 843 ? -25.127 -19.366 17.170 1.00 93.75 843 THR A N 1
ATOM 6514 C CA . THR A 1 843 ? -25.558 -19.176 15.775 1.00 93.75 843 THR A CA 1
ATOM 6515 C C . THR A 1 843 ? -24.931 -17.918 15.164 1.00 93.75 843 THR A C 1
ATOM 6517 O O . THR A 1 843 ? -24.480 -17.943 14.020 1.00 93.75 843 THR A O 1
ATOM 6520 N N . LEU A 1 844 ? -24.828 -16.833 15.937 1.00 94.88 844 LEU A N 1
ATOM 6521 C CA . LEU A 1 844 ? -24.197 -15.582 15.507 1.00 94.88 844 LEU A CA 1
ATOM 6522 C C . LEU A 1 844 ? -22.670 -15.693 15.346 1.00 94.88 844 LEU A C 1
ATOM 6524 O O . LEU A 1 844 ? -22.083 -14.864 14.654 1.00 94.88 844 LEU A O 1
ATOM 6528 N N . LEU A 1 845 ? -22.018 -16.738 15.875 1.00 90.44 845 LEU A N 1
ATOM 6529 C CA . LEU A 1 845 ? -20.622 -17.050 15.529 1.00 90.44 845 LEU A CA 1
ATOM 6530 C C . LEU A 1 845 ? -20.456 -17.479 14.064 1.00 90.44 845 LEU A C 1
ATOM 6532 O O . LEU A 1 845 ? -19.346 -17.419 13.546 1.00 90.44 845 LEU A O 1
ATOM 6536 N N . ALA A 1 846 ? -21.527 -17.894 13.385 1.00 88.06 846 ALA A N 1
ATOM 6537 C CA . ALA A 1 846 ? -21.501 -18.235 11.963 1.00 88.06 846 ALA A CA 1
ATOM 6538 C C . ALA A 1 846 ? -21.891 -17.055 11.050 1.00 88.06 846 ALA A C 1
ATOM 6540 O O . ALA A 1 846 ? -21.999 -17.235 9.836 1.00 88.06 846 ALA A O 1
ATOM 6541 N N . ASP A 1 847 ? -22.103 -15.851 11.600 1.00 91.69 847 ASP A N 1
ATOM 6542 C CA . ASP A 1 847 ? -22.475 -14.676 10.807 1.00 91.69 847 ASP A CA 1
ATOM 6543 C C . ASP A 1 847 ? -21.400 -14.339 9.767 1.00 91.69 847 ASP A C 1
ATOM 6545 O O . ASP A 1 847 ? -20.200 -14.456 10.028 1.00 91.69 847 ASP A O 1
ATOM 6549 N N . HIS A 1 848 ? -21.816 -13.876 8.588 1.00 83.62 848 HIS A N 1
ATOM 6550 C CA . HIS A 1 848 ? -20.893 -13.447 7.539 1.00 83.62 848 HIS A CA 1
ATOM 6551 C C . HIS A 1 848 ? -20.069 -12.217 7.954 1.00 83.62 848 HIS A C 1
ATOM 6553 O O . HIS A 1 848 ? -18.914 -12.084 7.536 1.00 83.62 848 HIS A O 1
ATOM 6559 N N . ASP A 1 849 ? -20.625 -11.342 8.797 1.00 86.69 849 ASP A N 1
ATOM 6560 C CA . ASP A 1 849 ? -19.954 -10.143 9.288 1.00 86.69 849 ASP A CA 1
ATOM 6561 C C . ASP A 1 849 ? -19.136 -10.426 10.558 1.00 86.69 849 ASP A C 1
ATOM 6563 O O . ASP A 1 849 ? -19.601 -11.048 11.513 1.00 86.69 849 ASP A O 1
ATOM 6567 N N . GLN A 1 850 ? -17.882 -9.975 10.563 1.00 81.81 850 GLN A N 1
ATOM 6568 C CA . GLN A 1 850 ? -16.925 -10.308 11.618 1.00 81.81 850 GLN A CA 1
ATOM 6569 C C . GLN A 1 850 ? -17.199 -9.544 12.925 1.00 81.81 850 GLN A C 1
ATOM 6571 O O . GLN A 1 850 ? -16.897 -10.075 13.994 1.00 81.81 850 GLN A O 1
ATOM 6576 N N . ASP A 1 851 ? -17.797 -8.347 12.856 1.00 83.94 851 ASP A N 1
ATOM 6577 C CA . ASP A 1 851 ? -18.137 -7.545 14.041 1.00 83.94 851 ASP A CA 1
ATOM 6578 C C . ASP A 1 851 ? -19.277 -8.217 14.830 1.00 83.94 851 ASP A C 1
ATOM 6580 O O . ASP A 1 851 ? -19.282 -8.218 16.062 1.00 83.94 851 ASP A O 1
ATOM 6584 N N . VAL A 1 852 ? -20.220 -8.860 14.129 1.00 91.69 852 VAL A N 1
ATOM 6585 C CA . VAL A 1 852 ? -21.302 -9.645 14.752 1.00 91.69 852 VAL A CA 1
ATOM 6586 C C . VAL A 1 852 ? -20.731 -10.849 15.500 1.00 91.69 852 VAL A C 1
ATOM 6588 O O . VAL A 1 852 ? -21.076 -11.075 16.663 1.00 91.69 852 VAL A O 1
ATOM 6591 N N . ARG A 1 853 ? -19.803 -11.582 14.868 1.00 89.69 853 ARG A N 1
ATOM 6592 C CA . ARG A 1 853 ? -19.126 -12.721 15.504 1.00 89.69 853 ARG A CA 1
ATOM 6593 C C . ARG A 1 853 ? -18.370 -12.305 16.766 1.00 89.69 853 ARG A C 1
ATOM 6595 O O . ARG A 1 853 ? -18.438 -13.013 17.763 1.00 89.69 853 ARG A O 1
ATOM 6602 N N . GLU A 1 854 ? -17.694 -11.154 16.768 1.00 87.56 854 GLU A N 1
ATOM 6603 C CA . GLU A 1 854 ? -17.014 -10.631 17.967 1.00 87.56 854 GLU A CA 1
ATOM 6604 C C . GLU A 1 854 ? -17.993 -10.389 19.125 1.00 87.56 854 GLU A C 1
ATOM 6606 O O . GLU A 1 854 ? -17.726 -10.793 20.264 1.00 87.56 854 GLU A O 1
ATOM 6611 N N . ARG A 1 855 ? -19.129 -9.732 18.859 1.00 90.81 855 ARG A N 1
ATOM 6612 C CA . ARG A 1 855 ? -20.142 -9.492 19.898 1.00 90.81 855 ARG A CA 1
ATOM 6613 C C . ARG A 1 855 ? -20.712 -10.802 20.431 1.00 90.81 855 ARG A C 1
ATOM 6615 O O . ARG A 1 855 ? -20.899 -10.927 21.639 1.00 90.81 855 ARG A O 1
ATOM 6622 N N . ALA A 1 856 ? -20.878 -11.805 19.572 1.00 93.81 856 ALA A N 1
ATOM 6623 C CA . ALA A 1 856 ? -21.259 -13.149 19.989 1.00 93.81 856 ALA A CA 1
ATOM 6624 C C . ALA A 1 856 ? -20.199 -13.821 20.886 1.00 93.81 856 ALA A C 1
ATOM 6626 O O . ALA A 1 856 ? -20.555 -14.340 21.942 1.00 93.81 856 ALA A O 1
ATOM 6627 N N . ILE A 1 857 ? -18.903 -13.742 20.544 1.00 92.25 857 ILE A N 1
ATOM 6628 C CA . ILE A 1 857 ? -17.791 -14.234 21.390 1.00 92.25 857 ILE A CA 1
ATOM 6629 C C . ILE A 1 857 ? -17.807 -13.543 22.757 1.00 92.25 857 ILE A C 1
ATOM 6631 O O . ILE A 1 857 ? -17.717 -14.203 23.795 1.00 92.25 857 ILE A O 1
ATOM 6635 N N . THR A 1 858 ? -17.959 -12.216 22.768 1.00 91.25 858 THR A N 1
ATOM 6636 C CA . THR A 1 858 ? -18.068 -11.425 24.004 1.00 91.25 858 THR A CA 1
ATOM 6637 C C . THR A 1 858 ? -19.256 -11.892 24.841 1.00 91.25 858 THR A C 1
ATOM 6639 O O . THR A 1 858 ? -19.118 -12.086 26.048 1.00 91.25 858 THR A O 1
ATOM 6642 N N . GLY A 1 859 ? -20.406 -12.116 24.202 1.00 92.19 859 GLY A N 1
ATOM 6643 C CA . GLY A 1 859 ? -21.613 -12.593 24.861 1.00 92.19 859 GLY A CA 1
ATOM 6644 C C . GLY A 1 859 ? -21.450 -13.977 25.478 1.00 92.19 859 GLY A C 1
ATOM 6645 O O . GLY A 1 859 ? -21.722 -14.141 26.663 1.00 92.19 859 GLY A O 1
ATOM 6646 N N . ILE A 1 860 ? -20.934 -14.947 24.719 1.00 92.38 860 ILE A N 1
ATOM 6647 C CA . ILE A 1 860 ? -20.671 -16.309 25.214 1.00 92.38 860 ILE A CA 1
ATOM 6648 C C . ILE A 1 860 ? -19.687 -16.265 26.383 1.00 92.38 860 ILE A C 1
ATOM 6650 O O . ILE A 1 860 ? -19.931 -16.892 27.410 1.00 92.38 860 ILE A O 1
ATOM 6654 N N . THR A 1 861 ? -18.618 -15.471 26.268 1.00 91.44 861 THR A N 1
ATOM 6655 C CA . THR A 1 861 ? -17.639 -15.310 27.352 1.00 91.44 861 THR A CA 1
ATOM 6656 C C . THR A 1 861 ? -18.305 -14.775 28.618 1.00 91.44 861 THR A C 1
ATOM 6658 O O . THR A 1 861 ? -18.114 -15.343 29.689 1.00 91.44 861 THR A O 1
ATOM 6661 N N . ARG A 1 862 ? -19.124 -13.718 28.517 1.00 89.62 862 ARG A N 1
ATOM 6662 C CA . ARG A 1 862 ? -19.860 -13.168 29.670 1.00 89.62 862 ARG A CA 1
ATOM 6663 C C . ARG A 1 862 ? -20.779 -14.207 30.307 1.00 89.62 862 ARG A C 1
ATOM 6665 O O . ARG A 1 862 ? -20.757 -14.353 31.524 1.00 89.62 862 ARG A O 1
ATOM 6672 N N . ARG A 1 863 ? -21.531 -14.960 29.499 1.00 89.75 863 ARG A N 1
ATOM 6673 C CA . ARG A 1 863 ? -22.431 -16.018 29.986 1.00 89.75 863 ARG A CA 1
ATOM 6674 C C . ARG A 1 863 ? -21.676 -17.115 30.735 1.00 89.75 863 ARG A C 1
ATOM 6676 O O . ARG A 1 863 ? -22.112 -17.492 31.811 1.00 89.75 863 ARG A O 1
ATOM 6683 N N . LEU A 1 864 ? -20.523 -17.548 30.227 1.00 89.31 864 LEU A N 1
ATOM 6684 C CA . LEU A 1 864 ? -19.654 -18.531 30.887 1.00 89.31 864 LEU A CA 1
ATOM 6685 C C . LEU A 1 864 ? -19.019 -18.009 32.186 1.00 89.31 864 LEU A C 1
ATOM 6687 O O . LEU A 1 864 ? -18.766 -18.784 33.104 1.00 89.31 864 LEU A O 1
ATOM 6691 N N . VAL A 1 865 ? -18.758 -16.700 32.281 1.00 87.50 865 VAL A N 1
ATOM 6692 C CA . VAL A 1 865 ? -18.284 -16.077 33.528 1.00 87.50 865 VAL A CA 1
ATOM 6693 C C . VAL A 1 865 ? -19.394 -16.040 34.579 1.00 87.50 865 VAL A C 1
ATOM 6695 O O . VAL A 1 865 ? -19.121 -16.277 35.752 1.00 87.50 865 VAL A O 1
ATOM 6698 N N . THR A 1 866 ? -20.632 -15.749 34.173 1.00 87.12 866 THR A N 1
ATOM 6699 C CA . THR A 1 866 ? -21.790 -15.709 35.081 1.00 87.12 866 THR A CA 1
ATOM 6700 C C . THR A 1 866 ? -22.287 -17.102 35.474 1.00 87.12 866 THR A C 1
ATOM 6702 O O . THR A 1 866 ? -22.727 -17.282 36.605 1.00 87.12 866 THR A O 1
ATOM 6705 N N . ASP A 1 867 ? -22.221 -18.074 34.564 1.00 88.56 867 ASP A N 1
ATOM 6706 C CA . ASP A 1 867 ? -22.695 -19.445 34.757 1.00 88.56 867 ASP A CA 1
ATOM 6707 C C . ASP A 1 867 ? -21.650 -20.468 34.251 1.00 88.56 867 ASP A C 1
ATOM 6709 O O . ASP A 1 867 ? -21.656 -20.863 33.078 1.00 88.56 867 ASP A O 1
ATOM 6713 N N . PRO A 1 868 ? -20.723 -20.889 35.134 1.00 87.06 868 PRO A N 1
ATOM 6714 C CA . PRO A 1 868 ? -19.667 -21.855 34.826 1.00 87.06 868 PRO A CA 1
ATOM 6715 C C . PRO A 1 868 ? -20.136 -23.223 34.304 1.00 87.06 868 PRO A C 1
ATOM 6717 O O . PRO A 1 868 ? -19.380 -23.890 33.592 1.00 87.06 868 PRO A O 1
ATOM 6720 N N . GLU A 1 869 ? -21.357 -23.671 34.624 1.00 88.69 869 GLU A N 1
ATOM 6721 C CA . GLU A 1 869 ? -21.855 -25.004 34.229 1.00 88.69 869 GLU A CA 1
ATOM 6722 C C . GLU A 1 869 ? -22.019 -25.132 32.704 1.00 88.69 869 GLU A C 1
ATOM 6724 O O . GLU A 1 869 ? -21.880 -26.216 32.120 1.00 88.69 869 GLU A O 1
ATOM 6729 N N . LEU A 1 870 ? -22.217 -23.992 32.039 1.00 90.94 870 LEU A N 1
ATOM 6730 C CA . LEU A 1 870 ? -22.362 -23.864 30.592 1.00 90.94 870 LEU A CA 1
ATOM 6731 C C . LEU A 1 870 ? -21.078 -24.210 29.810 1.00 90.94 870 LEU A C 1
ATOM 6733 O O . LEU A 1 870 ? -21.134 -24.412 28.591 1.00 90.94 870 LEU A O 1
ATOM 6737 N N . TRP A 1 871 ? -19.924 -24.321 30.481 1.00 90.12 871 TRP A N 1
ATOM 6738 C CA . TRP A 1 871 ? -18.634 -24.605 29.841 1.00 90.12 871 TRP A CA 1
ATOM 6739 C C . TRP A 1 871 ? -18.614 -25.913 29.054 1.00 90.12 871 TRP A C 1
ATOM 6741 O O . TRP A 1 871 ? -18.072 -25.958 27.951 1.00 90.12 871 TRP A O 1
ATOM 6751 N N . SER A 1 872 ? -19.240 -26.966 29.584 1.00 89.88 872 SER A N 1
ATOM 6752 C CA . SER A 1 872 ? -19.264 -28.289 28.942 1.00 89.88 872 SER A CA 1
ATOM 6753 C C . SER A 1 872 ? -19.876 -28.274 27.534 1.00 89.88 872 SER A C 1
ATOM 6755 O O . SER A 1 872 ? -19.525 -29.112 26.705 1.00 89.88 872 SER A O 1
ATOM 6757 N N . ILE A 1 873 ? -20.754 -27.304 27.257 1.00 91.19 873 ILE A N 1
ATOM 6758 C CA . ILE A 1 873 ? -21.454 -27.147 25.979 1.00 91.19 873 ILE A CA 1
ATOM 6759 C C . ILE A 1 873 ? -20.756 -26.098 25.105 1.00 91.19 873 ILE A C 1
ATOM 6761 O O . ILE A 1 873 ? -20.464 -26.361 23.939 1.00 91.19 873 ILE A O 1
ATOM 6765 N N . TYR A 1 874 ? -20.481 -24.908 25.652 1.00 92.31 874 TYR A N 1
ATOM 6766 C CA . TYR A 1 874 ? -20.048 -23.754 24.850 1.00 92.31 874 TYR A CA 1
ATOM 6767 C C . TYR A 1 874 ? -18.544 -23.462 24.911 1.00 92.31 874 TYR A C 1
ATOM 6769 O O . TYR A 1 874 ? -18.031 -22.766 24.034 1.00 92.31 874 TYR A O 1
ATOM 6777 N N . GLY A 1 875 ? -17.821 -24.009 25.892 1.00 89.19 875 GLY A N 1
ATOM 6778 C CA . GLY A 1 875 ? -16.373 -23.834 26.052 1.00 89.19 875 GLY A CA 1
ATOM 6779 C C . GLY A 1 875 ? -15.574 -24.249 24.809 1.00 89.19 875 GLY A C 1
ATOM 6780 O O . GLY A 1 875 ? -14.860 -23.412 24.261 1.00 89.19 875 GLY A O 1
ATOM 6781 N N . PRO A 1 876 ? -15.747 -25.475 24.270 1.00 90.69 876 PRO A N 1
ATOM 6782 C CA . PRO A 1 876 ? -15.032 -25.917 23.065 1.00 90.69 876 PRO A CA 1
ATOM 6783 C C . PRO A 1 876 ? -15.301 -25.050 21.823 1.00 90.69 876 PRO A C 1
ATOM 6785 O O . PRO A 1 876 ? -14.413 -24.837 20.991 1.00 90.69 876 PRO A O 1
ATOM 6788 N N . ILE A 1 877 ? -16.526 -24.524 21.700 1.00 91.00 877 ILE A N 1
ATOM 6789 C CA . ILE A 1 877 ? -16.925 -23.629 20.604 1.00 91.00 877 ILE A CA 1
ATOM 6790 C C . ILE A 1 877 ? -16.181 -22.296 20.732 1.00 91.00 877 ILE A C 1
ATOM 6792 O O . ILE A 1 877 ? -15.621 -21.805 19.749 1.00 91.00 877 ILE A O 1
ATOM 6796 N N . LEU A 1 878 ? -16.129 -21.740 21.946 1.00 90.19 878 LEU A N 1
ATOM 6797 C CA . LEU A 1 878 ? -15.386 -20.518 22.237 1.00 90.19 878 LEU A CA 1
ATOM 6798 C C . LEU A 1 878 ? -13.884 -20.694 21.969 1.00 90.19 878 LEU A C 1
ATOM 6800 O O . LEU A 1 878 ? -13.305 -19.853 21.284 1.00 90.19 878 LEU A O 1
ATOM 6804 N N . THR A 1 879 ? -13.270 -21.791 22.427 1.00 88.94 879 THR A N 1
ATOM 6805 C CA . THR A 1 879 ? -11.850 -22.097 22.164 1.00 88.94 879 THR A CA 1
ATOM 6806 C C . THR A 1 879 ? -11.557 -22.106 20.664 1.00 88.94 879 THR A C 1
ATOM 6808 O O . THR A 1 879 ? -10.634 -21.438 20.201 1.00 88.94 879 THR A O 1
ATOM 6811 N N . THR A 1 880 ? -12.402 -22.777 19.877 1.00 87.75 880 THR A N 1
ATOM 6812 C CA . THR A 1 880 ? -12.252 -22.835 18.414 1.00 87.75 880 THR A CA 1
ATOM 6813 C C . THR A 1 880 ? -12.374 -21.449 17.770 1.00 87.75 880 THR A C 1
ATOM 6815 O O . THR A 1 880 ? -11.582 -21.096 16.889 1.00 87.75 880 THR A O 1
ATOM 6818 N N . ALA A 1 881 ? -13.341 -20.639 18.214 1.00 86.75 881 ALA A N 1
ATOM 6819 C CA . ALA A 1 881 ? -13.548 -19.281 17.710 1.00 86.75 881 ALA A CA 1
ATOM 6820 C C . ALA A 1 881 ? -12.370 -18.342 18.031 1.00 86.75 881 ALA A C 1
ATOM 6822 O O . ALA A 1 881 ? -12.033 -17.480 17.220 1.00 86.75 881 ALA A O 1
ATOM 6823 N N . VAL A 1 882 ? -11.722 -18.518 19.187 1.00 87.19 882 VAL A N 1
ATOM 6824 C CA . VAL A 1 882 ? -10.524 -17.758 19.577 1.00 87.19 882 VAL A CA 1
ATOM 6825 C C . VAL A 1 882 ? -9.305 -18.203 18.771 1.00 87.19 882 VAL A C 1
ATOM 6827 O O . VAL A 1 882 ? -8.602 -17.350 18.234 1.00 87.19 882 VAL A O 1
ATOM 6830 N N . ALA A 1 883 ? -9.086 -19.512 18.624 1.00 83.12 883 ALA A N 1
ATOM 6831 C CA . ALA A 1 883 ? -7.932 -20.066 17.912 1.00 83.12 883 ALA A CA 1
ATOM 6832 C C . ALA A 1 883 ? -7.915 -19.710 16.413 1.00 83.12 883 ALA A C 1
ATOM 6834 O O . ALA A 1 883 ? -6.854 -19.508 15.827 1.00 83.12 883 ALA A O 1
ATOM 6835 N N . THR A 1 884 ? -9.093 -19.615 15.791 1.00 78.88 884 THR A N 1
ATOM 6836 C CA . THR A 1 884 ? -9.247 -19.268 14.365 1.00 78.88 884 THR A CA 1
ATOM 6837 C C . THR A 1 884 ? -9.475 -17.773 14.115 1.00 78.88 884 THR A C 1
ATOM 6839 O O . THR A 1 884 ? -9.489 -17.335 12.963 1.00 78.88 884 THR A O 1
ATOM 6842 N N . GLY A 1 885 ? -9.654 -16.985 15.178 1.00 79.44 885 GLY A N 1
ATOM 6843 C CA . GLY A 1 885 ? -9.918 -15.552 15.118 1.00 79.44 885 GLY A CA 1
ATOM 6844 C C . GLY A 1 885 ? -8.658 -14.682 15.110 1.00 79.44 885 GLY A C 1
ATOM 6845 O O . GLY A 1 885 ? -7.525 -15.148 14.991 1.00 79.44 885 GLY A O 1
ATOM 6846 N N . GLY A 1 886 ? -8.869 -13.371 15.227 1.00 86.31 886 GLY A N 1
ATOM 6847 C CA . GLY A 1 886 ? -7.807 -12.390 15.464 1.00 86.31 886 GLY A CA 1
ATOM 6848 C C . GLY A 1 886 ? -7.846 -11.839 16.886 1.00 86.31 886 GLY A C 1
ATOM 6849 O O . GLY A 1 886 ? -8.541 -12.354 17.764 1.00 86.31 886 GLY A O 1
ATOM 6850 N N . GLU A 1 887 ? -7.147 -10.729 17.114 1.00 88.69 887 GLU A N 1
ATOM 6851 C CA . GLU A 1 887 ? -7.042 -10.123 18.444 1.00 88.69 887 GLU A CA 1
ATOM 6852 C C . GLU A 1 887 ? -8.377 -9.674 19.037 1.00 88.69 887 GLU A C 1
ATOM 6854 O O . GLU A 1 887 ? -8.478 -9.581 20.257 1.00 88.69 887 GLU A O 1
ATOM 6859 N N . LEU A 1 888 ? -9.409 -9.401 18.230 1.00 83.38 888 LEU A N 1
ATOM 6860 C CA . LEU A 1 888 ? -10.717 -9.038 18.784 1.00 83.38 888 LEU A CA 1
ATOM 6861 C C . LEU A 1 888 ? -11.362 -10.207 19.533 1.00 83.38 888 LEU A C 1
ATOM 6863 O O . LEU A 1 888 ? -11.901 -10.001 20.618 1.00 83.38 888 LEU A O 1
ATOM 6867 N N . ALA A 1 889 ? -11.252 -11.431 19.006 1.00 85.06 889 ALA A N 1
ATOM 6868 C CA . ALA A 1 889 ? -11.743 -12.632 19.681 1.00 85.06 889 ALA A CA 1
ATOM 6869 C C . ALA A 1 889 ? -10.991 -12.861 21.002 1.00 85.06 889 ALA A C 1
ATOM 6871 O O . ALA A 1 889 ? -11.600 -13.075 22.049 1.00 85.06 889 ALA A O 1
ATOM 6872 N N . VAL A 1 890 ? -9.665 -12.712 20.967 1.00 87.81 890 VAL A N 1
ATOM 6873 C CA . VAL A 1 890 ? -8.798 -12.801 22.149 1.00 87.81 890 VAL A CA 1
ATOM 6874 C C . VAL A 1 890 ? -9.156 -11.731 23.187 1.00 87.81 890 VAL A C 1
ATOM 6876 O O . VAL A 1 890 ? -9.325 -12.029 24.369 1.00 87.81 890 VAL A O 1
ATOM 6879 N N . ALA A 1 891 ? -9.313 -10.476 22.762 1.00 85.50 891 ALA A N 1
ATOM 6880 C CA . ALA A 1 891 ? -9.654 -9.360 23.638 1.00 85.50 891 ALA A CA 1
ATOM 6881 C C . ALA A 1 891 ? -11.063 -9.490 24.231 1.00 85.50 891 ALA A C 1
ATOM 6883 O O . ALA A 1 891 ? -11.297 -9.032 25.351 1.00 85.50 891 ALA A O 1
ATOM 6884 N N . ALA A 1 892 ? -12.011 -10.088 23.505 1.00 81.12 892 ALA A N 1
ATOM 6885 C CA . ALA A 1 892 ? -13.333 -10.414 24.030 1.00 81.12 892 ALA A CA 1
ATOM 6886 C C . ALA A 1 892 ? -13.239 -11.394 25.210 1.00 81.12 892 ALA A C 1
ATOM 6888 O O . ALA A 1 892 ? -13.900 -11.170 26.224 1.00 81.12 892 ALA A O 1
ATOM 6889 N N . VAL A 1 893 ? -12.360 -12.398 25.135 1.00 86.12 893 VAL A N 1
ATOM 6890 C CA . VAL A 1 893 ? -12.107 -13.309 26.261 1.00 86.12 893 VAL A CA 1
ATOM 6891 C C . VAL A 1 893 ? -11.390 -12.586 27.404 1.00 86.12 893 VAL A C 1
ATOM 6893 O O . VAL A 1 893 ? -11.956 -12.426 28.485 1.00 86.12 893 VAL A O 1
ATOM 6896 N N . LEU A 1 894 ? -10.196 -12.037 27.150 1.00 84.94 894 LEU A N 1
ATOM 6897 C CA . LEU A 1 894 ? -9.331 -11.449 28.187 1.00 84.94 894 LEU A CA 1
ATOM 6898 C C . LEU A 1 894 ? -9.977 -10.292 28.974 1.00 84.94 894 LEU A C 1
ATOM 6900 O O . LEU A 1 894 ? -9.631 -10.070 30.137 1.00 84.94 894 LEU A O 1
ATOM 6904 N N . ARG A 1 895 ? -10.890 -9.523 28.358 1.00 81.81 895 ARG A N 1
ATOM 6905 C CA . ARG A 1 895 ? -11.593 -8.415 29.033 1.00 81.81 895 ARG A CA 1
ATOM 6906 C C . ARG A 1 895 ? -12.635 -8.885 30.040 1.00 81.81 895 ARG A C 1
ATOM 6908 O O . ARG A 1 895 ? -12.867 -8.155 31.000 1.00 81.81 895 ARG A O 1
ATOM 6915 N N . ASN A 1 896 ? -13.265 -10.038 29.815 1.00 77.38 896 ASN A N 1
ATOM 6916 C CA . ASN A 1 896 ? -14.360 -10.528 30.655 1.00 77.38 896 ASN A CA 1
ATOM 6917 C C . ASN A 1 896 ? -13.885 -11.565 31.690 1.00 77.38 896 ASN A C 1
ATOM 6919 O O . ASN A 1 896 ? -14.571 -11.779 32.681 1.00 77.38 896 ASN A O 1
ATOM 6923 N N . THR A 1 897 ? -12.691 -12.143 31.533 1.00 74.06 897 THR A N 1
ATOM 6924 C CA . THR A 1 897 ? -12.090 -13.100 32.482 1.00 74.06 897 THR A CA 1
ATOM 6925 C C . THR A 1 897 ? -11.256 -12.410 33.575 1.00 74.06 897 THR A C 1
ATOM 6927 O O . THR A 1 897 ? -10.129 -12.817 33.847 1.00 74.06 897 THR A O 1
ATOM 6930 N N . GLN A 1 898 ? -11.735 -11.297 34.150 1.00 61.53 898 GLN A N 1
ATOM 6931 C CA . GLN A 1 898 ? -10.954 -10.535 35.146 1.00 61.53 898 GLN A CA 1
ATOM 6932 C C . GLN A 1 898 ? -10.978 -11.121 36.567 1.00 61.53 898 GLN A C 1
ATOM 6934 O O . GLN A 1 898 ? -10.219 -10.644 37.406 1.00 61.53 898 GLN A O 1
ATOM 6939 N N . THR A 1 899 ? -11.835 -12.106 36.829 1.00 56.91 899 THR A N 1
ATOM 6940 C CA . THR A 1 899 ? -12.041 -12.770 38.125 1.00 56.91 899 THR A CA 1
ATOM 6941 C C . THR A 1 899 ? -11.420 -14.171 38.138 1.00 56.91 899 THR A C 1
ATOM 6943 O O . THR A 1 899 ? -11.348 -14.782 37.072 1.00 56.91 899 THR A O 1
ATOM 6946 N N . ASP A 1 900 ? -11.028 -14.674 39.323 1.00 59.03 900 ASP A N 1
ATOM 6947 C CA . ASP A 1 900 ? -10.529 -16.044 39.582 1.00 59.03 900 ASP A CA 1
ATOM 6948 C C . ASP A 1 900 ? -11.500 -17.103 39.040 1.00 59.03 900 ASP A C 1
ATOM 6950 O O . ASP A 1 900 ? -12.373 -17.610 39.746 1.00 59.03 900 ASP A O 1
ATOM 6954 N N . ASN A 1 901 ? -11.397 -17.406 37.748 1.00 65.25 901 ASN A N 1
ATOM 6955 C CA . ASN A 1 901 ? -12.303 -18.312 37.060 1.00 65.25 901 ASN A CA 1
ATOM 6956 C C . ASN A 1 901 ? -11.492 -19.412 36.374 1.00 65.25 901 ASN A C 1
ATOM 6958 O O . ASN A 1 901 ? -11.068 -19.285 35.222 1.00 65.25 901 ASN A O 1
ATOM 6962 N N . SER A 1 902 ? -11.285 -20.506 37.114 1.00 72.62 902 SER A N 1
ATOM 6963 C CA . SER A 1 902 ? -10.518 -21.692 36.703 1.00 72.62 902 SER A CA 1
ATOM 6964 C C . SER A 1 902 ? -11.040 -22.361 35.427 1.00 72.62 902 SER A C 1
ATOM 6966 O O . SER A 1 902 ? -10.326 -23.133 34.789 1.00 72.62 902 SER A O 1
ATOM 6968 N N . VAL A 1 903 ? -12.268 -22.039 35.017 1.00 79.62 903 VAL A N 1
ATOM 6969 C CA . VAL A 1 903 ? -12.900 -22.548 33.798 1.00 79.62 903 VAL A CA 1
ATOM 6970 C C . VAL A 1 903 ? -12.157 -22.100 32.533 1.00 79.62 903 VAL A C 1
ATOM 6972 O O . VAL A 1 903 ? -12.085 -22.854 31.567 1.00 79.62 903 VAL A O 1
ATOM 6975 N N . PHE A 1 904 ? -11.542 -20.912 32.536 1.00 86.19 904 PHE A N 1
ATOM 6976 C CA . PHE A 1 904 ? -10.847 -20.362 31.363 1.00 86.19 904 PHE A CA 1
ATOM 6977 C C . PHE A 1 904 ? -9.356 -20.721 31.283 1.00 86.19 904 PHE A C 1
ATOM 6979 O O . PHE A 1 904 ? -8.696 -20.313 30.325 1.00 86.19 904 PHE A O 1
ATOM 6986 N N . THR A 1 905 ? -8.817 -21.486 32.241 1.00 85.88 905 THR A N 1
ATOM 6987 C CA . THR A 1 905 ? -7.380 -21.804 32.320 1.00 85.88 905 THR A CA 1
ATOM 6988 C C . THR A 1 905 ? -6.838 -22.391 31.017 1.00 85.88 905 THR A C 1
ATOM 6990 O O . THR A 1 905 ? -5.822 -21.909 30.532 1.00 85.88 905 THR A O 1
ATOM 6993 N N . GLY A 1 906 ? -7.553 -23.326 30.379 1.00 85.81 906 GLY A N 1
ATOM 6994 C CA . GLY A 1 906 ? -7.101 -23.930 29.117 1.00 85.81 906 GLY A CA 1
ATOM 6995 C C . GLY A 1 906 ? -6.955 -22.926 27.963 1.00 85.81 906 GLY A C 1
ATOM 6996 O O . GLY A 1 906 ? -5.950 -22.936 27.260 1.00 85.81 906 GLY A O 1
ATOM 6997 N N . ILE A 1 907 ? -7.907 -21.994 27.804 1.00 88.62 907 ILE A N 1
ATOM 6998 C CA . ILE A 1 907 ? -7.805 -20.936 26.780 1.00 88.62 907 ILE A CA 1
ATOM 6999 C C . ILE A 1 907 ? -6.650 -19.984 27.117 1.00 88.62 907 ILE A C 1
ATOM 7001 O O . ILE A 1 907 ? -5.901 -19.574 26.233 1.00 88.62 907 ILE A O 1
ATOM 7005 N N . LEU A 1 908 ? -6.492 -19.616 28.391 1.00 89.00 908 LEU A N 1
ATOM 7006 C CA . LEU A 1 908 ? -5.407 -18.732 28.814 1.00 89.00 908 LEU A CA 1
ATOM 7007 C C . LEU A 1 908 ? -4.027 -19.374 28.598 1.00 89.00 908 LEU A C 1
ATOM 7009 O O . LEU A 1 908 ? -3.115 -18.677 28.155 1.00 89.00 908 LEU A O 1
ATOM 7013 N N . GLU A 1 909 ? -3.882 -20.678 28.852 1.00 89.50 909 GLU A N 1
ATOM 7014 C CA . GLU A 1 909 ? -2.672 -21.457 28.561 1.00 89.50 909 GLU A CA 1
ATOM 7015 C C . GLU A 1 909 ? -2.346 -21.447 27.061 1.00 89.50 909 GLU A C 1
ATOM 7017 O O . GLU A 1 909 ? -1.212 -21.132 26.695 1.00 89.50 909 GLU A O 1
ATOM 7022 N N . GLU A 1 910 ? -3.326 -21.678 26.182 1.00 88.38 910 GLU A N 1
ATOM 7023 C CA . GLU A 1 910 ? -3.135 -21.565 24.726 1.00 88.38 910 GLU A CA 1
ATOM 7024 C C . GLU A 1 910 ? -2.685 -20.153 24.311 1.00 88.38 910 GLU A C 1
ATOM 7026 O O . GLU A 1 910 ? -1.752 -19.990 23.518 1.00 88.38 910 GLU A O 1
ATOM 7031 N N . LEU A 1 911 ? -3.279 -19.109 24.900 1.00 90.88 911 LEU A N 1
ATOM 7032 C CA . LEU A 1 911 ? -2.914 -17.718 24.620 1.00 90.88 911 LEU A CA 1
ATOM 7033 C C . LEU A 1 911 ? -1.497 -17.349 25.089 1.00 90.88 911 LEU A C 1
ATOM 7035 O O . LEU A 1 911 ? -0.928 -16.382 24.574 1.00 90.88 911 LEU A O 1
ATOM 7039 N N . THR A 1 912 ? -0.876 -18.122 25.989 1.00 91.12 912 THR A N 1
ATOM 7040 C CA . THR A 1 912 ? 0.553 -17.942 26.317 1.00 91.12 912 THR A CA 1
ATOM 7041 C C . THR A 1 912 ? 1.485 -18.289 25.158 1.00 91.12 912 THR A C 1
ATOM 7043 O O . THR A 1 912 ? 2.632 -17.849 25.167 1.00 91.12 912 THR A O 1
ATOM 7046 N N . GLN A 1 913 ? 1.000 -19.008 24.140 1.00 90.81 913 GLN A N 1
ATOM 7047 C CA . GLN A 1 913 ? 1.731 -19.328 22.908 1.00 90.81 913 GLN A CA 1
ATOM 7048 C C . GLN A 1 913 ? 1.309 -18.449 21.720 1.00 90.81 913 GLN A C 1
ATOM 7050 O O . GLN A 1 913 ? 1.764 -18.652 20.595 1.00 90.81 913 GLN A O 1
ATOM 7055 N N . HIS A 1 914 ? 0.449 -17.451 21.945 1.00 92.19 914 HIS A N 1
ATOM 7056 C CA . HIS A 1 914 ? -0.032 -16.571 20.885 1.00 92.19 914 HIS A CA 1
ATOM 7057 C C . HIS A 1 914 ? 1.127 -15.776 20.234 1.00 92.19 914 HIS A C 1
ATOM 7059 O O . HIS A 1 914 ? 2.050 -15.360 20.942 1.00 92.19 914 HIS A O 1
ATOM 7065 N N . PRO A 1 915 ? 1.096 -15.484 18.915 1.00 91.81 915 PRO A N 1
ATOM 7066 C CA . PRO A 1 915 ? 2.192 -14.772 18.247 1.00 91.81 915 PRO A CA 1
ATOM 7067 C C . PRO A 1 915 ? 2.480 -13.359 18.793 1.00 91.81 915 PRO A C 1
ATOM 7069 O O . PRO A 1 915 ? 3.636 -12.947 18.842 1.00 91.81 915 PRO A O 1
ATOM 7072 N N . SER A 1 916 ? 1.452 -12.639 19.257 1.00 93.19 916 SER A N 1
ATOM 7073 C CA . SER A 1 916 ? 1.590 -11.313 19.893 1.00 93.19 916 SER A CA 1
ATOM 7074 C C . SER A 1 916 ? 2.132 -11.394 21.324 1.00 93.19 916 SER A C 1
ATOM 7076 O O . SER A 1 916 ? 1.514 -12.032 22.182 1.00 93.19 916 SER A O 1
ATOM 7078 N N . ILE A 1 917 ? 3.228 -10.682 21.608 1.00 92.62 917 ILE A N 1
ATOM 7079 C CA . ILE A 1 917 ? 3.817 -10.589 22.954 1.00 92.62 917 ILE A CA 1
ATOM 7080 C C . ILE A 1 917 ? 2.863 -9.950 23.969 1.00 92.62 917 ILE A C 1
ATOM 7082 O O . ILE A 1 917 ? 2.766 -10.446 25.090 1.00 92.62 917 ILE A O 1
ATOM 7086 N N . SER A 1 918 ? 2.096 -8.925 23.579 1.00 89.12 918 SER A N 1
ATOM 7087 C CA . SER A 1 918 ? 1.140 -8.267 24.480 1.00 89.12 918 SER A CA 1
ATOM 7088 C C . SER A 1 918 ? 0.018 -9.223 24.892 1.00 89.12 918 SER A C 1
ATOM 7090 O O . SER A 1 918 ? -0.419 -9.212 26.046 1.00 89.12 918 SER A O 1
ATOM 7092 N N . VAL A 1 919 ? -0.429 -10.088 23.969 1.00 91.06 919 VAL A N 1
ATOM 7093 C CA . VAL A 1 919 ? -1.415 -11.138 24.269 1.00 91.06 919 VAL A CA 1
ATOM 7094 C C . VAL A 1 919 ? -0.825 -12.156 25.242 1.00 91.06 919 VAL A C 1
ATOM 7096 O O . VAL A 1 919 ? -1.448 -12.409 26.273 1.00 91.06 919 VAL A O 1
ATOM 7099 N N . ARG A 1 920 ? 0.389 -12.667 24.978 1.00 92.00 920 ARG A N 1
ATOM 7100 C CA . ARG A 1 920 ? 1.068 -13.617 25.880 1.00 92.00 920 ARG A CA 1
ATOM 7101 C C . ARG A 1 920 ? 1.236 -13.043 27.284 1.00 92.00 920 ARG A C 1
ATOM 7103 O O . ARG A 1 920 ? 0.863 -13.689 28.257 1.00 92.00 920 ARG A O 1
ATOM 7110 N N . ALA A 1 921 ? 1.744 -11.815 27.388 1.00 89.19 921 ALA A N 1
ATOM 7111 C CA . ALA A 1 921 ? 1.970 -11.142 28.664 1.00 89.19 921 ALA A CA 1
ATOM 7112 C C . ALA A 1 921 ? 0.660 -10.929 29.440 1.00 89.19 921 ALA A C 1
ATOM 7114 O O . ALA A 1 921 ? 0.611 -11.143 30.653 1.00 89.19 921 ALA A O 1
ATOM 7115 N N . THR A 1 922 ? -0.419 -10.555 28.745 1.00 88.19 922 THR A N 1
ATOM 7116 C CA . THR A 1 922 ? -1.739 -10.388 29.369 1.00 88.19 922 THR A CA 1
ATOM 7117 C C . THR A 1 922 ? -2.302 -11.725 29.846 1.00 88.19 922 THR A C 1
ATOM 7119 O O . THR A 1 922 ? -2.773 -11.804 30.980 1.00 88.19 922 THR A O 1
ATOM 7122 N N . ALA A 1 923 ? -2.213 -12.779 29.030 1.00 88.81 923 ALA A N 1
ATOM 7123 C CA . ALA A 1 923 ? -2.657 -14.122 29.396 1.00 88.81 923 ALA A CA 1
ATOM 7124 C C . ALA A 1 923 ? -1.874 -14.671 30.602 1.00 88.81 923 ALA A C 1
ATOM 7126 O O . ALA A 1 923 ? -2.483 -15.102 31.579 1.00 88.81 923 ALA A O 1
ATOM 7127 N N . MET A 1 924 ? -0.540 -14.546 30.599 1.00 88.69 924 MET A N 1
ATOM 7128 C CA . MET A 1 924 ? 0.311 -14.933 31.730 1.00 88.69 924 MET A CA 1
ATOM 7129 C C . MET A 1 924 ? -0.058 -14.172 33.003 1.00 88.69 924 MET A C 1
ATOM 7131 O O . MET A 1 924 ? -0.199 -14.786 34.055 1.00 88.69 924 MET A O 1
ATOM 7135 N N . LYS A 1 925 ? -0.261 -12.850 32.932 1.00 86.62 925 LYS A N 1
ATOM 7136 C CA . LYS A 1 925 ? -0.661 -12.061 34.107 1.00 86.62 925 LYS A CA 1
ATOM 7137 C C . LYS A 1 925 ? -1.981 -12.557 34.703 1.00 86.62 925 LYS A C 1
ATOM 7139 O O . LYS A 1 925 ? -2.104 -12.603 35.924 1.00 86.62 925 LYS A O 1
ATOM 7144 N N . ARG A 1 926 ? -2.950 -12.926 33.859 1.00 83.88 926 ARG A N 1
ATOM 7145 C CA . ARG A 1 926 ? -4.240 -13.476 34.305 1.00 83.88 926 ARG A CA 1
ATOM 7146 C C . ARG A 1 926 ? -4.078 -14.867 34.923 1.00 83.88 926 ARG A C 1
ATOM 7148 O O . ARG A 1 926 ? -4.626 -15.086 35.991 1.00 83.88 926 ARG A O 1
ATOM 7155 N N . LEU A 1 927 ? -3.255 -15.741 34.337 1.00 83.06 927 LEU A N 1
ATOM 7156 C CA . LEU A 1 927 ? -2.954 -17.065 34.901 1.00 83.06 927 LEU A CA 1
ATOM 7157 C C . LEU A 1 927 ? -2.292 -17.017 36.283 1.00 83.06 927 LEU A C 1
ATOM 7159 O O . LEU A 1 927 ? -2.565 -17.890 37.084 1.00 83.06 927 LEU A O 1
ATOM 7163 N N . HIS A 1 928 ? -1.432 -16.029 36.556 1.00 77.06 928 HIS A N 1
ATOM 7164 C CA . HIS A 1 928 ? -0.786 -15.872 37.871 1.00 77.06 928 HIS A CA 1
ATOM 7165 C C . HIS A 1 928 ? -1.654 -15.126 38.897 1.00 77.06 928 HIS A C 1
ATOM 7167 O O . HIS A 1 928 ? -1.268 -15.035 40.061 1.00 77.06 928 HIS A O 1
ATOM 7173 N N . SER A 1 929 ? -2.745 -14.495 38.447 1.00 66.50 929 SER A N 1
ATOM 7174 C CA . SER A 1 929 ? -3.705 -13.828 39.335 1.00 66.50 929 SER A CA 1
ATOM 7175 C C . SER A 1 929 ? -4.803 -14.786 39.807 1.00 66.50 929 SER A C 1
ATOM 7177 O O . SER A 1 929 ? -5.317 -14.546 40.891 1.00 66.50 929 SER A O 1
ATOM 7179 N N . ASN A 1 930 ? -5.105 -15.820 39.003 1.00 54.31 930 ASN A N 1
ATOM 7180 C CA . ASN A 1 930 ? -5.919 -16.995 39.346 1.00 54.31 930 ASN A CA 1
ATOM 7181 C C . ASN A 1 930 ? -5.123 -17.997 40.195 1.00 54.31 930 ASN A C 1
ATOM 7183 O O . ASN A 1 930 ? -5.771 -18.788 40.920 1.00 54.31 930 ASN A O 1
#

Nearest PDB structures (foldseek):
  7aoi-assembly1_BE  TM=3.322E-01  e=1.435E-01  Trypanosoma brucei
  6hix-assembly1_BE  TM=3.370E-01  e=6.852E-01  Trypanosoma brucei brucei
  6yxy-assembly1_BE  TM=3.507E-01  e=1.943E+00  Trypanosoma brucei brucei
  6dcj-assembly1_A  TM=4.115E-01  e=9.995E+00  Haemophilus influenzae Rd KW20
  5vat-assembly2_B  TM=2.100E-01  e=5.719E+00  Haemophilus influenzae Rd KW20